Protein AF-0000000069452202 (afdb_homodimer)

Nearest PDB structures (foldseek):
  8pw5-assembly1_c  TM=2.760E-01  e=4.745E+00  Mus musculus
  7yu4-assembly1_A  TM=3.200E-01  e=8.473E+00  Homo sapiens
  8pw5-assembly1_c  TM=2.807E-01  e=4.171E+00  Mus musculus
  7yu4-assembly1_A  TM=2.647E-01  e=4.761E+00  Homo sapiens
  7td1-assembly1_R  TM=2.639E-01  e=5.935E+00  Homo sapiens

Sequence (1154 aa):
MDVYGTAVTAVQQVIQVTIFIKGVISDVRAYDDDRAAIQLRLDLQLTSLEFFQRRFLDKERGLLLPGQLPGWVAETICNLLLKMGRVLVEYRALVKEYEILDASTAAFDHGDDALPKGEKWKQSFLDRTKAKAKAIKLKGYDWALFDKKKLLGVLAEYKEWTDSLRDLMQHFSQEALYTLTDGSAAKSPPTATDVQGTGLEEVVKRQQLAFLHAPADFQELEGEIAESDNASDGFHLGSWTHQGRSTPVVLEFRPYDRRLRYDDLDEEEIAELKAPLRDLAWLLQNSTFSAGKKDAEVSQPTIYSLQCLGYKDETEKERTVFAYRLPIHDTDDKSTEVQTGLTTLHSLINQVDPQTKRPAKPSLEDRFAIAHCLALTTLNVHGSLWLHKNIWSRGILLFEQSQDNVVEPLSRLSLTTPATFNKGGQRQPRLLAFLGDWGYARPVEGATDMRSDFEIEPNLYRHPDRQGVPTRQFSRLHDMYALGVVLLEVGLWKTVSRLFETRIKEGQRTRKLPKARDVRAALISLAQRDLPKEMGSAYASAVVACLSGDFRKGSDLELSLDFREKVVDCVAEGLRLMDVYGTAVTAVQQVIQVTIFIKGVISDVRAYDDDRAAIQLRLDLQLTSLEFFQRRFLDKERGLLLPGQLPGWVAETICNLLLKMGRVLVEYRALVKEYEILDASTAAFDHGDDALPKGEKWKQSFLDRTKAKAKAIKLKGYDWALFDKKKLLGVLAEYKEWTDSLRDLMQHFSQEALYTLTDGSAAKSPPTATDVQGTGLEEVVKRQQLAFLHAPADFQELEGEIAESDNASDGFHLGSWTHQGRSTPVVLEFRPYDRRLRYDDLDEEEIAELKAPLRDLAWLLQNSTFSAGKKDAEVSQPTIYSLQCLGYKDETEKERTVFAYRLPIHDTDDKSTEVQTGLTTLHSLINQVDPQTKRPAKPSLEDRFAIAHCLALTTLNVHGSLWLHKNIWSRGILLFEQSQDNVVEPLSRLSLTTPATFNKGGQRQPRLLAFLGDWGYARPVEGATDMRSDFEIEPNLYRHPDRQGVPTRQFSRLHDMYALGVVLLEVGLWKTVSRLFETRIKEGQRTRKLPKARDVRAALISLAQRDLPKEMGSAYASAVVACLSGDFRKGSDLELSLDFREKVVDCVAEGLRL

InterPro domains:
  IPR011009 Protein kinase-like domain superfamily [SSF56112] (345-492)
  IPR038305 HeLo domain superfamily [G3DSA:1.20.120.1020] (2-213)

pLDDT: mean 81.46, std 15.33, range [31.67, 98.88]

Secondary structure (DSSP, 8-state):
--HHHHHHHHHHHHHHHHHHHHHHHTT-GGGTTTHHHHHHHHHHHHHHHHHHHHHHS-TTT-TTSTTTS-HHHHHHHHHHHHHHHHHTHHHHHHHHHTT-S-HHHHGGGGSSS----SHHHHHHHHHHHHHHHHHHHHSHHHHHTT-HHHHHHHHHHHHHHHHHHHHHHTTTHHHHHHHSS-SS-------GGGGTTTT-HHHHHHHHHTT-PPPTT--PPPSEEEEEEEEETTEEEEEEEETTEEEEEEEEEEEPPGGGG-TT--HHHHHHHHHHHHHHHHHHHT-----S-TT-SS-------PPEEEEEEEGGGTEEEEEEE-------S------S---BHHHHHH-B-TTT-SB----HHHHHHHHHHHHHHHHHHHHTTB------GGGEEEEEE-TT--EEEPPGGGGGSPPEE-TTS-EESEEEEEE-------BTTS------B--HHHHHHS-GGGSBS--S---HHHHHHHHHHHHHHHHHT--HHHHTHHHHHHHHHHT-PPPHHHHHHHHHHHHHHHHHHHH-HHHHHHHHHHHHT-S--SSHHHHHHHHIIIIIIHHHGGGG-/--HHHHHHHHHHHHHHHHHHHHHHHTT-GGGTTTHHHHHHHHHHHHHHHHHHHHHHS-TTT-TTSTTTS-HHHHHHHHHHHHHHHHHTHHHHHHHHHTT-S-HHHHGGGGSSS----SHHHHHHHHHHHHHHHHHHHHSHHHHHTT-HHHHHHHHHHHHHHHHHHHHHHTTTIIIIIHHTS-SS-------GGGGTTTT-HHHHHHHHHTT-PPPTT--PPPSEEEEEEEEETTEEEEEEEETTEEEEEEEEEEEPPGGGG-TT--HHHHHHHHHHHHHHHHHHHT-----S-TT-SS-------PPEEEEEEEGGGTEEEEEEE-------S------S---BHHHHHH-B-TTT-SB----HHHHHHHHHHHHHHHHHHHHTTB------GGGEEEEEE-TT--EEEPPGGGGGSPPEE-TTS-EESEEEEEE-------BTTS------B--HHHHHTS-GGGSBS--S---HHHHHHHHHHHHHHHHHT--HHHHTHHHHHHHHHHT-PPPHHHHHHHHHHHHHHHHHHHH-HHHHHHHHHHHHT-S--SSHHHHHHHHIIIIIHHHHGGGG-

Organism: Aspergillus niger (strain ATCC MYA-4892 / CBS 513.88 / FGSC A1513) (NCBI:txid425011)

Foldseek 3Di:
DLLLLLLQLLLVLLLLLLLLLLLLCVPPPVCVPPNVVSNLLSQLLNLQSVLQCVAANDPPHHCLPPPNDDPVLSVVLSVLSVVLCVLSVLSSVVCVVLVLDPPVRVVVSNRDDHRPDDPVVSVSSSVSSNVCSVVQCVDPVSCVCVDPVNVVVSVVVSSVSSLVSLLLCLLCLVVSQPPPPPVDPPDDRDALVSCPSNLCSLLSVLLVLLADFDDPPDDFDDFDWAWDPFDFQQKTWTWGDDPHDIATWIKGKAAADPVLPDPPDDPVRNCVRCRLVSSVQVSQQRHDADCPQPPPSRSHQHAQAFRWNGWDDDVVVRIIMIITGFQAPPPPPDPPPLPAGWDFQQRQLPDADPVVRHRLAADLLQLLQALLNLLSNLLSCVSSQKDQLQDDRSQKIKWWQFPVRRIGGDHSPCSPDDWDQDPVLFTPTHMHIHGGDGDSIHGQPDDAPQDADLQAQSQLLFQLCNHGGHPDHDHSLRSLQSSLQRSLCSQVSHHPCRVCVVQNVVCVVVVHYPRNVVSLVVSLVSLCPPSCVRNRDLSSQLSNCSSVVVFDVPDPSRRSVRSCVSRNVSSVVSRND/DLLLLLQQLLLVLLLLLLLLLLLLCVPPPVCVPPNVVSNLLSQLLNLQSVLQCLQARDPPHHCLPPPNDDPVLSVVLSVLSVVLCVLSVLSSVVCVVLVLDPPVRVVVSNRDDDRPPDPVVSVSSSVSSNVCSVVQVVDPVSCVCVDPVNVVVSVVVSSVSSLVSLLLVLQCQPPRVQPPDDVPDSDDRDALVSCPSNLCSLLSVLLVLLADFDDPPDDFDDFDWAWDPFDFQQKTWIWGDDPHDIATWIKGKAAADPVLPDPPDDPVRNCVRCRLVSSVQVSQQRHDAACPQPPPSRSHQHAQAFRWNGWDDDVVVRIIMIITGFQAPPPPPPPPPLPAGWDFQQRQLPDADPVVRHRLAADLLQLLQALLNLLSNLLSCVSSQKDQLQQFRSQKIKWWQFPVRRIGGDHSPCSPDDWDQDPVLFTPTHMHIHGGDGDSIHGQPDDAPQDADLQAQSQLLFQLCNHGGHPDHDHSLRSLQSSLQRSLCSQVSHHPCVVCVVQNVVCVVVVHYPRNVVSLVVSLVSLCPPSCVRNRDLSSQLSNCSSVVVFDVPDSSRRSVRSCVSRNVSSVVSRND

Structure (mmCIF, N/CA/C/O backbone):
data_AF-0000000069452202-model_v1
#
loop_
_entity.id
_entity.type
_entity.pdbx_description
1 polymer 'Contig An09c0030, genomic contig'
#
loop_
_atom_site.group_PDB
_atom_site.id
_atom_site.type_symbol
_atom_site.label_atom_id
_atom_site.label_alt_id
_atom_site.label_comp_id
_atom_site.label_asym_id
_atom_site.label_entity_id
_atom_site.label_seq_id
_atom_site.pdbx_PDB_ins_code
_atom_site.Cartn_x
_atom_site.Cartn_y
_atom_site.Cartn_z
_atom_site.occupancy
_atom_site.B_iso_or_equiv
_atom_site.auth_seq_id
_atom_site.auth_comp_id
_atom_site.auth_asym_id
_atom_site.auth_atom_id
_atom_site.pdbx_PDB_model_num
ATOM 1 N N . MET A 1 1 ? 9.266 19.766 -21.594 1 58.78 1 MET A N 1
ATOM 2 C CA . MET A 1 1 ? 7.805 19.781 -21.516 1 58.78 1 MET A CA 1
ATOM 3 C C . MET A 1 1 ? 7.277 21.188 -21.266 1 58.78 1 MET A C 1
ATOM 5 O O . MET A 1 1 ? 7.875 21.953 -20.5 1 58.78 1 MET A O 1
ATOM 9 N N . ASP A 1 2 ? 6.469 21.703 -22.141 1 78.69 2 ASP A N 1
ATOM 10 C CA . ASP A 1 2 ? 5.793 22.984 -21.906 1 78.69 2 ASP A CA 1
ATOM 11 C C . ASP A 1 2 ? 4.832 22.891 -20.719 1 78.69 2 ASP A C 1
ATOM 13 O O . ASP A 1 2 ? 3.645 22.594 -20.906 1 78.69 2 ASP A O 1
ATOM 17 N N . VAL A 1 3 ? 5.402 23.141 -19.516 1 79.31 3 VAL A N 1
ATOM 18 C CA . VAL A 1 3 ? 4.676 22.953 -18.266 1 79.31 3 VAL A CA 1
ATOM 19 C C . VAL A 1 3 ? 3.51 23.938 -18.188 1 79.31 3 VAL A C 1
ATOM 21 O O . VAL A 1 3 ? 2.391 23.547 -17.828 1 79.31 3 VAL A O 1
ATOM 24 N N . TYR A 1 4 ? 3.771 25.156 -18.547 1 83.5 4 TYR A N 1
ATOM 25 C CA . TYR A 1 4 ? 2.75 26.188 -18.453 1 83.5 4 TYR A CA 1
ATOM 26 C C . TYR A 1 4 ? 1.574 25.891 -19.375 1 83.5 4 TYR A C 1
ATOM 28 O O . TYR A 1 4 ? 0.422 25.875 -18.938 1 83.5 4 TYR A O 1
ATOM 36 N N . GLY A 1 5 ? 1.832 25.625 -20.594 1 81.62 5 GLY A N 1
ATOM 37 C CA . GLY A 1 5 ? 0.774 25.328 -21.547 1 81.62 5 GLY A CA 1
ATOM 38 C C . GLY A 1 5 ? -0.035 24.109 -21.172 1 81.62 5 GLY A C 1
ATOM 39 O O . GLY A 1 5 ? -1.262 24.094 -21.297 1 81.62 5 GLY A O 1
ATOM 40 N N . THR A 1 6 ? 0.622 23.156 -20.672 1 80.31 6 THR A N 1
ATOM 41 C CA . THR A 1 6 ? -0.038 21.922 -20.25 1 80.31 6 THR A CA 1
ATOM 42 C C . THR A 1 6 ? -0.958 22.188 -19.062 1 80.31 6 THR A C 1
ATOM 44 O O . THR A 1 6 ? -2.074 21.656 -19.016 1 80.31 6 THR A O 1
ATOM 47 N N . ALA A 1 7 ? -0.419 22.906 -18.141 1 84.06 7 ALA A N 1
ATOM 48 C CA . ALA A 1 7 ? -1.2 23.203 -16.938 1 84.06 7 ALA A CA 1
ATOM 49 C C . ALA A 1 7 ? -2.451 24 -17.281 1 84.06 7 ALA A C 1
ATOM 51 O O . ALA A 1 7 ? -3.533 23.734 -16.75 1 84.06 7 ALA A O 1
ATOM 52 N N . VAL A 1 8 ? -2.307 24.953 -18.172 1 83.94 8 VAL A N 1
ATOM 53 C CA . VAL A 1 8 ? -3.428 25.797 -18.594 1 83.94 8 VAL A CA 1
ATOM 54 C C . VAL A 1 8 ? -4.516 24.922 -19.219 1 83.94 8 VAL A C 1
ATOM 56 O O . VAL A 1 8 ? -5.691 25.047 -18.875 1 83.94 8 VAL A O 1
ATOM 59 N N . THR A 1 9 ? -4.105 24.094 -20.047 1 81.69 9 THR A N 1
ATOM 60 C CA . THR A 1 9 ? -5.047 23.219 -20.734 1 81.69 9 THR A CA 1
ATOM 61 C C . THR A 1 9 ? -5.719 22.266 -19.75 1 81.69 9 THR A C 1
ATOM 63 O O . THR A 1 9 ? -6.934 22.062 -19.812 1 81.69 9 THR A O 1
ATOM 66 N N . ALA A 1 10 ? -4.902 21.688 -18.938 1 83.19 10 ALA A N 1
ATOM 67 C CA . ALA A 1 10 ? -5.418 20.719 -17.984 1 83.19 10 ALA A CA 1
ATOM 68 C C . ALA A 1 10 ? -6.473 21.328 -17.078 1 83.19 10 ALA A C 1
ATOM 70 O O . ALA A 1 10 ? -7.539 20.75 -16.859 1 83.19 10 ALA A O 1
ATOM 71 N N . VAL A 1 11 ? -6.211 22.5 -16.547 1 86.75 11 VAL A N 1
ATOM 72 C CA . VAL A 1 11 ? -7.117 23.156 -15.602 1 86.75 11 VAL A CA 1
ATOM 73 C C . VAL A 1 11 ? -8.414 23.547 -16.328 1 86.75 11 VAL A C 1
ATOM 75 O O . VAL A 1 11 ? -9.5 23.375 -15.773 1 86.75 11 VAL A O 1
ATOM 78 N N . GLN A 1 12 ? -8.281 23.984 -17.469 1 83.81 12 GLN A N 1
ATOM 79 C CA . GLN A 1 12 ? -9.461 24.359 -18.234 1 83.81 12 GLN A CA 1
ATOM 80 C C . GLN A 1 12 ? -10.367 23.156 -18.484 1 83.81 12 GLN A C 1
ATOM 82 O O . GLN A 1 12 ? -11.586 23.266 -18.375 1 83.81 12 GLN A O 1
ATOM 87 N N . GLN A 1 13 ? -9.734 22.141 -18.812 1 85 13 GLN A N 1
ATOM 88 C CA . GLN A 1 13 ? -10.492 20.906 -19.062 1 85 13 GLN A CA 1
ATOM 89 C C . GLN A 1 13 ? -11.203 20.438 -17.797 1 85 13 GLN A C 1
ATOM 91 O O . GLN A 1 13 ? -12.367 20.031 -17.844 1 85 13 GLN A O 1
ATOM 96 N N . VAL A 1 14 ? -10.492 20.484 -16.719 1 88.12 14 VAL A N 1
ATOM 97 C CA . VAL A 1 14 ? -11.07 20.031 -15.461 1 88.12 14 VAL A CA 1
ATOM 98 C C . VAL A 1 14 ? -12.234 20.922 -15.062 1 88.12 14 VAL A C 1
ATOM 100 O O . VAL A 1 14 ? -13.273 20.438 -14.602 1 88.12 14 VAL A O 1
ATOM 103 N N . ILE A 1 15 ? -12.102 22.203 -15.273 1 87.12 15 ILE A N 1
ATOM 104 C CA . ILE A 1 15 ? -13.164 23.156 -14.953 1 87.12 15 ILE A CA 1
ATOM 105 C C . ILE A 1 15 ? -14.383 22.875 -15.82 1 87.12 15 ILE A C 1
ATOM 107 O O . ILE A 1 15 ? -15.508 22.797 -15.32 1 87.12 15 ILE A O 1
ATOM 111 N N . GLN A 1 16 ? -14.164 22.656 -17.031 1 87.38 16 GLN A N 1
ATOM 112 C CA . GLN A 1 16 ? -15.25 22.375 -17.969 1 87.38 16 GLN A CA 1
ATOM 113 C C . GLN A 1 16 ? -16.016 21.109 -17.578 1 87.38 16 GLN A C 1
ATOM 115 O O . GLN A 1 16 ? -17.234 21.109 -17.578 1 87.38 16 GLN A O 1
ATOM 120 N N . VAL A 1 17 ? -15.25 20.141 -17.297 1 90.38 17 VAL A N 1
ATOM 121 C CA . VAL A 1 17 ? -15.875 18.859 -16.953 1 90.38 17 VAL A CA 1
ATOM 122 C C . VAL A 1 17 ? -16.641 18.984 -15.641 1 90.38 17 VAL A C 1
ATOM 124 O O . VAL A 1 17 ? -17.703 18.391 -15.477 1 90.38 17 VAL A O 1
ATOM 127 N N . THR A 1 18 ? -16.078 19.719 -14.727 1 89.25 18 THR A N 1
ATOM 128 C CA . THR A 1 18 ? -16.75 19.922 -13.445 1 89.25 18 THR A CA 1
ATOM 129 C C . THR A 1 18 ? -18.094 20.609 -13.648 1 89.25 18 THR A C 1
ATOM 131 O O . THR A 1 18 ? -19.094 20.219 -13.07 1 89.25 18 THR A O 1
ATOM 134 N N . ILE A 1 19 ? -18.141 21.594 -14.5 1 87.62 19 ILE A N 1
ATOM 135 C CA . ILE A 1 19 ? -19.359 22.312 -14.797 1 87.62 19 ILE A CA 1
ATOM 136 C C . ILE A 1 19 ? -20.328 21.406 -15.539 1 87.62 19 ILE A C 1
ATOM 138 O O . ILE A 1 19 ? -21.547 21.438 -15.297 1 87.62 19 ILE A O 1
ATOM 142 N N . PHE A 1 20 ? -19.734 20.594 -16.375 1 91.06 20 PHE A N 1
ATOM 143 C CA . PHE A 1 20 ? -20.531 19.641 -17.141 1 91.06 20 PHE A CA 1
ATOM 144 C C . PHE A 1 20 ? -21.25 18.672 -16.203 1 91.06 20 PHE A C 1
ATOM 146 O O . PHE A 1 20 ? -22.469 18.469 -16.328 1 91.06 20 PHE A O 1
ATOM 153 N N . ILE A 1 21 ? -20.516 18.094 -15.297 1 90.31 21 ILE A N 1
ATOM 154 C CA . ILE A 1 21 ? -21.109 17.141 -14.359 1 90.31 21 ILE A CA 1
ATOM 155 C C . ILE A 1 21 ? -22.188 17.844 -13.531 1 90.31 21 ILE A C 1
ATOM 157 O O . ILE A 1 21 ? -23.266 17.281 -13.32 1 90.31 21 ILE A O 1
ATOM 161 N N . LYS A 1 22 ? -21.891 19.016 -13.086 1 87.25 22 LYS A N 1
ATOM 162 C CA . LYS A 1 22 ? -22.844 19.812 -12.312 1 87.25 22 LYS A CA 1
ATOM 163 C C . LYS A 1 22 ? -24.125 20.031 -13.102 1 87.25 22 LYS A C 1
ATOM 165 O O . LYS A 1 22 ? -25.219 19.922 -12.547 1 87.25 22 LYS A O 1
ATOM 170 N N . GLY A 1 23 ? -24.031 20.281 -14.328 1 88.25 23 GLY A N 1
ATOM 171 C CA . GLY A 1 23 ? -25.172 20.531 -15.18 1 88.25 23 GLY A CA 1
ATOM 172 C C . GLY A 1 23 ? -26.016 19.297 -15.445 1 88.25 23 GLY A C 1
ATOM 173 O O . GLY A 1 23 ? -27.25 19.344 -15.422 1 88.25 23 GLY A O 1
ATOM 174 N N . VAL A 1 24 ? -25.328 18.203 -15.641 1 89.12 24 VAL A N 1
ATOM 175 C CA . VAL A 1 24 ? -26.047 16.969 -15.984 1 89.12 24 VAL A CA 1
ATOM 176 C C . VAL A 1 24 ? -26.828 16.469 -14.781 1 89.12 24 VAL A C 1
ATOM 178 O O . VAL A 1 24 ? -27.969 16.016 -14.914 1 89.12 24 VAL A O 1
ATOM 181 N N . ILE A 1 25 ? -26.25 16.562 -13.641 1 86.75 25 ILE A N 1
ATOM 182 C CA . ILE A 1 25 ? -26.875 15.969 -12.461 1 86.75 25 ILE A CA 1
ATOM 183 C C . ILE A 1 25 ? -27.938 16.922 -11.914 1 86.75 25 ILE A C 1
ATOM 185 O O . ILE A 1 25 ? -28.719 16.547 -11.023 1 86.75 25 ILE A O 1
ATOM 189 N N . SER A 1 26 ? -28.062 18.109 -12.43 1 84.56 26 SER A N 1
ATOM 190 C CA . SER A 1 26 ? -28.969 19.141 -11.914 1 84.56 26 SER A CA 1
ATOM 191 C C . SER A 1 26 ? -30.422 18.688 -12.023 1 84.56 26 SER A C 1
ATOM 193 O O . SER A 1 26 ? -31.266 19.109 -11.234 1 84.56 26 SER A O 1
ATOM 195 N N . ASP A 1 27 ? -30.688 17.781 -12.938 1 77.56 27 ASP A N 1
ATOM 196 C CA . ASP A 1 27 ? -32.094 17.422 -13.125 1 77.56 27 ASP A CA 1
ATOM 197 C C . ASP A 1 27 ? -32.281 15.914 -13.086 1 77.56 27 ASP A C 1
ATOM 199 O O . ASP A 1 27 ? -33.219 15.391 -13.672 1 77.56 27 ASP A O 1
ATOM 203 N N . VAL A 1 28 ? -31.375 15.234 -12.453 1 80.62 28 VAL A N 1
ATOM 204 C CA . VAL A 1 28 ? -31.484 13.781 -12.391 1 80.62 28 VAL A CA 1
ATOM 205 C C . VAL A 1 28 ? -32.094 13.359 -11.047 1 80.62 28 VAL A C 1
ATOM 207 O O . VAL A 1 28 ? -31.531 13.664 -9.992 1 80.62 28 VAL A O 1
ATOM 210 N N . ARG A 1 29 ? -33.156 12.641 -11.047 1 76.25 29 ARG A N 1
ATOM 211 C CA . ARG A 1 29 ? -33.938 12.258 -9.867 1 76.25 29 ARG A CA 1
ATOM 212 C C . ARG A 1 29 ? -33.094 11.398 -8.922 1 76.25 29 ARG A C 1
ATOM 214 O O . ARG A 1 29 ? -33.281 11.469 -7.703 1 76.25 29 ARG A O 1
ATOM 221 N N . ALA A 1 30 ? -32.219 10.641 -9.453 1 75.25 30 ALA A N 1
ATOM 222 C CA . ALA A 1 30 ? -31.422 9.711 -8.656 1 75.25 30 ALA A CA 1
ATOM 223 C C . ALA A 1 30 ? -30.562 10.453 -7.637 1 75.25 30 ALA A C 1
ATOM 225 O O . ALA A 1 30 ? -30.141 9.875 -6.633 1 75.25 30 ALA A O 1
ATOM 226 N N . TYR A 1 31 ? -30.375 11.734 -7.832 1 78.75 31 TYR A N 1
ATOM 227 C CA . TYR A 1 31 ? -29.469 12.492 -6.973 1 78.75 31 TYR A CA 1
ATOM 228 C C . TYR A 1 31 ? -30.234 13.461 -6.09 1 78.75 31 TYR A C 1
ATOM 230 O O . TYR A 1 31 ? -29.641 14.328 -5.438 1 78.75 31 TYR A O 1
ATOM 238 N N . ASP A 1 32 ? -31.531 13.328 -6.027 1 77.75 32 ASP A N 1
ATOM 239 C CA . ASP A 1 32 ? -32.344 14.297 -5.309 1 77.75 32 ASP A CA 1
ATOM 240 C C . ASP A 1 32 ? -31.906 14.414 -3.852 1 77.75 32 ASP A C 1
ATOM 242 O O . ASP A 1 32 ? -31.781 15.523 -3.326 1 77.75 32 ASP A O 1
ATOM 246 N N . ASP A 1 33 ? -31.578 13.328 -3.24 1 75.88 33 ASP A N 1
ATOM 247 C CA . ASP A 1 33 ? -31.219 13.336 -1.823 1 75.88 33 ASP A CA 1
ATOM 248 C C . ASP A 1 33 ? -29.812 13.883 -1.608 1 75.88 33 ASP A C 1
ATOM 250 O O . ASP A 1 33 ? -29.531 14.5 -0.579 1 75.88 33 ASP A O 1
ATOM 254 N N . ASP A 1 34 ? -28.969 13.719 -2.559 1 80.5 34 ASP A N 1
ATOM 255 C CA . ASP A 1 34 ? -27.547 14.055 -2.395 1 80.5 34 ASP A CA 1
ATOM 256 C C . ASP A 1 34 ? -27.156 15.219 -3.295 1 80.5 34 ASP A C 1
ATOM 258 O O . ASP A 1 34 ? -26 15.648 -3.295 1 80.5 34 ASP A O 1
ATOM 262 N N . ARG A 1 35 ? -28.109 15.797 -3.979 1 80.88 35 ARG A N 1
ATOM 263 C CA . ARG A 1 35 ? -27.781 16.766 -5.023 1 80.88 35 ARG A CA 1
ATOM 264 C C . ARG A 1 35 ? -27.141 18.016 -4.438 1 80.88 35 ARG A C 1
ATOM 266 O O . ARG A 1 35 ? -26.125 18.484 -4.941 1 80.88 35 ARG A O 1
ATOM 273 N N . ALA A 1 36 ? -27.812 18.531 -3.387 1 76.56 36 ALA A N 1
ATOM 274 C CA . ALA A 1 36 ? -27.297 19.75 -2.779 1 76.56 36 ALA A CA 1
ATOM 275 C C . ALA A 1 36 ? -25.859 19.562 -2.295 1 76.56 36 ALA A C 1
ATOM 277 O O . ALA A 1 36 ? -25.016 20.422 -2.508 1 76.56 36 ALA A O 1
ATOM 278 N N . ALA A 1 37 ? -25.672 18.469 -1.739 1 79.25 37 ALA A N 1
ATOM 279 C CA . ALA A 1 37 ? -24.328 18.172 -1.219 1 79.25 37 ALA A CA 1
ATOM 280 C C . ALA A 1 37 ? -23.328 18.031 -2.354 1 79.25 37 ALA A C 1
ATOM 282 O O . ALA A 1 37 ? -22.188 18.516 -2.254 1 79.25 37 ALA A O 1
ATOM 283 N N . ILE A 1 38 ? -23.719 17.391 -3.387 1 84.31 38 ILE A N 1
ATOM 284 C CA . ILE A 1 38 ? -22.844 17.172 -4.527 1 84.31 38 ILE A CA 1
ATOM 285 C C . ILE A 1 38 ? -22.547 18.516 -5.211 1 84.31 38 ILE A C 1
ATOM 287 O O . ILE A 1 38 ? -21.406 18.797 -5.559 1 84.31 38 ILE A O 1
ATOM 291 N N . GLN A 1 39 ? -23.547 19.312 -5.328 1 81.19 39 GLN A N 1
ATOM 292 C CA . GLN A 1 39 ? -23.391 20.609 -5.977 1 81.19 39 GLN A CA 1
ATOM 293 C C . GLN A 1 39 ? -22.453 21.516 -5.168 1 81.19 39 GLN A C 1
ATOM 295 O O . GLN A 1 39 ? -21.625 22.234 -5.734 1 81.19 39 GLN A O 1
ATOM 300 N N . LEU A 1 40 ? -22.641 21.469 -3.92 1 76.5 40 LEU A N 1
ATOM 301 C CA . LEU A 1 40 ? -21.781 22.266 -3.061 1 76.5 40 LEU A CA 1
ATOM 302 C C . LEU A 1 40 ? -20.312 21.828 -3.203 1 76.5 40 LEU A C 1
ATOM 304 O O . LEU A 1 40 ? -19.422 22.672 -3.289 1 76.5 40 LEU A O 1
ATOM 308 N N . ARG A 1 41 ? -20.109 20.578 -3.178 1 79.69 41 ARG A N 1
ATOM 309 C CA . ARG A 1 41 ? -18.766 20.047 -3.322 1 79.69 41 ARG A CA 1
ATOM 310 C C . ARG A 1 41 ? -18.141 20.469 -4.652 1 79.69 41 ARG A C 1
ATOM 312 O O . ARG A 1 41 ? -16.969 20.859 -4.707 1 79.69 41 ARG A O 1
ATOM 319 N N . LEU A 1 42 ? -18.953 20.391 -5.664 1 85.44 42 LEU A N 1
ATOM 320 C CA . LEU A 1 42 ? -18.469 20.766 -6.988 1 85.44 42 LEU A CA 1
ATOM 321 C C . LEU A 1 42 ? -18.188 22.266 -7.062 1 85.44 42 LEU A C 1
ATOM 323 O O . LEU A 1 42 ? -17.219 22.688 -7.711 1 85.44 42 LEU A O 1
ATOM 327 N N . ASP A 1 43 ? -18.969 23.016 -6.371 1 79.88 43 ASP A N 1
ATOM 328 C CA . ASP A 1 43 ? -18.75 24.469 -6.344 1 79.88 43 ASP A CA 1
ATOM 329 C C . ASP A 1 43 ? -17.438 24.797 -5.617 1 79.88 43 ASP A C 1
ATOM 331 O O . ASP A 1 43 ? -16.719 25.703 -6.035 1 79.88 43 ASP A O 1
ATOM 335 N N . LEU A 1 44 ? -17.25 24.125 -4.594 1 76.75 44 LEU A N 1
ATOM 336 C CA . LEU A 1 44 ? -16.016 24.328 -3.85 1 76.75 44 LEU A CA 1
ATOM 337 C C . LEU A 1 44 ? -14.797 23.984 -4.707 1 76.75 44 LEU A C 1
ATOM 339 O O . LEU A 1 44 ? -13.789 24.688 -4.672 1 76.75 44 LEU A O 1
ATOM 343 N N . GLN A 1 45 ? -14.93 22.906 -5.434 1 84.31 45 GLN A N 1
ATOM 344 C CA . GLN A 1 45 ? -13.844 22.5 -6.312 1 84.31 45 GLN A CA 1
ATOM 345 C C . GLN A 1 45 ? -13.602 23.547 -7.406 1 84.31 45 GLN A C 1
ATOM 347 O O . GLN A 1 45 ? -12.453 23.875 -7.707 1 84.31 45 GLN A O 1
ATOM 352 N N . LEU A 1 46 ? -14.656 24.094 -7.902 1 83.62 46 LEU A N 1
ATOM 353 C CA . LEU A 1 46 ? -14.547 25.094 -8.953 1 83.62 46 LEU A CA 1
ATOM 354 C C . LEU A 1 46 ? -13.891 26.359 -8.43 1 83.62 46 LEU A C 1
ATOM 356 O O . LEU A 1 46 ? -13.047 26.953 -9.109 1 83.62 46 LEU A O 1
ATOM 360 N N . THR A 1 47 ? -14.242 26.703 -7.277 1 79.62 47 THR A N 1
ATOM 361 C CA . THR A 1 47 ? -13.672 27.906 -6.684 1 79.62 47 THR A CA 1
ATOM 362 C C . THR A 1 47 ? -12.172 27.719 -6.457 1 79.62 47 THR A C 1
ATOM 364 O O . THR A 1 47 ? -11.383 28.641 -6.699 1 79.62 47 THR A O 1
ATOM 367 N N . SER A 1 48 ? -11.828 26.547 -5.996 1 81.38 48 SER A N 1
ATOM 368 C CA . SER A 1 48 ? -10.414 26.266 -5.773 1 81.38 48 SER A CA 1
ATOM 369 C C . SER A 1 48 ? -9.633 26.297 -7.082 1 81.38 48 SER A C 1
ATOM 371 O O . SER A 1 48 ? -8.516 26.812 -7.129 1 81.38 48 SER A O 1
ATOM 373 N N . LEU A 1 49 ? -10.195 25.75 -8.109 1 85.62 49 LEU A N 1
ATOM 374 C CA . LEU A 1 49 ? -9.531 25.703 -9.406 1 85.62 49 LEU A CA 1
ATOM 375 C C . LEU A 1 49 ? -9.414 27.109 -10 1 85.62 49 LEU A C 1
ATOM 377 O O . LEU A 1 49 ? -8.398 27.438 -10.617 1 85.62 49 LEU A O 1
ATOM 381 N N . GLU A 1 50 ? -10.383 27.859 -9.789 1 79.06 50 GLU A N 1
ATOM 382 C CA . GLU A 1 50 ? -10.344 29.234 -10.281 1 79.06 50 GLU A CA 1
ATOM 383 C C . GLU A 1 50 ? -9.289 30.062 -9.547 1 79.06 50 GLU A C 1
ATOM 385 O O . GLU A 1 50 ? -8.594 30.875 -10.164 1 79.06 50 GLU A O 1
ATOM 390 N N . PHE A 1 51 ? -9.273 29.859 -8.32 1 78.19 51 PHE A N 1
ATOM 391 C CA . PHE A 1 51 ? -8.227 30.516 -7.547 1 78.19 51 PHE A CA 1
ATOM 392 C C . PHE A 1 51 ? -6.844 30.109 -8.047 1 78.19 51 PHE A C 1
ATOM 394 O O . PHE A 1 51 ? -5.957 30.953 -8.203 1 78.19 51 PHE A O 1
ATOM 401 N N . PHE A 1 52 ? -6.688 28.859 -8.281 1 84.38 52 PHE A N 1
ATOM 402 C CA . PHE A 1 52 ? -5.43 28.344 -8.812 1 84.38 52 PHE A CA 1
ATOM 403 C C . PHE A 1 52 ? -5.102 29.016 -10.148 1 84.38 52 PHE A C 1
ATOM 405 O O . PHE A 1 52 ? -3.967 29.438 -10.367 1 84.38 52 PHE A O 1
ATOM 412 N N . GLN A 1 53 ? -6.102 29.078 -10.977 1 81.81 53 GLN A N 1
ATOM 413 C CA . GLN A 1 53 ? -5.906 29.672 -12.297 1 81.81 53 GLN A CA 1
ATOM 414 C C . GLN A 1 53 ? -5.426 31.109 -12.18 1 81.81 53 GLN A C 1
ATOM 416 O O . GLN A 1 53 ? -4.508 31.531 -12.891 1 81.81 53 GLN A O 1
ATOM 421 N N . ARG A 1 54 ? -5.953 31.828 -11.289 1 75.44 54 ARG A N 1
ATOM 422 C CA . ARG A 1 54 ? -5.633 33.25 -11.117 1 75.44 54 ARG A CA 1
ATOM 423 C C . ARG A 1 54 ? -4.219 33.438 -10.586 1 75.44 54 ARG A C 1
ATOM 425 O O . ARG A 1 54 ? -3.506 34.344 -11 1 75.44 54 ARG A O 1
ATOM 432 N N . ARG A 1 55 ? -3.84 32.469 -9.836 1 76.44 55 ARG A N 1
ATOM 433 C CA . ARG A 1 55 ? -2.574 32.656 -9.133 1 76.44 55 ARG A CA 1
ATOM 434 C C . ARG A 1 55 ? -1.43 31.953 -9.867 1 76.44 55 ARG A C 1
ATOM 436 O O . ARG A 1 55 ? -0.301 32.469 -9.875 1 76.44 55 ARG A O 1
ATOM 443 N N . PHE A 1 56 ? -1.729 30.922 -10.461 1 81.56 56 PHE A N 1
ATOM 444 C CA . PHE A 1 56 ? -0.646 30.094 -10.992 1 81.56 56 PHE A CA 1
ATOM 445 C C . PHE A 1 56 ? -0.572 30.219 -12.508 1 81.56 56 PHE A C 1
ATOM 447 O O . PHE A 1 56 ? 0.491 30.016 -13.102 1 81.56 56 PHE A O 1
ATOM 454 N N . LEU A 1 57 ? -1.684 30.609 -13.156 1 82.69 57 LEU A N 1
ATOM 455 C CA . LEU A 1 57 ? -1.712 30.484 -14.617 1 82.69 57 LEU A CA 1
ATOM 456 C C . LEU A 1 57 ? -1.975 31.844 -15.258 1 82.69 57 LEU A C 1
ATOM 458 O O . LEU A 1 57 ? -2.307 31.922 -16.438 1 82.69 57 LEU A O 1
ATOM 462 N N . ASP A 1 58 ? -1.831 32.844 -14.438 1 79 58 ASP A N 1
ATOM 463 C CA . ASP A 1 58 ? -1.938 34.188 -15.023 1 79 58 ASP A CA 1
ATOM 464 C C . ASP A 1 58 ? -0.877 34.406 -16.094 1 79 58 ASP A C 1
ATOM 466 O O . ASP A 1 58 ? 0.275 34 -15.93 1 79 58 ASP A O 1
ATOM 470 N N . LYS A 1 59 ? -1.211 35 -17.172 1 79.5 59 LYS A N 1
ATOM 471 C CA . LYS A 1 59 ? -0.339 35.125 -18.328 1 79.5 59 LYS A CA 1
ATOM 472 C C . LYS A 1 59 ? 0.866 36.031 -18.016 1 79.5 59 LYS A C 1
ATOM 474 O O . LYS A 1 59 ? 1.935 35.844 -18.609 1 79.5 59 LYS A O 1
ATOM 479 N N . GLU A 1 60 ? 0.734 36.875 -17.203 1 77.38 60 GLU A N 1
ATOM 480 C CA . GLU A 1 60 ? 1.802 37.844 -16.938 1 77.38 60 GLU A CA 1
ATOM 481 C C . GLU A 1 60 ? 2.527 37.5 -15.633 1 77.38 60 GLU A C 1
ATOM 483 O O . GLU A 1 60 ? 3.746 37.656 -15.531 1 77.38 60 GLU A O 1
ATOM 488 N N . ARG A 1 61 ? 1.735 37.031 -14.703 1 73.38 61 ARG A N 1
ATOM 489 C CA . ARG A 1 61 ? 2.322 36.906 -13.367 1 73.38 61 ARG A CA 1
ATOM 490 C C . ARG A 1 61 ? 2.119 35.5 -12.805 1 73.38 61 ARG A C 1
ATOM 492 O O . ARG A 1 61 ? 2.367 35.281 -11.625 1 73.38 61 ARG A O 1
ATOM 499 N N . GLY A 1 62 ? 1.749 34.594 -13.57 1 78.88 62 GLY A N 1
ATOM 500 C CA . GLY A 1 62 ? 1.467 33.281 -13.078 1 78.88 62 GLY A CA 1
ATOM 501 C C . GLY A 1 62 ? 2.693 32.562 -12.531 1 78.88 62 GLY A C 1
ATOM 502 O O . GLY A 1 62 ? 3.793 32.719 -13.062 1 78.88 62 GLY A O 1
ATOM 503 N N . LEU A 1 63 ? 2.539 31.859 -11.469 1 78.06 63 LEU A N 1
ATOM 504 C CA . LEU A 1 63 ? 3.637 31.188 -10.781 1 78.06 63 LEU A CA 1
ATOM 505 C C . LEU A 1 63 ? 4.223 30.078 -11.648 1 78.06 63 LEU A C 1
ATOM 507 O O . LEU A 1 63 ? 5.371 29.672 -11.453 1 78.06 63 LEU A O 1
ATOM 511 N N . LEU A 1 64 ? 3.439 29.609 -12.625 1 82 64 LEU A N 1
ATOM 512 C CA . LEU A 1 64 ? 3.91 28.5 -13.438 1 82 64 LEU A CA 1
ATOM 513 C C . LEU A 1 64 ? 4.586 29 -14.711 1 82 64 LEU A C 1
ATOM 515 O O . LEU A 1 64 ? 5.012 28.203 -15.547 1 82 64 LEU A O 1
ATOM 519 N N . LEU A 1 65 ? 4.629 30.312 -14.805 1 79.38 65 LEU A N 1
ATOM 520 C CA . LEU A 1 65 ? 5.426 30.859 -15.906 1 79.38 65 LEU A CA 1
ATOM 521 C C . LEU A 1 65 ? 6.887 30.438 -15.773 1 79.38 65 LEU A C 1
ATOM 523 O O . LEU A 1 65 ? 7.379 30.25 -14.656 1 79.38 65 LEU A O 1
ATOM 527 N N . PRO A 1 66 ? 7.449 30.266 -16.922 1 79.31 66 PRO A N 1
ATOM 528 C CA . PRO A 1 66 ? 8.836 29.812 -16.875 1 79.31 66 PRO A CA 1
ATOM 529 C C . PRO A 1 66 ? 9.719 30.703 -15.992 1 79.31 66 PRO A C 1
ATOM 531 O O . PRO A 1 66 ? 9.648 31.938 -16.094 1 79.31 66 PRO A O 1
ATOM 534 N N . GLY A 1 67 ? 10.555 30.078 -15.078 1 77.12 67 GLY A N 1
ATOM 535 C CA . GLY A 1 67 ? 11.539 30.781 -14.281 1 77.12 67 GLY A CA 1
ATOM 536 C C . GLY A 1 67 ? 11.023 31.188 -12.914 1 77.12 67 GLY A C 1
ATOM 537 O O . GLY A 1 67 ? 11.789 31.641 -12.062 1 77.12 67 GLY A O 1
ATOM 538 N N . GLN A 1 68 ? 9.742 31.078 -12.641 1 77.88 68 GLN A N 1
ATOM 539 C CA . GLN A 1 68 ? 9.164 31.531 -11.375 1 77.88 68 GLN A CA 1
ATOM 540 C C . GLN A 1 68 ? 9.289 30.469 -10.289 1 77.88 68 GLN A C 1
ATOM 542 O O . GLN A 1 68 ? 9.391 30.797 -9.109 1 77.88 68 GLN A O 1
ATOM 547 N N . LEU A 1 69 ? 9.164 29.219 -10.656 1 79.25 69 LEU A N 1
ATOM 548 C CA . LEU A 1 69 ? 9.273 28.094 -9.734 1 79.25 69 LEU A CA 1
ATOM 549 C C . LEU A 1 69 ? 10.367 27.125 -10.18 1 79.25 69 LEU A C 1
ATOM 551 O O . LEU A 1 69 ? 10.711 27.062 -11.367 1 79.25 69 LEU A O 1
ATOM 555 N N . PRO A 1 70 ? 10.969 26.484 -9.164 1 77.19 70 PRO A N 1
ATOM 556 C CA . PRO A 1 70 ? 11.875 25.406 -9.562 1 77.19 70 PRO A CA 1
ATOM 557 C C . PRO A 1 70 ? 11.219 24.391 -10.484 1 77.19 70 PRO A C 1
ATOM 559 O O . PRO A 1 70 ? 10.031 24.094 -10.328 1 77.19 70 PRO A O 1
ATOM 562 N N . GLY A 1 71 ? 11.922 23.875 -11.375 1 76.31 71 GLY A N 1
ATOM 563 C CA . GLY A 1 71 ? 11.414 22.969 -12.398 1 76.31 71 GLY A CA 1
ATOM 564 C C . GLY A 1 71 ? 10.664 21.781 -11.844 1 76.31 71 GLY A C 1
ATOM 565 O O . GLY A 1 71 ? 9.57 21.453 -12.312 1 76.31 71 GLY A O 1
ATOM 566 N N . TRP A 1 72 ? 11.211 21.219 -10.797 1 76.56 72 TRP A N 1
ATOM 567 C CA . TRP A 1 72 ? 10.586 20 -10.266 1 76.56 72 TRP A CA 1
ATOM 568 C C . TRP A 1 72 ? 9.25 20.328 -9.609 1 76.56 72 TRP A C 1
ATOM 570 O O . TRP A 1 72 ? 8.328 19.5 -9.617 1 76.56 72 TRP A O 1
ATOM 580 N N . VAL A 1 73 ? 9.117 21.516 -9.031 1 80.69 73 VAL A N 1
ATOM 581 C CA . VAL A 1 73 ? 7.863 21.938 -8.414 1 80.69 73 VAL A CA 1
ATOM 582 C C . VAL A 1 73 ? 6.797 22.125 -9.484 1 80.69 73 VAL A C 1
ATOM 584 O O . VAL A 1 73 ? 5.664 21.656 -9.336 1 80.69 73 VAL A O 1
ATOM 587 N N . ALA A 1 74 ? 7.23 22.812 -10.492 1 80.5 74 ALA A N 1
ATOM 588 C CA . ALA A 1 74 ? 6.309 23.047 -11.609 1 80.5 74 ALA A CA 1
ATOM 589 C C . ALA A 1 74 ? 5.828 21.719 -12.203 1 80.5 74 ALA A C 1
ATOM 591 O O . ALA A 1 74 ? 4.641 21.562 -12.516 1 80.5 74 ALA A O 1
ATOM 592 N N . GLU A 1 75 ? 6.688 20.844 -12.266 1 78.88 75 GLU A N 1
ATOM 593 C CA . GLU A 1 75 ? 6.344 19.531 -12.797 1 78.88 75 GLU A CA 1
ATOM 594 C C . GLU A 1 75 ? 5.387 18.797 -11.867 1 78.88 75 GLU A C 1
ATOM 596 O O . GLU A 1 75 ? 4.469 18.109 -12.328 1 78.88 75 GLU A O 1
ATOM 601 N N . THR A 1 76 ? 5.629 18.875 -10.594 1 78.38 76 THR A N 1
ATOM 602 C CA . THR A 1 76 ? 4.762 18.234 -9.609 1 78.38 76 THR A CA 1
ATOM 603 C C . THR A 1 76 ? 3.338 18.766 -9.711 1 78.38 76 THR A C 1
ATOM 605 O O . THR A 1 76 ? 2.375 18 -9.672 1 78.38 76 THR A O 1
ATOM 608 N N . ILE A 1 77 ? 3.256 20.062 -9.883 1 82.81 77 ILE A N 1
ATOM 609 C CA . ILE A 1 77 ? 1.949 20.703 -10 1 82.81 77 ILE A CA 1
ATOM 610 C C . ILE A 1 77 ? 1.259 20.234 -11.273 1 82.81 77 ILE A C 1
ATOM 612 O O . ILE A 1 77 ? 0.084 19.859 -11.25 1 82.81 77 ILE A O 1
ATOM 616 N N . CYS A 1 78 ? 1.984 20.219 -12.312 1 81.19 78 CYS A N 1
ATOM 617 C CA . CYS A 1 78 ? 1.44 19.781 -13.594 1 81.19 78 CYS A CA 1
ATOM 618 C C . CYS A 1 78 ? 0.965 18.344 -13.531 1 81.19 78 CYS A C 1
ATOM 620 O O . CYS A 1 78 ? -0.112 18.016 -14.031 1 81.19 78 CYS A O 1
ATOM 622 N N . ASN A 1 79 ? 1.768 17.578 -12.875 1 78.44 79 ASN A N 1
ATOM 623 C CA . ASN A 1 79 ? 1.4 16.172 -12.734 1 78.44 79 ASN A CA 1
ATOM 624 C C . ASN A 1 79 ? 0.121 16 -11.922 1 78.44 79 ASN A C 1
ATOM 626 O O . ASN A 1 79 ? -0.697 15.125 -12.211 1 78.44 79 ASN A O 1
ATOM 630 N N . LEU A 1 80 ? 0.009 16.734 -10.906 1 81.31 80 LEU A N 1
ATOM 631 C CA . LEU A 1 80 ? -1.196 16.688 -10.086 1 81.31 80 LEU A CA 1
ATOM 632 C C . LEU A 1 80 ? -2.428 17.047 -10.906 1 81.31 80 LEU A C 1
ATOM 634 O O . LEU A 1 80 ? -3.461 16.375 -10.805 1 81.31 80 LEU A O 1
ATOM 638 N N . LEU A 1 81 ? -2.303 18.031 -11.766 1 84.44 81 LEU A N 1
ATOM 639 C CA . LEU A 1 81 ? -3.406 18.484 -12.609 1 84.44 81 LEU A CA 1
ATOM 640 C C . LEU A 1 81 ? -3.762 17.406 -13.641 1 84.44 81 LEU A C 1
ATOM 642 O O . LEU A 1 81 ? -4.941 17.172 -13.922 1 84.44 81 LEU A O 1
ATOM 646 N N . LEU A 1 82 ? -2.771 16.781 -14.125 1 79.94 82 LEU A N 1
ATOM 647 C CA . LEU A 1 82 ? -2.992 15.711 -15.102 1 79.94 82 LEU A CA 1
ATOM 648 C C . LEU A 1 82 ? -3.707 14.531 -14.461 1 79.94 82 LEU A C 1
ATOM 650 O O . LEU A 1 82 ? -4.582 13.922 -15.078 1 79.94 82 LEU A O 1
ATOM 654 N N . LYS A 1 83 ? -3.314 14.266 -13.25 1 77.81 83 LYS A N 1
ATOM 655 C CA . LYS A 1 83 ? -3.992 13.18 -12.539 1 77.81 83 LYS A CA 1
ATOM 656 C C . LYS A 1 83 ? -5.461 13.523 -12.297 1 77.81 83 LYS A C 1
ATOM 658 O O . LYS A 1 83 ? -6.328 12.656 -12.398 1 77.81 83 LYS A O 1
ATOM 663 N N . MET A 1 84 ? -5.703 14.75 -11.961 1 84.69 84 MET A N 1
ATOM 664 C CA . MET A 1 84 ? -7.078 15.219 -11.797 1 84.69 84 MET A CA 1
ATOM 665 C C . MET A 1 84 ? -7.863 15.055 -13.094 1 84.69 84 MET A C 1
ATOM 667 O O . MET A 1 84 ? -9.008 14.586 -13.078 1 84.69 84 MET A O 1
ATOM 671 N N . GLY A 1 85 ? -7.25 15.414 -14.172 1 81.75 85 GLY A N 1
ATOM 672 C CA . GLY A 1 85 ? -7.879 15.281 -15.477 1 81.75 85 GLY A CA 1
ATOM 673 C C . GLY A 1 85 ? -8.164 13.836 -15.852 1 81.75 85 GLY A C 1
ATOM 674 O O . GLY A 1 85 ? -9.203 13.539 -16.438 1 81.75 85 GLY A O 1
ATOM 675 N N . ARG A 1 86 ? -7.281 13.016 -15.422 1 77.75 86 ARG A N 1
ATOM 676 C CA . ARG A 1 86 ? -7.41 11.602 -15.758 1 77.75 86 ARG A CA 1
ATOM 677 C C . ARG A 1 86 ? -8.625 10.984 -15.078 1 77.75 86 ARG A C 1
ATOM 679 O O . ARG A 1 86 ? -9.297 10.125 -15.648 1 77.75 86 ARG A O 1
ATOM 686 N N . VAL A 1 87 ? -8.859 11.359 -13.914 1 82.5 87 VAL A N 1
ATOM 687 C CA . VAL A 1 87 ? -10 10.844 -13.164 1 82.5 87 VAL A CA 1
ATOM 688 C C . VAL A 1 87 ? -11.297 11.188 -13.891 1 82.5 87 VAL A C 1
ATOM 690 O O . VAL A 1 87 ? -12.258 10.422 -13.852 1 82.5 87 VAL A O 1
ATOM 693 N N . LEU A 1 88 ? -11.266 12.32 -14.602 1 86.81 88 LEU A N 1
ATOM 694 C CA . LEU A 1 88 ? -12.484 12.844 -15.211 1 86.81 88 LEU A CA 1
ATOM 695 C C . LEU A 1 88 ? -12.477 12.625 -16.719 1 86.81 88 LEU A C 1
ATOM 697 O O . LEU A 1 88 ? -13.297 13.195 -17.438 1 86.81 88 LEU A O 1
ATOM 701 N N . VAL A 1 89 ? -11.594 11.828 -17.172 1 79.44 89 VAL A N 1
ATOM 702 C CA . VAL A 1 89 ? -11.297 11.75 -18.609 1 79.44 89 VAL A CA 1
ATOM 703 C C . VAL A 1 89 ? -12.523 11.234 -19.359 1 79.44 89 VAL A C 1
ATOM 705 O O . VAL A 1 89 ? -12.805 11.672 -20.469 1 79.44 89 VAL A O 1
ATOM 708 N N . GLU A 1 90 ? -13.242 10.336 -18.797 1 79.38 90 GLU A N 1
ATOM 709 C CA . GLU A 1 90 ? -14.43 9.805 -19.469 1 79.38 90 GLU A CA 1
ATOM 710 C C . GLU A 1 90 ? -15.492 10.883 -19.641 1 79.38 90 GLU A C 1
ATOM 712 O O . GLU A 1 90 ? -16.188 10.914 -20.656 1 79.38 90 GLU A O 1
ATOM 717 N N . TYR A 1 91 ? -15.656 11.703 -18.672 1 87.06 91 TYR A N 1
ATOM 718 C CA . TYR A 1 91 ? -16.625 12.789 -18.75 1 87.06 91 TYR A CA 1
ATOM 719 C C . TYR A 1 91 ? -16.172 13.852 -19.75 1 87.06 91 TYR A C 1
ATOM 721 O O . TYR A 1 91 ? -17.016 14.477 -20.406 1 87.06 91 TYR A O 1
ATOM 729 N N . ARG A 1 92 ? -14.93 14.023 -19.828 1 84.5 92 ARG A N 1
ATOM 730 C CA . ARG A 1 92 ? -14.391 14.953 -20.812 1 84.5 92 ARG A CA 1
ATOM 731 C C . ARG A 1 92 ? -14.727 14.508 -22.234 1 84.5 92 ARG A C 1
ATOM 733 O O . ARG A 1 92 ? -15.039 15.336 -23.094 1 84.5 92 ARG A O 1
ATOM 740 N N . ALA A 1 93 ? -14.602 13.289 -22.422 1 78.25 93 ALA A N 1
ATOM 741 C CA . ALA A 1 93 ? -14.953 12.734 -23.719 1 78.25 93 ALA A CA 1
ATOM 742 C C . ALA A 1 93 ? -16.406 13.031 -24.062 1 78.25 93 ALA A C 1
ATOM 744 O O . ALA A 1 93 ? -16.734 13.289 -25.234 1 78.25 93 ALA A O 1
ATOM 745 N N . LEU A 1 94 ? -17.266 13.016 -23.078 1 83.38 94 LEU A N 1
ATOM 746 C CA . LEU A 1 94 ? -18.672 13.305 -23.297 1 83.38 94 LEU A CA 1
ATOM 747 C C . LEU A 1 94 ? -18.875 14.773 -23.672 1 83.38 94 LEU A C 1
ATOM 749 O O . LEU A 1 94 ? -19.719 15.102 -24.5 1 83.38 94 LEU A O 1
ATOM 753 N N . VAL A 1 95 ? -18.125 15.625 -22.984 1 84.44 95 VAL A N 1
ATOM 754 C CA . VAL A 1 95 ? -18.219 17.062 -23.281 1 84.44 95 VAL A CA 1
ATOM 755 C C . VAL A 1 95 ? -17.906 17.312 -24.75 1 84.44 95 VAL A C 1
ATOM 757 O O . VAL A 1 95 ? -18.562 18.141 -25.391 1 84.44 95 VAL A O 1
ATOM 760 N N . LYS A 1 96 ? -17.016 16.609 -25.203 1 76.81 96 LYS A N 1
ATOM 761 C CA . LYS A 1 96 ? -16.641 16.766 -26.609 1 76.81 96 LYS A CA 1
ATOM 762 C C . LYS A 1 96 ? -17.656 16.109 -27.531 1 76.81 96 LYS A C 1
ATOM 764 O O . LYS A 1 96 ? -18.031 16.688 -28.562 1 76.81 96 LYS A O 1
ATOM 769 N N . GLU A 1 97 ? -18.109 14.953 -27.156 1 76.75 97 GLU A N 1
ATOM 770 C CA . GLU A 1 97 ? -19.031 14.18 -27.984 1 76.75 97 GLU A CA 1
ATOM 771 C C . GLU A 1 97 ? -20.344 14.914 -28.172 1 76.75 97 GLU A C 1
ATOM 773 O O . GLU A 1 97 ? -20.938 14.875 -29.25 1 76.75 97 GLU A O 1
ATOM 778 N N . TYR A 1 98 ? -20.766 15.531 -27.188 1 79.38 98 TYR A N 1
ATOM 779 C CA . TYR A 1 98 ? -22.078 16.172 -27.25 1 79.38 98 TYR A CA 1
ATOM 780 C C . TYR A 1 98 ? -21.938 17.656 -27.547 1 79.38 98 TYR A C 1
ATOM 782 O O . TYR A 1 98 ? -22.891 18.422 -27.391 1 79.38 98 TYR A O 1
ATOM 790 N N . GLU A 1 99 ? -20.75 18.078 -27.953 1 76.94 99 GLU A N 1
ATOM 791 C CA . GLU A 1 99 ? -20.453 19.422 -28.422 1 76.94 99 GLU A CA 1
ATOM 792 C C . GLU A 1 99 ? -21 20.484 -27.469 1 76.94 99 GLU A C 1
ATOM 794 O O . GLU A 1 99 ? -21.719 21.391 -27.891 1 76.94 99 GLU A O 1
ATOM 799 N N . ILE A 1 100 ? -20.75 20.188 -26.266 1 76.31 100 ILE A N 1
ATOM 800 C CA . ILE A 1 100 ? -21.203 21.141 -25.25 1 76.31 100 ILE A CA 1
ATOM 801 C C . ILE A 1 100 ? -20.422 22.438 -25.375 1 76.31 100 ILE A C 1
ATOM 803 O O . ILE A 1 100 ? -20.953 23.516 -25.062 1 76.31 100 ILE A O 1
ATOM 807 N N . LEU A 1 101 ? -19.234 22.297 -25.875 1 72 101 LEU A N 1
ATOM 808 C CA . LEU A 1 101 ? -18.391 23.484 -25.984 1 72 101 LEU A CA 1
ATOM 809 C C . LEU A 1 101 ? -18.719 24.266 -27.25 1 72 101 LEU A C 1
ATOM 811 O O . LEU A 1 101 ? -18.953 23.688 -28.312 1 72 101 LEU A O 1
ATOM 815 N N . ASP A 1 102 ? -19.25 25.562 -27.094 1 61.09 102 ASP A N 1
ATOM 816 C CA . ASP A 1 102 ? -19.516 26.422 -28.25 1 61.09 102 ASP A CA 1
ATOM 817 C C . ASP A 1 102 ? -18.25 26.672 -29.047 1 61.09 102 ASP A C 1
ATOM 819 O O . ASP A 1 102 ? -17.141 26.422 -28.562 1 61.09 102 ASP A O 1
ATOM 823 N N . ALA A 1 103 ? -18.375 26.906 -30.406 1 52.25 103 ALA A N 1
ATOM 824 C CA . ALA A 1 103 ? -17.297 27.25 -31.344 1 52.25 103 ALA A CA 1
ATOM 825 C C . ALA A 1 103 ? -16.312 28.219 -30.703 1 52.25 103 ALA A C 1
ATOM 827 O O . ALA A 1 103 ? -15.102 28.141 -30.953 1 52.25 103 ALA A O 1
ATOM 828 N N . SER A 1 104 ? -16.766 29.062 -29.922 1 47.41 104 SER A N 1
ATOM 829 C CA . SER A 1 104 ? -15.906 30.078 -29.312 1 47.41 104 SER A CA 1
ATOM 830 C C . SER A 1 104 ? -15.031 29.484 -28.219 1 47.41 104 SER A C 1
ATOM 832 O O . SER A 1 104 ? -13.875 29.875 -28.062 1 47.41 104 SER A O 1
ATOM 834 N N . THR A 1 105 ? -15.586 28.594 -27.484 1 52 105 THR A N 1
ATOM 835 C CA . THR A 1 105 ? -14.859 28.031 -26.359 1 52 105 THR A CA 1
ATOM 836 C C . THR A 1 105 ? -13.93 26.906 -26.812 1 52 105 THR A C 1
ATOM 838 O O . THR A 1 105 ? -12.938 26.609 -26.141 1 52 105 THR A O 1
ATOM 841 N N . ALA A 1 106 ? -14.352 26.141 -27.797 1 51.22 106 ALA A N 1
ATOM 842 C CA . ALA A 1 106 ? -13.5 25.109 -28.391 1 51.22 106 ALA A CA 1
ATOM 843 C C . ALA A 1 106 ? -12.148 25.688 -28.812 1 51.22 106 ALA A C 1
ATOM 845 O O . ALA A 1 106 ? -11.141 24.984 -28.812 1 51.22 106 ALA A O 1
ATOM 846 N N . ALA A 1 107 ? -12.109 26.859 -29.219 1 44.91 107 ALA A N 1
ATOM 847 C CA . ALA A 1 107 ? -10.883 27.578 -29.594 1 44.91 107 ALA A CA 1
ATOM 848 C C . ALA A 1 107 ? -9.93 27.672 -28.406 1 44.91 107 ALA A C 1
ATOM 850 O O . ALA A 1 107 ? -8.719 27.859 -28.594 1 44.91 107 ALA A O 1
ATOM 851 N N . PHE A 1 108 ? -10.461 27.609 -27.266 1 46.12 108 PHE A N 1
ATOM 852 C CA . PHE A 1 108 ? -9.656 27.812 -26.078 1 46.12 108 PHE A CA 1
ATOM 853 C C . PHE A 1 108 ? -8.922 26.531 -25.703 1 46.12 108 PHE A C 1
ATOM 855 O O . PHE A 1 108 ? -8.016 26.562 -24.859 1 46.12 108 PHE A O 1
ATOM 862 N N . ASP A 1 109 ? -9.391 25.453 -26.094 1 47.59 109 ASP A N 1
ATOM 863 C CA . ASP A 1 109 ? -8.688 24.219 -25.797 1 47.59 109 ASP A CA 1
ATOM 864 C C . ASP A 1 109 ? -7.27 24.25 -26.375 1 47.59 109 ASP A C 1
ATOM 866 O O . ASP A 1 109 ? -6.441 23.406 -26.031 1 47.59 109 ASP A O 1
ATOM 870 N N . HIS A 1 110 ? -7.016 25.047 -27.469 1 42.41 110 HIS A N 1
ATOM 871 C CA . HIS A 1 110 ? -5.723 25 -28.156 1 42.41 110 HIS A CA 1
ATOM 872 C C . HIS A 1 110 ? -4.797 26.094 -27.656 1 42.41 110 HIS A C 1
ATOM 874 O O . HIS A 1 110 ? -3.904 26.547 -28.375 1 42.41 110 HIS A O 1
ATOM 880 N N . GLY A 1 111 ? -4.688 26.484 -26.438 1 42.56 111 GLY A N 1
ATOM 881 C CA . GLY A 1 111 ? -3.578 27.125 -25.75 1 42.56 111 GLY A CA 1
ATOM 882 C C . GLY A 1 111 ? -3.676 28.641 -25.766 1 42.56 111 GLY A C 1
ATOM 883 O O . GLY A 1 111 ? -2.859 29.328 -25.156 1 42.56 111 GLY A O 1
ATOM 884 N N . ASP A 1 112 ? -4.234 29.25 -26.906 1 41.41 112 ASP A N 1
ATOM 885 C CA . ASP A 1 112 ? -3.887 30.672 -27.016 1 41.41 112 ASP A CA 1
ATOM 886 C C . ASP A 1 112 ? -4.684 31.516 -26.031 1 41.41 112 ASP A C 1
ATOM 888 O O . ASP A 1 112 ? -4.211 32.562 -25.578 1 41.41 112 ASP A O 1
ATOM 892 N N . ASP A 1 113 ? -6.109 31.656 -26.141 1 44.19 113 ASP A N 1
ATOM 893 C CA . ASP A 1 113 ? -6.848 32.719 -25.453 1 44.19 113 ASP A CA 1
ATOM 894 C C . ASP A 1 113 ? -7.504 32.188 -24.188 1 44.19 113 ASP A C 1
ATOM 896 O O . ASP A 1 113 ? -7.844 30.984 -24.109 1 44.19 113 ASP A O 1
ATOM 900 N N . ALA A 1 114 ? -7.273 32.969 -22.984 1 44.91 114 ALA A N 1
ATOM 901 C CA . ALA A 1 114 ? -7.793 32.812 -21.625 1 44.91 114 ALA A CA 1
ATOM 902 C C . ALA A 1 114 ? -9.258 32.375 -21.656 1 44.91 114 ALA A C 1
ATOM 904 O O . ALA A 1 114 ? -10 32.719 -22.562 1 44.91 114 ALA A O 1
ATOM 905 N N . LEU A 1 115 ? -9.664 31.188 -21.078 1 51.09 115 LEU A N 1
ATOM 906 C CA . LEU A 1 115 ? -11.07 30.938 -20.781 1 51.09 115 LEU A CA 1
ATOM 907 C C . LEU A 1 115 ? -11.852 32.25 -20.688 1 51.09 115 LEU A C 1
ATOM 909 O O . LEU A 1 115 ? -11.344 33.25 -20.172 1 51.09 115 LEU A O 1
ATOM 913 N N . PRO A 1 116 ? -12.82 32.531 -21.609 1 48.78 116 PRO A N 1
ATOM 914 C CA . PRO A 1 116 ? -13.594 33.75 -21.297 1 48.78 116 PRO A CA 1
ATOM 915 C C . PRO A 1 116 ? -13.828 33.938 -19.797 1 48.78 116 PRO A C 1
ATOM 917 O O . PRO A 1 116 ? -14.109 32.938 -19.094 1 48.78 116 PRO A O 1
ATOM 920 N N . LYS A 1 117 ? -13.133 34.812 -19.281 1 54.34 117 LYS A N 1
ATOM 921 C CA . LYS A 1 117 ? -13.211 35.281 -17.906 1 54.34 117 LYS A CA 1
ATOM 922 C C . LYS A 1 117 ? -14.609 35.781 -17.578 1 54.34 117 LYS A C 1
ATOM 924 O O . LYS A 1 117 ? -15.25 36.438 -18.422 1 54.34 117 LYS A O 1
ATOM 929 N N . GLY A 1 118 ? -15.555 35.062 -16.844 1 58.16 118 GLY A N 1
ATOM 930 C CA . GLY A 1 118 ? -16.734 35.719 -16.297 1 58.16 118 GLY A CA 1
ATOM 931 C C . GLY A 1 118 ? -17.891 34.781 -16.031 1 58.16 118 GLY A C 1
ATOM 932 O O . GLY A 1 118 ? -17.906 33.656 -16.531 1 58.16 118 GLY A O 1
ATOM 933 N N . GLU A 1 119 ? -18.578 34.969 -15.109 1 64.56 119 GLU A N 1
ATOM 934 C CA . GLU A 1 119 ? -19.797 34.312 -14.648 1 64.56 119 GLU A CA 1
ATOM 935 C C . GLU A 1 119 ? -20.75 34.062 -15.805 1 64.56 119 GLU A C 1
ATOM 937 O O . GLU A 1 119 ? -21.484 33.062 -15.805 1 64.56 119 GLU A O 1
ATOM 942 N N . LYS A 1 120 ? -20.594 34.75 -16.875 1 71.94 120 LYS A N 1
ATOM 943 C CA . LYS A 1 120 ? -21.547 34.656 -17.984 1 71.94 120 LYS A CA 1
ATOM 944 C C . LYS A 1 120 ? -21.266 33.406 -18.812 1 71.94 120 LYS A C 1
ATOM 946 O O . LYS A 1 120 ? -22.203 32.719 -19.219 1 71.94 120 LYS A O 1
ATOM 951 N N . TRP A 1 121 ? -20.047 33.125 -18.969 1 76.31 121 TRP A N 1
ATOM 952 C CA . TRP A 1 121 ? -19.703 31.938 -19.75 1 76.31 121 TRP A CA 1
ATOM 953 C C . TRP A 1 121 ? -20.078 30.656 -19.016 1 76.31 121 TRP A C 1
ATOM 955 O O . TRP A 1 121 ? -20.547 29.703 -19.625 1 76.31 121 TRP A O 1
ATOM 965 N N . LYS A 1 122 ? -19.875 30.672 -17.781 1 78.12 122 LYS A N 1
ATOM 966 C CA . LYS A 1 122 ? -20.203 29.5 -16.984 1 78.12 122 LYS A CA 1
ATOM 967 C C . LYS A 1 122 ? -21.688 29.188 -17.047 1 78.12 122 LYS A C 1
ATOM 969 O O . LYS A 1 122 ? -22.078 28.031 -17.172 1 78.12 122 LYS A O 1
ATOM 974 N N . GLN A 1 123 ? -22.391 30.281 -17.016 1 79.38 123 GLN A N 1
ATOM 975 C CA . GLN A 1 123 ? -23.844 30.109 -17.062 1 79.38 123 GLN A CA 1
ATOM 976 C C . GLN A 1 123 ? -24.312 29.594 -18.422 1 79.38 123 GLN A C 1
ATOM 978 O O . GLN A 1 123 ? -25.188 28.734 -18.5 1 79.38 123 GLN A O 1
ATOM 983 N N . SER A 1 124 ? -23.672 30.109 -19.406 1 81.06 124 SER A N 1
ATOM 984 C CA . SER A 1 124 ? -24.016 29.641 -20.75 1 81.06 124 SER A CA 1
ATOM 985 C C . SER A 1 124 ? -23.641 28.172 -20.938 1 81.06 124 SER A C 1
ATOM 987 O O . SER A 1 124 ? -24.391 27.422 -21.547 1 81.06 124 SER A O 1
ATOM 989 N N . PHE A 1 125 ? -22.531 27.891 -20.422 1 83.5 125 PHE A N 1
ATOM 990 C CA . PHE A 1 125 ? -22.047 26.516 -20.484 1 83.5 125 PHE A CA 1
ATOM 991 C C . PHE A 1 125 ? -22.984 25.578 -19.719 1 83.5 125 PHE A C 1
ATOM 993 O O . PHE A 1 125 ? -23.328 24.5 -20.203 1 83.5 125 PHE A O 1
ATOM 1000 N N . LEU A 1 126 ? -23.391 25.969 -18.609 1 82.94 126 LEU A N 1
ATOM 1001 C CA . LEU A 1 126 ? -24.297 25.203 -17.766 1 82.94 126 LEU A CA 1
ATOM 1002 C C . LEU A 1 126 ? -25.641 24.984 -18.453 1 82.94 126 LEU A C 1
ATOM 1004 O O . LEU A 1 126 ? -26.203 23.891 -18.406 1 82.94 126 LEU A O 1
ATOM 1008 N N . ASP A 1 127 ? -26.109 26.016 -19.094 1 83.44 127 ASP A N 1
ATOM 1009 C CA . ASP A 1 127 ? -27.391 25.953 -19.766 1 83.44 127 ASP A CA 1
ATOM 1010 C C . ASP A 1 127 ? -27.344 25 -20.953 1 83.44 127 ASP A C 1
ATOM 1012 O O . ASP A 1 127 ? -28.281 24.234 -21.203 1 83.44 127 ASP A O 1
ATOM 1016 N N . ARG A 1 128 ? -26.234 25.016 -21.578 1 85.81 128 ARG A N 1
ATOM 1017 C CA . ARG A 1 128 ? -26.062 24.094 -22.703 1 85.81 128 ARG A CA 1
ATOM 1018 C C . ARG A 1 128 ? -26 22.656 -22.234 1 85.81 128 ARG A C 1
ATOM 1020 O O . ARG A 1 128 ? -26.516 21.75 -22.891 1 85.81 128 ARG A O 1
ATOM 1027 N N . THR A 1 129 ? -25.344 22.453 -21.188 1 87.44 129 THR A N 1
ATOM 1028 C CA . THR A 1 129 ? -25.219 21.109 -20.609 1 87.44 129 THR A CA 1
ATOM 1029 C C . THR A 1 129 ? -26.578 20.562 -20.219 1 87.44 129 THR A C 1
ATOM 1031 O O . THR A 1 129 ? -26.891 19.391 -20.5 1 87.44 129 THR A O 1
ATOM 1034 N N . LYS A 1 130 ? -27.328 21.406 -19.641 1 84.88 130 LYS A N 1
ATOM 1035 C CA . LYS A 1 130 ? -28.656 21 -19.219 1 84.88 130 LYS A CA 1
ATOM 1036 C C . LYS A 1 130 ? -29.516 20.609 -20.422 1 84.88 130 LYS A C 1
ATOM 1038 O O . LYS A 1 130 ? -30.281 19.656 -20.344 1 84.88 130 LYS A O 1
ATOM 1043 N N . ALA A 1 131 ? -29.25 21.312 -21.453 1 84.06 131 ALA A N 1
ATOM 1044 C CA . ALA A 1 131 ? -30.016 21.062 -22.672 1 84.06 131 ALA A CA 1
ATOM 1045 C C . ALA A 1 131 ? -29.641 19.734 -23.297 1 84.06 131 ALA A C 1
ATOM 1047 O O . ALA A 1 131 ? -30.484 19.031 -23.844 1 84.06 131 ALA A O 1
ATOM 1048 N N . LYS A 1 132 ? -28.391 19.359 -23.109 1 86.62 132 LYS A N 1
ATOM 1049 C CA . LYS A 1 132 ? -27.891 18.141 -23.75 1 86.62 132 LYS A CA 1
ATOM 1050 C C . LYS A 1 132 ? -28 16.938 -22.812 1 86.62 132 LYS A C 1
ATOM 1052 O O . LYS A 1 132 ? -27.797 15.805 -23.234 1 86.62 132 LYS A O 1
ATOM 1057 N N . ALA A 1 133 ? -28.359 17.188 -21.625 1 86.06 133 ALA A N 1
ATOM 1058 C CA . ALA A 1 133 ? -28.438 16.125 -20.625 1 86.06 133 ALA A CA 1
ATOM 1059 C C . ALA A 1 133 ? -29.453 15.062 -21.031 1 86.06 133 ALA A C 1
ATOM 1061 O O . ALA A 1 133 ? -29.234 13.867 -20.781 1 86.06 133 ALA A O 1
ATOM 1062 N N . LYS A 1 134 ? -30.453 15.492 -21.688 1 83.06 134 LYS A N 1
ATOM 1063 C CA . LYS A 1 134 ? -31.469 14.539 -22.156 1 83.06 134 LYS A CA 1
ATOM 1064 C C . LYS A 1 134 ? -30.906 13.602 -23.203 1 83.06 134 LYS A C 1
ATOM 1066 O O . LYS A 1 134 ? -31.219 12.406 -23.219 1 83.06 134 LYS A O 1
ATOM 1071 N N . ALA A 1 135 ? -30.062 14.148 -24.047 1 85.12 135 ALA A N 1
ATOM 1072 C CA . ALA A 1 135 ? -29.438 13.344 -25.094 1 85.12 135 ALA A CA 1
ATOM 1073 C C . ALA A 1 135 ? -28.484 12.312 -24.5 1 85.12 135 ALA A C 1
ATOM 1075 O O . ALA A 1 135 ? -28.391 11.188 -25 1 85.12 135 ALA A O 1
ATOM 1076 N N . ILE A 1 136 ? -27.891 12.68 -23.5 1 85.69 136 ILE A N 1
ATOM 1077 C CA . ILE A 1 136 ? -26.953 11.789 -22.844 1 85.69 136 ILE A CA 1
ATOM 1078 C C . ILE A 1 136 ? -27.703 10.656 -22.156 1 85.69 136 ILE A C 1
ATOM 1080 O O . ILE A 1 136 ? -27.266 9.5 -22.172 1 85.69 136 ILE A O 1
ATOM 1084 N N . LYS A 1 137 ? -28.828 10.945 -21.656 1 81.56 137 LYS A N 1
ATOM 1085 C CA . LYS A 1 137 ? -29.641 9.977 -20.922 1 81.56 137 LYS A CA 1
ATOM 1086 C C . LYS A 1 137 ? -30.172 8.898 -21.859 1 81.56 137 LYS A C 1
ATOM 1088 O O . LYS A 1 137 ? -30.406 7.762 -21.438 1 81.56 137 LYS A O 1
ATOM 1093 N N . LEU A 1 138 ? -30.234 9.289 -23.062 1 77.75 138 LEU A N 1
ATOM 1094 C CA . LEU A 1 138 ? -30.797 8.367 -24.047 1 77.75 138 LEU A CA 1
ATOM 1095 C C . LEU A 1 138 ? -29.766 7.324 -24.469 1 77.75 138 LEU A C 1
ATOM 1097 O O . LEU A 1 138 ? -30.125 6.258 -24.969 1 77.75 138 LEU A O 1
ATOM 1101 N N . LYS A 1 139 ? -28.562 7.719 -24.25 1 78.25 139 LYS A N 1
ATOM 1102 C CA . LYS A 1 139 ? -27.5 6.77 -24.578 1 78.25 139 LYS A CA 1
ATOM 1103 C C . LYS A 1 139 ? -27.062 5.988 -23.344 1 78.25 139 LYS A C 1
ATOM 1105 O O . LYS A 1 139 ? -26.391 6.527 -22.469 1 78.25 139 LYS A O 1
ATOM 1110 N N . GLY A 1 140 ? -27.391 4.785 -23.297 1 70.62 140 GLY A N 1
ATOM 1111 C CA . GLY A 1 140 ? -27.188 3.951 -22.125 1 70.62 140 GLY A CA 1
ATOM 1112 C C . GLY A 1 140 ? -25.75 3.936 -21.656 1 70.62 140 GLY A C 1
ATOM 1113 O O . GLY A 1 140 ? -25.469 4.082 -20.453 1 70.62 140 GLY A O 1
ATOM 1114 N N . TYR A 1 141 ? -24.875 3.84 -22.609 1 65.88 141 TYR A N 1
ATOM 1115 C CA . TYR A 1 141 ? -23.453 3.756 -22.266 1 65.88 141 TYR A CA 1
ATOM 1116 C C . TYR A 1 141 ? -22.984 5.043 -21.609 1 65.88 141 TYR A C 1
ATOM 1118 O O . TYR A 1 141 ? -22.281 5 -20.594 1 65.88 141 TYR A O 1
ATOM 1126 N N . ASP A 1 142 ? -23.406 6.078 -22.203 1 75.81 142 ASP A N 1
ATOM 1127 C CA . ASP A 1 142 ? -22.984 7.371 -21.672 1 75.81 142 ASP A CA 1
ATOM 1128 C C . ASP A 1 142 ? -23.641 7.652 -20.328 1 75.81 142 ASP A C 1
ATOM 1130 O O . ASP A 1 142 ? -23 8.188 -19.406 1 75.81 142 ASP A O 1
ATOM 1134 N N . TRP A 1 143 ? -24.797 7.16 -20.203 1 79.69 143 TRP A N 1
ATOM 1135 C CA . TRP A 1 143 ? -25.547 7.426 -18.969 1 79.69 143 TRP A CA 1
ATOM 1136 C C . TRP A 1 143 ? -25.016 6.578 -17.812 1 79.69 143 TRP A C 1
ATOM 1138 O O . TRP A 1 143 ? -25.141 6.965 -16.656 1 79.69 143 TRP A O 1
ATOM 1148 N N . ALA A 1 144 ? -24.375 5.5 -18.188 1 79.12 144 ALA A N 1
ATOM 1149 C CA . ALA A 1 144 ? -23.797 4.621 -17.156 1 79.12 144 ALA A CA 1
ATOM 1150 C C . ALA A 1 144 ? -22.734 5.344 -16.344 1 79.12 144 ALA A C 1
ATOM 1152 O O . ALA A 1 144 ? -22.516 5.008 -15.18 1 79.12 144 ALA A O 1
ATOM 1153 N N . LEU A 1 145 ? -22.188 6.34 -16.891 1 83.5 145 LEU A N 1
ATOM 1154 C CA . LEU A 1 145 ? -21.172 7.109 -16.203 1 83.5 145 LEU A CA 1
ATOM 1155 C C . LEU A 1 145 ? -21.797 7.926 -15.062 1 83.5 145 LEU A C 1
ATOM 1157 O O . LEU A 1 145 ? -21.094 8.367 -14.156 1 83.5 145 LEU A O 1
ATOM 1161 N N . PHE A 1 146 ? -23.094 8.039 -15.172 1 85 146 PHE A N 1
ATOM 1162 C CA . PHE A 1 146 ? -23.766 8.891 -14.195 1 85 146 PHE A CA 1
ATOM 1163 C C . PHE A 1 146 ? -24.594 8.055 -13.227 1 85 146 PHE A C 1
ATOM 1165 O O . PHE A 1 146 ? -25.453 8.578 -12.516 1 85 146 PHE A O 1
ATOM 1172 N N . ASP A 1 147 ? -24.266 6.781 -13.344 1 84.88 147 ASP A N 1
ATOM 1173 C CA . ASP A 1 147 ? -24.781 5.965 -12.25 1 84.88 147 ASP A CA 1
ATOM 1174 C C . ASP A 1 147 ? -24.312 6.5 -10.898 1 84.88 147 ASP A C 1
ATOM 1176 O O . ASP A 1 147 ? -23.156 6.898 -10.75 1 84.88 147 ASP A O 1
ATOM 1180 N N . LYS A 1 148 ? -25.188 6.484 -9.992 1 83.06 148 LYS A N 1
ATOM 1181 C CA . LYS A 1 148 ? -24.922 7.141 -8.711 1 83.06 148 LYS A CA 1
ATOM 1182 C C . LYS A 1 148 ? -23.672 6.578 -8.047 1 83.06 148 LYS A C 1
ATOM 1184 O O . LYS A 1 148 ? -22.781 7.332 -7.648 1 83.06 148 LYS A O 1
ATOM 1189 N N . LYS A 1 149 ? -23.609 5.277 -7.941 1 81.19 149 LYS A N 1
ATOM 1190 C CA . LYS A 1 149 ? -22.469 4.652 -7.281 1 81.19 149 LYS A CA 1
ATOM 1191 C C . LYS A 1 149 ? -21.172 4.965 -8.023 1 81.19 149 LYS A C 1
ATOM 1193 O O . LYS A 1 149 ? -20.156 5.289 -7.398 1 81.19 149 LYS A O 1
ATOM 1198 N N . LYS A 1 150 ? -21.188 4.957 -9.234 1 81.19 150 LYS A N 1
ATOM 1199 C CA . LYS A 1 150 ? -20.016 5.211 -10.055 1 81.19 150 LYS A CA 1
ATOM 1200 C C . LYS A 1 150 ? -19.594 6.672 -9.969 1 81.19 150 LYS A C 1
ATOM 1202 O O . LYS A 1 150 ? -18.406 6.973 -9.758 1 81.19 150 LYS A O 1
ATOM 1207 N N . LEU A 1 151 ? -20.531 7.527 -10.164 1 87.19 151 LEU A N 1
ATOM 1208 C CA . LEU A 1 151 ? -20.219 8.953 -10.141 1 87.19 151 LEU A CA 1
ATOM 1209 C C . LEU A 1 151 ? -19.688 9.367 -8.773 1 87.19 151 LEU A C 1
ATOM 1211 O O . LEU A 1 151 ? -18.734 10.141 -8.688 1 87.19 151 LEU A O 1
ATOM 1215 N N . LEU A 1 152 ? -20.312 8.812 -7.773 1 86 152 LEU A N 1
ATOM 1216 C CA . LEU A 1 152 ? -19.844 9.164 -6.438 1 86 152 LEU A CA 1
ATOM 1217 C C . LEU A 1 152 ? -18.422 8.68 -6.211 1 86 152 LEU A C 1
ATOM 1219 O O . LEU A 1 152 ? -17.625 9.359 -5.555 1 86 152 LEU A O 1
ATOM 1223 N N . GLY A 1 153 ? -18.156 7.574 -6.75 1 84.38 153 GLY A N 1
ATOM 1224 C CA . GLY A 1 153 ? -16.781 7.074 -6.676 1 84.38 153 GLY A CA 1
ATOM 1225 C C . GLY A 1 153 ? -15.789 7.965 -7.391 1 84.38 153 GLY A C 1
ATOM 1226 O O . GLY A 1 153 ? -14.719 8.266 -6.852 1 84.38 153 GLY A O 1
ATOM 1227 N N . VAL A 1 154 ? -16.141 8.414 -8.5 1 86.06 154 VAL A N 1
ATOM 1228 C CA . VAL A 1 154 ? -15.289 9.281 -9.297 1 86.06 154 VAL A CA 1
ATOM 1229 C C . VAL A 1 154 ? -15.117 10.625 -8.594 1 86.06 154 VAL A C 1
ATOM 1231 O O . VAL A 1 154 ? -14.008 11.172 -8.539 1 86.06 154 VAL A O 1
ATOM 1234 N N . LEU A 1 155 ? -16.219 11.117 -8.047 1 86.81 155 LEU A N 1
ATOM 1235 C CA . LEU A 1 155 ? -16.172 12.414 -7.371 1 86.81 155 LEU A CA 1
ATOM 1236 C C . LEU A 1 155 ? -15.344 12.336 -6.094 1 86.81 155 LEU A C 1
ATOM 1238 O O . LEU A 1 155 ? -14.672 13.297 -5.727 1 86.81 155 LEU A O 1
ATOM 1242 N N . ALA A 1 156 ? -15.438 11.203 -5.5 1 84.38 156 ALA A N 1
ATOM 1243 C CA . ALA A 1 156 ? -14.609 11.008 -4.309 1 84.38 156 ALA A CA 1
ATOM 1244 C C . ALA A 1 156 ? -13.125 11.039 -4.656 1 84.38 156 ALA A C 1
ATOM 1246 O O . ALA A 1 156 ? -12.336 11.672 -3.961 1 84.38 156 ALA A O 1
ATOM 1247 N N . GLU A 1 157 ? -12.789 10.344 -5.707 1 84.25 157 GLU A N 1
ATOM 1248 C CA . GLU A 1 157 ? -11.406 10.359 -6.16 1 84.25 157 GLU A CA 1
ATOM 1249 C C . GLU A 1 157 ? -10.992 11.758 -6.609 1 84.25 157 GLU A C 1
ATOM 1251 O O . GLU A 1 157 ? -9.875 12.203 -6.32 1 84.25 157 GLU A O 1
ATOM 1256 N N . TYR A 1 158 ? -11.891 12.375 -7.305 1 88.25 158 TYR A N 1
ATOM 1257 C CA . TYR A 1 158 ? -11.656 13.742 -7.754 1 88.25 158 TYR A CA 1
ATOM 1258 C C . TYR A 1 158 ? -11.391 14.664 -6.57 1 88.25 158 TYR A C 1
ATOM 1260 O O . TYR A 1 158 ? -10.492 15.508 -6.617 1 88.25 158 TYR A O 1
ATOM 1268 N N . LYS A 1 159 ? -12.133 14.508 -5.57 1 84.5 159 LYS A N 1
ATOM 1269 C CA . LYS A 1 159 ? -11.977 15.32 -4.371 1 84.5 159 LYS A CA 1
ATOM 1270 C C . LYS A 1 159 ? -10.602 15.117 -3.738 1 84.5 159 LYS A C 1
ATOM 1272 O O . LYS A 1 159 ? -9.992 16.062 -3.246 1 84.5 159 LYS A O 1
ATOM 1277 N N . GLU A 1 160 ? -10.164 13.93 -3.74 1 81.44 160 GLU A N 1
ATOM 1278 C CA . GLU A 1 160 ? -8.852 13.641 -3.18 1 81.44 160 GLU A CA 1
ATOM 1279 C C . GLU A 1 160 ? -7.758 14.438 -3.891 1 81.44 160 GLU A C 1
ATOM 1281 O O . GLU A 1 160 ? -6.844 14.961 -3.248 1 81.44 160 GLU A O 1
ATOM 1286 N N . TRP A 1 161 ? -7.91 14.516 -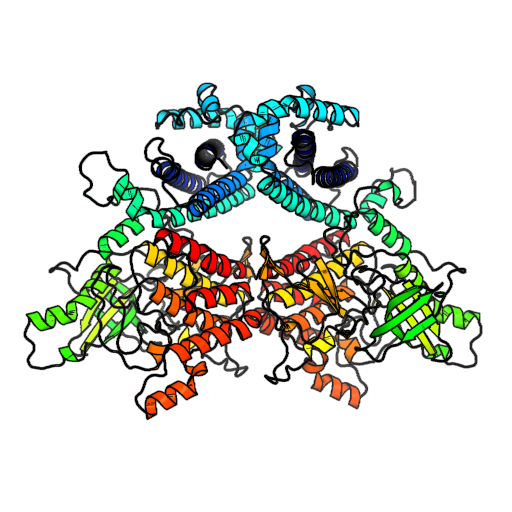5.109 1 81.88 161 TRP A N 1
ATOM 1287 C CA . TRP A 1 161 ? -6.902 15.234 -5.887 1 81.88 161 TRP A CA 1
ATOM 1288 C C . TRP A 1 161 ? -7.043 16.734 -5.699 1 81.88 161 TRP A C 1
ATOM 1290 O O . TRP A 1 161 ? -6.043 17.453 -5.641 1 81.88 161 TRP A O 1
ATOM 1300 N N . THR A 1 162 ? -8.234 17.203 -5.598 1 84.5 162 THR A N 1
ATOM 1301 C CA . THR A 1 162 ? -8.438 18.625 -5.355 1 84.5 162 THR A CA 1
ATOM 1302 C C . THR A 1 162 ? -7.934 19.016 -3.967 1 84.5 162 THR A C 1
ATOM 1304 O O . THR A 1 162 ? -7.418 20.125 -3.771 1 84.5 162 THR A O 1
ATOM 1307 N N . ASP A 1 163 ? -8.172 18.141 -3.076 1 82.38 163 ASP A N 1
ATOM 1308 C CA . ASP A 1 163 ? -7.625 18.375 -1.741 1 82.38 163 ASP A CA 1
ATOM 1309 C C . ASP A 1 163 ? -6.098 18.453 -1.777 1 82.38 163 ASP A C 1
ATOM 1311 O O . ASP A 1 163 ? -5.5 19.297 -1.104 1 82.38 163 ASP A O 1
ATOM 1315 N N . SER A 1 164 ? -5.547 17.594 -2.568 1 82.69 164 SER A N 1
ATOM 1316 C CA . SER A 1 164 ? -4.094 17.609 -2.717 1 82.69 164 SER A CA 1
ATOM 1317 C C . SER A 1 164 ? -3.617 18.938 -3.311 1 82.69 164 SER A C 1
ATOM 1319 O O . SER A 1 164 ? -2.584 19.469 -2.9 1 82.69 164 SER A O 1
ATOM 1321 N N . LEU A 1 165 ? -4.363 19.391 -4.285 1 82.25 165 LEU A N 1
ATOM 1322 C CA . LEU A 1 165 ? -4.027 20.688 -4.887 1 82.25 165 LEU A CA 1
ATOM 1323 C C . LEU A 1 165 ? -4.125 21.812 -3.859 1 82.25 165 LEU A C 1
ATOM 1325 O O . LEU A 1 165 ? -3.25 22.672 -3.791 1 82.25 165 LEU A O 1
ATOM 1329 N N . ARG A 1 166 ? -5.145 21.75 -3.1 1 80.56 166 ARG A N 1
ATOM 1330 C CA . ARG A 1 166 ? -5.328 22.75 -2.049 1 80.56 166 ARG A CA 1
ATOM 1331 C C . ARG A 1 166 ? -4.191 22.688 -1.034 1 80.56 166 ARG A C 1
ATOM 1333 O O . ARG A 1 166 ? -3.643 23.734 -0.648 1 80.56 166 ARG A O 1
ATOM 1340 N N . ASP A 1 167 ? -3.906 21.484 -0.649 1 82.12 167 ASP A N 1
ATOM 1341 C CA . ASP A 1 167 ? -2.826 21.281 0.311 1 82.12 167 ASP A CA 1
ATOM 1342 C C . ASP A 1 167 ? -1.505 21.828 -0.224 1 82.12 167 ASP A C 1
ATOM 1344 O O . ASP A 1 167 ? -0.687 22.344 0.54 1 82.12 167 ASP A O 1
ATOM 1348 N N . LEU A 1 168 ? -1.382 21.641 -1.504 1 79.31 168 LEU A N 1
ATOM 1349 C CA . LEU A 1 168 ? -0.175 22.156 -2.135 1 79.31 168 LEU A CA 1
ATOM 1350 C C . LEU A 1 168 ? -0.182 23.688 -2.143 1 79.31 168 LEU A C 1
ATOM 1352 O O . LEU A 1 168 ? 0.845 24.312 -1.882 1 79.31 168 LEU A O 1
ATOM 1356 N N . MET A 1 169 ? -1.262 24.297 -2.406 1 79.25 169 MET A N 1
ATOM 1357 C CA . MET A 1 169 ? -1.385 25.75 -2.561 1 79.25 169 MET A CA 1
ATOM 1358 C C . MET A 1 169 ? -1.125 26.453 -1.236 1 79.25 169 MET A C 1
ATOM 1360 O O . MET A 1 169 ? -0.676 27.609 -1.222 1 79.25 169 MET A O 1
ATOM 1364 N N . GLN A 1 170 ? -1.341 25.812 -0.16 1 80.5 170 GLN A N 1
ATOM 1365 C CA . GLN A 1 170 ? -1.146 26.453 1.134 1 80.5 170 GLN A CA 1
ATOM 1366 C C . GLN A 1 170 ? 0.312 26.859 1.33 1 80.5 170 GLN A C 1
ATOM 1368 O O . GLN A 1 170 ? 0.609 27.766 2.109 1 80.5 170 GLN A O 1
ATOM 1373 N N . HIS A 1 171 ? 1.156 26.234 0.613 1 79.56 171 HIS A N 1
ATOM 1374 C CA . HIS A 1 171 ? 2.582 26.484 0.79 1 79.56 171 HIS A CA 1
ATOM 1375 C C . HIS A 1 171 ? 3.045 27.656 -0.068 1 79.56 171 HIS A C 1
ATOM 1377 O O . HIS A 1 171 ? 4.172 28.125 0.079 1 79.56 171 HIS A O 1
ATOM 1383 N N . PHE A 1 172 ? 2.209 27.984 -1.081 1 70.56 172 PHE A N 1
ATOM 1384 C CA . PHE A 1 172 ? 2.523 29.125 -1.939 1 70.56 172 PHE A CA 1
ATOM 1385 C C . PHE A 1 172 ? 1.924 30.406 -1.381 1 70.56 172 PHE A C 1
ATOM 1387 O O . PHE A 1 172 ? 2.338 31.5 -1.756 1 70.56 172 PHE A O 1
ATOM 1394 N N . SER A 1 173 ? 0.852 30.203 -0.733 1 58.06 173 SER A N 1
ATOM 1395 C CA . SER A 1 173 ? 0.088 31.359 -0.3 1 58.06 173 SER A CA 1
ATOM 1396 C C . SER A 1 173 ? 1.007 32.469 0.208 1 58.06 173 SER A C 1
ATOM 1398 O O . SER A 1 173 ? 0.785 33.656 -0.077 1 58.06 173 SER A O 1
ATOM 1400 N N . GLN A 1 174 ? 2.131 32.094 0.777 1 54.62 174 GLN A N 1
ATOM 1401 C CA . GLN A 1 174 ? 3.01 33.188 1.239 1 54.62 174 GLN A CA 1
ATOM 1402 C C . GLN A 1 174 ? 3.729 33.844 0.069 1 54.62 174 GLN A C 1
ATOM 1404 O O . GLN A 1 174 ? 3.887 35.062 0.045 1 54.62 174 GLN A O 1
ATOM 1409 N N . GLU A 1 175 ? 4.188 33 -0.851 1 50.44 175 GLU A N 1
ATOM 1410 C CA . GLU A 1 175 ? 4.918 33.531 -2.006 1 50.44 175 GLU A CA 1
ATOM 1411 C C . GLU A 1 175 ? 3.992 34.281 -2.959 1 50.44 175 GLU A C 1
ATOM 1413 O O . GLU A 1 175 ? 4.363 35.312 -3.506 1 50.44 175 GLU A O 1
ATOM 1418 N N . ALA A 1 176 ? 3.004 33.594 -3.303 1 46.03 176 ALA A N 1
ATOM 1419 C CA . ALA A 1 176 ? 2.021 34.219 -4.172 1 46.03 176 ALA A CA 1
ATOM 1420 C C . ALA A 1 176 ? 1.458 35.5 -3.525 1 46.03 176 ALA A C 1
ATOM 1422 O O . ALA A 1 176 ? 1.196 36.469 -4.207 1 46.03 176 ALA A O 1
ATOM 1423 N N . LEU A 1 177 ? 1.055 35.312 -2.295 1 41.38 177 LEU A N 1
ATOM 1424 C CA . LEU A 1 177 ? 0.544 36.5 -1.598 1 41.38 177 LEU A CA 1
ATOM 1425 C C . LEU A 1 177 ? 1.541 37.625 -1.673 1 41.38 177 LEU A C 1
ATOM 1427 O O . LEU A 1 177 ? 1.148 38.781 -1.839 1 41.38 177 LEU A O 1
ATOM 1431 N N . TYR A 1 178 ? 2.852 37.188 -1.583 1 42.09 178 TYR A N 1
ATOM 1432 C CA . TYR A 1 178 ? 3.795 38.281 -1.514 1 42.09 178 TYR A CA 1
ATOM 1433 C C . TYR A 1 178 ? 4.246 38.719 -2.908 1 42.09 178 TYR A C 1
ATOM 1435 O O . TYR A 1 178 ? 4.555 39.875 -3.143 1 42.09 178 TYR A O 1
ATOM 1443 N N . THR A 1 179 ? 4.422 37.75 -3.83 1 42.75 179 THR A N 1
ATOM 1444 C CA . THR A 1 179 ? 4.965 38.219 -5.109 1 42.75 179 THR A CA 1
ATOM 1445 C C . THR A 1 179 ? 3.871 38.844 -5.969 1 42.75 179 THR A C 1
ATOM 1447 O O . THR A 1 179 ? 4.164 39.531 -6.941 1 42.75 179 THR A O 1
ATOM 1450 N N . LEU A 1 180 ? 2.703 38.188 -6.16 1 37.22 180 LEU A N 1
ATOM 1451 C CA . LEU A 1 180 ? 1.785 38.781 -7.125 1 37.22 180 LEU A CA 1
ATOM 1452 C C . LEU A 1 180 ? 1.602 40.281 -6.852 1 37.22 180 LEU A C 1
ATOM 1454 O O . LEU A 1 180 ? 0.832 40.938 -7.539 1 37.22 180 LEU A O 1
ATOM 1458 N N . THR A 1 181 ? 1.722 40.75 -5.652 1 31.91 181 THR A N 1
ATOM 1459 C CA . THR A 1 181 ? 1.532 42.188 -5.707 1 31.91 181 THR A CA 1
ATOM 1460 C C . THR A 1 181 ? 2.49 42.844 -6.715 1 31.91 181 THR A C 1
ATOM 1462 O O . THR A 1 181 ? 3.576 42.312 -6.961 1 31.91 181 THR A O 1
ATOM 1465 N N . ASP A 1 182 ? 2.006 43.875 -7.543 1 31.83 182 ASP A N 1
ATOM 1466 C CA . ASP A 1 182 ? 2.562 44.781 -8.539 1 31.83 182 ASP A CA 1
ATOM 1467 C C . ASP A 1 182 ? 4.055 45.031 -8.297 1 31.83 182 ASP A C 1
ATOM 1469 O O . ASP A 1 182 ? 4.539 44.875 -7.172 1 31.83 182 ASP A O 1
ATOM 1473 N N . GLY A 1 183 ? 5.082 45.125 -9.156 1 34.84 183 GLY A N 1
ATOM 1474 C CA . GLY A 1 183 ? 6.066 46.188 -9.094 1 34.84 183 GLY A CA 1
ATOM 1475 C C . GLY A 1 183 ? 5.754 47.25 -8.039 1 34.84 183 GLY A C 1
ATOM 1476 O O . GLY A 1 183 ? 6.566 48.125 -7.77 1 34.84 183 GLY A O 1
ATOM 1477 N N . SER A 1 184 ? 4.516 47.969 -8.227 1 31.77 184 SER A N 1
ATOM 1478 C CA . SER A 1 184 ? 4.234 48.906 -7.125 1 31.77 184 SER A CA 1
ATOM 1479 C C . SER A 1 184 ? 4.129 48.156 -5.797 1 31.77 184 SER A C 1
ATOM 1481 O O . SER A 1 184 ? 3.785 46.969 -5.77 1 31.77 184 SER A O 1
ATOM 1483 N N . ALA A 1 185 ? 4.555 48.719 -4.609 1 32.31 185 ALA A N 1
ATOM 1484 C CA . ALA A 1 185 ? 4.656 48.562 -3.16 1 32.31 185 ALA A CA 1
ATOM 1485 C C . ALA A 1 185 ? 3.436 47.844 -2.596 1 32.31 185 ALA A C 1
ATOM 1487 O O . ALA A 1 185 ? 3.23 47.812 -1.379 1 32.31 185 ALA A O 1
ATOM 1488 N N . ALA A 1 186 ? 2.311 47.656 -3.25 1 38.28 186 ALA A N 1
ATOM 1489 C CA . ALA A 1 186 ? 1.304 47.594 -2.195 1 38.28 186 ALA A CA 1
ATOM 1490 C C . ALA A 1 186 ? 1.466 46.344 -1.365 1 38.28 186 ALA A C 1
ATOM 1492 O O . ALA A 1 186 ? 1.536 45.219 -1.914 1 38.28 186 ALA A O 1
ATOM 1493 N N . LYS A 1 187 ? 1.776 46.188 -0.104 1 40.97 187 LYS A N 1
ATOM 1494 C CA . LYS A 1 187 ? 2.174 45.719 1.224 1 40.97 187 LYS A CA 1
ATOM 1495 C C . LYS A 1 187 ? 1.276 44.594 1.705 1 40.97 187 LYS A C 1
ATOM 1497 O O . LYS A 1 187 ? 1.598 43.906 2.682 1 40.97 187 LYS A O 1
ATOM 1502 N N . SER A 1 188 ? -0.213 44.469 1.629 1 44.69 188 SER A N 1
ATOM 1503 C CA . SER A 1 188 ? -0.894 43.844 2.748 1 44.69 188 SER A CA 1
ATOM 1504 C C . SER A 1 188 ? -1.11 42.344 2.486 1 44.69 188 SER A C 1
ATOM 1506 O O . SER A 1 188 ? -1.394 41.969 1.355 1 44.69 188 SER A O 1
ATOM 1508 N N . PRO A 1 189 ? -0.725 41.312 3.189 1 56.03 189 PRO A N 1
ATOM 1509 C CA . PRO A 1 189 ? -1.046 39.906 3.197 1 56.03 189 PRO A CA 1
ATOM 1510 C C . PRO A 1 189 ? -2.48 39.625 2.758 1 56.03 189 PRO A C 1
ATOM 1512 O O . PRO A 1 189 ? -3.371 40.438 2.973 1 56.03 189 PRO A O 1
ATOM 1515 N N . PRO A 1 190 ? -2.648 38.656 1.668 1 57.09 190 PRO A N 1
ATOM 1516 C CA . PRO A 1 190 ? -4.035 38.312 1.336 1 57.09 190 PRO A CA 1
ATOM 1517 C C . PRO A 1 190 ? -4.926 38.188 2.572 1 57.09 190 PRO A C 1
ATOM 1519 O O . PRO A 1 190 ? -4.469 37.719 3.621 1 57.09 190 PRO A O 1
ATOM 1522 N N . THR A 1 191 ? -5.996 38.844 2.459 1 62.5 191 THR A N 1
ATOM 1523 C CA . THR A 1 191 ? -6.98 38.719 3.525 1 62.5 191 THR A CA 1
ATOM 1524 C C . THR A 1 191 ? -7.816 37.438 3.34 1 62.5 191 THR A C 1
ATOM 1526 O O . THR A 1 191 ? -7.824 36.844 2.26 1 62.5 191 THR A O 1
ATOM 1529 N N . ALA A 1 192 ? -8.297 36.906 4.34 1 63.53 192 ALA A N 1
ATOM 1530 C CA . ALA A 1 192 ? -9.188 35.75 4.328 1 63.53 192 ALA A CA 1
ATOM 1531 C C . ALA A 1 192 ? -10.266 35.875 3.256 1 63.53 192 ALA A C 1
ATOM 1533 O O . ALA A 1 192 ? -10.719 34.875 2.686 1 63.53 192 ALA A O 1
ATOM 1534 N N . THR A 1 193 ? -10.484 37.031 2.809 1 65.38 193 THR A N 1
ATOM 1535 C CA . THR A 1 193 ? -11.523 37.281 1.817 1 65.38 193 THR A CA 1
ATOM 1536 C C . THR A 1 193 ? -11.039 36.938 0.417 1 65.38 193 THR A C 1
ATOM 1538 O O . THR A 1 193 ? -11.82 36.5 -0.429 1 65.38 193 THR A O 1
ATOM 1541 N N . ASP A 1 194 ? -9.719 37 0.33 1 65.62 194 ASP A N 1
ATOM 1542 C CA . ASP A 1 194 ? -9.148 36.75 -0.991 1 65.62 194 ASP A CA 1
ATOM 1543 C C . ASP A 1 194 ? -9.188 35.281 -1.334 1 65.62 194 ASP A C 1
ATOM 1545 O O . ASP A 1 194 ? -9.117 34.906 -2.506 1 65.62 194 ASP A O 1
ATOM 1549 N N . VAL A 1 195 ? -9.289 34.562 -0.217 1 73.75 195 VAL A N 1
ATOM 1550 C CA . VAL A 1 195 ? -9.242 33.125 -0.452 1 73.75 195 VAL A CA 1
ATOM 1551 C C . VAL A 1 195 ? -10.578 32.5 -0.071 1 73.75 195 VAL A C 1
ATOM 1553 O O . VAL A 1 195 ? -10.656 31.281 0.17 1 73.75 195 VAL A O 1
ATOM 1556 N N . GLN A 1 196 ? -11.539 33.281 -0.102 1 72.25 196 GLN A N 1
ATOM 1557 C CA . GLN A 1 196 ? -12.852 32.781 0.299 1 72.25 196 GLN A CA 1
ATOM 1558 C C . GLN A 1 196 ? -13.336 31.688 -0.628 1 72.25 196 GLN A C 1
ATOM 1560 O O . GLN A 1 196 ? -13.258 31.812 -1.852 1 72.25 196 GLN A O 1
ATOM 1565 N N . GLY A 1 197 ? -13.672 30.625 0.007 1 68.12 197 GLY A N 1
ATOM 1566 C CA . GLY A 1 197 ? -14.234 29.516 -0.751 1 68.12 197 GLY A CA 1
ATOM 1567 C C . GLY A 1 197 ? -13.195 28.5 -1.19 1 68.12 197 GLY A C 1
ATOM 1568 O O . GLY A 1 197 ? -13.531 27.422 -1.678 1 68.12 197 GLY A O 1
ATOM 1569 N N . THR A 1 198 ? -11.961 28.781 -1.03 1 71.5 198 THR A N 1
ATOM 1570 C CA . THR A 1 198 ? -10.906 27.906 -1.519 1 71.5 198 THR A CA 1
ATOM 1571 C C . THR A 1 198 ? -10.562 26.844 -0.482 1 71.5 198 THR A C 1
ATOM 1573 O O . THR A 1 198 ? -9.891 25.859 -0.793 1 71.5 198 THR A O 1
ATOM 1576 N N . GLY A 1 199 ? -11.031 27.094 0.728 1 75.75 199 GLY A N 1
ATOM 1577 C CA . GLY A 1 199 ? -10.641 26.203 1.805 1 75.75 199 GLY A CA 1
ATOM 1578 C C . GLY A 1 199 ? -9.344 26.609 2.48 1 75.75 199 GLY A C 1
ATOM 1579 O O . GLY A 1 199 ? -8.898 25.953 3.424 1 75.75 199 GLY A O 1
ATOM 1580 N N . LEU A 1 200 ? -8.719 27.703 2.053 1 80.69 200 LEU A N 1
ATOM 1581 C CA . LEU A 1 200 ? -7.457 28.156 2.617 1 80.69 200 LEU A CA 1
ATOM 1582 C C . LEU A 1 200 ? -7.68 29.297 3.604 1 80.69 200 LEU A C 1
ATOM 1584 O O . LEU A 1 200 ? -6.719 29.875 4.113 1 80.69 200 LEU A O 1
ATOM 1588 N N . GLU A 1 201 ? -8.969 29.578 3.828 1 81.38 201 GLU A N 1
ATOM 1589 C CA . GLU A 1 201 ? -9.297 30.703 4.707 1 81.38 201 GLU A CA 1
ATOM 1590 C C . GLU A 1 201 ? -8.664 30.516 6.086 1 81.38 201 GLU A C 1
ATOM 1592 O O . GLU A 1 201 ? -8.031 31.438 6.602 1 81.38 201 GLU A O 1
ATOM 1597 N N . GLU A 1 202 ? -8.805 29.281 6.531 1 85.25 202 GLU A N 1
ATOM 1598 C CA . GLU A 1 202 ? -8.289 29.016 7.875 1 85.25 202 GLU A CA 1
ATOM 1599 C C . GLU A 1 202 ? -6.766 28.984 7.887 1 85.25 202 GLU A C 1
ATOM 1601 O O . GLU A 1 202 ? -6.141 29.328 8.891 1 85.25 202 GLU A O 1
ATOM 1606 N N . VAL A 1 203 ? -6.16 28.641 6.809 1 85.38 203 VAL A N 1
ATOM 1607 C CA . VAL A 1 203 ? -4.707 28.625 6.703 1 85.38 203 VAL A CA 1
ATOM 1608 C C . VAL A 1 203 ? -4.172 30.062 6.75 1 85.38 203 VAL A C 1
ATOM 1610 O O . VAL A 1 203 ? -3.225 30.344 7.484 1 85.38 203 VAL A O 1
ATOM 1613 N N . VAL A 1 204 ? -4.789 30.891 6.035 1 81.88 204 VAL A N 1
ATOM 1614 C CA . VAL A 1 204 ? -4.367 32.281 5.973 1 81.88 204 VAL A CA 1
ATOM 1615 C C . VAL A 1 204 ? -4.547 32.938 7.344 1 81.88 204 VAL A C 1
ATOM 1617 O O . VAL A 1 204 ? -3.693 33.719 7.785 1 81.88 204 VAL A O 1
ATOM 1620 N N . LYS A 1 205 ? -5.629 32.625 7.91 1 84.62 205 LYS A N 1
ATOM 1621 C CA . LYS A 1 205 ? -5.871 33.125 9.25 1 84.62 205 LYS A CA 1
ATOM 1622 C C . LYS A 1 205 ? -4.77 32.688 10.219 1 84.62 205 LYS A C 1
ATOM 1624 O O . LYS A 1 205 ? -4.25 33.5 10.984 1 84.62 205 LYS A O 1
ATOM 1629 N N . ARG A 1 206 ? -4.395 31.484 10.211 1 87.44 206 ARG A N 1
ATOM 1630 C CA . ARG A 1 206 ? -3.326 30.984 11.07 1 87.44 206 ARG A CA 1
ATOM 1631 C C . ARG A 1 206 ? -1.992 31.641 10.727 1 87.44 206 ARG A C 1
ATOM 1633 O O . ARG A 1 206 ? -1.195 31.938 11.617 1 87.44 206 ARG A O 1
ATOM 1640 N N . GLN A 1 207 ? -1.759 31.844 9.523 1 82.88 207 GLN A N 1
ATOM 1641 C CA . GLN A 1 207 ? -0.526 32.5 9.102 1 82.88 207 GLN A CA 1
ATOM 1642 C C . GLN A 1 207 ? -0.442 33.938 9.648 1 82.88 207 GLN A C 1
ATOM 1644 O O . GLN A 1 207 ? 0.624 34.375 10.078 1 82.88 207 GLN A O 1
ATOM 1649 N N . GLN A 1 208 ? -1.575 34.562 9.633 1 82.12 208 GLN A N 1
ATOM 1650 C CA . GLN A 1 208 ? -1.617 35.906 10.156 1 82.12 208 GLN A CA 1
ATOM 1651 C C . GLN A 1 208 ? -1.421 35.938 11.672 1 82.12 208 GLN A C 1
ATOM 1653 O O . GLN A 1 208 ? -0.701 36.781 12.203 1 82.12 208 GLN A O 1
ATOM 1658 N N . LEU A 1 209 ? -2.039 34.969 12.281 1 84.12 209 LEU A N 1
ATOM 1659 C CA . LEU A 1 209 ? -1.967 34.906 13.734 1 84.12 209 LEU A CA 1
ATOM 1660 C C . LEU A 1 209 ? -0.544 34.594 14.188 1 84.12 209 LEU A C 1
ATOM 1662 O O . LEU A 1 209 ? -0.154 34.969 15.297 1 84.12 209 LEU A O 1
ATOM 1666 N N . ALA A 1 210 ? 0.158 34 13.383 1 79.81 210 ALA A N 1
ATOM 1667 C CA . ALA A 1 210 ? 1.517 33.594 13.734 1 79.81 210 ALA A CA 1
ATOM 1668 C C . ALA A 1 210 ? 2.391 34.812 14.031 1 79.81 210 ALA A C 1
ATOM 1670 O O . ALA A 1 210 ? 3.354 34.719 14.797 1 79.81 210 ALA A O 1
ATOM 1671 N N . PHE A 1 211 ? 1.996 35.938 13.492 1 78.31 211 PHE A N 1
ATOM 1672 C CA . PHE A 1 211 ? 2.828 37.125 13.625 1 78.31 211 PHE A CA 1
ATOM 1673 C C . PHE A 1 211 ? 2.219 38.094 14.625 1 78.31 211 PHE A C 1
ATOM 1675 O O . PHE A 1 211 ? 2.766 39.188 14.852 1 78.31 211 PHE A O 1
ATOM 1682 N N . LEU A 1 212 ? 1.186 37.656 15.227 1 79.69 212 LEU A N 1
ATOM 1683 C CA . LEU A 1 212 ? 0.503 38.562 16.141 1 79.69 212 LEU A CA 1
ATOM 1684 C C . LEU A 1 212 ? 0.722 38.156 17.594 1 79.69 212 LEU A C 1
ATOM 1686 O O . LEU A 1 212 ? 0.95 36.969 17.875 1 79.69 212 LEU A O 1
ATOM 1690 N N . HIS A 1 213 ? 0.815 39.094 18.406 1 84.31 213 HIS A N 1
ATOM 1691 C CA . HIS A 1 213 ? 0.806 38.875 19.844 1 84.31 213 HIS A CA 1
ATOM 1692 C C . HIS A 1 213 ? -0.607 38.969 20.406 1 84.31 213 HIS A C 1
ATOM 1694 O O . HIS A 1 213 ? -1.469 39.625 19.828 1 84.31 213 HIS A O 1
ATOM 1700 N N . ALA A 1 214 ? -0.754 38.312 21.531 1 89.25 214 ALA A N 1
ATOM 1701 C CA . ALA A 1 214 ? -2.055 38.406 22.188 1 89.25 214 ALA A CA 1
ATOM 1702 C C . ALA A 1 214 ? -2.363 39.875 22.562 1 89.25 214 ALA A C 1
ATOM 1704 O O . ALA A 1 214 ? -1.517 40.562 23.141 1 89.25 214 ALA A O 1
ATOM 1705 N N . PRO A 1 215 ? -3.525 40.281 22.266 1 91.25 215 PRO A N 1
ATOM 1706 C CA . PRO A 1 215 ? -3.904 41.625 22.656 1 91.25 215 PRO A CA 1
ATOM 1707 C C . PRO A 1 215 ? -3.914 41.812 24.172 1 91.25 215 PRO A C 1
ATOM 1709 O O . PRO A 1 215 ? -4.074 40.844 24.922 1 91.25 215 PRO A O 1
ATOM 1712 N N . ALA A 1 216 ? -3.727 42.969 24.578 1 88.12 216 ALA A N 1
ATOM 1713 C CA . ALA A 1 216 ? -3.662 43.281 26.016 1 88.12 216 ALA A CA 1
ATOM 1714 C C . ALA A 1 216 ? -4.957 42.906 26.719 1 88.12 216 ALA A C 1
ATOM 1716 O O . ALA A 1 216 ? -4.938 42.531 27.891 1 88.12 216 ALA A O 1
ATOM 1717 N N . ASP A 1 217 ? -6.023 42.906 25.984 1 90.62 217 ASP A N 1
ATOM 1718 C CA . ASP A 1 217 ? -7.32 42.656 26.594 1 90.62 217 ASP A CA 1
ATOM 1719 C C . ASP A 1 217 ? -7.676 41.188 26.516 1 90.62 217 ASP A C 1
ATOM 1721 O O . ASP A 1 217 ? -8.789 40.781 26.859 1 90.62 217 ASP A O 1
ATOM 1725 N N . PHE A 1 218 ? -6.715 40.438 25.953 1 93.12 218 PHE A N 1
ATOM 1726 C CA . PHE A 1 218 ? -6.949 39 25.938 1 93.12 218 PHE A CA 1
ATOM 1727 C C . PHE A 1 218 ? -7.023 38.438 27.344 1 93.12 218 PHE A C 1
ATOM 1729 O O . PHE A 1 218 ? -6.082 38.594 28.125 1 93.12 218 PHE A O 1
ATOM 1736 N N . GLN A 1 219 ? -8.227 37.812 27.656 1 90.5 219 GLN A N 1
ATOM 1737 C CA . GLN A 1 219 ? -8.477 37.375 29.031 1 90.5 219 GLN A CA 1
ATOM 1738 C C . GLN A 1 219 ? -8.5 35.844 29.125 1 90.5 219 GLN A C 1
ATOM 1740 O O . GLN A 1 219 ? -8.641 35.156 28.125 1 90.5 219 GLN A O 1
ATOM 1745 N N . GLU A 1 220 ? -8.359 35.406 30.359 1 93.25 220 GLU A N 1
ATOM 1746 C CA . GLU A 1 220 ? -8.438 34 30.672 1 93.25 220 GLU A CA 1
ATOM 1747 C C . GLU A 1 220 ? -9.844 33.438 30.422 1 93.25 220 GLU A C 1
ATOM 1749 O O . GLU A 1 220 ? -10.805 34.219 30.344 1 93.25 220 GLU A O 1
ATOM 1754 N N . LEU A 1 221 ? -9.844 32.188 30.281 1 94 221 LEU A N 1
ATOM 1755 C CA . LEU A 1 221 ? -11.109 31.484 30.062 1 94 221 LEU A CA 1
ATOM 1756 C C . LEU A 1 221 ? -12.062 31.703 31.234 1 94 221 LEU A C 1
ATOM 1758 O O . LEU A 1 221 ? -11.688 31.531 32.406 1 94 221 LEU A O 1
ATOM 1762 N N . GLU A 1 222 ? -13.289 32.156 30.922 1 93.5 222 GLU A N 1
ATOM 1763 C CA . GLU A 1 222 ? -14.312 32.312 31.938 1 93.5 222 GLU A CA 1
ATOM 1764 C C . GLU A 1 222 ? -14.93 30.984 32.344 1 93.5 222 GLU A C 1
ATOM 1766 O O . GLU A 1 222 ? -14.891 30.016 31.578 1 93.5 222 GLU A O 1
ATOM 1771 N N . GLY A 1 223 ? -15.391 30.953 33.562 1 92.81 223 GLY A N 1
ATOM 1772 C CA . GLY A 1 223 ? -16.016 29.719 34 1 92.81 223 GLY A CA 1
ATOM 1773 C C . GLY A 1 223 ? -15.133 28.922 34.938 1 92.81 223 GLY A C 1
ATOM 1774 O O . GLY A 1 223 ? -14.148 29.438 35.469 1 92.81 223 GLY A O 1
ATOM 1775 N N . GLU A 1 224 ? -15.648 27.656 35.188 1 93.25 224 GLU A N 1
ATOM 1776 C CA . GLU A 1 224 ? -14.945 26.797 36.156 1 93.25 224 GLU A CA 1
ATOM 1777 C C . GLU A 1 224 ? -14.43 25.531 35.469 1 93.25 224 GLU A C 1
ATOM 1779 O O . GLU A 1 224 ? -15.117 24.938 34.625 1 93.25 224 GLU A O 1
ATOM 1784 N N . ILE A 1 225 ? -13.188 25.219 35.781 1 93.94 225 ILE A N 1
ATOM 1785 C CA . ILE A 1 225 ? -12.57 23.984 35.312 1 93.94 225 ILE A CA 1
ATOM 1786 C C . ILE A 1 225 ? -12.5 22.953 36.438 1 93.94 225 ILE A C 1
ATOM 1788 O O . ILE A 1 225 ? -12.047 23.266 37.531 1 93.94 225 ILE A O 1
ATOM 1792 N N . ALA A 1 226 ? -13.07 21.781 36.188 1 92.62 226 ALA A N 1
ATOM 1793 C CA . ALA A 1 226 ? -12.969 20.656 37.125 1 92.62 226 ALA A CA 1
ATOM 1794 C C . ALA A 1 226 ? -12.094 19.547 36.562 1 92.62 226 ALA A C 1
ATOM 1796 O O . ALA A 1 226 ? -12.266 19.156 35.406 1 92.62 226 ALA A O 1
ATOM 1797 N N . GLU A 1 227 ? -11.156 19.141 37.312 1 90.38 227 GLU A N 1
ATOM 1798 C CA . GLU A 1 227 ? -10.234 18.078 36.906 1 90.38 227 GLU A CA 1
ATOM 1799 C C . GLU A 1 227 ? -10.734 16.703 37.344 1 90.38 227 GLU A C 1
ATOM 1801 O O . GLU A 1 227 ? -11.281 16.562 38.438 1 90.38 227 GLU A O 1
ATOM 1806 N N . SER A 1 228 ? -10.586 15.773 36.469 1 86.31 228 SER A N 1
ATOM 1807 C CA . SER A 1 228 ? -10.875 14.391 36.844 1 86.31 228 SER A CA 1
ATOM 1808 C C . SER A 1 228 ? -9.594 13.633 37.219 1 86.31 228 SER A C 1
ATOM 1810 O O . SER A 1 228 ? -8.492 14.164 37.062 1 86.31 228 SER A O 1
ATOM 1812 N N . ASP A 1 229 ? -9.727 12.406 37.688 1 79.81 229 ASP A N 1
ATOM 1813 C CA . ASP A 1 229 ? -8.586 11.594 38.094 1 79.81 229 ASP A CA 1
ATOM 1814 C C . ASP A 1 229 ? -7.965 10.883 36.906 1 79.81 229 ASP A C 1
ATOM 1816 O O . ASP A 1 229 ? -6.895 10.273 37.031 1 79.81 229 ASP A O 1
ATOM 1820 N N . ASN A 1 230 ? -8.523 11.055 35.812 1 82.38 230 ASN A N 1
ATOM 1821 C CA . ASN A 1 230 ? -8.008 10.414 34.625 1 82.38 230 ASN A CA 1
ATOM 1822 C C . ASN A 1 230 ? -6.934 11.258 33.938 1 82.38 230 ASN A C 1
ATOM 1824 O O . ASN A 1 230 ? -7.199 12.383 33.5 1 82.38 230 ASN A O 1
ATOM 1828 N N . ALA A 1 231 ? -5.711 10.703 34.031 1 84.12 231 ALA A N 1
ATOM 1829 C CA . ALA A 1 231 ? -4.594 11.469 33.469 1 84.12 231 ALA A CA 1
ATOM 1830 C C . ALA A 1 231 ? -3.633 10.562 32.719 1 84.12 231 ALA A C 1
ATOM 1832 O O . ALA A 1 231 ? -3.598 9.352 32.938 1 84.12 231 ALA A O 1
ATOM 1833 N N . SER A 1 232 ? -3.086 11.039 31.766 1 84.06 232 SER A N 1
ATOM 1834 C CA . SER A 1 232 ? -1.992 10.422 31.031 1 84.06 232 SER A CA 1
ATOM 1835 C C . SER A 1 232 ? -0.927 11.453 30.656 1 84.06 232 SER A C 1
ATOM 1837 O O . SER A 1 232 ? -1.186 12.375 29.891 1 84.06 232 SER A O 1
ATOM 1839 N N . ASP A 1 233 ? 0.264 11.297 31.25 1 85.5 233 ASP A N 1
ATOM 1840 C CA . ASP A 1 233 ? 1.351 12.258 31.094 1 85.5 233 ASP A CA 1
ATOM 1841 C C . ASP A 1 233 ? 0.896 13.672 31.469 1 85.5 233 ASP A C 1
ATOM 1843 O O . ASP A 1 233 ? 0.336 13.883 32.531 1 85.5 233 ASP A O 1
ATOM 1847 N N . GLY A 1 234 ? 1.071 14.625 30.672 1 83.38 234 GLY A N 1
ATOM 1848 C CA . GLY A 1 234 ? 0.743 16 31 1 83.38 234 GLY A CA 1
ATOM 1849 C C . GLY A 1 234 ? -0.703 16.359 30.719 1 83.38 234 GLY A C 1
ATOM 1850 O O . GLY A 1 234 ? -1.133 17.484 30.984 1 83.38 234 GLY A O 1
ATOM 1851 N N . PHE A 1 235 ? -1.516 15.305 30.344 1 91.25 235 PHE A N 1
ATOM 1852 C CA . PHE A 1 235 ? -2.898 15.57 29.953 1 91.25 235 PHE A CA 1
ATOM 1853 C C . PHE A 1 235 ? -3.863 15.008 30.984 1 91.25 235 PHE A C 1
ATOM 1855 O O . PHE A 1 235 ? -3.637 13.922 31.531 1 91.25 235 PHE A O 1
ATOM 1862 N N . HIS A 1 236 ? -4.918 15.781 31.234 1 92.19 236 HIS A N 1
ATOM 1863 C CA . HIS A 1 236 ? -5.957 15.383 32.188 1 92.19 236 HIS A CA 1
ATOM 1864 C C . HIS A 1 236 ? -7.348 15.57 31.578 1 92.19 236 HIS A C 1
ATOM 1866 O O . HIS A 1 236 ? -7.574 16.516 30.812 1 92.19 236 HIS A O 1
ATOM 1872 N N . LEU A 1 237 ? -8.18 14.602 31.969 1 91.56 237 LEU A N 1
ATOM 1873 C CA . LEU A 1 237 ? -9.578 14.797 31.609 1 91.56 237 LEU A CA 1
ATOM 1874 C C . LEU A 1 237 ? -10.273 15.711 32.625 1 91.56 237 LEU A C 1
ATOM 1876 O O . LEU A 1 237 ? -9.922 15.711 33.812 1 91.56 237 LEU A O 1
ATOM 1880 N N . GLY A 1 238 ? -11.164 16.531 32.094 1 92 238 GLY A N 1
ATOM 1881 C CA . GLY A 1 238 ? -11.914 17.422 32.969 1 92 238 GLY A CA 1
ATOM 1882 C C . GLY A 1 238 ? -13.18 17.953 32.312 1 92 238 GLY A C 1
ATOM 1883 O O . GLY A 1 238 ? -13.695 17.375 31.375 1 92 238 GLY A O 1
ATOM 1884 N N . SER A 1 239 ? -13.766 18.828 33.031 1 92.69 239 SER A N 1
ATOM 1885 C CA . SER A 1 239 ? -14.961 19.516 32.531 1 92.69 239 SER A CA 1
ATOM 1886 C C . SER A 1 239 ? -14.844 21.016 32.688 1 92.69 239 SER A C 1
ATOM 1888 O O . SER A 1 239 ? -14.242 21.5 33.656 1 92.69 239 SER A O 1
ATOM 1890 N N . TRP A 1 240 ? -15.25 21.734 31.719 1 94 240 TRP A N 1
ATOM 1891 C CA . TRP A 1 240 ? -15.352 23.203 31.75 1 94 240 TRP A CA 1
ATOM 1892 C C . TRP A 1 240 ? -16.812 23.641 31.797 1 94 240 TRP A C 1
ATOM 1894 O O . TRP A 1 240 ? -17.578 23.328 30.891 1 94 240 TRP A O 1
ATOM 1904 N N . THR A 1 241 ? -17.172 24.328 32.875 1 94.31 241 THR A N 1
ATOM 1905 C CA . THR A 1 241 ? -18.531 24.781 33.062 1 94.31 241 THR A CA 1
ATOM 1906 C C . THR A 1 241 ? -18.625 26.297 32.906 1 94.31 241 THR A C 1
ATOM 1908 O O . THR A 1 241 ? -17.938 27.047 33.594 1 94.31 241 THR A O 1
ATOM 1911 N N . HIS A 1 242 ? -19.344 26.734 31.922 1 93.06 242 HIS A N 1
ATOM 1912 C CA . HIS A 1 242 ? -19.562 28.156 31.656 1 93.06 242 HIS A CA 1
ATOM 1913 C C . HIS A 1 242 ? -21.016 28.438 31.312 1 93.06 242 HIS A C 1
ATOM 1915 O O . HIS A 1 242 ? -21.578 27.812 30.406 1 93.06 242 HIS A O 1
ATOM 1921 N N . GLN A 1 243 ? -21.641 29.422 32 1 91.81 243 GLN A N 1
ATOM 1922 C CA . GLN A 1 243 ? -23.016 29.844 31.781 1 91.81 243 GLN A CA 1
ATOM 1923 C C . GLN A 1 243 ? -23.969 28.656 31.828 1 91.81 243 GLN A C 1
ATOM 1925 O O . GLN A 1 243 ? -24.812 28.5 30.938 1 91.81 243 GLN A O 1
ATOM 1930 N N . GLY A 1 244 ? -23.75 27.719 32.688 1 86.88 244 GLY A N 1
ATOM 1931 C CA . GLY A 1 244 ? -24.656 26.609 32.938 1 86.88 244 GLY A CA 1
ATOM 1932 C C . GLY A 1 244 ? -24.406 25.406 32.031 1 86.88 244 GLY A C 1
ATOM 1933 O O . GLY A 1 244 ? -25.047 24.375 32.188 1 86.88 244 GLY A O 1
ATOM 1934 N N . ARG A 1 245 ? -23.562 25.516 31.172 1 90.75 245 ARG A N 1
ATOM 1935 C CA . ARG A 1 245 ? -23.266 24.391 30.281 1 90.75 245 ARG A CA 1
ATOM 1936 C C . ARG A 1 245 ? -21.922 23.781 30.625 1 90.75 245 ARG A C 1
ATOM 1938 O O . ARG A 1 245 ? -20.922 24.484 30.812 1 90.75 245 ARG A O 1
ATOM 1945 N N . SER A 1 246 ? -21.922 22.453 30.781 1 90.38 246 SER A N 1
ATOM 1946 C CA . SER A 1 246 ? -20.688 21.719 31.062 1 90.38 246 SER A CA 1
ATOM 1947 C C . SER A 1 246 ? -20.172 20.984 29.828 1 90.38 246 SER A C 1
ATOM 1949 O O . SER A 1 246 ? -20.922 20.219 29.203 1 90.38 246 SER A O 1
ATOM 1951 N N . THR A 1 247 ? -18.984 21.219 29.469 1 89.81 247 THR A N 1
ATOM 1952 C CA . THR A 1 247 ? -18.359 20.609 28.297 1 89.81 247 THR A CA 1
ATOM 1953 C C . THR A 1 247 ? -17.156 19.766 28.719 1 89.81 247 THR A C 1
ATOM 1955 O O . THR A 1 247 ? -16.281 20.25 29.453 1 89.81 247 THR A O 1
ATOM 1958 N N . PRO A 1 248 ? -17.141 18.516 28.297 1 90.56 248 PRO A N 1
ATOM 1959 C CA . PRO A 1 248 ? -15.938 17.734 28.562 1 90.56 248 PRO A CA 1
ATOM 1960 C C . PRO A 1 248 ? -14.703 18.297 27.844 1 90.56 248 PRO A C 1
ATOM 1962 O O . PRO A 1 248 ? -14.797 18.688 26.672 1 90.56 248 PRO A O 1
ATOM 1965 N N . VAL A 1 249 ? -13.57 18.359 28.609 1 93.31 249 VAL A N 1
ATOM 1966 C CA . VAL A 1 249 ? -12.375 18.969 28.031 1 93.31 249 VAL A CA 1
ATOM 1967 C C . VAL A 1 249 ? -11.141 18.141 28.406 1 93.31 249 VAL A C 1
ATOM 1969 O O . VAL A 1 249 ? -11.188 17.344 29.344 1 93.31 249 VAL A O 1
ATOM 1972 N N . VAL A 1 250 ? -10.141 18.234 27.641 1 93.81 250 VAL A N 1
ATOM 1973 C CA . VAL A 1 250 ? -8.797 17.797 27.984 1 93.81 250 VAL A CA 1
ATOM 1974 C C . VAL A 1 250 ? -7.988 18.969 28.547 1 93.81 250 VAL A C 1
ATOM 1976 O O . VAL A 1 250 ? -7.949 20.031 27.953 1 93.81 250 VAL A O 1
ATOM 1979 N N . LEU A 1 251 ? -7.43 18.766 29.688 1 95.06 251 LEU A N 1
ATOM 1980 C CA . LEU A 1 251 ? -6.645 19.812 30.344 1 95.06 251 LEU A CA 1
ATOM 1981 C C . LEU A 1 251 ? -5.152 19.516 30.234 1 95.06 251 LEU A C 1
ATOM 1983 O O . LEU A 1 251 ? -4.711 18.391 30.469 1 95.06 251 LEU A O 1
ATOM 1987 N N . GLU A 1 252 ? -4.441 20.453 29.781 1 93.56 252 GLU A N 1
ATOM 1988 C CA . GLU A 1 252 ? -2.982 20.391 29.75 1 93.56 252 GLU A CA 1
ATOM 1989 C C . GLU A 1 252 ? -2.363 21.375 30.734 1 93.56 252 GLU A C 1
ATOM 1991 O O . GLU A 1 252 ? -2.641 22.562 30.688 1 93.56 252 GLU A O 1
ATOM 1996 N N . PHE A 1 253 ? -1.523 20.891 31.609 1 90.75 253 PHE A N 1
ATOM 1997 C CA . PHE A 1 253 ? -0.914 21.703 32.656 1 90.75 253 PHE A CA 1
ATOM 1998 C C . PHE A 1 253 ? 0.51 22.094 32.281 1 90.75 253 PHE A C 1
ATOM 2000 O O . PHE A 1 253 ? 1.304 21.234 31.875 1 90.75 253 PHE A O 1
ATOM 2007 N N . ARG A 1 254 ? 0.731 23.359 32.406 1 87.38 254 ARG A N 1
ATOM 2008 C CA . ARG A 1 254 ? 2.072 23.906 32.188 1 87.38 254 ARG A CA 1
ATOM 2009 C C . ARG A 1 254 ? 2.584 24.578 33.469 1 87.38 254 ARG A C 1
ATOM 2011 O O . ARG A 1 254 ? 2.127 25.672 33.812 1 87.38 254 ARG A O 1
ATOM 2018 N N . PRO A 1 255 ? 3.561 24.016 34 1 84.88 255 PRO A N 1
ATOM 2019 C CA . PRO A 1 255 ? 4.098 24.656 35.219 1 84.88 255 PRO A CA 1
ATOM 2020 C C . PRO A 1 255 ? 4.762 26 34.906 1 84.88 255 PRO A C 1
ATOM 2022 O O . PRO A 1 255 ? 5.273 26.203 33.812 1 84.88 255 PRO A O 1
ATOM 2025 N N . TYR A 1 256 ? 4.762 26.859 35.969 1 83.19 256 TYR A N 1
ATOM 2026 C CA . TYR A 1 256 ? 5.398 28.156 35.812 1 83.19 256 TYR A CA 1
ATOM 2027 C C . TYR A 1 256 ? 6.902 28.016 35.625 1 83.19 256 TYR A C 1
ATOM 2029 O O . TYR A 1 256 ? 7.508 27.062 36.094 1 83.19 256 TYR A O 1
ATOM 2037 N N . ASP A 1 257 ? 7.352 28.953 34.844 1 77.12 257 ASP A N 1
ATOM 2038 C CA . ASP A 1 257 ? 8.805 29.094 34.781 1 77.12 257 ASP A CA 1
ATOM 2039 C C . ASP A 1 257 ? 9.383 29.297 36.188 1 77.12 257 ASP A C 1
ATOM 2041 O O . ASP A 1 257 ? 8.781 29.984 37.031 1 77.12 257 ASP A O 1
ATOM 2045 N N . ARG A 1 258 ? 10.539 28.797 36.469 1 76.69 258 ARG A N 1
ATOM 2046 C CA . ARG A 1 258 ? 11.172 28.922 37.75 1 76.69 258 ARG A CA 1
ATOM 2047 C C . ARG A 1 258 ? 11.367 30.375 38.156 1 76.69 258 ARG A C 1
ATOM 2049 O O . ARG A 1 258 ? 11.273 30.734 39.312 1 76.69 258 ARG A O 1
ATOM 2056 N N . ARG A 1 259 ? 11.578 31.297 37.25 1 79.31 259 ARG A N 1
ATOM 2057 C CA . ARG A 1 259 ? 11.836 32.719 37.5 1 79.31 259 ARG A CA 1
ATOM 2058 C C . ARG A 1 259 ? 10.609 33.406 38.094 1 79.31 259 ARG A C 1
ATOM 2060 O O . ARG A 1 259 ? 10.727 34.438 38.75 1 79.31 259 ARG A O 1
ATOM 2067 N N . LEU A 1 260 ? 9.508 32.812 37.812 1 82.06 260 LEU A N 1
ATOM 2068 C CA . LEU A 1 260 ? 8.266 33.375 38.281 1 82.06 260 LEU A CA 1
ATOM 2069 C C . LEU A 1 260 ? 8.07 33.094 39.781 1 82.06 260 LEU A C 1
ATOM 2071 O O . LEU A 1 260 ? 7.219 33.719 40.438 1 82.06 260 LEU A O 1
ATOM 2075 N N . ARG A 1 261 ? 8.852 32.25 40.281 1 76.69 261 ARG A N 1
ATOM 2076 C CA . ARG A 1 261 ? 8.734 31.906 41.688 1 76.69 261 ARG A CA 1
ATOM 2077 C C . ARG A 1 261 ? 9.531 32.875 42.562 1 76.69 261 ARG A C 1
ATOM 2079 O O . ARG A 1 261 ? 9.398 32.844 43.812 1 76.69 261 ARG A O 1
ATOM 2086 N N . TYR A 1 262 ? 10.281 33.688 41.906 1 74.38 262 TYR A N 1
ATOM 2087 C CA . TYR A 1 262 ? 11.094 34.625 42.656 1 74.38 262 TYR A CA 1
ATOM 2088 C C . TYR A 1 262 ? 10.227 35.719 43.281 1 74.38 262 TYR A C 1
ATOM 2090 O O . TYR A 1 262 ? 9.258 36.188 42.656 1 74.38 262 TYR A O 1
ATOM 2098 N N . ASP A 1 263 ? 10.484 36.125 44.406 1 71.5 263 ASP A N 1
ATOM 2099 C CA . ASP A 1 263 ? 9.672 37.062 45.219 1 71.5 263 ASP A CA 1
ATOM 2100 C C . ASP A 1 263 ? 9.867 38.5 44.75 1 71.5 263 ASP A C 1
ATOM 2102 O O . ASP A 1 263 ? 9.023 39.344 45.031 1 71.5 263 ASP A O 1
ATOM 2106 N N . ASP A 1 264 ? 10.844 38.812 44.031 1 82.44 264 ASP A N 1
ATOM 2107 C CA . ASP A 1 264 ? 11.164 40.188 43.781 1 82.44 264 ASP A CA 1
ATOM 2108 C C . ASP A 1 264 ? 10.805 40.594 42.344 1 82.44 264 ASP A C 1
ATOM 2110 O O . ASP A 1 264 ? 11.367 41.562 41.812 1 82.44 264 ASP A O 1
ATOM 2114 N N . LEU A 1 265 ? 9.844 39.906 41.781 1 84 265 LEU A N 1
ATOM 2115 C CA . LEU A 1 265 ? 9.508 40.281 40.406 1 84 265 LEU A CA 1
ATOM 2116 C C . LEU A 1 265 ? 8.43 41.375 40.406 1 84 265 LEU A C 1
ATOM 2118 O O . LEU A 1 265 ? 7.5 41.344 41.188 1 84 265 LEU A O 1
ATOM 2122 N N . ASP A 1 266 ? 8.672 42.406 39.562 1 87.31 266 ASP A N 1
ATOM 2123 C CA . ASP A 1 266 ? 7.625 43.406 39.438 1 87.31 266 ASP A CA 1
ATOM 2124 C C . ASP A 1 266 ? 6.559 42.969 38.438 1 87.31 266 ASP A C 1
ATOM 2126 O O . ASP A 1 266 ? 6.668 41.875 37.844 1 87.31 266 ASP A O 1
ATOM 2130 N N . GLU A 1 267 ? 5.535 43.719 38.344 1 86.81 267 GLU A N 1
ATOM 2131 C CA . GLU A 1 267 ? 4.375 43.312 37.562 1 86.81 267 GLU A CA 1
ATOM 2132 C C . GLU A 1 267 ? 4.734 43.219 36.062 1 86.81 267 GLU A C 1
ATOM 2134 O O . GLU A 1 267 ? 4.207 42.375 35.344 1 86.81 267 GLU A O 1
ATOM 2139 N N . GLU A 1 268 ? 5.57 44.031 35.594 1 89.19 268 GLU A N 1
ATOM 2140 C CA . GLU A 1 268 ? 5.977 44.031 34.219 1 89.19 268 GLU A CA 1
ATOM 2141 C C . GLU A 1 268 ? 6.824 42.812 33.875 1 89.19 268 GLU A C 1
ATOM 2143 O O . GLU A 1 268 ? 6.68 42.219 32.812 1 89.19 268 GLU A O 1
ATOM 2148 N N . GLU A 1 269 ? 7.66 42.5 34.844 1 87.88 269 GLU A N 1
ATOM 2149 C CA . GLU A 1 269 ? 8.508 41.312 34.688 1 87.88 269 GLU A CA 1
ATOM 2150 C C . GLU A 1 269 ? 7.672 40.031 34.656 1 87.88 269 GLU A C 1
ATOM 2152 O O . GLU A 1 269 ? 7.945 39.125 33.875 1 87.88 269 GLU A O 1
ATOM 2157 N N . ILE A 1 270 ? 6.715 40 35.562 1 87.44 270 ILE A N 1
ATOM 2158 C CA . ILE A 1 270 ? 5.824 38.844 35.594 1 87.44 270 ILE A CA 1
ATOM 2159 C C . ILE A 1 270 ? 5.066 38.719 34.281 1 87.44 270 ILE A C 1
ATOM 2161 O O . ILE A 1 270 ? 4.945 37.625 33.75 1 87.44 270 ILE A O 1
ATOM 2165 N N . ALA A 1 271 ? 4.605 39.781 33.75 1 86.69 271 ALA A N 1
ATOM 2166 C CA . ALA A 1 271 ? 3.865 39.781 32.5 1 86.69 271 ALA A CA 1
ATOM 2167 C C . ALA A 1 271 ? 4.746 39.312 31.344 1 86.69 271 ALA A C 1
ATOM 2169 O O . ALA A 1 271 ? 4.281 38.625 30.438 1 86.69 271 ALA A O 1
ATOM 2170 N N . GLU A 1 272 ? 5.922 39.719 31.375 1 85.06 272 GLU A N 1
ATOM 2171 C CA . GLU A 1 272 ? 6.863 39.312 30.328 1 85.06 272 GLU A CA 1
ATOM 2172 C C . GLU A 1 272 ? 7.121 37.812 30.344 1 85.06 272 GLU A C 1
ATOM 2174 O O . GLU A 1 272 ? 7.254 37.188 29.297 1 85.06 272 GLU A O 1
ATOM 2179 N N . LEU A 1 273 ? 7.172 37.312 31.562 1 83.44 273 LEU A N 1
ATOM 2180 C CA . LEU A 1 273 ? 7.461 35.906 31.703 1 83.44 273 LEU A CA 1
ATOM 2181 C C . LEU A 1 273 ? 6.242 35.062 31.344 1 83.44 273 LEU A C 1
ATOM 2183 O O . LEU A 1 273 ? 6.383 33.906 30.891 1 83.44 273 LEU A O 1
ATOM 2187 N N . LYS A 1 274 ? 5.094 35.594 31.422 1 86.75 274 LYS A N 1
ATOM 2188 C CA . LYS A 1 274 ? 3.861 34.844 31.141 1 86.75 274 LYS A CA 1
ATOM 2189 C C . LYS A 1 274 ? 3.412 35.062 29.703 1 86.75 274 LYS A C 1
ATOM 2191 O O . LYS A 1 274 ? 2.553 34.344 29.203 1 86.75 274 LYS A O 1
ATOM 2196 N N . ALA A 1 275 ? 3.986 35.969 29 1 86.31 275 ALA A N 1
ATOM 2197 C CA . ALA A 1 275 ? 3.555 36.438 27.672 1 86.31 275 ALA A CA 1
ATOM 2198 C C . ALA A 1 275 ? 3.625 35.281 26.672 1 86.31 275 ALA A C 1
ATOM 2200 O O . ALA A 1 275 ? 2.727 35.125 25.844 1 86.31 275 ALA A O 1
ATOM 2201 N N . PRO A 1 276 ? 4.688 34.5 26.734 1 83.31 276 PRO A N 1
ATOM 2202 C CA . PRO A 1 276 ? 4.77 33.438 25.734 1 83.31 276 PRO A CA 1
ATOM 2203 C C . PRO A 1 276 ? 3.594 32.469 25.797 1 83.31 276 PRO A C 1
ATOM 2205 O O . PRO A 1 276 ? 3.049 32.062 24.75 1 83.31 276 PRO A O 1
ATOM 2208 N N . LEU A 1 277 ? 3.199 32.094 26.953 1 86.69 277 LEU A N 1
ATOM 2209 C CA . LEU A 1 277 ? 2.076 31.172 27.109 1 86.69 277 LEU A CA 1
ATOM 2210 C C . LEU A 1 277 ? 0.762 31.859 26.75 1 86.69 277 LEU A C 1
ATOM 2212 O O . LEU A 1 277 ? -0.142 31.219 26.203 1 86.69 277 LEU A O 1
ATOM 2216 N N . ARG A 1 278 ? 0.649 33.094 27.125 1 88.69 278 ARG A N 1
ATOM 2217 C CA . ARG A 1 278 ? -0.528 33.875 26.766 1 88.69 278 ARG A CA 1
ATOM 2218 C C . ARG A 1 278 ? -0.662 34 25.25 1 88.69 278 ARG A C 1
ATOM 2220 O O . ARG A 1 278 ? -1.759 33.844 24.703 1 88.69 278 ARG A O 1
ATOM 2227 N N . ASP A 1 279 ? 0.422 34.281 24.609 1 88.06 279 ASP A N 1
ATOM 2228 C CA . ASP A 1 279 ? 0.441 34.344 23.156 1 88.06 279 ASP A CA 1
ATOM 2229 C C . ASP A 1 279 ? 0.064 33.031 22.516 1 88.06 279 ASP A C 1
ATOM 2231 O O . ASP A 1 279 ? -0.663 32.969 21.531 1 88.06 279 ASP A O 1
ATOM 2235 N N . LEU A 1 280 ? 0.619 31.984 23.078 1 88.31 280 LEU A N 1
ATOM 2236 C CA . LEU A 1 280 ? 0.281 30.656 22.594 1 88.31 280 LEU A CA 1
ATOM 2237 C C . LEU A 1 280 ? -1.211 30.391 22.75 1 88.31 280 LEU A C 1
ATOM 2239 O O . LEU A 1 280 ? -1.848 29.859 21.828 1 88.31 280 LEU A O 1
ATOM 2243 N N . ALA A 1 281 ? -1.719 30.688 23.844 1 90.06 281 ALA A N 1
ATOM 2244 C CA . ALA A 1 281 ? -3.143 30.484 24.109 1 90.06 281 ALA A CA 1
ATOM 2245 C C . ALA A 1 281 ? -3.99 31.25 23.094 1 90.06 281 ALA A C 1
ATOM 2247 O O . ALA A 1 281 ? -4.992 30.734 22.594 1 90.06 281 ALA A O 1
ATOM 2248 N N . TRP A 1 282 ? -3.619 32.5 22.875 1 90.38 282 TRP A N 1
ATOM 2249 C CA . TRP A 1 282 ? -4.332 33.344 21.906 1 90.38 282 TRP A CA 1
ATOM 2250 C C . TRP A 1 282 ? -4.293 32.719 20.516 1 90.38 282 TRP A C 1
ATOM 2252 O O . TRP A 1 282 ? -5.312 32.656 19.828 1 90.38 282 TRP A O 1
ATOM 2262 N N . LEU A 1 283 ? -3.148 32.281 20.141 1 88.56 283 LEU A N 1
ATOM 2263 C CA . LEU A 1 283 ? -2.949 31.656 18.844 1 88.56 283 LEU A CA 1
ATOM 2264 C C . LEU A 1 283 ? -3.832 30.406 18.703 1 88.56 283 LEU A C 1
ATOM 2266 O O . LEU A 1 283 ? -4.562 30.281 17.719 1 88.56 283 LEU A O 1
ATOM 2270 N N . LEU A 1 284 ? -3.779 29.547 19.641 1 90.25 284 LEU A N 1
ATOM 2271 C CA . LEU A 1 284 ? -4.492 28.281 19.594 1 90.25 284 LEU A CA 1
ATOM 2272 C C . LEU A 1 284 ? -6 28.5 19.656 1 90.25 284 LEU A C 1
ATOM 2274 O O . LEU A 1 284 ? -6.758 27.828 18.953 1 90.25 284 LEU A O 1
ATOM 2278 N N . GLN A 1 285 ? -6.375 29.375 20.469 1 90.38 285 GLN A N 1
ATOM 2279 C CA . GLN A 1 285 ? -7.797 29.656 20.656 1 90.38 285 GLN A CA 1
ATOM 2280 C C . GLN A 1 285 ? -8.414 30.188 19.359 1 90.38 285 GLN A C 1
ATOM 2282 O O . GLN A 1 285 ? -9.586 29.922 19.078 1 90.38 285 GLN A O 1
ATOM 2287 N N . ASN A 1 286 ? -7.656 30.906 18.656 1 88.12 286 ASN A N 1
ATOM 2288 C CA . ASN A 1 286 ? -8.188 31.562 17.469 1 88.12 286 ASN A CA 1
ATOM 2289 C C . ASN A 1 286 ? -7.887 30.75 16.203 1 88.12 286 ASN A C 1
ATOM 2291 O O . ASN A 1 286 ? -8.055 31.25 15.086 1 88.12 286 ASN A O 1
ATOM 2295 N N . SER A 1 287 ? -7.422 29.609 16.375 1 87.56 287 SER A N 1
ATOM 2296 C CA . SER A 1 287 ? -7.133 28.734 15.242 1 87.56 287 SER A CA 1
ATOM 2297 C C . SER A 1 287 ? -8.086 27.547 15.195 1 87.56 287 SER A C 1
ATOM 2299 O O . SER A 1 287 ? -8.484 27.031 16.25 1 87.56 287 SER A O 1
ATOM 2301 N N . THR A 1 288 ? -8.484 27.219 13.969 1 82.31 288 THR A N 1
ATOM 2302 C CA . THR A 1 288 ? -9.344 26.062 13.773 1 82.31 288 THR A CA 1
ATOM 2303 C C . THR A 1 288 ? -8.562 24.906 13.172 1 82.31 288 THR A C 1
ATOM 2305 O O . THR A 1 288 ? -7.707 25.109 12.305 1 82.31 288 THR A O 1
ATOM 2308 N N . PHE A 1 289 ? -8.812 23.781 13.789 1 82.5 289 PHE A N 1
ATOM 2309 C CA . PHE A 1 289 ? -8.188 22.562 13.281 1 82.5 289 PHE A CA 1
ATOM 2310 C C . PHE A 1 289 ? -9.234 21.562 12.82 1 82.5 289 PHE A C 1
ATOM 2312 O O . PHE A 1 289 ? -10.375 21.594 13.281 1 82.5 289 PHE A O 1
ATOM 2319 N N . SER A 1 290 ? -8.984 20.75 11.641 1 72.81 290 SER A N 1
ATOM 2320 C CA . SER A 1 290 ? -9.922 19.766 11.125 1 72.81 290 SER A CA 1
ATOM 2321 C C . SER A 1 290 ? -9.656 18.391 11.727 1 72.81 290 SER A C 1
ATOM 2323 O O . SER A 1 290 ? -8.508 17.938 11.789 1 72.81 290 SER A O 1
ATOM 2325 N N . ALA A 1 291 ? -10.25 18.062 13.016 1 61.16 291 ALA A N 1
ATOM 2326 C CA . ALA A 1 291 ? -10.055 16.797 13.703 1 61.16 291 ALA A CA 1
ATOM 2327 C C . ALA A 1 291 ? -10.398 15.617 12.797 1 61.16 291 ALA A C 1
ATOM 2329 O O . ALA A 1 291 ? -11 14.641 13.242 1 61.16 291 ALA A O 1
ATOM 2330 N N . GLY A 1 292 ? -9.977 15.633 11.359 1 56.97 292 GLY A N 1
ATOM 2331 C CA . GLY A 1 292 ? -10.211 14.5 10.484 1 56.97 292 GLY A CA 1
ATOM 2332 C C . GLY A 1 292 ? -11.664 14.344 10.078 1 56.97 292 GLY A C 1
ATOM 2333 O O . GLY A 1 292 ? -12.055 13.305 9.539 1 56.97 292 GLY A O 1
ATOM 2334 N N . LYS A 1 293 ? -12.594 15.211 10.43 1 56.19 293 LYS A N 1
ATOM 2335 C CA . LYS A 1 293 ? -14 15.039 10.086 1 56.19 293 LYS A CA 1
ATOM 2336 C C . LYS A 1 293 ? -14.211 15.141 8.578 1 56.19 293 LYS A C 1
ATOM 2338 O O . LYS A 1 293 ? -13.805 16.109 7.949 1 56.19 293 LYS A O 1
ATOM 2343 N N . LYS A 1 294 ? -14.43 14.008 7.883 1 52.28 294 LYS A N 1
ATOM 2344 C CA . LYS A 1 294 ? -14.695 13.875 6.453 1 52.28 294 LYS A CA 1
ATOM 2345 C C . LYS A 1 294 ? -15.82 14.812 6.02 1 52.28 294 LYS A C 1
ATOM 2347 O O . LYS A 1 294 ? -15.828 15.297 4.887 1 52.28 294 LYS A O 1
ATOM 2352 N N . ASP A 1 295 ? -16.891 14.914 6.805 1 47.69 295 ASP A N 1
ATOM 2353 C CA . ASP A 1 295 ? -18.109 15.625 6.383 1 47.69 295 ASP A CA 1
ATOM 2354 C C . ASP A 1 295 ? -17.969 17.125 6.633 1 47.69 295 ASP A C 1
ATOM 2356 O O . ASP A 1 295 ? -18.969 17.844 6.602 1 47.69 295 ASP A O 1
ATOM 2360 N N . ALA A 1 296 ? -16.797 17.594 7.012 1 49.03 296 ALA A N 1
ATOM 2361 C CA . ALA A 1 296 ? -16.828 19 7.379 1 49.03 296 ALA A CA 1
ATOM 2362 C C . ALA A 1 296 ? -17.109 19.891 6.164 1 49.03 296 ALA A C 1
ATOM 2364 O O . ALA A 1 296 ? -16.625 19.609 5.066 1 49.03 296 ALA A O 1
ATOM 2365 N N . GLU A 1 297 ? -18.156 20.609 6.191 1 49.31 297 GLU A N 1
ATOM 2366 C CA . GLU A 1 297 ? -18.578 21.672 5.285 1 49.31 297 GLU A CA 1
ATOM 2367 C C . GLU A 1 297 ? -17.375 22.484 4.805 1 49.31 297 GLU A C 1
ATOM 2369 O O . GLU A 1 297 ? -17.391 23.031 3.697 1 49.31 297 GLU A O 1
ATOM 2374 N N . VAL A 1 298 ? -16.359 22.531 5.766 1 55.41 298 VAL A N 1
ATOM 2375 C CA . VAL A 1 298 ? -15.273 23.406 5.355 1 55.41 298 VAL A CA 1
ATOM 2376 C C . VAL A 1 298 ? -14.039 22.578 5.023 1 55.41 298 VAL A C 1
ATOM 2378 O O . VAL A 1 298 ? -13.531 21.844 5.871 1 55.41 298 VAL A O 1
ATOM 2381 N N . SER A 1 299 ? -13.719 22.406 3.773 1 68.19 299 SER A N 1
ATOM 2382 C CA . SER A 1 299 ? -12.578 21.641 3.289 1 68.19 299 SER A CA 1
ATOM 2383 C C . SER A 1 299 ? -11.266 22.375 3.547 1 68.19 299 SER A C 1
ATOM 2385 O O . SER A 1 299 ? -11.086 23.5 3.084 1 68.19 299 SER A O 1
ATOM 2387 N N . GLN A 1 300 ? -10.547 22.219 4.781 1 78.38 300 GLN A N 1
ATOM 2388 C CA . GLN A 1 300 ? -9.211 22.75 5.008 1 78.38 300 GLN A CA 1
ATOM 2389 C C . GLN A 1 300 ? -8.188 21.625 5.16 1 78.38 300 GLN A C 1
ATOM 2391 O O . GLN A 1 300 ? -8.555 20.484 5.438 1 78.38 300 GLN A O 1
ATOM 2396 N N . PRO A 1 301 ? -6.953 22.047 4.883 1 83.88 301 PRO A N 1
ATOM 2397 C CA . PRO A 1 301 ? -5.934 21.031 5.156 1 83.88 301 PRO A CA 1
ATOM 2398 C C . PRO A 1 301 ? -6.012 20.484 6.578 1 83.88 301 PRO A C 1
ATOM 2400 O O . PRO A 1 301 ? -6.219 21.25 7.527 1 83.88 301 PRO A O 1
ATOM 2403 N N . THR A 1 302 ? -5.852 19.266 6.754 1 87.94 302 THR A N 1
ATOM 2404 C CA . THR A 1 302 ? -6.141 18.578 8 1 87.94 302 THR A CA 1
ATOM 2405 C C . THR A 1 302 ? -5 18.75 9 1 87.94 302 THR A C 1
ATOM 2407 O O . THR A 1 302 ? -3.832 18.578 8.648 1 87.94 302 THR A O 1
ATOM 2410 N N . ILE A 1 303 ? -5.297 19.172 10.156 1 91.81 303 ILE A N 1
ATOM 2411 C CA . ILE A 1 303 ? -4.414 19.188 11.32 1 91.81 303 ILE A CA 1
ATOM 2412 C C . ILE A 1 303 ? -5.059 18.438 12.477 1 91.81 303 ILE A C 1
ATOM 2414 O O . ILE A 1 303 ? -6.141 18.797 12.945 1 91.81 303 ILE A O 1
ATOM 2418 N N . TYR A 1 304 ? -4.418 17.375 12.867 1 93.69 304 TYR A N 1
ATOM 2419 C CA . TYR A 1 304 ? -4.914 16.578 13.984 1 93.69 304 TYR A CA 1
ATOM 2420 C C . TYR A 1 304 ? -4.457 17.172 15.312 1 93.69 304 TYR A C 1
ATOM 2422 O O . TYR A 1 304 ? -3.455 16.734 15.883 1 93.69 304 TYR A O 1
ATOM 2430 N N . SER A 1 305 ? -5.18 18.109 15.797 1 93.69 305 SER A N 1
ATOM 2431 C CA . SER A 1 305 ? -5.008 18.75 17.094 1 93.69 305 SER A CA 1
ATOM 2432 C C . SER A 1 305 ? -6.348 19.172 17.688 1 93.69 305 SER A C 1
ATOM 2434 O O . SER A 1 305 ? -7.316 19.375 16.953 1 93.69 305 SER A O 1
ATOM 2436 N N . LEU A 1 306 ? -6.383 19.203 18.969 1 92.69 306 LEU A N 1
ATOM 2437 C CA . LEU A 1 306 ? -7.629 19.562 19.641 1 92.69 306 LEU A CA 1
ATOM 2438 C C . LEU A 1 306 ? -7.863 21.062 19.578 1 92.69 306 LEU A C 1
ATOM 2440 O O . LEU A 1 306 ? -6.914 21.844 19.547 1 92.69 306 LEU A O 1
ATOM 2444 N N . GLN A 1 307 ? -9.086 21.406 19.578 1 91.06 307 GLN A N 1
ATOM 2445 C CA . GLN A 1 307 ? -9.453 22.812 19.609 1 91.06 307 GLN A CA 1
ATOM 2446 C C . GLN A 1 307 ? -9.25 23.406 21 1 91.06 307 GLN A C 1
ATOM 2448 O O . GLN A 1 307 ? -9.766 22.875 21.984 1 91.06 307 GLN A O 1
ATOM 2453 N N . CYS A 1 308 ? -8.508 24.438 21.047 1 93 308 CYS A N 1
ATOM 2454 C CA . CYS A 1 308 ? -8.25 25.125 22.312 1 93 308 CYS A CA 1
ATOM 2455 C C . CYS A 1 308 ? -9.391 26.078 22.656 1 93 308 CYS A C 1
ATOM 2457 O O . CYS A 1 308 ? -9.734 26.953 21.859 1 93 308 CYS A O 1
ATOM 2459 N N . LEU A 1 309 ? -9.938 25.953 23.797 1 93.25 309 LEU A N 1
ATOM 2460 C CA . LEU A 1 309 ? -11.023 26.812 24.266 1 93.25 309 LEU A CA 1
ATOM 2461 C C . LEU A 1 309 ? -10.469 28.047 24.969 1 93.25 309 LEU A C 1
ATOM 2463 O O . LEU A 1 309 ? -11.117 29.094 25 1 93.25 309 LEU A O 1
ATOM 2467 N N . GLY A 1 310 ? -9.352 27.859 25.562 1 94 310 GLY A N 1
ATOM 2468 C CA . GLY A 1 310 ? -8.727 28.938 26.297 1 94 310 GLY A CA 1
ATOM 2469 C C . GLY A 1 310 ? -7.738 28.453 27.344 1 94 310 GLY A C 1
ATOM 2470 O O . GLY A 1 310 ? -7.363 27.281 27.359 1 94 310 GLY A O 1
ATOM 2471 N N . TYR A 1 311 ? -7.238 29.422 28.125 1 94.75 311 TYR A N 1
ATOM 2472 C CA . TYR A 1 311 ? -6.289 29.078 29.188 1 94.75 311 TYR A CA 1
ATOM 2473 C C . TYR A 1 311 ? -6.703 29.703 30.516 1 94.75 311 TYR A C 1
ATOM 2475 O O . TYR A 1 311 ? -7.551 30.609 30.547 1 94.75 311 TYR A O 1
ATOM 2483 N N . LYS A 1 312 ? -6.258 29.172 31.547 1 95.12 312 LYS A N 1
ATOM 2484 C CA . LYS A 1 312 ? -6.438 29.719 32.906 1 95.12 312 LYS A CA 1
ATOM 2485 C C . LYS A 1 312 ? -5.113 29.766 33.656 1 95.12 312 LYS A C 1
ATOM 2487 O O . LYS A 1 312 ? -4.348 28.797 33.625 1 95.12 312 LYS A O 1
ATOM 2492 N N . ASP A 1 313 ? -4.867 30.922 34.188 1 92.69 313 ASP A N 1
ATOM 2493 C CA . ASP A 1 313 ? -3.68 31.078 35.031 1 92.69 313 ASP A CA 1
ATOM 2494 C C . ASP A 1 313 ? -3.982 30.719 36.469 1 92.69 313 ASP A C 1
ATOM 2496 O O . ASP A 1 313 ? -4.68 31.469 37.188 1 92.69 313 ASP A O 1
ATOM 2500 N N . GLU A 1 314 ? -3.451 29.609 36.969 1 91.44 314 GLU A N 1
ATOM 2501 C CA . GLU A 1 314 ? -3.678 29.172 38.344 1 91.44 314 GLU A CA 1
ATOM 2502 C C . GLU A 1 314 ? -2.473 29.484 39.219 1 91.44 314 GLU A C 1
ATOM 2504 O O . GLU A 1 314 ? -1.66 28.594 39.5 1 91.44 314 GLU A O 1
ATOM 2509 N N . THR A 1 315 ? -2.477 30.625 39.781 1 88.38 315 THR A N 1
ATOM 2510 C CA . THR A 1 315 ? -1.349 31.125 40.562 1 88.38 315 THR A CA 1
ATOM 2511 C C . THR A 1 315 ? -1.132 30.281 41.812 1 88.38 315 THR A C 1
ATOM 2513 O O . THR A 1 315 ? 0.008 30.062 42.219 1 88.38 315 THR A O 1
ATOM 2516 N N . GLU A 1 316 ? -2.254 29.828 42.406 1 88.62 316 GLU A N 1
ATOM 2517 C CA . GLU A 1 316 ? -2.156 29.031 43.625 1 88.62 316 GLU A CA 1
ATOM 2518 C C . GLU A 1 316 ? -1.394 27.734 43.406 1 88.62 316 GLU A C 1
ATOM 2520 O O . GLU A 1 316 ? -0.648 27.281 44.25 1 88.62 316 GLU A O 1
ATOM 2525 N N . LYS A 1 317 ? -1.567 27.172 42.25 1 89.69 317 LYS A N 1
ATOM 2526 C CA . LYS A 1 317 ? -0.914 25.906 41.906 1 89.69 317 LYS A CA 1
ATOM 2527 C C . LYS A 1 317 ? 0.335 26.141 41.062 1 89.69 317 LYS A C 1
ATOM 2529 O O . LYS A 1 317 ? 0.982 25.188 40.625 1 89.69 317 LYS A O 1
ATOM 2534 N N . GLU A 1 318 ? 0.681 27.406 40.719 1 89.19 318 GLU A N 1
ATOM 2535 C CA . GLU A 1 318 ? 1.853 27.828 39.969 1 89.19 318 GLU A CA 1
ATOM 2536 C C . GLU A 1 318 ? 1.894 27.141 38.594 1 89.19 318 GLU A C 1
ATOM 2538 O O . GLU A 1 318 ? 2.904 26.531 38.219 1 89.19 318 GLU A O 1
ATOM 2543 N N . ARG A 1 319 ? 0.736 27.219 38.031 1 90.19 319 ARG A N 1
ATOM 2544 C CA . ARG A 1 319 ? 0.662 26.578 36.719 1 90.19 319 ARG A CA 1
ATOM 2545 C C . ARG A 1 319 ? -0.342 27.281 35.812 1 90.19 319 ARG A C 1
ATOM 2547 O O . ARG A 1 319 ? -1.18 28.047 36.281 1 90.19 319 ARG A O 1
ATOM 2554 N N . THR A 1 320 ? -0.135 27.125 34.531 1 91 320 THR A N 1
ATOM 2555 C CA . THR A 1 320 ? -1.105 27.547 33.5 1 91 320 THR A CA 1
ATOM 2556 C C . THR A 1 320 ? -1.839 26.328 32.938 1 91 320 THR A C 1
ATOM 2558 O O . THR A 1 320 ? -1.224 25.297 32.688 1 91 320 THR A O 1
ATOM 2561 N N . VAL A 1 321 ? -3.158 26.453 32.844 1 94.25 321 VAL A N 1
ATOM 2562 C CA . VAL A 1 321 ? -3.979 25.344 32.375 1 94.25 321 VAL A CA 1
ATOM 2563 C C . VAL A 1 321 ? -4.562 25.688 31 1 94.25 321 VAL A C 1
ATOM 2565 O O . VAL A 1 321 ? -5.16 26.75 30.828 1 94.25 321 VAL A O 1
ATOM 2568 N N . PHE A 1 322 ? -4.281 24.875 30 1 94.44 322 PHE A N 1
ATOM 2569 C CA . PHE A 1 322 ? -4.953 24.953 28.703 1 94.44 322 PHE A CA 1
ATOM 2570 C C . PHE A 1 322 ? -6.133 23.984 28.641 1 94.44 322 PHE A C 1
ATOM 2572 O O . PHE A 1 322 ? -6.004 22.828 29.016 1 94.44 322 PHE A O 1
ATOM 2579 N N . ALA A 1 323 ? -7.281 24.453 28.203 1 95.38 323 ALA A N 1
ATOM 2580 C CA . ALA A 1 323 ? -8.469 23.609 28.062 1 95.38 323 ALA A CA 1
ATOM 2581 C C . ALA A 1 323 ? -8.773 23.359 26.578 1 95.38 323 ALA A C 1
ATOM 2583 O O . ALA A 1 323 ? -8.914 24.297 25.797 1 95.38 323 ALA A O 1
ATOM 2584 N N . TYR A 1 324 ? -8.805 22.094 26.219 1 94.31 324 TYR A N 1
ATOM 2585 C CA . TYR A 1 324 ? -9.109 21.688 24.859 1 94.31 324 TYR A CA 1
ATOM 2586 C C . TYR A 1 324 ? -10.445 20.953 24.797 1 94.31 324 TYR A C 1
ATOM 2588 O O . TYR A 1 324 ? -10.75 20.141 25.656 1 94.31 324 TYR A O 1
ATOM 2596 N N . ARG A 1 325 ? -11.203 21.203 23.75 1 91.69 325 ARG A N 1
ATOM 2597 C CA . ARG A 1 325 ? -12.484 20.531 23.578 1 91.69 325 ARG A CA 1
ATOM 2598 C C . ARG A 1 325 ? -12.281 19.078 23.172 1 91.69 325 ARG A C 1
ATOM 2600 O O . ARG A 1 325 ? -11.508 18.781 22.25 1 91.69 325 ARG A O 1
ATOM 2607 N N . LEU A 1 326 ? -12.898 18.203 23.859 1 88.56 326 LEU A N 1
ATOM 2608 C CA . LEU A 1 326 ? -12.891 16.797 23.469 1 88.56 326 LEU A CA 1
ATOM 2609 C C . LEU A 1 326 ? -13.797 16.547 22.281 1 88.56 326 LEU A C 1
ATOM 2611 O O . LEU A 1 326 ? -14.938 17.016 22.25 1 88.56 326 LEU A O 1
ATOM 2615 N N . PRO A 1 327 ? -13.25 15.875 21.156 1 79.31 327 PRO A N 1
ATOM 2616 C CA . PRO A 1 327 ? -14.078 15.633 19.984 1 79.31 327 PRO A CA 1
ATOM 2617 C C . PRO A 1 327 ? -15.203 14.633 20.25 1 79.31 327 PRO A C 1
ATOM 2619 O O . PRO A 1 327 ? -14.945 13.422 20.312 1 79.31 327 PRO A O 1
ATOM 2622 N N . ILE A 1 328 ? -16.188 14.883 21.016 1 65.5 328 ILE A N 1
ATOM 2623 C CA . ILE A 1 328 ? -17.266 13.938 21.297 1 65.5 328 ILE A CA 1
ATOM 2624 C C . ILE A 1 328 ? -18.5 14.305 20.469 1 65.5 328 ILE A C 1
ATOM 2626 O O . ILE A 1 328 ? -18.688 15.469 20.109 1 65.5 328 ILE A O 1
ATOM 2630 N N . HIS A 1 329 ? -19.125 13.305 19.781 1 56.41 329 HIS A N 1
ATOM 2631 C CA . HIS A 1 329 ? -20.406 13.539 19.125 1 56.41 329 HIS A CA 1
ATOM 2632 C C . HIS A 1 329 ? -21.359 14.312 20.031 1 56.41 329 HIS A C 1
ATOM 2634 O O . HIS A 1 329 ? -21.375 14.094 21.25 1 56.41 329 HIS A O 1
ATOM 2640 N N . ASP A 1 330 ? -21.672 15.523 19.484 1 48.03 330 ASP A N 1
ATOM 2641 C CA . ASP A 1 330 ? -22.781 16.234 20.109 1 48.03 330 ASP A CA 1
ATOM 2642 C C . ASP A 1 330 ? -23.906 15.281 20.516 1 48.03 330 ASP A C 1
ATOM 2644 O O . ASP A 1 330 ? -24.875 15.086 19.781 1 48.03 330 ASP A O 1
ATOM 2648 N N . THR A 1 331 ? -23.672 14.07 20.781 1 43.09 331 THR A N 1
ATOM 2649 C CA . THR A 1 331 ? -24.938 13.469 21.203 1 43.09 331 THR A CA 1
ATOM 2650 C C . THR A 1 331 ? -25.672 14.383 22.188 1 43.09 331 THR A C 1
ATOM 2652 O O . THR A 1 331 ? -25.047 15.188 22.875 1 43.09 331 THR A O 1
ATOM 2655 N N . ASP A 1 332 ? -27.094 14.469 22.078 1 39.47 332 ASP A N 1
ATOM 2656 C CA . ASP A 1 332 ? -28.016 15.125 23 1 39.47 332 ASP A CA 1
ATOM 2657 C C . ASP A 1 332 ? -27.438 15.195 24.406 1 39.47 332 ASP A C 1
ATOM 2659 O O . ASP A 1 332 ? -26.484 14.477 24.734 1 39.47 332 ASP A O 1
ATOM 2663 N N . ASP A 1 333 ? -28.375 15.852 25.484 1 38.22 333 ASP A N 1
ATOM 2664 C CA . ASP A 1 333 ? -28.359 16.188 26.906 1 38.22 333 ASP A CA 1
ATOM 2665 C C . ASP A 1 333 ? -27.688 15.07 27.719 1 38.22 333 ASP A C 1
ATOM 2667 O O . ASP A 1 333 ? -27.781 15.047 28.938 1 38.22 333 ASP A O 1
ATOM 2671 N N . LYS A 1 334 ? -27.734 13.773 27.281 1 39.03 334 LYS A N 1
ATOM 2672 C CA . LYS A 1 334 ? -27.375 12.82 28.328 1 39.03 334 LYS A CA 1
ATOM 2673 C C . LYS A 1 334 ? -25.875 12.828 28.594 1 39.03 334 LYS A C 1
ATOM 2675 O O . LYS A 1 334 ? -25.078 12.719 27.656 1 39.03 334 LYS A O 1
ATOM 2680 N N . SER A 1 335 ? -25.297 13.578 29.562 1 42.66 335 SER A N 1
ATOM 2681 C CA . SER A 1 335 ? -24.047 13.562 30.312 1 42.66 335 SER A CA 1
ATOM 2682 C C . SER A 1 335 ? -23.344 12.219 30.172 1 42.66 335 SER A C 1
ATOM 2684 O O . SER A 1 335 ? -23.5 11.336 31.016 1 42.66 335 SER A O 1
ATOM 2686 N N . THR A 1 336 ? -23.266 11.633 29.062 1 43.47 336 THR A N 1
ATOM 2687 C CA . THR A 1 336 ? -22.547 10.367 29.203 1 43.47 336 THR A CA 1
ATOM 2688 C C . THR A 1 336 ? -21.125 10.602 29.719 1 43.47 336 THR A C 1
ATOM 2690 O O . THR A 1 336 ? -20.359 11.328 29.094 1 43.47 336 THR A O 1
ATOM 2693 N N . GLU A 1 337 ? -20.922 10.492 30.938 1 48.72 337 GLU A N 1
ATOM 2694 C CA . GLU A 1 337 ? -19.625 10.352 31.609 1 48.72 337 GLU A CA 1
ATOM 2695 C C . GLU A 1 337 ? -18.594 9.695 30.688 1 48.72 337 GLU A C 1
ATOM 2697 O O . GLU A 1 337 ? -18.844 8.617 30.156 1 48.72 337 GLU A O 1
ATOM 2702 N N . VAL A 1 338 ? -17.891 10.539 29.969 1 54.5 338 VAL A N 1
ATOM 2703 C CA . VAL A 1 338 ? -16.766 10.008 29.234 1 54.5 338 VAL A CA 1
ATOM 2704 C C . VAL A 1 338 ? -16.078 8.914 30.047 1 54.5 338 VAL A C 1
ATOM 2706 O O . VAL A 1 338 ? -15.477 9.188 31.094 1 54.5 338 VAL A O 1
ATOM 2709 N N . GLN A 1 339 ? -16.594 7.742 30.109 1 54.59 339 GLN A N 1
ATOM 2710 C CA . GLN A 1 339 ? -16.047 6.617 30.844 1 54.59 339 GLN A CA 1
ATOM 2711 C C . GLN A 1 339 ? -14.68 6.211 30.281 1 54.59 339 GLN A C 1
ATOM 2713 O O . GLN A 1 339 ? -13.953 5.426 30.891 1 54.59 339 GLN A O 1
ATOM 2718 N N . THR A 1 340 ? -14.273 6.961 29.141 1 66.62 340 THR A N 1
ATOM 2719 C CA . THR A 1 340 ? -13.047 6.391 28.578 1 66.62 340 THR A CA 1
ATOM 2720 C C . THR A 1 340 ? -11.852 7.297 28.859 1 66.62 340 THR A C 1
ATOM 2722 O O . THR A 1 340 ? -12.008 8.516 28.984 1 66.62 340 THR A O 1
ATOM 2725 N N . GLY A 1 341 ? -10.719 6.723 29.422 1 80.5 341 GLY A N 1
ATOM 2726 C CA . GLY A 1 341 ? -9.508 7.426 29.812 1 80.5 341 GLY A CA 1
ATOM 2727 C C . GLY A 1 341 ? -8.711 7.949 28.641 1 80.5 341 GLY A C 1
ATOM 2728 O O . GLY A 1 341 ? -9.078 7.723 27.484 1 80.5 341 GLY A O 1
ATOM 2729 N N . LEU A 1 342 ? -7.875 8.945 28.922 1 89.69 342 LEU A N 1
ATOM 2730 C CA . LEU A 1 342 ? -6.941 9.492 27.938 1 89.69 342 LEU A CA 1
ATOM 2731 C C . LEU A 1 342 ? -5.73 8.578 27.781 1 89.69 342 LEU A C 1
ATOM 2733 O O . LEU A 1 342 ? -5.27 7.969 28.75 1 89.69 342 LEU A O 1
ATOM 2737 N N . THR A 1 343 ? -5.328 8.398 26.625 1 92.88 343 THR A N 1
ATOM 2738 C CA . THR A 1 343 ? -4.133 7.605 26.344 1 92.88 343 THR A CA 1
ATOM 2739 C C . THR A 1 343 ? -3.184 8.367 25.422 1 92.88 343 THR A C 1
ATOM 2741 O O . THR A 1 343 ? -3.576 8.805 24.344 1 92.88 343 THR A O 1
ATOM 2744 N N . THR A 1 344 ? -1.961 8.586 25.906 1 95.44 344 THR A N 1
ATOM 2745 C CA . THR A 1 344 ? -0.938 9.164 25.031 1 95.44 344 THR A CA 1
ATOM 2746 C C . THR A 1 344 ? -0.221 8.086 24.234 1 95.44 344 THR A C 1
ATOM 2748 O O . THR A 1 344 ? -0.303 6.898 24.578 1 95.44 344 THR A O 1
ATOM 2751 N N . LEU A 1 345 ? 0.376 8.484 23.188 1 97.12 345 LEU A N 1
ATOM 2752 C CA . LEU A 1 345 ? 1.163 7.547 22.391 1 97.12 345 LEU A CA 1
ATOM 2753 C C . LEU A 1 345 ? 2.232 6.875 23.25 1 97.12 345 LEU A C 1
ATOM 2755 O O . LEU A 1 345 ? 2.439 5.66 23.156 1 97.12 345 LEU A O 1
ATOM 2759 N N . HIS A 1 346 ? 2.908 7.652 24.094 1 96.75 346 HIS A N 1
ATOM 2760 C CA . HIS A 1 346 ? 3.939 7.125 24.984 1 96.75 346 HIS A CA 1
ATOM 2761 C C . HIS A 1 346 ? 3.387 6.02 25.875 1 96.75 346 HIS A C 1
ATOM 2763 O O . HIS A 1 346 ? 4.004 4.965 26.031 1 96.75 346 HIS A O 1
ATOM 2769 N N . SER A 1 347 ? 2.234 6.289 26.438 1 93.81 347 SER A N 1
ATOM 2770 C CA . SER A 1 347 ? 1.604 5.328 27.328 1 93.81 347 SER A CA 1
ATOM 2771 C C . SER A 1 347 ? 1.165 4.078 26.578 1 93.81 347 SER A C 1
ATOM 2773 O O . SER A 1 347 ? 1.302 2.961 27.078 1 93.81 347 SER A O 1
ATOM 2775 N N . LEU A 1 348 ? 0.627 4.242 25.453 1 93.81 348 LEU A N 1
ATOM 2776 C CA . LEU A 1 348 ? 0.155 3.096 24.688 1 93.81 348 LEU A CA 1
ATOM 2777 C C . LEU A 1 348 ? 1.315 2.186 24.297 1 93.81 348 LEU A C 1
ATOM 2779 O O . LEU A 1 348 ? 1.214 0.962 24.406 1 93.81 348 LEU A O 1
ATOM 2783 N N . ILE A 1 349 ? 2.4 2.746 23.797 1 95.81 349 ILE A N 1
ATOM 2784 C CA . ILE A 1 349 ? 3.561 1.965 23.391 1 95.81 349 ILE A CA 1
ATOM 2785 C C . ILE A 1 349 ? 4.078 1.141 24.562 1 95.81 349 ILE A C 1
ATOM 2787 O O . ILE A 1 349 ? 4.527 0.006 24.375 1 95.81 349 ILE A O 1
ATOM 2791 N N . ASN A 1 350 ? 4 1.662 25.719 1 94.06 350 ASN A N 1
ATOM 2792 C CA . ASN A 1 350 ? 4.547 0.989 26.891 1 94.06 350 ASN A CA 1
ATOM 2793 C C . ASN A 1 350 ? 3.504 0.1 27.562 1 94.06 350 ASN A C 1
ATOM 2795 O O . ASN A 1 350 ? 3.799 -0.567 28.547 1 94.06 350 ASN A O 1
ATOM 2799 N N . GLN A 1 351 ? 2.334 0.106 27.078 1 91.19 351 GLN A N 1
ATOM 2800 C CA . GLN A 1 351 ? 1.274 -0.708 27.656 1 91.19 351 GLN A CA 1
ATOM 2801 C C . GLN A 1 351 ? 1.525 -2.193 27.422 1 91.19 351 GLN A C 1
ATOM 2803 O O . GLN A 1 351 ? 1.946 -2.588 26.328 1 91.19 351 GLN A O 1
ATOM 2808 N N . VAL A 1 352 ? 1.322 -2.975 28.406 1 88.44 352 VAL A N 1
ATOM 2809 C CA . VAL A 1 352 ? 1.484 -4.422 28.328 1 88.44 352 VAL A CA 1
ATOM 2810 C C . VAL A 1 352 ? 0.118 -5.102 28.391 1 88.44 352 VAL A C 1
ATOM 2812 O O . VAL A 1 352 ? -0.714 -4.746 29.234 1 88.44 352 VAL A O 1
ATOM 2815 N N . ASP A 1 353 ? -0.124 -5.973 27.438 1 80.75 353 ASP A N 1
ATOM 2816 C CA . ASP A 1 353 ? -1.354 -6.758 27.484 1 80.75 353 ASP A CA 1
ATOM 2817 C C . ASP A 1 353 ? -1.392 -7.66 28.703 1 80.75 353 ASP A C 1
ATOM 2819 O O . ASP A 1 353 ? -0.479 -8.461 28.922 1 80.75 353 ASP A O 1
ATOM 2823 N N . PRO A 1 354 ? -2.414 -7.543 29.5 1 79.12 354 PRO A N 1
ATOM 2824 C CA . PRO A 1 354 ? -2.459 -8.312 30.75 1 79.12 354 PRO A CA 1
ATOM 2825 C C . PRO A 1 354 ? -2.543 -9.812 30.516 1 79.12 354 PRO A C 1
ATOM 2827 O O . PRO A 1 354 ? -2.08 -10.602 31.344 1 79.12 354 PRO A O 1
ATOM 2830 N N . GLN A 1 355 ? -3.088 -10.227 29.391 1 75.5 355 GLN A N 1
ATOM 2831 C CA . GLN A 1 355 ? -3.271 -11.641 29.109 1 75.5 355 GLN A CA 1
ATOM 2832 C C . GLN A 1 355 ? -1.992 -12.266 28.547 1 75.5 355 GLN A C 1
ATOM 2834 O O . GLN A 1 355 ? -1.564 -13.328 29.016 1 75.5 355 GLN A O 1
ATOM 2839 N N . THR A 1 356 ? -1.304 -11.586 27.656 1 77 356 THR A N 1
ATOM 2840 C CA . THR A 1 356 ? -0.162 -12.172 26.969 1 77 356 THR A CA 1
ATOM 2841 C C . THR A 1 356 ? 1.149 -11.695 27.578 1 77 356 THR A C 1
ATOM 2843 O O . THR A 1 356 ? 2.209 -12.273 27.312 1 77 356 THR A O 1
ATOM 2846 N N . LYS A 1 357 ? 1.092 -10.648 28.391 1 80.88 357 LYS A N 1
ATOM 2847 C CA . LYS A 1 357 ? 2.264 -10.023 29 1 80.88 357 LYS A CA 1
ATOM 2848 C C . LYS A 1 357 ? 3.211 -9.477 27.938 1 80.88 357 LYS A C 1
ATOM 2850 O O . LYS A 1 357 ? 4.422 -9.406 28.156 1 80.88 357 LYS A O 1
ATOM 2855 N N . ARG A 1 358 ? 2.695 -9.273 26.812 1 82.19 358 ARG A N 1
ATOM 2856 C CA . ARG A 1 358 ? 3.434 -8.672 25.703 1 82.19 358 ARG A CA 1
ATOM 2857 C C . ARG A 1 358 ? 2.924 -7.266 25.422 1 82.19 358 ARG A C 1
ATOM 2859 O O . ARG A 1 358 ? 1.833 -6.891 25.844 1 82.19 358 ARG A O 1
ATOM 2866 N N . PRO A 1 359 ? 3.797 -6.504 24.828 1 83.75 359 PRO A N 1
ATOM 2867 C CA . PRO A 1 359 ? 3.34 -5.156 24.469 1 83.75 359 PRO A CA 1
ATOM 2868 C C . PRO A 1 359 ? 2.064 -5.168 23.641 1 83.75 359 PRO A C 1
ATOM 2870 O O . PRO A 1 359 ? 1.901 -6.027 22.766 1 83.75 359 PRO A O 1
ATOM 2873 N N . ALA A 1 360 ? 1.164 -4.316 24.016 1 86.81 360 ALA A N 1
ATOM 2874 C CA . ALA A 1 360 ? -0.066 -4.148 23.25 1 86.81 360 ALA A CA 1
ATOM 2875 C C . ALA A 1 360 ? 0.205 -3.428 21.922 1 86.81 360 ALA A C 1
ATOM 2877 O O . ALA A 1 360 ? 0.077 -2.205 21.844 1 86.81 360 ALA A O 1
ATOM 2878 N N . LYS A 1 361 ? 0.58 -4.102 21 1 91.12 361 LYS A N 1
ATOM 2879 C CA . LYS A 1 361 ? 0.919 -3.527 19.688 1 91.12 361 LYS A CA 1
ATOM 2880 C C . LYS A 1 361 ? -0.297 -3.494 18.781 1 91.12 361 LYS A C 1
ATOM 2882 O O . LYS A 1 361 ? -0.927 -4.523 18.531 1 91.12 361 LYS A O 1
ATOM 2887 N N . PRO A 1 362 ? -0.727 -2.266 18.328 1 92.06 362 PRO A N 1
ATOM 2888 C CA . PRO A 1 362 ? -1.85 -2.205 17.391 1 92.06 362 PRO A CA 1
ATOM 2889 C C . PRO A 1 362 ? -1.513 -2.805 16.016 1 92.06 362 PRO A C 1
ATOM 2891 O O . PRO A 1 362 ? -0.37 -3.205 15.781 1 92.06 362 PRO A O 1
ATOM 2894 N N . SER A 1 363 ? -2.488 -2.877 15.164 1 93.06 363 SER A N 1
ATOM 2895 C CA . SER A 1 363 ? -2.291 -3.406 13.82 1 93.06 363 SER A CA 1
ATOM 2896 C C . SER A 1 363 ? -1.305 -2.551 13.031 1 93.06 363 SER A C 1
ATOM 2898 O O . SER A 1 363 ? -1.044 -1.401 13.391 1 93.06 363 SER A O 1
ATOM 2900 N N . LEU A 1 364 ? -0.741 -3.174 12.047 1 95.62 364 LEU A N 1
ATOM 2901 C CA . LEU A 1 364 ? 0.248 -2.484 11.227 1 95.62 364 LEU A CA 1
ATOM 2902 C C . LEU A 1 364 ? -0.353 -1.238 10.578 1 95.62 364 LEU A C 1
ATOM 2904 O O . LEU A 1 364 ? 0.272 -0.176 10.578 1 95.62 364 LEU A O 1
ATOM 2908 N N . GLU A 1 365 ? -1.569 -1.331 10 1 93.56 365 GLU A N 1
ATOM 2909 C CA . GLU A 1 365 ? -2.191 -0.176 9.359 1 93.56 365 GLU A CA 1
ATOM 2910 C C . GLU A 1 365 ? -2.494 0.922 10.375 1 93.56 365 GLU A C 1
ATOM 2912 O O . GLU A 1 365 ? -2.453 2.109 10.047 1 93.56 365 GLU A O 1
ATOM 2917 N N . ASP A 1 366 ? -2.756 0.544 11.609 1 93.94 366 ASP A N 1
ATOM 2918 C CA . ASP A 1 366 ? -2.982 1.541 12.656 1 93.94 366 ASP A CA 1
ATOM 2919 C C . ASP A 1 366 ? -1.691 2.279 12.992 1 93.94 366 ASP A C 1
ATOM 2921 O O . ASP A 1 366 ? -1.713 3.479 13.281 1 93.94 366 ASP A O 1
ATOM 2925 N N . ARG A 1 367 ? -0.625 1.576 13.055 1 96.75 367 ARG A N 1
ATOM 2926 C CA . ARG A 1 367 ? 0.65 2.248 13.281 1 96.75 367 ARG A CA 1
ATOM 2927 C C . ARG A 1 367 ? 0.972 3.213 12.148 1 96.75 367 ARG A C 1
ATOM 2929 O O . ARG A 1 367 ? 1.453 4.32 12.383 1 96.75 367 ARG A O 1
ATOM 2936 N N . PHE A 1 368 ? 0.663 2.76 10.914 1 97 368 PHE A N 1
ATOM 2937 C CA . PHE A 1 368 ? 0.807 3.666 9.781 1 97 368 PHE A CA 1
ATOM 2938 C C . PHE A 1 368 ? -0.142 4.852 9.914 1 97 368 PHE A C 1
ATOM 2940 O O . PHE A 1 368 ? 0.2 5.973 9.531 1 97 368 PHE A O 1
ATOM 2947 N N . ALA A 1 369 ? -1.331 4.633 10.438 1 95.62 369 ALA A N 1
ATOM 2948 C CA . ALA A 1 369 ? -2.303 5.707 10.617 1 95.62 369 ALA A CA 1
ATOM 2949 C C . ALA A 1 369 ? -1.788 6.754 11.602 1 95.62 369 ALA A C 1
ATOM 2951 O O . ALA A 1 369 ? -1.894 7.957 11.352 1 95.62 369 ALA A O 1
ATOM 2952 N N . ILE A 1 370 ? -1.229 6.285 12.672 1 97.31 370 ILE A N 1
ATOM 2953 C CA . ILE A 1 370 ? -0.638 7.18 13.664 1 97.31 370 ILE A CA 1
ATOM 2954 C C . ILE A 1 370 ? 0.458 8.023 13.008 1 97.31 370 ILE A C 1
ATOM 2956 O O . ILE A 1 370 ? 0.461 9.25 13.133 1 97.31 370 ILE A O 1
ATOM 2960 N N . ALA A 1 371 ? 1.326 7.336 12.32 1 98.56 371 ALA A N 1
ATOM 2961 C CA . ALA A 1 371 ? 2.443 8.008 11.656 1 98.56 371 ALA A CA 1
ATOM 2962 C C . ALA A 1 371 ? 1.944 9.039 10.648 1 98.56 371 ALA A C 1
ATOM 2964 O O . ALA A 1 371 ? 2.479 10.141 10.562 1 98.56 371 ALA A O 1
ATOM 2965 N N . HIS A 1 372 ? 0.939 8.633 9.93 1 97.25 372 HIS A N 1
ATOM 2966 C CA . HIS A 1 372 ? 0.4 9.508 8.891 1 97.25 372 HIS A CA 1
ATOM 2967 C C . HIS A 1 372 ? -0.225 10.758 9.5 1 97.25 372 HIS A C 1
ATOM 2969 O O . HIS A 1 372 ? -0.022 11.867 8.992 1 97.25 372 HIS A O 1
ATOM 2975 N N . CYS A 1 373 ? -0.991 10.641 10.57 1 96.56 373 CYS A N 1
ATOM 2976 C CA . CYS A 1 373 ? -1.574 11.781 11.266 1 96.56 373 CYS A CA 1
ATOM 2977 C C . CYS A 1 373 ? -0.499 12.781 11.672 1 96.56 373 CYS A C 1
ATOM 2979 O O . CYS A 1 373 ? -0.646 13.984 11.438 1 96.56 373 CYS A O 1
ATOM 2981 N N . LEU A 1 374 ? 0.524 12.266 12.195 1 98.31 374 LEU A N 1
ATOM 2982 C CA . LEU A 1 374 ? 1.568 13.133 12.742 1 98.31 374 LEU A CA 1
ATOM 2983 C C . LEU A 1 374 ? 2.338 13.82 11.617 1 98.31 374 LEU A C 1
ATOM 2985 O O . LEU A 1 374 ? 2.631 15.016 11.703 1 98.31 374 LEU A O 1
ATOM 2989 N N . ALA A 1 375 ? 2.68 13.07 10.609 1 98.31 375 ALA A N 1
ATOM 2990 C CA . ALA A 1 375 ? 3.396 13.648 9.477 1 98.31 375 ALA A CA 1
ATOM 2991 C C . ALA A 1 375 ? 2.562 14.727 8.789 1 98.31 375 ALA A C 1
ATOM 2993 O O . ALA A 1 375 ? 3.064 15.805 8.484 1 98.31 375 ALA A O 1
ATOM 2994 N N . LEU A 1 376 ? 1.288 14.398 8.586 1 95.25 376 LEU A N 1
ATOM 2995 C CA . LEU A 1 376 ? 0.386 15.336 7.93 1 95.25 376 LEU A CA 1
ATOM 2996 C C . LEU A 1 376 ? 0.195 16.594 8.773 1 95.25 376 LEU A C 1
ATOM 2998 O O . LEU A 1 376 ? 0.214 17.703 8.258 1 95.25 376 LEU A O 1
ATOM 3002 N N . THR A 1 377 ? 0.027 16.406 10.031 1 96.12 377 THR A N 1
ATOM 3003 C CA . THR A 1 377 ? -0.126 17.531 10.953 1 96.12 377 THR A CA 1
ATOM 3004 C C . THR A 1 377 ? 1.112 18.422 10.93 1 96.12 377 THR A C 1
ATOM 3006 O O . THR A 1 377 ? 1 19.641 10.828 1 96.12 377 THR A O 1
ATOM 3009 N N . THR A 1 378 ? 2.279 17.828 10.992 1 96.81 378 THR A N 1
ATOM 3010 C CA . THR A 1 378 ? 3.52 18.609 10.977 1 96.81 378 THR A CA 1
ATOM 3011 C C . THR A 1 378 ? 3.635 19.422 9.688 1 96.81 378 THR A C 1
ATOM 3013 O O . THR A 1 378 ? 3.979 20.609 9.727 1 96.81 378 THR A O 1
ATOM 3016 N N . LEU A 1 379 ? 3.287 18.781 8.594 1 95.06 379 LEU A N 1
ATOM 3017 C CA . LEU A 1 379 ? 3.33 19.453 7.297 1 95.06 379 LEU A CA 1
ATOM 3018 C C . LEU A 1 379 ? 2.404 20.672 7.281 1 95.06 379 LEU A C 1
ATOM 3020 O O . LEU A 1 379 ? 2.809 21.766 6.879 1 95.06 379 LEU A O 1
ATOM 3024 N N . ASN A 1 380 ? 1.199 20.5 7.742 1 91.25 380 ASN A N 1
ATOM 3025 C CA . ASN A 1 380 ? 0.185 21.547 7.629 1 91.25 380 ASN A CA 1
ATOM 3026 C C . ASN A 1 380 ? 0.385 22.641 8.672 1 91.25 380 ASN A C 1
ATOM 3028 O O . ASN A 1 380 ? 0.068 23.812 8.43 1 91.25 380 ASN A O 1
ATOM 3032 N N . VAL A 1 381 ? 0.942 22.266 9.828 1 92.5 381 VAL A N 1
ATOM 3033 C CA . VAL A 1 381 ? 1.345 23.266 10.812 1 92.5 381 VAL A CA 1
ATOM 3034 C C . VAL A 1 381 ? 2.42 24.172 10.219 1 92.5 381 VAL A C 1
ATOM 3036 O O . VAL A 1 381 ? 2.354 25.406 10.352 1 92.5 381 VAL A O 1
ATOM 3039 N N . HIS A 1 382 ? 3.379 23.578 9.602 1 90.75 382 HIS A N 1
ATOM 3040 C CA . HIS A 1 382 ? 4.426 24.359 8.938 1 90.75 382 HIS A CA 1
ATOM 3041 C C . HIS A 1 382 ? 3.852 25.219 7.824 1 90.75 382 HIS A C 1
ATOM 3043 O O . HIS A 1 382 ? 4.312 26.344 7.605 1 90.75 382 HIS A O 1
ATOM 3049 N N . GLY A 1 383 ? 2.842 24.625 7.125 1 87.5 383 GLY A N 1
ATOM 3050 C CA . GLY A 1 383 ? 2.154 25.391 6.102 1 87.5 383 GLY A CA 1
ATOM 3051 C C . GLY A 1 383 ? 1.453 26.625 6.648 1 87.5 383 GLY A C 1
ATOM 3052 O O . GLY A 1 383 ? 1.247 27.594 5.926 1 87.5 383 GLY A O 1
ATOM 3053 N N . SER A 1 384 ? 1.101 26.609 7.895 1 85.56 384 SER A N 1
ATOM 3054 C CA . SER A 1 384 ? 0.479 27.734 8.586 1 85.56 384 SER A CA 1
ATOM 3055 C C . SER A 1 384 ? 1.529 28.688 9.141 1 85.56 384 SER A C 1
ATOM 3057 O O . SER A 1 384 ? 1.201 29.609 9.891 1 85.56 384 SER A O 1
ATOM 3059 N N . LEU A 1 385 ? 2.756 28.359 8.898 1 84.38 385 LEU A N 1
ATOM 3060 C CA . LEU A 1 385 ? 3.914 29.141 9.32 1 84.38 385 LEU A CA 1
ATOM 3061 C C . LEU A 1 385 ? 4.125 29.047 10.82 1 84.38 385 LEU A C 1
ATOM 3063 O O . LEU A 1 385 ? 4.648 29.969 11.445 1 84.38 385 LEU A O 1
ATOM 3067 N N . TRP A 1 386 ? 3.65 27.938 11.375 1 87.88 386 TRP A N 1
ATOM 3068 C CA . TRP A 1 386 ? 3.865 27.641 12.789 1 87.88 386 TRP A CA 1
ATOM 3069 C C . TRP A 1 386 ? 4.961 26.594 12.961 1 87.88 386 TRP A C 1
ATOM 3071 O O . TRP A 1 386 ? 5.188 25.781 12.07 1 87.88 386 TRP A O 1
ATOM 3081 N N . LEU A 1 387 ? 5.676 26.688 14 1 90.69 387 LEU A N 1
ATOM 3082 C CA . LEU A 1 387 ? 6.527 25.609 14.5 1 90.69 387 LEU A CA 1
ATOM 3083 C C . LEU A 1 387 ? 5.965 25.016 15.789 1 90.69 387 LEU A C 1
ATOM 3085 O O . LEU A 1 387 ? 5.473 25.75 16.641 1 90.69 387 LEU A O 1
ATOM 3089 N N . HIS A 1 388 ? 5.945 23.703 15.945 1 92.56 388 HIS A N 1
ATOM 3090 C CA . HIS A 1 388 ? 5.422 23.062 17.141 1 92.56 388 HIS A CA 1
ATOM 3091 C C . HIS A 1 388 ? 6.402 23.188 18.312 1 92.56 388 HIS A C 1
ATOM 3093 O O . HIS A 1 388 ? 6.004 23.516 19.422 1 92.56 388 HIS A O 1
ATOM 3099 N N . LYS A 1 389 ? 7.68 22.797 18.078 1 92.12 389 LYS A N 1
ATOM 3100 C CA . LYS A 1 389 ? 8.836 23.031 18.938 1 92.12 389 LYS A CA 1
ATOM 3101 C C . LYS A 1 389 ? 8.891 22.016 20.078 1 92.12 389 LYS A C 1
ATOM 3103 O O . LYS A 1 389 ? 9.82 22.031 20.891 1 92.12 389 LYS A O 1
ATOM 3108 N N . ASN A 1 390 ? 7.914 21.109 20.156 1 91.81 390 ASN A N 1
ATOM 3109 C CA . ASN A 1 390 ? 7.945 20.141 21.266 1 91.81 390 ASN A CA 1
ATOM 3110 C C . ASN A 1 390 ? 7.266 18.844 20.875 1 91.81 390 ASN A C 1
ATOM 3112 O O . ASN A 1 390 ? 6.426 18.328 21.609 1 91.81 390 ASN A O 1
ATOM 3116 N N . ILE A 1 391 ? 7.586 18.312 19.797 1 96.19 391 ILE A N 1
ATOM 3117 C CA . ILE A 1 391 ? 7.027 17.031 19.344 1 96.19 391 ILE A CA 1
ATOM 3118 C C . ILE A 1 391 ? 7.695 15.883 20.078 1 96.19 391 ILE A C 1
ATOM 3120 O O . ILE A 1 391 ? 8.922 15.742 20.031 1 96.19 391 ILE A O 1
ATOM 3124 N N . TRP A 1 392 ? 7.004 15.133 20.797 1 96.69 392 TRP A N 1
ATOM 3125 C CA . TRP A 1 392 ? 7.434 13.906 21.453 1 96.69 392 TRP A CA 1
ATOM 3126 C C . TRP A 1 392 ? 6.238 13.023 21.812 1 96.69 392 TRP A C 1
ATOM 3128 O O . TRP A 1 392 ? 5.094 13.477 21.766 1 96.69 392 TRP A O 1
ATOM 3138 N N . SER A 1 393 ? 6.391 11.781 22.078 1 97.88 393 SER A N 1
ATOM 3139 C CA . SER A 1 393 ? 5.309 10.812 22.172 1 97.88 393 SER A CA 1
ATOM 3140 C C . SER A 1 393 ? 4.402 11.102 23.375 1 97.88 393 SER A C 1
ATOM 3142 O O . SER A 1 393 ? 3.221 10.758 23.359 1 97.88 393 SER A O 1
ATOM 3144 N N . ARG A 1 394 ? 4.934 11.805 24.469 1 95.62 394 ARG A N 1
ATOM 3145 C CA . ARG A 1 394 ? 4.137 12.133 25.641 1 95.62 394 ARG A CA 1
ATOM 3146 C C . ARG A 1 394 ? 3.154 13.258 25.344 1 95.62 394 ARG A C 1
ATOM 3148 O O . ARG A 1 394 ? 2.201 13.469 26.094 1 95.62 394 ARG A O 1
ATOM 3155 N N . GLY A 1 395 ? 3.377 13.961 24.281 1 95.81 395 GLY A N 1
ATOM 3156 C CA . GLY A 1 395 ? 2.529 15.078 23.906 1 95.81 395 GLY A CA 1
ATOM 3157 C C . GLY A 1 395 ? 1.513 14.719 22.828 1 95.81 395 GLY A C 1
ATOM 3158 O O . GLY A 1 395 ? 0.89 15.602 22.234 1 95.81 395 GLY A O 1
ATOM 3159 N N . ILE A 1 396 ? 1.329 13.43 22.547 1 97.12 396 ILE A N 1
ATOM 3160 C CA . ILE A 1 396 ? 0.443 12.961 21.484 1 97.12 396 ILE A CA 1
ATOM 3161 C C . ILE A 1 396 ? -0.709 12.164 22.078 1 97.12 396 ILE A C 1
ATOM 3163 O O . ILE A 1 396 ? -0.485 11.172 22.781 1 97.12 396 ILE A O 1
ATOM 3167 N N . LEU A 1 397 ? -1.942 12.609 21.828 1 94.94 397 LEU A N 1
ATOM 3168 C CA . LEU A 1 397 ? -3.133 11.922 22.312 1 94.94 397 LEU A CA 1
ATOM 3169 C C . LEU A 1 397 ? -3.713 11.008 21.25 1 94.94 397 LEU A C 1
ATOM 3171 O O . LEU A 1 397 ? -3.754 11.367 20.062 1 94.94 397 LEU A O 1
ATOM 3175 N N . LEU A 1 398 ? -4.199 9.883 21.672 1 94.75 398 LEU A N 1
ATOM 3176 C CA . LEU A 1 398 ? -4.73 8.906 20.719 1 94.75 398 LEU A CA 1
ATOM 3177 C C . LEU A 1 398 ? -6.25 8.844 20.797 1 94.75 398 LEU A C 1
ATOM 3179 O O . LEU A 1 398 ? -6.828 8.906 21.891 1 94.75 398 LEU A O 1
ATOM 3183 N N . PHE A 1 399 ? -6.816 8.812 19.625 1 92.12 399 PHE A N 1
ATOM 3184 C CA . PHE A 1 399 ? -8.258 8.688 19.453 1 92.12 399 PHE A CA 1
ATOM 3185 C C . PHE A 1 399 ? -8.594 7.57 18.469 1 92.12 399 PHE A C 1
ATOM 3187 O O . PHE A 1 399 ? -7.707 7.059 17.781 1 92.12 399 PHE A O 1
ATOM 3194 N N . GLU A 1 400 ? -9.789 7.16 18.484 1 88.5 400 GLU A N 1
ATOM 3195 C CA . GLU A 1 400 ? -10.289 6.168 17.547 1 88.5 400 GLU A CA 1
ATOM 3196 C C . GLU A 1 400 ? -11.469 6.719 16.734 1 88.5 400 GLU A C 1
ATOM 3198 O O . GLU A 1 400 ? -12.336 7.398 17.281 1 88.5 400 GLU A O 1
ATOM 3203 N N . GLN A 1 401 ? -11.398 6.512 15.477 1 85 401 GLN A N 1
ATOM 3204 C CA . GLN A 1 401 ? -12.5 6.879 14.602 1 85 401 GLN A CA 1
ATOM 3205 C C . GLN A 1 401 ? -13.32 5.656 14.203 1 85 401 GLN A C 1
ATOM 3207 O O . GLN A 1 401 ? -12.789 4.699 13.641 1 85 401 GLN A O 1
ATOM 3212 N N . SER A 1 402 ? -14.523 5.723 14.453 1 78.69 402 SER A N 1
ATOM 3213 C CA . SER A 1 402 ? -15.414 4.602 14.172 1 78.69 402 SER A CA 1
ATOM 3214 C C . SER A 1 402 ? -15.883 4.621 12.727 1 78.69 402 SER A C 1
ATOM 3216 O O . SER A 1 402 ? -15.555 5.535 11.969 1 78.69 402 SER A O 1
ATOM 3218 N N . GLN A 1 403 ? -16.656 3.633 12.352 1 71.31 403 GLN A N 1
ATOM 3219 C CA . GLN A 1 403 ? -17.203 3.51 11.008 1 71.31 403 GLN A CA 1
ATOM 3220 C C . GLN A 1 403 ? -18.156 4.652 10.695 1 71.31 403 GLN A C 1
ATOM 3222 O O . GLN A 1 403 ? -18.281 5.074 9.547 1 71.31 403 GLN A O 1
ATOM 3227 N N . ASP A 1 404 ? -18.781 5.16 11.711 1 69.81 404 ASP A N 1
ATOM 3228 C CA . ASP A 1 404 ? -19.719 6.262 11.539 1 69.81 404 ASP A CA 1
ATOM 3229 C C . ASP A 1 404 ? -19 7.609 11.586 1 69.81 404 ASP A C 1
ATOM 3231 O O . ASP A 1 404 ? -19.641 8.648 11.75 1 69.81 404 ASP A O 1
ATOM 3235 N N . ASN A 1 405 ? -17.688 7.566 11.609 1 75.12 405 ASN A N 1
ATOM 3236 C CA . ASN A 1 405 ? -16.844 8.758 11.555 1 75.12 405 ASN A CA 1
ATOM 3237 C C . ASN A 1 405 ? -16.891 9.523 12.875 1 75.12 405 ASN A C 1
ATOM 3239 O O . ASN A 1 405 ? -16.703 10.742 12.898 1 75.12 405 ASN A O 1
ATOM 3243 N N . VAL A 1 406 ? -17.219 8.836 13.93 1 78.62 406 VAL A N 1
ATOM 3244 C CA . VAL A 1 406 ? -17.172 9.422 15.266 1 78.62 406 VAL A CA 1
ATOM 3245 C C . VAL A 1 406 ? -15.773 9.25 15.859 1 78.62 406 VAL A C 1
ATOM 3247 O O . VAL A 1 406 ? -15.18 8.172 15.766 1 78.62 406 VAL A O 1
ATOM 3250 N N . VAL A 1 407 ? -15.289 10.344 16.375 1 85.69 407 VAL A N 1
ATOM 3251 C CA . VAL A 1 407 ? -13.961 10.328 16.984 1 85.69 407 VAL A CA 1
ATOM 3252 C C . VAL A 1 407 ? -14.086 10.312 18.5 1 85.69 407 VAL A C 1
ATOM 3254 O O . VAL A 1 407 ? -14.773 11.164 19.078 1 85.69 407 VAL A O 1
ATOM 3257 N N . GLU A 1 408 ? -13.492 9.32 19.141 1 84.44 408 GLU A N 1
ATOM 3258 C CA . GLU A 1 408 ? -13.523 9.172 20.594 1 84.44 408 GLU A CA 1
ATOM 3259 C C . GLU A 1 408 ? -12.133 8.844 21.141 1 84.44 408 GLU A C 1
ATOM 3261 O O . GLU A 1 408 ? -11.297 8.289 20.438 1 84.44 408 GLU A O 1
ATOM 3266 N N . PRO A 1 409 ? -11.969 9.266 22.375 1 87.94 409 PRO A N 1
ATOM 3267 C CA . PRO A 1 409 ? -10.688 8.875 22.984 1 87.94 409 PRO A CA 1
ATOM 3268 C C . PRO A 1 409 ? -10.469 7.367 22.969 1 87.94 409 PRO A C 1
ATOM 3270 O O . PRO A 1 409 ? -11.414 6.594 23.141 1 87.94 409 PRO A O 1
ATOM 3273 N N . LEU A 1 410 ? -9.219 6.98 22.719 1 86.56 410 LEU A N 1
ATOM 3274 C CA . LEU A 1 410 ? -8.883 5.562 22.688 1 86.56 410 LEU A CA 1
ATOM 3275 C C . LEU A 1 410 ? -9 4.945 24.078 1 86.56 410 LEU A C 1
ATOM 3277 O O . LEU A 1 410 ? -8.461 5.484 25.047 1 86.56 410 LEU A O 1
ATOM 3281 N N . SER A 1 411 ? -9.906 3.912 24.031 1 69.62 411 SER A N 1
ATOM 3282 C CA . SER A 1 411 ? -9.953 3.154 25.281 1 69.62 411 SER A CA 1
ATOM 3283 C C . SER A 1 411 ? -9.008 1.962 25.25 1 69.62 411 SER A C 1
ATOM 3285 O O . SER A 1 411 ? -8.805 1.355 24.188 1 69.62 411 SER A O 1
ATOM 3287 N N . ARG A 1 412 ? -8.094 1.776 26.141 1 59.78 412 ARG A N 1
ATOM 3288 C CA . ARG A 1 412 ? -7.098 0.718 26.25 1 59.78 412 ARG A CA 1
ATOM 3289 C C . ARG A 1 412 ? -7.664 -0.62 25.797 1 59.78 412 ARG A C 1
ATOM 3291 O O . ARG A 1 412 ? -6.945 -1.434 25.203 1 59.78 412 ARG A O 1
ATOM 3298 N N . LEU A 1 413 ? -9.008 -0.815 25.812 1 54.06 413 LEU A N 1
ATOM 3299 C CA . LEU A 1 413 ? -9.633 -2.111 25.578 1 54.06 413 LEU A CA 1
ATOM 3300 C C . LEU A 1 413 ? -9.945 -2.305 24.094 1 54.06 413 LEU A C 1
ATOM 3302 O O . LEU A 1 413 ? -10.234 -3.422 23.656 1 54.06 413 LEU A O 1
ATOM 3306 N N . SER A 1 414 ? -9.727 -1.313 23.234 1 55.59 414 SER A N 1
ATOM 3307 C CA . SER A 1 414 ? -10.289 -1.378 21.891 1 55.59 414 SER A CA 1
ATOM 3308 C C . SER A 1 414 ? -9.281 -1.96 20.906 1 55.59 414 SER A C 1
ATOM 3310 O O . SER A 1 414 ? -9.633 -2.275 19.766 1 55.59 414 SER A O 1
ATOM 3312 N N . LEU A 1 415 ? -8.047 -2.295 21.344 1 57.34 415 LEU A N 1
ATOM 3313 C CA . LEU A 1 415 ? -7.074 -2.725 20.344 1 57.34 415 LEU A CA 1
ATOM 3314 C C . LEU A 1 415 ? -7.406 -4.117 19.828 1 57.34 415 LEU A C 1
ATOM 3316 O O . LEU A 1 415 ? -6.805 -4.582 18.859 1 57.34 415 LEU A O 1
ATOM 3320 N N . THR A 1 416 ? -8.469 -4.758 20.391 1 54.84 416 THR A N 1
ATOM 3321 C CA . THR A 1 416 ? -8.719 -6.16 20.062 1 54.84 416 THR A CA 1
ATOM 3322 C C . THR A 1 416 ? -9.922 -6.293 19.141 1 54.84 416 THR A C 1
ATOM 3324 O O . THR A 1 416 ? -10.336 -7.402 18.812 1 54.84 416 THR A O 1
ATOM 3327 N N . THR A 1 417 ? -10.414 -5.113 18.734 1 52.88 417 THR A N 1
ATOM 3328 C CA . THR A 1 417 ? -11.625 -5.246 17.922 1 52.88 417 THR A CA 1
ATOM 3329 C C . THR A 1 417 ? -11.273 -5.578 16.469 1 52.88 417 THR A C 1
ATOM 3331 O O . THR A 1 417 ? -10.383 -4.957 15.891 1 52.88 417 THR A O 1
ATOM 3334 N N . PRO A 1 418 ? -11.875 -6.668 16.047 1 53.78 418 PRO A N 1
ATOM 3335 C CA . PRO A 1 418 ? -11.625 -7.012 14.648 1 53.78 418 PRO A CA 1
ATOM 3336 C C . PRO A 1 418 ? -12.016 -5.891 13.688 1 53.78 418 PRO A C 1
ATOM 3338 O O . PRO A 1 418 ? -13.031 -5.223 13.891 1 53.78 418 PRO A O 1
ATOM 3341 N N . ALA A 1 419 ? -11.078 -5.43 12.953 1 57.03 419 ALA A N 1
ATOM 3342 C CA . ALA A 1 419 ? -11.258 -4.367 11.961 1 57.03 419 ALA A CA 1
ATOM 3343 C C . ALA A 1 419 ? -12.102 -4.848 10.789 1 57.03 419 ALA A C 1
ATOM 3345 O O . ALA A 1 419 ? -12.078 -6.031 10.438 1 57.03 419 ALA A O 1
ATOM 3346 N N . THR A 1 420 ? -13.234 -4.172 10.508 1 54.03 420 THR A N 1
ATOM 3347 C CA . THR A 1 420 ? -13.984 -4.422 9.281 1 54.03 420 THR A CA 1
ATOM 3348 C C . THR A 1 420 ? -13.516 -3.494 8.164 1 54.03 420 THR A C 1
ATOM 3350 O O . THR A 1 420 ? -13.094 -2.363 8.422 1 54.03 420 THR A O 1
ATOM 3353 N N . PHE A 1 421 ? -13.125 -4.043 7.059 1 49.97 421 PHE A N 1
ATOM 3354 C CA . PHE A 1 421 ? -12.734 -3.234 5.91 1 49.97 421 PHE A CA 1
ATOM 3355 C C . PHE A 1 421 ? -13.961 -2.6 5.258 1 49.97 421 PHE A C 1
ATOM 3357 O O . PHE A 1 421 ? -14.992 -3.252 5.09 1 49.97 421 PHE A O 1
ATOM 3364 N N . ASN A 1 422 ? -13.984 -1.328 5.316 1 47.56 422 ASN A N 1
ATOM 3365 C CA . ASN A 1 422 ? -15.055 -0.671 4.57 1 47.56 422 ASN A CA 1
ATOM 3366 C C . ASN A 1 422 ? -14.82 -0.753 3.066 1 47.56 422 ASN A C 1
ATOM 3368 O O . ASN A 1 422 ? -13.734 -1.134 2.623 1 47.56 422 ASN A O 1
ATOM 3372 N N . LYS A 1 423 ? -15.898 -0.536 2.336 1 43.19 423 LYS A N 1
ATOM 3373 C CA . LYS A 1 423 ? -15.938 -0.603 0.877 1 43.19 423 LYS A CA 1
ATOM 3374 C C . LYS A 1 423 ? -14.805 0.207 0.259 1 43.19 423 LYS A C 1
ATOM 3376 O O . LYS A 1 423 ? -14.375 -0.075 -0.86 1 43.19 423 LYS A O 1
ATOM 3381 N N . GLY A 1 424 ? -14.359 1.349 0.876 1 45.97 424 GLY A N 1
ATOM 3382 C CA . GLY A 1 424 ? -13.328 2.188 0.285 1 45.97 424 GLY A CA 1
ATOM 3383 C C . GLY A 1 424 ? -11.922 1.753 0.655 1 45.97 424 GLY A C 1
ATOM 3384 O O . GLY A 1 424 ? -10.953 2.445 0.344 1 45.97 424 GLY A O 1
ATOM 3385 N N . GLY A 1 425 ? -11.836 0.583 1.267 1 52.91 425 GLY A N 1
ATOM 3386 C CA . GLY A 1 425 ? -10.57 -0.085 1.52 1 52.91 425 GLY A CA 1
ATOM 3387 C C . GLY A 1 425 ? -9.914 0.347 2.818 1 52.91 425 GLY A C 1
ATOM 3388 O O . GLY A 1 425 ? -8.781 -0.039 3.107 1 52.91 425 GLY A O 1
ATOM 3389 N N . GLN A 1 426 ? -10.492 1.37 3.479 1 55.31 426 GLN A N 1
ATOM 3390 C CA . GLN A 1 426 ? -9.852 1.735 4.738 1 55.31 426 GLN A CA 1
ATOM 3391 C C . GLN A 1 426 ? -10.477 0.982 5.91 1 55.31 426 GLN A C 1
ATOM 3393 O O . GLN A 1 426 ? -11.695 0.79 5.953 1 55.31 426 GLN A O 1
ATOM 3398 N N . ARG A 1 427 ? -9.672 0.445 6.672 1 62.47 427 ARG A N 1
ATOM 3399 C CA . ARG A 1 427 ? -10.109 -0.323 7.832 1 62.47 427 ARG A CA 1
ATOM 3400 C C . ARG A 1 427 ? -10.703 0.587 8.898 1 62.47 427 ARG A C 1
ATOM 3402 O O . ARG A 1 427 ? -10.18 1.67 9.164 1 62.47 427 ARG A O 1
ATOM 3409 N N . GLN A 1 428 ? -11.961 0.407 9.305 1 65.88 428 GLN A N 1
ATOM 3410 C CA . GLN A 1 428 ? -12.562 1.032 10.477 1 65.88 428 GLN A CA 1
ATOM 3411 C C . GLN A 1 428 ? -12.883 -0.005 11.547 1 65.88 428 GLN A C 1
ATOM 3413 O O . GLN A 1 428 ? -13.219 -1.146 11.234 1 65.88 428 GLN A O 1
ATOM 3418 N N . PRO A 1 429 ? -12.469 0.47 12.867 1 73.62 429 PRO A N 1
ATOM 3419 C CA . PRO A 1 429 ? -11.992 1.767 13.352 1 73.62 429 PRO A CA 1
ATOM 3420 C C . PRO A 1 429 ? -10.508 1.989 13.078 1 73.62 429 PRO A C 1
ATOM 3422 O O . PRO A 1 429 ? -9.75 1.024 12.922 1 73.62 429 PRO A O 1
ATOM 3425 N N . ARG A 1 430 ? -10.211 3.258 12.953 1 85.62 430 ARG A N 1
ATOM 3426 C CA . ARG A 1 430 ? -8.82 3.652 12.711 1 85.62 430 ARG A CA 1
ATOM 3427 C C . ARG A 1 430 ? -8.297 4.527 13.844 1 85.62 430 ARG A C 1
ATOM 3429 O O . ARG A 1 430 ? -9.055 5.289 14.453 1 85.62 430 ARG A O 1
ATOM 3436 N N . LEU A 1 431 ? -7.055 4.344 14.203 1 91.5 431 LEU A N 1
ATOM 3437 C CA . LEU A 1 431 ? -6.438 5.164 15.234 1 91.5 431 LEU A CA 1
ATOM 3438 C C . LEU A 1 431 ? -6.027 6.527 14.68 1 91.5 431 LEU A C 1
ATOM 3440 O O . LEU A 1 431 ? -5.543 6.621 13.547 1 91.5 431 LEU A O 1
ATOM 3444 N N . LEU A 1 432 ? -6.301 7.516 15.445 1 93.12 432 LEU A N 1
ATOM 3445 C CA . LEU A 1 432 ? -5.895 8.875 15.133 1 93.12 432 LEU A CA 1
ATOM 3446 C C . LEU A 1 432 ? -4.957 9.43 16.203 1 93.12 432 LEU A C 1
ATOM 3448 O O . LEU A 1 432 ? -5.156 9.18 17.391 1 93.12 432 LEU A O 1
ATOM 3452 N N . ALA A 1 433 ? -3.932 10.086 15.797 1 96.56 433 ALA A N 1
ATOM 3453 C CA . ALA A 1 433 ? -2.996 10.734 16.719 1 96.56 433 ALA A CA 1
ATOM 3454 C C . ALA A 1 433 ? -3.123 12.25 16.656 1 96.56 433 ALA A C 1
ATOM 3456 O O . ALA A 1 433 ? -2.969 12.852 15.586 1 96.56 433 ALA A O 1
ATOM 3457 N N . PHE A 1 434 ? -3.408 12.836 17.781 1 95.5 434 PHE A N 1
ATOM 3458 C CA . PHE A 1 434 ? -3.559 14.281 17.891 1 95.5 434 PHE A CA 1
ATOM 3459 C C . PHE A 1 434 ? -2.34 14.906 18.562 1 95.5 434 PHE A C 1
ATOM 3461 O O . PHE A 1 434 ? -1.96 14.5 19.672 1 95.5 434 PHE A O 1
ATOM 3468 N N . LEU A 1 435 ? -1.788 15.797 17.906 1 95.19 435 LEU A N 1
ATOM 3469 C CA . LEU A 1 435 ? -0.621 16.5 18.438 1 95.19 435 LEU A CA 1
ATOM 3470 C C . LEU A 1 435 ? -1.033 17.531 19.484 1 95.19 435 LEU A C 1
ATOM 3472 O O . LEU A 1 435 ? -1.904 18.359 19.219 1 95.19 435 LEU A O 1
ATOM 3476 N N . GLY A 1 436 ? -0.559 17.344 20.672 1 93.62 436 GLY A N 1
ATOM 3477 C CA . GLY A 1 436 ? -0.672 18.312 21.766 1 93.62 436 GLY A CA 1
ATOM 3478 C C . GLY A 1 436 ? 0.67 18.812 22.25 1 93.62 436 GLY A C 1
ATOM 3479 O O . GLY A 1 436 ? 1.643 18.859 21.5 1 93.62 436 GLY A O 1
ATOM 3480 N N . ASP A 1 437 ? 0.72 19.375 23.375 1 92.69 437 ASP A N 1
ATOM 3481 C CA . ASP A 1 437 ? 1.938 19.828 24.047 1 92.69 437 ASP A CA 1
ATOM 3482 C C . ASP A 1 437 ? 2.713 20.812 23.188 1 92.69 437 ASP A C 1
ATOM 3484 O O . ASP A 1 437 ? 3.91 20.641 22.953 1 92.69 437 ASP A O 1
ATOM 3488 N N . TRP A 1 438 ? 1.979 21.766 22.703 1 90.12 438 TRP A N 1
ATOM 3489 C CA . TRP A 1 438 ? 2.566 22.828 21.891 1 90.12 438 TRP A CA 1
ATOM 3490 C C . TRP A 1 438 ? 3.621 23.594 22.672 1 90.12 438 TRP A C 1
ATOM 3492 O O . TRP A 1 438 ? 3.4 23.969 23.828 1 90.12 438 TRP A O 1
ATOM 3502 N N . GLY A 1 439 ? 4.848 23.594 22.078 1 77.62 439 GLY A N 1
ATOM 3503 C CA . GLY A 1 439 ? 5.832 24.5 22.672 1 77.62 439 GLY A CA 1
ATOM 3504 C C . GLY A 1 439 ? 5.488 25.953 22.484 1 77.62 439 GLY A C 1
ATOM 3505 O O . GLY A 1 439 ? 4.492 26.297 21.844 1 77.62 439 GLY A O 1
ATOM 3506 N N . TYR A 1 440 ? 6.16 26.766 23.125 1 63.09 440 TYR A N 1
ATOM 3507 C CA . TYR A 1 440 ? 5.898 28.188 22.953 1 63.09 440 TYR A CA 1
ATOM 3508 C C . TYR A 1 440 ? 5.938 28.578 21.469 1 63.09 440 TYR A C 1
ATOM 3510 O O . TYR A 1 440 ? 7.008 28.609 20.859 1 63.09 440 TYR A O 1
ATOM 3518 N N . ALA A 1 441 ? 4.855 28.078 20.812 1 54.06 441 ALA A N 1
ATOM 3519 C CA . ALA A 1 441 ? 4.727 28.25 19.375 1 54.06 441 ALA A CA 1
ATOM 3520 C C . ALA A 1 441 ? 5.086 29.672 18.953 1 54.06 441 ALA A C 1
ATOM 3522 O O . ALA A 1 441 ? 4.605 30.641 19.547 1 54.06 441 ALA A O 1
ATOM 3523 N N . ARG A 1 442 ? 6.227 29.984 18.344 1 53.59 442 ARG A N 1
ATOM 3524 C CA . ARG A 1 442 ? 6.59 31.266 17.781 1 53.59 442 ARG A CA 1
ATOM 3525 C C . ARG A 1 442 ? 6.66 31.203 16.25 1 53.59 442 ARG A C 1
ATOM 3527 O O . ARG A 1 442 ? 6.793 30.109 15.688 1 53.59 442 ARG A O 1
ATOM 3534 N N . PRO A 1 443 ? 6.184 32.281 15.711 1 51.75 443 PRO A N 1
ATOM 3535 C CA . PRO A 1 443 ? 6.402 32.312 14.258 1 51.75 443 PRO A CA 1
ATOM 3536 C C . PRO A 1 443 ? 7.801 31.844 13.867 1 51.75 443 PRO A C 1
ATOM 3538 O O . PRO A 1 443 ? 8.742 31.953 14.656 1 51.75 443 PRO A O 1
ATOM 3541 N N . VAL A 1 444 ? 7.953 31.109 12.82 1 50.5 444 VAL A N 1
ATOM 3542 C CA . VAL A 1 444 ? 9.227 3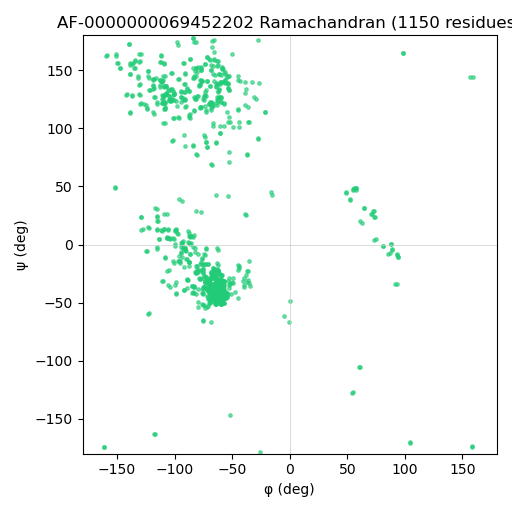0.672 12.266 1 50.5 444 VAL A CA 1
ATOM 3543 C C . VAL A 1 444 ? 10.273 31.766 12.445 1 50.5 444 VAL A C 1
ATOM 3545 O O . VAL A 1 444 ? 11.438 31.484 12.75 1 50.5 444 VAL A O 1
ATOM 3548 N N . GLU A 1 445 ? 9.82 33 12.375 1 45.47 445 GLU A N 1
ATOM 3549 C CA . GLU A 1 445 ? 10.719 34.125 12.445 1 45.47 445 GLU A CA 1
ATOM 3550 C C . GLU A 1 445 ? 10.867 34.625 13.883 1 45.47 445 GLU A C 1
ATOM 3552 O O . GLU A 1 445 ? 11.672 35.531 14.148 1 45.47 445 GLU A O 1
ATOM 3557 N N . GLY A 1 446 ? 10.172 34.062 14.773 1 49.38 446 GLY A N 1
ATOM 3558 C CA . GLY A 1 446 ? 10.156 34.594 16.109 1 49.38 446 GLY A CA 1
ATOM 3559 C C . GLY A 1 446 ? 11.352 34.188 16.953 1 49.38 446 GLY A C 1
ATOM 3560 O O . GLY A 1 446 ? 12.062 33.25 16.594 1 49.38 446 GLY A O 1
ATOM 3561 N N . ALA A 1 447 ? 11.727 35.094 17.859 1 49.59 447 ALA A N 1
ATOM 3562 C CA . ALA A 1 447 ? 12.859 34.906 18.75 1 49.59 447 ALA A CA 1
ATOM 3563 C C . ALA A 1 447 ? 12.734 33.594 19.531 1 49.59 447 ALA A C 1
ATOM 3565 O O . ALA A 1 447 ? 11.641 33.25 19.969 1 49.59 447 ALA A O 1
ATOM 3566 N N . THR A 1 448 ? 13.594 32.562 19.359 1 55.59 448 THR A N 1
ATOM 3567 C CA . THR A 1 448 ? 13.664 31.281 20.031 1 55.59 448 THR A CA 1
ATOM 3568 C C . THR A 1 448 ? 14.203 31.438 21.453 1 55.59 448 THR A C 1
ATOM 3570 O O . THR A 1 448 ? 15.117 32.219 21.688 1 55.59 448 THR A O 1
ATOM 3573 N N . ASP A 1 449 ? 13.359 31.047 22.453 1 55.81 449 ASP A N 1
ATOM 3574 C CA . ASP A 1 449 ? 13.914 30.922 23.797 1 55.81 449 ASP A CA 1
ATOM 3575 C C . ASP A 1 449 ? 15.172 30.047 23.781 1 55.81 449 ASP A C 1
ATOM 3577 O O . ASP A 1 449 ? 15.125 28.891 23.406 1 55.81 449 ASP A O 1
ATOM 3581 N N . MET A 1 450 ? 16.297 30.688 23.906 1 51.75 450 MET A N 1
ATOM 3582 C CA . MET A 1 450 ? 17.594 30.031 23.953 1 51.75 450 MET A CA 1
ATOM 3583 C C . MET A 1 450 ? 17.891 29.5 25.359 1 51.75 450 MET A C 1
ATOM 3585 O O . MET A 1 450 ? 19.047 29.266 25.703 1 51.75 450 MET A O 1
ATOM 3589 N N . ARG A 1 451 ? 16.75 29.172 26.078 1 63.72 451 ARG A N 1
ATOM 3590 C CA . ARG A 1 451 ? 16.953 28.688 27.438 1 63.72 451 ARG A CA 1
ATOM 3591 C C . ARG A 1 451 ? 17.438 27.234 27.438 1 63.72 451 ARG A C 1
ATOM 3593 O O . ARG A 1 451 ? 16.969 26.422 26.625 1 63.72 451 ARG A O 1
ATOM 3600 N N . SER A 1 452 ? 18.312 27.031 28.328 1 68.56 452 SER A N 1
ATOM 3601 C CA . SER A 1 452 ? 18.875 25.688 28.516 1 68.56 452 SER A CA 1
ATOM 3602 C C . SER A 1 452 ? 17.891 24.75 29.172 1 68.56 452 SER A C 1
ATOM 3604 O O . SER A 1 452 ? 17.078 25.172 30 1 68.56 452 SER A O 1
ATOM 3606 N N . ASP A 1 453 ? 17.703 23.578 28.688 1 74.19 453 ASP A N 1
ATOM 3607 C CA . ASP A 1 453 ? 16.953 22.469 29.266 1 74.19 453 ASP A CA 1
ATOM 3608 C C . ASP A 1 453 ? 17.797 21.203 29.344 1 74.19 453 ASP A C 1
ATOM 3610 O O . ASP A 1 453 ? 18.281 20.703 28.312 1 74.19 453 ASP A O 1
ATOM 3614 N N . PHE A 1 454 ? 17.922 20.75 30.547 1 72.5 454 PHE A N 1
ATOM 3615 C CA . PHE A 1 454 ? 18.844 19.625 30.703 1 72.5 454 PHE A CA 1
ATOM 3616 C C . PHE A 1 454 ? 18.094 18.375 31.141 1 72.5 454 PHE A C 1
ATOM 3618 O O . PHE A 1 454 ? 18.719 17.406 31.609 1 72.5 454 PHE A O 1
ATOM 3625 N N . GLU A 1 455 ? 16.734 18.453 31.047 1 83.94 455 GLU A N 1
ATOM 3626 C CA . GLU A 1 455 ? 16.031 17.188 31.25 1 83.94 455 GLU A CA 1
ATOM 3627 C C . GLU A 1 455 ? 16.406 16.156 30.188 1 83.94 455 GLU A C 1
ATOM 3629 O O . GLU A 1 455 ? 16.359 16.453 28.984 1 83.94 455 GLU A O 1
ATOM 3634 N N . ILE A 1 456 ? 16.719 15.039 30.516 1 89.62 456 ILE A N 1
ATOM 3635 C CA . ILE A 1 456 ? 17.406 14.086 29.656 1 89.62 456 ILE A CA 1
ATOM 3636 C C . ILE A 1 456 ? 16.438 13.578 28.578 1 89.62 456 ILE A C 1
ATOM 3638 O O . ILE A 1 456 ? 16.703 13.695 27.391 1 89.62 456 ILE A O 1
ATOM 3642 N N . GLU A 1 457 ? 15.242 13.047 28.953 1 91.5 457 GLU A N 1
ATOM 3643 C CA . GLU A 1 457 ? 14.367 12.367 28 1 91.5 457 GLU A CA 1
ATOM 3644 C C . GLU A 1 457 ? 13.875 13.328 26.922 1 91.5 457 GLU A C 1
ATOM 3646 O O . GLU A 1 457 ? 13.945 13.023 25.734 1 91.5 457 GLU A O 1
ATOM 3651 N N . PRO A 1 458 ? 13.398 14.539 27.312 1 91.38 458 PRO A N 1
ATOM 3652 C CA . PRO A 1 458 ? 12.953 15.461 26.266 1 91.38 458 PRO A CA 1
ATOM 3653 C C . PRO A 1 458 ? 14.055 15.789 25.266 1 91.38 458 PRO A C 1
ATOM 3655 O O . PRO A 1 458 ? 13.781 15.984 24.078 1 91.38 458 PRO A O 1
ATOM 3658 N N . ASN A 1 459 ? 15.273 15.852 25.719 1 93.12 459 ASN A N 1
ATOM 3659 C CA . ASN A 1 459 ? 16.375 16.203 24.844 1 93.12 459 ASN A CA 1
ATOM 3660 C C . ASN A 1 459 ? 16.656 15.117 23.812 1 93.12 459 ASN A C 1
ATOM 3662 O O . ASN A 1 459 ? 17.188 15.391 22.734 1 93.12 459 ASN A O 1
ATOM 3666 N N . LEU A 1 460 ? 16.297 13.906 24.125 1 95.81 460 LEU A N 1
ATOM 3667 C CA . LEU A 1 460 ? 16.484 12.82 23.188 1 95.81 460 LEU A CA 1
ATOM 3668 C C . LEU A 1 460 ? 15.609 13.008 21.953 1 95.81 460 LEU A C 1
ATOM 3670 O O . LEU A 1 460 ? 15.883 12.438 20.891 1 95.81 460 LEU A O 1
ATOM 3674 N N . TYR A 1 461 ? 14.523 13.797 22.062 1 96.56 461 TYR A N 1
ATOM 3675 C CA . TYR A 1 461 ? 13.633 14.062 20.953 1 96.56 461 TYR A CA 1
ATOM 3676 C C . TYR A 1 461 ? 14.078 15.289 20.172 1 96.56 461 TYR A C 1
ATOM 3678 O O . TYR A 1 461 ? 13.609 15.523 19.047 1 96.56 461 TYR A O 1
ATOM 3686 N N . ARG A 1 462 ? 15 16.062 20.734 1 95.38 462 ARG A N 1
ATOM 3687 C CA . ARG A 1 462 ? 15.391 17.328 20.125 1 95.38 462 ARG A CA 1
ATOM 3688 C C . ARG A 1 462 ? 16.562 17.141 19.172 1 95.38 462 ARG A C 1
ATOM 3690 O O . ARG A 1 462 ? 17.469 16.328 19.438 1 95.38 462 ARG A O 1
ATOM 3697 N N . HIS A 1 463 ? 16.531 17.969 18.125 1 96.19 463 HIS A N 1
ATOM 3698 C CA . HIS A 1 463 ? 17.672 18.031 17.219 1 96.19 463 HIS A CA 1
ATOM 3699 C C . HIS A 1 463 ? 18.953 18.359 17.953 1 96.19 463 HIS A C 1
ATOM 3701 O O . HIS A 1 463 ? 18.953 19.094 18.938 1 96.19 463 HIS A O 1
ATOM 3707 N N . PRO A 1 464 ? 20.078 17.844 17.469 1 96.06 464 PRO A N 1
ATOM 3708 C CA . PRO A 1 464 ? 21.359 18.062 18.141 1 96.06 464 PRO A CA 1
ATOM 3709 C C . PRO A 1 464 ? 21.625 19.547 18.391 1 96.06 464 PRO A C 1
ATOM 3711 O O . PRO A 1 464 ? 22.156 19.922 19.438 1 96.06 464 PRO A O 1
ATOM 3714 N N . ASP A 1 465 ? 21.203 20.375 17.5 1 94.12 465 ASP A N 1
ATOM 3715 C CA . ASP A 1 465 ? 21.453 21.797 17.609 1 94.12 465 ASP A CA 1
ATOM 3716 C C . ASP A 1 465 ? 20.578 22.422 18.688 1 94.12 465 ASP A C 1
ATOM 3718 O O . ASP A 1 465 ? 20.812 23.578 19.094 1 94.12 465 ASP A O 1
ATOM 3722 N N . ARG A 1 466 ? 19.656 21.672 19.203 1 92 466 ARG A N 1
ATOM 3723 C CA . ARG A 1 466 ? 18.672 22.234 20.125 1 92 466 ARG A CA 1
ATOM 3724 C C . ARG A 1 466 ? 18.828 21.625 21.516 1 92 466 ARG A C 1
ATOM 3726 O O . ARG A 1 466 ? 18.141 22.031 22.453 1 92 466 ARG A O 1
ATOM 3733 N N . GLN A 1 467 ? 19.703 20.688 21.703 1 91.69 467 GLN A N 1
ATOM 3734 C CA . GLN A 1 467 ? 19.859 20 22.969 1 91.69 467 GLN A CA 1
ATOM 3735 C C . GLN A 1 467 ? 20.703 20.812 23.938 1 91.69 467 GLN A C 1
ATOM 3737 O O . GLN A 1 467 ? 21.703 21.438 23.547 1 91.69 467 GLN A O 1
ATOM 3742 N N . GLY A 1 468 ? 20.344 20.703 25.172 1 88.88 468 GLY A N 1
ATOM 3743 C CA . GLY A 1 468 ? 21.078 21.469 26.172 1 88.88 468 GLY A CA 1
ATOM 3744 C C . GLY A 1 468 ? 21 22.969 25.953 1 88.88 468 GLY A C 1
ATOM 3745 O O . GLY A 1 468 ? 19.938 23.578 26.156 1 88.88 468 GLY A O 1
ATOM 3746 N N . VAL A 1 469 ? 22.047 23.516 25.484 1 86.88 469 VAL A N 1
ATOM 3747 C CA . VAL A 1 469 ? 22.078 24.922 25.109 1 86.88 469 VAL A CA 1
ATOM 3748 C C . VAL A 1 469 ? 21.938 25.062 23.594 1 86.88 469 VAL A C 1
ATOM 3750 O O . VAL A 1 469 ? 22.891 24.812 22.859 1 86.88 469 VAL A O 1
ATOM 3753 N N . PRO A 1 470 ? 20.781 25.547 23.25 1 88.25 470 PRO A N 1
ATOM 3754 C CA . PRO A 1 470 ? 20.562 25.609 21.797 1 88.25 470 PRO A CA 1
ATOM 3755 C C . PRO A 1 470 ? 21.594 26.484 21.094 1 88.25 470 PRO A C 1
ATOM 3757 O O . PRO A 1 470 ? 22 27.531 21.609 1 88.25 470 PRO A O 1
ATOM 3760 N N . THR A 1 471 ? 22.031 26.031 19.938 1 88.19 471 THR A N 1
ATOM 3761 C CA . THR A 1 471 ? 23.047 26.734 19.172 1 88.19 471 THR A CA 1
ATOM 3762 C C . THR A 1 471 ? 22.438 27.375 17.922 1 88.19 471 THR A C 1
ATOM 3764 O O . THR A 1 471 ? 23.078 28.188 17.266 1 88.19 471 THR A O 1
ATOM 3767 N N . ARG A 1 472 ? 21.25 27.031 17.609 1 88.31 472 ARG A N 1
ATOM 3768 C CA . ARG A 1 472 ? 20.547 27.578 16.453 1 88.31 472 ARG A CA 1
ATOM 3769 C C . ARG A 1 472 ? 19.109 27.938 16.812 1 88.31 472 ARG A C 1
ATOM 3771 O O . ARG A 1 472 ? 18.531 27.391 17.75 1 88.31 472 ARG A O 1
ATOM 3778 N N . GLN A 1 473 ? 18.562 28.875 16 1 86.94 473 GLN A N 1
ATOM 3779 C CA . GLN A 1 473 ? 17.141 29.188 16.141 1 86.94 473 GLN A CA 1
ATOM 3780 C C . GLN A 1 473 ? 16.281 28.016 15.688 1 86.94 473 GLN A C 1
ATOM 3782 O O . GLN A 1 473 ? 16.672 27.25 14.805 1 86.94 473 GLN A O 1
ATOM 3787 N N . PHE A 1 474 ? 15.156 27.906 16.266 1 89.5 474 PHE A N 1
ATOM 3788 C CA . PHE A 1 474 ? 14.25 26.812 15.938 1 89.5 474 PHE A CA 1
ATOM 3789 C C . PHE A 1 474 ? 13.805 26.891 14.484 1 89.5 474 PHE A C 1
ATOM 3791 O O . PHE A 1 474 ? 13.547 27.984 13.977 1 89.5 474 PHE A O 1
ATOM 3798 N N . SER A 1 475 ? 13.75 25.812 13.805 1 91.06 475 SER A N 1
ATOM 3799 C CA . SER A 1 475 ? 13.344 25.75 12.406 1 91.06 475 SER A CA 1
ATOM 3800 C C . SER A 1 475 ? 12.469 24.531 12.148 1 91.06 475 SER A C 1
ATOM 3802 O O . SER A 1 475 ? 12.289 23.688 13.039 1 91.06 475 SER A O 1
ATOM 3804 N N . ARG A 1 476 ? 11.945 24.484 10.953 1 93.62 476 ARG A N 1
ATOM 3805 C CA . ARG A 1 476 ? 11.117 23.359 10.547 1 93.62 476 ARG A CA 1
ATOM 3806 C C . ARG A 1 476 ? 11.883 22.047 10.672 1 93.62 476 ARG A C 1
ATOM 3808 O O . ARG A 1 476 ? 11.297 21.016 11.016 1 93.62 476 ARG A O 1
ATOM 3815 N N . LEU A 1 477 ? 13.18 22.125 10.422 1 96.06 477 LEU A N 1
ATOM 3816 C CA . LEU A 1 477 ? 14.008 20.922 10.445 1 96.06 477 LEU A CA 1
ATOM 3817 C C . LEU A 1 477 ? 14.062 20.328 11.852 1 96.06 477 LEU A C 1
ATOM 3819 O O . LEU A 1 477 ? 14.18 19.109 12.008 1 96.06 477 LEU A O 1
ATOM 3823 N N . HIS A 1 478 ? 14.016 21.172 12.82 1 95.62 478 HIS A N 1
ATOM 3824 C CA . HIS A 1 478 ? 14.047 20.703 14.203 1 95.62 478 HIS A CA 1
ATOM 3825 C C . HIS A 1 478 ? 12.773 19.938 14.555 1 95.62 478 HIS A C 1
ATOM 3827 O O . HIS A 1 478 ? 12.82 18.891 15.211 1 95.62 478 HIS A O 1
ATOM 3833 N N . ASP A 1 479 ? 11.578 20.453 14.078 1 96.56 479 ASP A N 1
ATOM 3834 C CA . ASP A 1 479 ? 10.32 19.734 14.227 1 96.56 479 ASP A CA 1
ATOM 3835 C C . ASP A 1 479 ? 10.375 18.391 13.492 1 96.56 479 ASP A C 1
ATOM 3837 O O . ASP A 1 479 ? 9.906 17.375 14.008 1 96.56 479 ASP A O 1
ATOM 3841 N N . MET A 1 480 ? 10.906 18.469 12.344 1 98.31 480 MET A N 1
ATOM 3842 C CA . MET A 1 480 ? 10.977 17.266 11.523 1 98.31 480 MET A CA 1
ATOM 3843 C C . MET A 1 480 ? 11.867 16.219 12.172 1 98.31 480 MET A C 1
ATOM 3845 O O . MET A 1 480 ? 11.578 15.016 12.102 1 98.31 480 MET A O 1
ATOM 3849 N N . TYR A 1 481 ? 12.969 16.672 12.797 1 98.44 481 TYR A N 1
ATOM 3850 C CA . TYR A 1 481 ? 13.82 15.75 13.547 1 98.44 481 TYR A CA 1
ATOM 3851 C C . TYR A 1 481 ? 13.031 15.078 14.664 1 98.44 481 TYR A C 1
ATOM 3853 O O . TYR A 1 481 ? 13.07 13.852 14.805 1 98.44 481 TYR A O 1
ATOM 3861 N N . ALA A 1 482 ? 12.359 15.844 15.461 1 98.12 482 ALA A N 1
ATOM 3862 C CA . ALA A 1 482 ? 11.57 15.312 16.562 1 98.12 482 ALA A CA 1
ATOM 3863 C C . ALA A 1 482 ? 10.516 14.328 16.062 1 98.12 482 ALA A C 1
ATOM 3865 O O . ALA A 1 482 ? 10.281 13.289 16.672 1 98.12 482 ALA A O 1
ATOM 3866 N N . LEU A 1 483 ? 9.867 14.695 14.938 1 98.75 483 LEU A N 1
ATOM 3867 C CA . LEU A 1 483 ? 8.914 13.781 14.32 1 98.75 483 LEU A CA 1
ATOM 3868 C C . LEU A 1 483 ? 9.586 12.453 13.969 1 98.75 483 LEU A C 1
ATOM 3870 O O . LEU A 1 483 ? 9 11.391 14.18 1 98.75 483 LEU A O 1
ATOM 3874 N N . GLY A 1 484 ? 10.781 12.523 13.383 1 98.88 484 GLY A N 1
ATOM 3875 C CA . GLY A 1 484 ? 11.523 11.312 13.062 1 98.88 484 GLY A CA 1
ATOM 3876 C C . GLY A 1 484 ? 11.719 10.398 14.25 1 98.88 484 GLY A C 1
ATOM 3877 O O . GLY A 1 484 ? 11.594 9.18 14.133 1 98.88 484 GLY A O 1
ATOM 3878 N N . VAL A 1 485 ? 12.016 10.969 15.375 1 98.88 485 VAL A N 1
ATOM 3879 C CA . VAL A 1 485 ? 12.195 10.188 16.594 1 98.88 485 VAL A CA 1
ATOM 3880 C C . VAL A 1 485 ? 10.891 9.492 16.969 1 98.88 485 VAL A C 1
ATOM 3882 O O . VAL A 1 485 ? 10.875 8.305 17.281 1 98.88 485 VAL A O 1
ATOM 3885 N N . VAL A 1 486 ? 9.789 10.211 16.891 1 98.88 486 VAL A N 1
ATOM 3886 C CA . VAL A 1 486 ? 8.492 9.648 17.25 1 98.88 486 VAL A CA 1
ATOM 3887 C C . VAL A 1 486 ? 8.109 8.555 16.25 1 98.88 486 VAL A C 1
ATOM 3889 O O . VAL A 1 486 ? 7.574 7.512 16.625 1 98.88 486 VAL A O 1
ATOM 3892 N N . LEU A 1 487 ? 8.344 8.852 14.961 1 98.88 487 LEU A N 1
ATOM 3893 C CA . LEU A 1 487 ? 8.047 7.844 13.945 1 98.88 487 LEU A CA 1
ATOM 3894 C C . LEU A 1 487 ? 8.852 6.57 14.188 1 98.88 487 LEU A C 1
ATOM 3896 O O . LEU A 1 487 ? 8.375 5.465 13.93 1 98.88 487 LEU A O 1
ATOM 3900 N N . LEU A 1 488 ? 10.086 6.73 14.617 1 98.81 488 LEU A N 1
ATOM 3901 C CA . LEU A 1 488 ? 10.898 5.578 14.977 1 98.81 488 LEU A CA 1
ATOM 3902 C C . LEU A 1 488 ? 10.25 4.785 16.109 1 98.81 488 LEU A C 1
ATOM 3904 O O . LEU A 1 488 ? 10.188 3.555 16.047 1 98.81 488 LEU A O 1
ATOM 3908 N N . GLU A 1 489 ? 9.734 5.484 17.125 1 98.75 489 GLU A N 1
ATOM 3909 C CA . GLU A 1 489 ? 9.039 4.832 18.234 1 98.75 489 GLU A CA 1
ATOM 3910 C C . GLU A 1 489 ? 7.82 4.059 17.734 1 98.75 489 GLU A C 1
ATOM 3912 O O . GLU A 1 489 ? 7.59 2.922 18.141 1 98.75 489 GLU A O 1
ATOM 3917 N N . VAL A 1 490 ? 7.098 4.672 16.844 1 98.62 490 VAL A N 1
ATOM 3918 C CA . VAL A 1 490 ? 5.875 4.074 16.312 1 98.62 490 VAL A CA 1
ATOM 3919 C C . VAL A 1 490 ? 6.215 2.805 15.531 1 98.62 490 VAL A C 1
ATOM 3921 O O . VAL A 1 490 ? 5.535 1.784 15.672 1 98.62 490 VAL A O 1
ATOM 3924 N N . GLY A 1 491 ? 7.25 2.869 14.742 1 98.25 491 GLY A N 1
ATOM 3925 C CA . GLY A 1 491 ? 7.621 1.731 13.914 1 98.25 491 GLY A CA 1
ATOM 3926 C C . GLY A 1 491 ? 8.156 0.56 14.719 1 98.25 491 GLY A C 1
ATOM 3927 O O . GLY A 1 491 ? 7.781 -0.589 14.477 1 98.25 491 GLY A O 1
ATOM 3928 N N . LEU A 1 492 ? 9.047 0.847 15.633 1 97.62 492 LEU A N 1
ATOM 3929 C CA . LEU A 1 492 ? 9.648 -0.2 16.453 1 97.62 492 LEU A CA 1
ATOM 3930 C C . LEU A 1 492 ? 8.727 -0.592 17.594 1 97.62 492 LEU A C 1
ATOM 3932 O O . LEU A 1 492 ? 8.906 -1.644 18.219 1 97.62 492 LEU A O 1
ATOM 3936 N N . TRP A 1 493 ? 7.766 0.286 17.891 1 97.19 493 TRP A N 1
ATOM 3937 C CA . TRP A 1 493 ? 6.836 0.182 19.016 1 97.19 493 TRP A CA 1
ATOM 3938 C C . TRP A 1 493 ? 7.586 0.035 20.328 1 97.19 493 TRP A C 1
ATOM 3940 O O . TRP A 1 493 ? 7.305 -0.877 21.109 1 97.19 493 TRP A O 1
ATOM 3950 N N . LYS A 1 494 ? 8.555 0.858 20.484 1 97.38 494 LYS A N 1
ATOM 3951 C CA . LYS A 1 494 ? 9.383 1.048 21.672 1 97.38 494 LYS A CA 1
ATOM 3952 C C . LYS A 1 494 ? 9.703 2.523 21.891 1 97.38 494 LYS A C 1
ATOM 3954 O O . LYS A 1 494 ? 10.094 3.221 20.953 1 97.38 494 LYS A O 1
ATOM 3959 N N . THR A 1 495 ? 9.484 3.006 23.047 1 97.56 495 THR A N 1
ATOM 3960 C CA . THR A 1 495 ? 9.766 4.41 23.328 1 97.56 495 THR A CA 1
ATOM 3961 C C . THR A 1 495 ? 11.266 4.648 23.438 1 97.56 495 THR A C 1
ATOM 3963 O O . THR A 1 495 ? 12.031 3.725 23.719 1 97.56 495 THR A O 1
ATOM 3966 N N . VAL A 1 496 ? 11.68 5.84 23.203 1 96.38 496 VAL A N 1
ATOM 3967 C CA . VAL A 1 496 ? 13.078 6.227 23.359 1 96.38 496 VAL A CA 1
ATOM 3968 C C . VAL A 1 496 ? 13.516 6.07 24.812 1 96.38 496 VAL A C 1
ATOM 3970 O O . VAL A 1 496 ? 14.664 5.734 25.094 1 96.38 496 VAL A O 1
ATOM 3973 N N . SER A 1 497 ? 12.578 6.238 25.766 1 94.75 497 SER A N 1
ATOM 3974 C CA . SER A 1 497 ? 12.875 6.027 27.172 1 94.75 497 SER A CA 1
ATOM 3975 C C . SER A 1 497 ? 13.367 4.609 27.438 1 94.75 497 SER A C 1
ATOM 3977 O O . SER A 1 497 ? 14.242 4.395 28.281 1 94.75 497 SER A O 1
ATOM 3979 N N . ARG A 1 498 ? 12.812 3.67 26.703 1 95.31 498 ARG A N 1
ATOM 3980 C CA . ARG A 1 498 ? 13.227 2.277 26.859 1 95.31 498 ARG A CA 1
ATOM 3981 C C . ARG A 1 498 ? 14.469 1.987 26.016 1 95.31 498 ARG A C 1
ATOM 3983 O O . ARG A 1 498 ? 15.383 1.294 26.469 1 95.31 498 ARG A O 1
ATOM 3990 N N . LEU A 1 499 ? 14.547 2.465 24.828 1 95.56 499 LEU A N 1
ATOM 3991 C CA . LEU A 1 499 ? 15.656 2.223 23.906 1 95.56 499 LEU A CA 1
ATOM 3992 C C . LEU A 1 499 ? 16.969 2.775 24.484 1 95.56 499 LEU A C 1
ATOM 3994 O O . LEU A 1 499 ? 18.031 2.199 24.266 1 95.56 499 LEU A O 1
ATOM 3998 N N . PHE A 1 500 ? 16.844 3.855 25.188 1 95.69 500 PHE A N 1
ATOM 3999 C CA . PHE A 1 500 ? 18.031 4.523 25.719 1 95.69 500 PHE A CA 1
ATOM 4000 C C . PHE A 1 500 ? 18.031 4.496 27.25 1 95.69 500 PHE A C 1
ATOM 4002 O O . PHE A 1 500 ? 18.5 5.434 27.891 1 95.69 500 PHE A O 1
ATOM 4009 N N . GLU A 1 501 ? 17.469 3.502 27.797 1 94.75 501 GLU A N 1
ATOM 4010 C CA . GLU A 1 501 ? 17.328 3.396 29.25 1 94.75 501 GLU A CA 1
ATOM 4011 C C . GLU A 1 501 ? 18.672 3.525 29.953 1 94.75 501 GLU A C 1
ATOM 4013 O O . GLU A 1 501 ? 18.797 4.277 30.922 1 94.75 501 GLU A O 1
ATOM 4018 N N . THR A 1 502 ? 19.688 2.828 29.453 1 93.5 502 THR A N 1
ATOM 4019 C CA . THR A 1 502 ? 21.016 2.85 30.047 1 93.5 502 THR A CA 1
ATOM 4020 C C . THR A 1 502 ? 21.625 4.246 29.969 1 93.5 502 THR A C 1
ATOM 4022 O O . THR A 1 502 ? 22.234 4.723 30.938 1 93.5 502 THR A O 1
ATOM 4025 N N . ARG A 1 503 ? 21.469 4.871 28.875 1 91.06 503 ARG A N 1
ATOM 4026 C CA . ARG A 1 503 ? 22.016 6.215 28.688 1 91.06 503 ARG A CA 1
ATOM 4027 C C . ARG A 1 503 ? 21.297 7.219 29.578 1 91.06 503 ARG A C 1
ATOM 4029 O O . ARG A 1 503 ? 21.906 8.156 30.094 1 91.06 503 ARG A O 1
ATOM 4036 N N . ILE A 1 504 ? 20.047 7.078 29.703 1 92.94 504 ILE A N 1
ATOM 4037 C CA . ILE A 1 504 ? 19.234 7.961 30.547 1 92.94 504 ILE A CA 1
ATOM 4038 C C . ILE A 1 504 ? 19.672 7.824 32 1 92.94 504 ILE A C 1
ATOM 4040 O O . ILE A 1 504 ? 19.906 8.82 32.688 1 92.94 504 ILE A O 1
ATOM 4044 N N . LYS A 1 505 ? 19.844 6.59 32.469 1 93.19 505 LYS A N 1
ATOM 4045 C CA . LYS A 1 505 ? 20.281 6.344 33.844 1 93.19 505 LYS A CA 1
ATOM 4046 C C . LYS A 1 505 ? 21.672 6.918 34.094 1 93.19 505 LYS A C 1
ATOM 4048 O O . LYS A 1 505 ? 21.922 7.516 35.125 1 93.19 505 LYS A O 1
ATOM 4053 N N . GLU A 1 506 ? 22.469 6.707 33.156 1 93.19 506 GLU A N 1
ATOM 4054 C CA . GLU A 1 506 ? 23.812 7.262 33.25 1 93.19 506 GLU A CA 1
ATOM 4055 C C . GLU A 1 506 ? 23.781 8.789 33.312 1 93.19 506 GLU A C 1
ATOM 4057 O O . GLU A 1 506 ? 24.5 9.398 34.094 1 93.19 506 GLU A O 1
ATOM 4062 N N . GLY A 1 507 ? 23.047 9.367 32.438 1 90.62 507 GLY A N 1
ATOM 4063 C CA . GLY A 1 507 ? 22.906 10.82 32.438 1 90.62 507 GLY A CA 1
ATOM 4064 C C . GLY A 1 507 ? 22.359 11.359 33.75 1 90.62 507 GLY A C 1
ATOM 4065 O O . GLY A 1 507 ? 22.797 12.406 34.219 1 90.62 507 GLY A O 1
ATOM 4066 N N . GLN A 1 508 ? 21.406 10.664 34.344 1 89.62 508 GLN A N 1
ATOM 4067 C CA . GLN A 1 508 ? 20.828 11.062 35.625 1 89.62 508 GLN A CA 1
ATOM 4068 C C . GLN A 1 508 ? 21.859 10.984 36.719 1 89.62 508 GLN A C 1
ATOM 4070 O O . GLN A 1 508 ? 21.906 11.844 37.594 1 89.62 508 GLN A O 1
ATOM 4075 N N . ARG A 1 509 ? 22.672 10 36.625 1 91.88 509 ARG A N 1
ATOM 4076 C CA . ARG A 1 509 ? 23.719 9.805 37.625 1 91.88 509 ARG A CA 1
ATOM 4077 C C . ARG A 1 509 ? 24.781 10.883 37.5 1 91.88 509 ARG A C 1
ATOM 4079 O O . ARG A 1 509 ? 25.219 11.445 38.5 1 91.88 509 ARG A O 1
ATOM 4086 N N . THR A 1 510 ? 25.156 11.25 36.375 1 92.31 510 THR A N 1
ATOM 4087 C CA . THR A 1 510 ? 26.266 12.18 36.125 1 92.31 510 THR A CA 1
ATOM 4088 C C . THR A 1 510 ? 25.75 13.602 35.969 1 92.31 510 THR A C 1
ATOM 4090 O O . THR A 1 510 ? 26.531 14.555 35.969 1 92.31 510 THR A O 1
ATOM 4093 N N . ARG A 1 511 ? 24.469 13.727 35.75 1 87.69 511 ARG A N 1
ATOM 4094 C CA . ARG A 1 511 ? 23.828 15.008 35.5 1 87.69 511 ARG A CA 1
ATOM 4095 C C . ARG A 1 511 ? 24.328 15.633 34.188 1 87.69 511 ARG A C 1
ATOM 4097 O O . ARG A 1 511 ? 24.562 16.844 34.125 1 87.69 511 ARG A O 1
ATOM 4104 N N . LYS A 1 512 ? 24.656 14.789 33.281 1 90.75 512 LYS A N 1
ATOM 4105 C CA . LYS A 1 512 ? 25.109 15.219 31.969 1 90.75 512 LYS A CA 1
ATOM 4106 C C . LYS A 1 512 ? 24.234 14.609 30.875 1 90.75 512 LYS A C 1
ATOM 4108 O O . LYS A 1 512 ? 23.797 13.461 30.984 1 90.75 512 LYS A O 1
ATOM 4113 N N . LEU A 1 513 ? 24.047 15.414 29.828 1 92.38 513 LEU A N 1
ATOM 4114 C CA . LEU A 1 513 ? 23.312 14.906 28.672 1 92.38 513 LEU A CA 1
ATOM 4115 C C . LEU A 1 513 ? 24.203 14 27.828 1 92.38 513 LEU A C 1
ATOM 4117 O O . LEU A 1 513 ? 25.406 14.258 27.688 1 92.38 513 LEU A O 1
ATOM 4121 N N . PRO A 1 514 ? 23.594 12.938 27.312 1 92.31 514 PRO A N 1
ATOM 4122 C CA . PRO A 1 514 ? 24.359 12.203 26.297 1 92.31 514 PRO A CA 1
ATOM 4123 C C . PRO A 1 514 ? 24.75 13.078 25.094 1 92.31 514 PRO A C 1
ATOM 4125 O O . PRO A 1 514 ? 24.062 14.055 24.797 1 92.31 514 PRO A O 1
ATOM 4128 N N . LYS A 1 515 ? 25.859 12.711 24.484 1 92.94 515 LYS A N 1
ATOM 4129 C CA . LYS A 1 515 ? 26.297 13.484 23.328 1 92.94 515 LYS A CA 1
ATOM 4130 C C . LYS A 1 515 ? 25.25 13.438 22.203 1 92.94 515 LYS A C 1
ATOM 4132 O O . LYS A 1 515 ? 24.875 12.359 21.75 1 92.94 515 LYS A O 1
ATOM 4137 N N . ALA A 1 516 ? 24.906 14.602 21.781 1 94.56 516 ALA A N 1
ATOM 4138 C CA . ALA A 1 516 ? 23.812 14.742 20.844 1 94.56 516 ALA A CA 1
ATOM 4139 C C . ALA A 1 516 ? 24.109 13.984 19.547 1 94.56 516 ALA A C 1
ATOM 4141 O O . ALA A 1 516 ? 23.219 13.328 18.984 1 94.56 516 ALA A O 1
ATOM 4142 N N . ARG A 1 517 ? 25.312 14.055 19.078 1 94.69 517 ARG A N 1
ATOM 4143 C CA . ARG A 1 517 ? 25.703 13.406 17.828 1 94.69 517 ARG A CA 1
ATOM 4144 C C . ARG A 1 517 ? 25.609 11.891 17.953 1 94.69 517 ARG A C 1
ATOM 4146 O O . ARG A 1 517 ? 25.234 11.203 17 1 94.69 517 ARG A O 1
ATOM 4153 N N . ASP A 1 518 ? 25.953 11.43 19.125 1 95.25 518 ASP A N 1
ATOM 4154 C CA . ASP A 1 518 ? 25.891 9.992 19.359 1 95.25 518 ASP A CA 1
ATOM 4155 C C . ASP A 1 518 ? 24.453 9.5 19.391 1 95.25 518 ASP A C 1
ATOM 4157 O O . ASP A 1 518 ? 24.141 8.414 18.891 1 95.25 518 ASP A O 1
ATOM 4161 N N . VAL A 1 519 ? 23.641 10.258 20 1 96.44 519 VAL A N 1
ATOM 4162 C CA . VAL A 1 519 ? 22.219 9.906 20.078 1 96.44 519 VAL A CA 1
ATOM 4163 C C . VAL A 1 519 ? 21.625 9.836 18.672 1 96.44 519 VAL A C 1
ATOM 4165 O O . VAL A 1 519 ? 20.953 8.859 18.328 1 96.44 519 VAL A O 1
ATOM 4168 N N . ARG A 1 520 ? 21.906 10.836 17.875 1 97.75 520 ARG A N 1
ATOM 4169 C CA . ARG A 1 520 ? 21.406 10.852 16.516 1 97.75 520 ARG A CA 1
ATOM 4170 C C . ARG A 1 520 ? 21.906 9.656 15.719 1 97.75 520 ARG A C 1
ATOM 4172 O O . ARG A 1 520 ? 21.156 9.016 14.992 1 97.75 520 ARG A O 1
ATOM 4179 N N . ALA A 1 521 ? 23.188 9.375 15.82 1 97.62 521 ALA A N 1
ATOM 4180 C CA . ALA A 1 521 ? 23.766 8.242 15.117 1 97.62 521 ALA A CA 1
ATOM 4181 C C . ALA A 1 521 ? 23.078 6.938 15.523 1 97.62 521 ALA A C 1
ATOM 4183 O O . ALA A 1 521 ? 22.844 6.07 14.68 1 97.62 521 ALA A O 1
ATOM 4184 N N . ALA A 1 522 ? 22.844 6.805 16.797 1 97.31 522 ALA A N 1
ATOM 4185 C CA . ALA A 1 522 ? 22.172 5.605 17.297 1 97.31 522 ALA A CA 1
ATOM 4186 C C . ALA A 1 522 ? 20.766 5.492 16.75 1 97.31 522 ALA A C 1
ATOM 4188 O O . ALA A 1 522 ? 20.328 4.406 16.359 1 97.31 522 ALA A O 1
ATOM 4189 N N . LEU A 1 523 ? 20.047 6.566 16.734 1 98.25 523 LEU A N 1
ATOM 4190 C CA . LEU A 1 523 ? 18.688 6.586 16.219 1 98.25 523 LEU A CA 1
ATOM 4191 C C . LEU A 1 523 ? 18.672 6.223 14.734 1 98.25 523 LEU A C 1
ATOM 4193 O O . LEU A 1 523 ? 17.828 5.434 14.297 1 98.25 523 LEU A O 1
ATOM 4197 N N . ILE A 1 524 ? 19.578 6.77 13.977 1 98.12 524 ILE A N 1
ATOM 4198 C CA . ILE A 1 524 ? 19.656 6.496 12.539 1 98.12 524 ILE A CA 1
ATOM 4199 C C . ILE A 1 524 ? 20 5.023 12.312 1 98.12 524 ILE A C 1
ATOM 4201 O O . ILE A 1 524 ? 19.422 4.375 11.445 1 98.12 524 ILE A O 1
ATOM 4205 N N . SER A 1 525 ? 20.859 4.496 13.117 1 96.12 525 SER A N 1
ATOM 4206 C CA . SER A 1 525 ? 21.234 3.09 13.008 1 96.12 525 SER A CA 1
ATOM 4207 C C . SER A 1 525 ? 20.031 2.18 13.273 1 96.12 525 SER A C 1
ATOM 4209 O O . SER A 1 525 ? 19.812 1.21 12.547 1 96.12 525 SER A O 1
ATOM 4211 N N . LEU A 1 526 ? 19.297 2.473 14.297 1 95.5 526 LEU A N 1
ATOM 4212 C CA . LEU A 1 526 ? 18.094 1.71 14.609 1 95.5 526 LEU A CA 1
ATOM 4213 C C . LEU A 1 526 ? 17.094 1.762 13.453 1 95.5 526 LEU A C 1
ATOM 4215 O O . LEU A 1 526 ? 16.484 0.745 13.102 1 95.5 526 LEU A O 1
ATOM 4219 N N . ALA A 1 527 ? 16.953 2.941 12.883 1 97.19 527 ALA A N 1
ATOM 4220 C CA . ALA A 1 527 ? 16.016 3.127 11.781 1 97.19 527 ALA A CA 1
ATOM 4221 C C . ALA A 1 527 ? 16.422 2.291 10.57 1 97.19 527 ALA A C 1
ATOM 4223 O O . ALA A 1 527 ? 15.586 1.627 9.953 1 97.19 527 ALA A O 1
ATOM 4224 N N . GLN A 1 528 ? 17.641 2.291 10.25 1 94.31 528 GLN A N 1
ATOM 4225 C CA . GLN A 1 528 ? 18.141 1.619 9.062 1 94.31 528 GLN A CA 1
ATOM 4226 C C . GLN A 1 528 ? 18.156 0.104 9.242 1 94.31 528 GLN A C 1
ATOM 4228 O O . GLN A 1 528 ? 17.859 -0.642 8.305 1 94.31 528 GLN A O 1
ATOM 4233 N N . ARG A 1 529 ? 18.375 -0.333 10.406 1 90.62 529 ARG A N 1
ATOM 4234 C CA . ARG A 1 529 ? 18.578 -1.759 10.641 1 90.62 529 ARG A CA 1
ATOM 4235 C C . ARG A 1 529 ? 17.266 -2.451 10.984 1 90.62 529 ARG A C 1
ATOM 4237 O O . ARG A 1 529 ? 17.016 -3.57 10.531 1 90.62 529 ARG A O 1
ATOM 4244 N N . ASP A 1 530 ? 16.422 -1.819 11.742 1 93.5 530 ASP A N 1
ATOM 4245 C CA . ASP A 1 530 ? 15.32 -2.543 12.359 1 93.5 530 ASP A CA 1
ATOM 4246 C C . ASP A 1 530 ? 13.984 -2.131 11.75 1 93.5 530 ASP A C 1
ATOM 4248 O O . ASP A 1 530 ? 13.062 -2.945 11.656 1 93.5 530 ASP A O 1
ATOM 4252 N N . LEU A 1 531 ? 13.82 -0.911 11.305 1 95.69 531 LEU A N 1
ATOM 4253 C CA . LEU A 1 531 ? 12.516 -0.413 10.867 1 95.69 531 LEU A CA 1
ATOM 4254 C C . LEU A 1 531 ? 12.07 -1.114 9.594 1 95.69 531 LEU A C 1
ATOM 4256 O O . LEU A 1 531 ? 10.875 -1.369 9.406 1 95.69 531 LEU A O 1
ATOM 4260 N N . PRO A 1 532 ? 13.016 -1.45 8.625 1 94.25 532 PRO A N 1
ATOM 4261 C CA . PRO A 1 532 ? 12.555 -2.129 7.41 1 94.25 532 PRO A CA 1
ATOM 4262 C C . PRO A 1 532 ? 11.82 -3.432 7.703 1 94.25 532 PRO A C 1
ATOM 4264 O O . PRO A 1 532 ? 10.859 -3.777 7.004 1 94.25 532 PRO A O 1
ATOM 4267 N N . LYS A 1 533 ? 12.188 -4.09 8.758 1 93.5 533 LYS A N 1
ATOM 4268 C CA . LYS A 1 533 ? 11.578 -5.363 9.125 1 93.5 533 LYS A CA 1
ATOM 4269 C C . LYS A 1 533 ? 10.172 -5.16 9.68 1 93.5 533 LYS A C 1
ATOM 4271 O O . LYS A 1 533 ? 9.312 -6.039 9.555 1 93.5 533 LYS A O 1
ATOM 4276 N N . GLU A 1 534 ? 9.977 -3.977 10.242 1 95.94 534 GLU A N 1
ATOM 4277 C CA . GLU A 1 534 ? 8.734 -3.74 10.961 1 95.94 534 GLU A CA 1
ATOM 4278 C C . GLU A 1 534 ? 7.73 -2.973 10.102 1 95.94 534 GLU A C 1
ATOM 4280 O O . GLU A 1 534 ? 6.535 -3.279 10.109 1 95.94 534 GLU A O 1
ATOM 4285 N N . MET A 1 535 ? 8.281 -1.927 9.367 1 97 535 MET A N 1
ATOM 4286 C CA . MET A 1 535 ? 7.379 -0.998 8.695 1 97 535 MET A CA 1
ATOM 4287 C C . MET A 1 535 ? 7.68 -0.926 7.203 1 97 535 MET A C 1
ATOM 4289 O O . MET A 1 535 ? 6.949 -0.286 6.449 1 97 535 MET A O 1
ATOM 4293 N N . GLY A 1 536 ? 8.742 -1.589 6.754 1 94.94 536 GLY A N 1
ATOM 4294 C CA . GLY A 1 536 ? 9.148 -1.513 5.363 1 94.94 536 GLY A CA 1
ATOM 4295 C C . GLY A 1 536 ? 10.273 -0.521 5.125 1 94.94 536 GLY A C 1
ATOM 4296 O O . GLY A 1 536 ? 10.523 0.352 5.957 1 94.94 536 GLY A O 1
ATOM 4297 N N . SER A 1 537 ? 10.914 -0.573 4.035 1 93.62 537 SER A N 1
ATOM 4298 C CA . SER A 1 537 ? 12.102 0.22 3.717 1 93.62 537 SER A CA 1
ATOM 4299 C C . SER A 1 537 ? 11.734 1.674 3.438 1 93.62 537 SER A C 1
ATOM 4301 O O . SER A 1 537 ? 12.492 2.586 3.758 1 93.62 537 SER A O 1
ATOM 4303 N N . ALA A 1 538 ? 10.602 1.865 2.807 1 93.12 538 ALA A N 1
ATOM 4304 C CA . ALA A 1 538 ? 10.188 3.234 2.512 1 93.12 538 ALA A CA 1
ATOM 4305 C C . ALA A 1 538 ? 9.938 4.02 3.795 1 93.12 538 ALA A C 1
ATOM 4307 O O . ALA A 1 538 ? 10.344 5.176 3.912 1 93.12 538 ALA A O 1
ATOM 4308 N N . TYR A 1 539 ? 9.258 3.375 4.75 1 97.12 539 TYR A N 1
ATOM 4309 C CA . TYR A 1 539 ? 9.039 3.994 6.055 1 97.12 539 TYR A CA 1
ATOM 4310 C C . TYR A 1 539 ? 10.367 4.297 6.738 1 97.12 539 TYR A C 1
ATOM 4312 O O . TYR A 1 539 ? 10.555 5.379 7.297 1 97.12 539 TYR A O 1
ATOM 4320 N N . ALA A 1 540 ? 11.266 3.389 6.668 1 97.12 540 ALA A N 1
ATOM 4321 C CA . ALA A 1 540 ? 12.586 3.566 7.266 1 97.12 540 ALA A CA 1
ATOM 4322 C C . ALA A 1 540 ? 13.32 4.75 6.633 1 97.12 540 ALA A C 1
ATOM 4324 O O . ALA A 1 540 ? 13.922 5.559 7.34 1 97.12 540 ALA A O 1
ATOM 4325 N N . SER A 1 541 ? 13.242 4.84 5.371 1 95.62 541 SER A N 1
ATOM 4326 C CA . SER A 1 541 ? 13.891 5.941 4.664 1 95.62 541 SER A CA 1
ATOM 4327 C C . SER A 1 541 ? 13.289 7.285 5.07 1 95.62 541 SER A C 1
ATOM 4329 O O . SER A 1 541 ? 14.008 8.281 5.168 1 95.62 541 SER A O 1
ATOM 4331 N N . ALA A 1 542 ? 11.992 7.301 5.223 1 97.69 542 ALA A N 1
ATOM 4332 C CA . ALA A 1 542 ? 11.328 8.523 5.68 1 97.69 542 ALA A CA 1
ATOM 4333 C C . ALA A 1 542 ? 11.852 8.961 7.043 1 97.69 542 ALA A C 1
ATOM 4335 O O . ALA A 1 542 ? 12.133 10.141 7.254 1 97.69 542 ALA A O 1
ATOM 4336 N N . VAL A 1 543 ? 12.008 8.023 7.949 1 98.62 543 VAL A N 1
ATOM 4337 C CA . VAL A 1 543 ? 12.508 8.312 9.289 1 98.62 543 VAL A CA 1
ATOM 4338 C C . VAL A 1 543 ? 13.938 8.82 9.211 1 98.62 543 VAL A C 1
ATOM 4340 O O . VAL A 1 543 ? 14.281 9.82 9.859 1 98.62 543 VAL A O 1
ATOM 4343 N N . VAL A 1 544 ? 14.711 8.211 8.406 1 98.25 544 VAL A N 1
ATOM 4344 C CA . VAL A 1 544 ? 16.109 8.609 8.266 1 98.25 544 VAL A CA 1
ATOM 4345 C C . VAL A 1 544 ? 16.188 10.016 7.676 1 98.25 544 VAL A C 1
ATOM 4347 O O . VAL A 1 544 ? 17.031 10.82 8.086 1 98.25 544 VAL A O 1
ATOM 4350 N N . ALA A 1 545 ? 15.32 10.281 6.723 1 98.06 545 ALA A N 1
ATOM 4351 C CA . ALA A 1 545 ? 15.281 11.625 6.148 1 98.06 545 ALA A CA 1
ATOM 4352 C C . ALA A 1 545 ? 14.992 12.664 7.223 1 98.06 545 ALA A C 1
ATOM 4354 O O . ALA A 1 545 ? 15.641 13.719 7.262 1 98.06 545 ALA A O 1
ATOM 4355 N N . CYS A 1 546 ? 14.109 12.391 8.125 1 98.62 546 CYS A N 1
ATOM 4356 C CA . CYS A 1 546 ? 13.773 13.305 9.211 1 98.62 546 CYS A CA 1
ATOM 4357 C C . CYS A 1 546 ? 14.945 13.477 10.164 1 98.62 546 CYS A C 1
ATOM 4359 O O . CYS A 1 546 ? 15.289 14.594 10.547 1 98.62 546 CYS A O 1
ATOM 4361 N N . LEU A 1 547 ? 15.586 12.391 10.508 1 98.62 547 LEU A N 1
ATOM 4362 C CA . LEU A 1 547 ? 16.641 12.398 11.508 1 98.62 547 LEU A CA 1
ATOM 4363 C C . LEU A 1 547 ? 17.906 13.039 10.953 1 98.62 547 LEU A C 1
ATOM 4365 O O . LEU A 1 547 ? 18.672 13.672 11.695 1 98.62 547 LEU A O 1
ATOM 4369 N N . SER A 1 548 ? 18.109 12.883 9.664 1 97.62 548 SER A N 1
ATOM 4370 C CA . SER A 1 548 ? 19.328 13.398 9.062 1 97.62 548 SER A CA 1
ATOM 4371 C C . SER A 1 548 ? 19.109 14.773 8.453 1 97.62 548 SER A C 1
ATOM 4373 O O . SER A 1 548 ? 20.062 15.469 8.109 1 97.62 548 SER A O 1
ATOM 4375 N N . GLY A 1 549 ? 17.859 15.133 8.305 1 96.81 549 GLY A N 1
ATOM 4376 C CA . GLY A 1 549 ? 17.562 16.391 7.625 1 96.81 549 GLY A CA 1
ATOM 4377 C C . GLY A 1 549 ? 17.797 16.328 6.129 1 96.81 549 GLY A C 1
ATOM 4378 O O . GLY A 1 549 ? 18.156 17.328 5.512 1 96.81 549 GLY A O 1
ATOM 4379 N N . ASP A 1 550 ? 17.641 15.141 5.555 1 95.19 550 ASP A N 1
ATOM 4380 C CA . ASP A 1 550 ? 17.875 14.945 4.125 1 95.19 550 ASP A CA 1
ATOM 4381 C C . ASP A 1 550 ? 16.672 15.391 3.307 1 95.19 550 ASP A C 1
ATOM 4383 O O . ASP A 1 550 ? 15.906 14.562 2.809 1 95.19 550 ASP A O 1
ATOM 4387 N N . PHE A 1 551 ? 16.5 16.719 3.125 1 95 551 PHE A N 1
ATOM 4388 C CA . PHE A 1 551 ? 15.43 17.344 2.355 1 95 551 PHE A CA 1
ATOM 4389 C C . PHE A 1 551 ? 15.984 18.438 1.46 1 95 551 PHE A C 1
ATOM 4391 O O . PHE A 1 551 ? 17.109 18.906 1.663 1 95 551 PHE A O 1
ATOM 4398 N N . ARG A 1 552 ? 15.227 18.781 0.393 1 88.31 552 ARG A N 1
ATOM 4399 C CA . ARG A 1 552 ? 15.562 19.953 -0.419 1 88.31 552 ARG A CA 1
ATOM 4400 C C . ARG A 1 552 ? 15.367 21.25 0.372 1 88.31 552 ARG A C 1
ATOM 4402 O O . ARG A 1 552 ? 14.273 21.516 0.87 1 88.31 552 ARG A O 1
ATOM 4409 N N . LYS A 1 553 ? 16.453 22.031 0.55 1 84.44 553 LYS A N 1
ATOM 4410 C CA . LYS A 1 553 ? 16.422 23.188 1.452 1 84.44 553 LYS A CA 1
ATOM 4411 C C . LYS A 1 553 ? 16.594 24.5 0.686 1 84.44 553 LYS A C 1
ATOM 4413 O O . LYS A 1 553 ? 16.984 25.5 1.262 1 84.44 553 LYS A O 1
ATOM 4418 N N . GLY A 1 554 ? 16.312 24.422 -0.614 1 77.88 554 GLY A N 1
ATOM 4419 C CA . GLY A 1 554 ? 16.438 25.656 -1.385 1 77.88 554 GLY A CA 1
ATOM 4420 C C . GLY A 1 554 ? 15.461 26.734 -0.958 1 77.88 554 GLY A C 1
ATOM 4421 O O . GLY A 1 554 ? 15.766 27.922 -1.031 1 77.88 554 GLY A O 1
ATOM 4422 N N . SER A 1 555 ? 14.266 26.422 -0.599 1 82.38 555 SER A N 1
ATOM 4423 C CA . SER A 1 555 ? 13.211 27.297 -0.079 1 82.38 555 SER A CA 1
ATOM 4424 C C . SER A 1 555 ? 12.281 26.531 0.858 1 82.38 555 SER A C 1
ATOM 4426 O O . SER A 1 555 ? 12.312 25.297 0.911 1 82.38 555 SER A O 1
ATOM 4428 N N . ASP A 1 556 ? 11.562 27.266 1.579 1 83.25 556 ASP A N 1
ATOM 4429 C CA . ASP A 1 556 ? 10.578 26.641 2.461 1 83.25 556 ASP A CA 1
ATOM 4430 C C . ASP A 1 556 ? 9.562 25.828 1.662 1 83.25 556 ASP A C 1
ATOM 4432 O O . ASP A 1 556 ? 9.07 24.797 2.135 1 83.25 556 ASP A O 1
ATOM 4436 N N . LEU A 1 557 ? 9.289 26.359 0.513 1 81.62 557 LEU A N 1
ATOM 4437 C CA . LEU A 1 557 ? 8.367 25.656 -0.368 1 81.62 557 LEU A CA 1
ATOM 4438 C C . LEU A 1 557 ? 8.945 24.312 -0.801 1 81.62 557 LEU A C 1
ATOM 4440 O O . LEU A 1 557 ? 8.258 23.297 -0.743 1 81.62 557 LEU A O 1
ATOM 4444 N N . GLU A 1 558 ? 10.164 24.328 -1.215 1 85.5 558 GLU A N 1
ATOM 4445 C CA . GLU A 1 558 ? 10.82 23.109 -1.643 1 85.5 558 GLU A CA 1
ATOM 4446 C C . GLU A 1 558 ? 10.922 22.109 -0.494 1 85.5 558 GLU A C 1
ATOM 4448 O O . GLU A 1 558 ? 10.719 20.906 -0.688 1 85.5 558 GLU A O 1
ATOM 4453 N N . LEU A 1 559 ? 11.227 22.656 0.646 1 90.88 559 LEU A N 1
ATOM 4454 C CA . LEU A 1 559 ? 11.32 21.812 1.831 1 90.88 559 LEU A CA 1
ATOM 4455 C C . LEU A 1 559 ? 9.984 21.125 2.121 1 90.88 559 LEU A C 1
ATOM 4457 O O . LEU A 1 559 ? 9.938 19.922 2.365 1 90.88 559 LEU A O 1
ATOM 4461 N N . SER A 1 560 ? 8.922 21.906 2.082 1 90.94 560 SER A N 1
ATOM 4462 C CA . SER A 1 560 ? 7.594 21.391 2.389 1 90.94 560 SER A CA 1
ATOM 4463 C C . SER A 1 560 ? 7.176 20.312 1.391 1 90.94 560 SER A C 1
ATOM 4465 O O . SER A 1 560 ? 6.633 19.281 1.776 1 90.94 560 SER A O 1
ATOM 4467 N N . LEU A 1 561 ? 7.438 20.547 0.133 1 86.56 561 LEU A N 1
ATOM 4468 C CA . LEU A 1 561 ? 7.023 19.594 -0.897 1 86.56 561 LEU A CA 1
ATOM 4469 C C . LEU A 1 561 ? 7.871 18.328 -0.842 1 86.56 561 LEU A C 1
ATOM 4471 O O . LEU A 1 561 ? 7.367 17.234 -1.088 1 86.56 561 LEU A O 1
ATOM 4475 N N . ASP A 1 562 ? 9.141 18.5 -0.585 1 90.94 562 ASP A N 1
ATOM 4476 C CA . ASP A 1 562 ? 10.008 17.344 -0.44 1 90.94 562 ASP A CA 1
ATOM 4477 C C . ASP A 1 562 ? 9.602 16.5 0.771 1 90.94 562 ASP A C 1
ATOM 4479 O O . ASP A 1 562 ? 9.609 15.266 0.71 1 90.94 562 ASP A O 1
ATOM 4483 N N . PHE A 1 563 ? 9.281 17.188 1.829 1 96.06 563 PHE A N 1
ATOM 4484 C CA . PHE A 1 563 ? 8.789 16.516 3.025 1 96.06 563 PHE A CA 1
ATOM 4485 C C . PHE A 1 563 ? 7.496 15.758 2.73 1 96.06 563 PHE A C 1
ATOM 4487 O O . PHE A 1 563 ? 7.305 14.633 3.199 1 96.06 563 PHE A O 1
ATOM 4494 N N . ARG A 1 564 ? 6.602 16.375 2.047 1 92.5 564 ARG A N 1
ATOM 4495 C CA . ARG A 1 564 ? 5.359 15.703 1.665 1 92.5 564 ARG A CA 1
ATOM 4496 C C . ARG A 1 564 ? 5.645 14.414 0.894 1 92.5 564 ARG A C 1
ATOM 4498 O O . ARG A 1 564 ? 5.094 13.359 1.212 1 92.5 564 ARG A O 1
ATOM 4505 N N . GLU A 1 565 ? 6.496 14.461 -0.02 1 88.19 565 GLU A N 1
ATOM 4506 C CA . GLU A 1 565 ? 6.797 13.328 -0.885 1 88.19 565 GLU A CA 1
ATOM 4507 C C . GLU A 1 565 ? 7.531 12.227 -0.12 1 88.19 565 GLU A C 1
ATOM 4509 O O . GLU A 1 565 ? 7.137 11.062 -0.165 1 88.19 565 GLU A O 1
ATOM 4514 N N . LYS A 1 566 ? 8.539 12.594 0.63 1 93.44 566 LYS A N 1
ATOM 4515 C CA . LYS A 1 566 ? 9.438 11.625 1.243 1 93.44 566 LYS A CA 1
ATOM 4516 C C . LYS A 1 566 ? 8.828 11.023 2.506 1 93.44 566 LYS A C 1
ATOM 4518 O O . LYS A 1 566 ? 9.188 9.914 2.912 1 93.44 566 LYS A O 1
ATOM 4523 N N . VAL A 1 567 ? 7.902 11.75 3.098 1 97.31 567 VAL A N 1
ATOM 4524 C CA . VAL A 1 567 ? 7.465 11.297 4.414 1 97.31 567 VAL A CA 1
ATOM 4525 C C . VAL A 1 567 ? 5.953 11.062 4.398 1 97.31 567 VAL A C 1
ATOM 4527 O O . VAL A 1 567 ? 5.496 9.93 4.52 1 97.31 567 VAL A O 1
ATOM 4530 N N . VAL A 1 568 ? 5.176 12.109 4.094 1 95.75 568 VAL A N 1
ATOM 4531 C CA . VAL A 1 568 ? 3.725 12.016 4.215 1 95.75 568 VAL A CA 1
ATOM 4532 C C . VAL A 1 568 ? 3.189 10.977 3.232 1 95.75 568 VAL A C 1
ATOM 4534 O O . VAL A 1 568 ? 2.48 10.047 3.627 1 95.75 568 VAL A O 1
ATOM 4537 N N . ASP A 1 569 ? 3.574 11.102 1.962 1 89.81 569 ASP A N 1
ATOM 4538 C CA . ASP A 1 569 ? 3.074 10.195 0.934 1 89.81 569 ASP A CA 1
ATOM 4539 C C . ASP A 1 569 ? 3.605 8.781 1.146 1 89.81 569 ASP A C 1
ATOM 4541 O O . ASP A 1 569 ? 2.898 7.805 0.896 1 89.81 569 ASP A O 1
ATOM 4545 N N . CYS A 1 570 ? 4.805 8.688 1.571 1 91.25 570 CYS A N 1
ATOM 4546 C CA . CYS A 1 570 ? 5.414 7.387 1.822 1 91.25 570 CYS A CA 1
ATOM 4547 C C . CYS A 1 570 ? 4.676 6.645 2.93 1 91.25 570 CYS A C 1
ATOM 4549 O O . CYS A 1 570 ? 4.344 5.465 2.779 1 91.25 570 CYS A O 1
ATOM 4551 N N . VAL A 1 571 ? 4.387 7.305 3.992 1 95.31 571 VAL A N 1
ATOM 4552 C CA . VAL A 1 571 ? 3.713 6.703 5.137 1 95.31 571 VAL A CA 1
ATOM 4553 C C . VAL A 1 571 ? 2.275 6.348 4.762 1 95.31 571 VAL A C 1
ATOM 4555 O O . VAL A 1 571 ? 1.728 5.355 5.246 1 95.31 571 VAL A O 1
ATOM 4558 N N . ALA A 1 572 ? 1.673 7.066 3.854 1 92.44 572 ALA A N 1
ATOM 4559 C CA . ALA A 1 572 ? 0.282 6.863 3.457 1 92.44 572 ALA A CA 1
ATOM 4560 C C . ALA A 1 572 ? 0.103 5.523 2.752 1 92.44 572 ALA A C 1
ATOM 4562 O O . ALA A 1 572 ? -1.003 4.977 2.713 1 92.44 572 ALA A O 1
ATOM 4563 N N . GLU A 1 573 ? 1.181 4.957 2.244 1 88.06 573 GLU A N 1
ATOM 4564 C CA . GLU A 1 573 ? 1.115 3.699 1.511 1 88.06 573 GLU A CA 1
ATOM 4565 C C . GLU A 1 573 ? 0.706 2.549 2.426 1 88.06 573 GLU A C 1
ATOM 4567 O O . GLU A 1 573 ? 0.154 1.547 1.965 1 88.06 573 GLU A O 1
ATOM 4572 N N . GLY A 1 574 ? 0.972 2.676 3.67 1 93 574 GLY A N 1
ATOM 4573 C CA . GLY A 1 574 ? 0.69 1.598 4.605 1 93 574 GLY A CA 1
ATOM 4574 C C . GLY A 1 574 ? -0.719 1.645 5.164 1 93 574 GLY A C 1
ATOM 4575 O O . GLY A 1 574 ? -1.131 0.746 5.898 1 93 574 GLY A O 1
ATOM 4576 N N . LEU A 1 575 ? -1.561 2.609 4.746 1 90.5 575 LEU A N 1
ATOM 4577 C CA . LEU A 1 575 ? -2.881 2.803 5.332 1 90.5 575 LEU A CA 1
ATOM 4578 C C . LEU A 1 575 ? -3.852 1.729 4.855 1 90.5 575 LEU A C 1
ATOM 4580 O O . LEU A 1 575 ? -4.859 1.457 5.516 1 90.5 575 LEU A O 1
ATOM 4584 N N . ARG A 1 576 ? -3.516 1.028 3.766 1 85.19 576 ARG A N 1
ATOM 4585 C CA . ARG A 1 576 ? -4.461 0.085 3.18 1 85.19 576 ARG A CA 1
ATOM 4586 C C . ARG A 1 576 ? -4.086 -1.353 3.521 1 85.19 576 ARG A C 1
ATOM 4588 O O . ARG A 1 576 ? -4.691 -2.297 3.01 1 85.19 576 ARG A O 1
ATOM 4595 N N . LEU A 1 577 ? -3.143 -1.546 4.301 1 90.69 577 LEU A N 1
ATOM 4596 C CA . LEU A 1 577 ? -2.686 -2.891 4.633 1 90.69 577 LEU A CA 1
ATOM 4597 C C . LEU A 1 577 ? -3.719 -3.619 5.488 1 90.69 577 LEU A C 1
ATOM 4599 O O . LEU A 1 577 ? -4.371 -3.006 6.336 1 90.69 577 LEU A O 1
ATOM 4603 N N . MET B 1 1 ? -26.734 -2.018 -14.492 1 58.94 1 MET B N 1
ATOM 4604 C CA . MET B 1 1 ? -25.703 -1.592 -15.445 1 58.94 1 MET B CA 1
ATOM 4605 C C . MET B 1 1 ? -25.656 -2.525 -16.656 1 58.94 1 MET B C 1
ATOM 4607 O O . MET B 1 1 ? -25.812 -3.74 -16.516 1 58.94 1 MET B O 1
ATOM 4611 N N . ASP B 1 2 ? -25.875 -2.023 -17.828 1 78.69 2 ASP B N 1
ATOM 4612 C CA . ASP B 1 2 ? -25.703 -2.803 -19.047 1 78.69 2 ASP B CA 1
ATOM 4613 C C . ASP B 1 2 ? -24.234 -3.207 -19.234 1 78.69 2 ASP B C 1
ATOM 4615 O O . ASP B 1 2 ? -23.469 -2.5 -19.891 1 78.69 2 ASP B O 1
ATOM 4619 N N . VAL B 1 3 ? -23.906 -4.387 -18.625 1 79.56 3 VAL B N 1
ATOM 4620 C CA . VAL B 1 3 ? -22.531 -4.852 -18.562 1 79.56 3 VAL B CA 1
ATOM 4621 C C . VAL B 1 3 ? -22.016 -5.16 -19.969 1 79.56 3 VAL B C 1
ATOM 4623 O O . VAL B 1 3 ? -20.906 -4.758 -20.344 1 79.56 3 VAL B O 1
ATOM 4626 N N . TYR B 1 4 ? -22.844 -5.801 -20.75 1 83.25 4 TYR B N 1
ATOM 4627 C CA . TYR B 1 4 ? -22.438 -6.207 -22.078 1 83.25 4 TYR B CA 1
ATOM 4628 C C . TYR B 1 4 ? -22.172 -4.992 -22.969 1 83.25 4 TYR B C 1
ATOM 4630 O O . TYR B 1 4 ? -21.094 -4.879 -23.562 1 83.25 4 TYR B O 1
ATOM 4638 N N . GLY B 1 5 ? -23.062 -4.098 -23.016 1 81.38 5 GLY B N 1
ATOM 4639 C CA . GLY B 1 5 ? -22.891 -2.906 -23.828 1 81.38 5 GLY B CA 1
ATOM 4640 C C . GLY B 1 5 ? -21.703 -2.064 -23.406 1 81.38 5 GLY B C 1
ATOM 4641 O O . GLY B 1 5 ? -20.969 -1.568 -24.266 1 81.38 5 GLY B O 1
ATOM 4642 N N . THR B 1 6 ? -21.5 -1.991 -22.172 1 80.19 6 THR B N 1
ATOM 4643 C CA . THR B 1 6 ? -20.375 -1.228 -21.656 1 80.19 6 THR B CA 1
ATOM 4644 C C . THR B 1 6 ? -19.047 -1.88 -22.031 1 80.19 6 THR B C 1
ATOM 4646 O O . THR B 1 6 ? -18.109 -1.191 -22.406 1 80.19 6 THR B O 1
ATOM 4649 N N . ALA B 1 7 ? -19.031 -3.168 -21.859 1 83.94 7 ALA B N 1
ATOM 4650 C CA . ALA B 1 7 ? -17.812 -3.902 -22.188 1 83.94 7 ALA B CA 1
ATOM 4651 C C . ALA B 1 7 ? -17.469 -3.777 -23.672 1 83.94 7 ALA B C 1
ATOM 4653 O O . ALA B 1 7 ? -16.312 -3.588 -24.031 1 83.94 7 ALA B O 1
ATOM 4654 N N . VAL B 1 8 ? -18.484 -3.863 -24.5 1 83.88 8 VAL B N 1
ATOM 4655 C CA . VAL B 1 8 ? -18.281 -3.764 -25.953 1 83.88 8 VAL B CA 1
ATOM 4656 C C . VAL B 1 8 ? -17.688 -2.398 -26.297 1 83.88 8 VAL B C 1
ATOM 4658 O O . VAL B 1 8 ? -16.703 -2.309 -27.031 1 83.88 8 VAL B O 1
ATOM 4661 N N . THR B 1 9 ? -18.234 -1.431 -25.734 1 81.56 9 THR B N 1
ATOM 4662 C CA . THR B 1 9 ? -17.781 -0.071 -26 1 81.56 9 THR B CA 1
ATOM 4663 C C . THR B 1 9 ? -16.359 0.136 -25.484 1 81.56 9 THR B C 1
ATOM 4665 O O . THR B 1 9 ? -15.508 0.71 -26.172 1 81.56 9 THR B O 1
ATOM 4668 N N . ALA B 1 10 ? -16.172 -0.308 -24.266 1 83 10 ALA B N 1
ATOM 4669 C CA . ALA B 1 10 ? -14.867 -0.121 -23.641 1 83 10 ALA B CA 1
ATOM 4670 C C . ALA B 1 10 ? -13.758 -0.786 -24.453 1 83 10 ALA B C 1
ATOM 4672 O O . ALA B 1 10 ? -12.711 -0.184 -24.703 1 83 10 ALA B O 1
ATOM 4673 N N . VAL B 1 11 ? -13.977 -2.002 -24.906 1 86.62 11 VAL B N 1
ATOM 4674 C CA . VAL B 1 11 ? -12.961 -2.758 -25.625 1 86.62 11 VAL B CA 1
ATOM 4675 C C . VAL B 1 11 ? -12.695 -2.094 -26.984 1 86.62 11 VAL B C 1
ATOM 4677 O O . VAL B 1 11 ? -11.547 -1.989 -27.422 1 86.62 11 VAL B O 1
ATOM 4680 N N . GLN B 1 12 ? -13.688 -1.666 -27.562 1 83.75 12 GLN B N 1
ATOM 4681 C CA . GLN B 1 12 ? -13.547 -1.001 -28.859 1 83.75 12 GLN B CA 1
ATOM 4682 C C . GLN B 1 12 ? -12.703 0.266 -28.734 1 83.75 12 GLN B C 1
ATOM 4684 O O . GLN B 1 12 ? -11.836 0.527 -29.562 1 83.75 12 GLN B O 1
ATOM 4689 N N . GLN B 1 13 ? -13 0.949 -27.734 1 84.88 13 GLN B N 1
ATOM 4690 C CA . GLN B 1 13 ? -12.25 2.178 -27.5 1 84.88 13 GLN B CA 1
ATOM 4691 C C . GLN B 1 13 ? -10.773 1.879 -27.234 1 84.88 13 GLN B C 1
ATOM 4693 O O . GLN B 1 13 ? -9.898 2.576 -27.734 1 84.88 13 GLN B O 1
ATOM 4698 N N . VAL B 1 14 ? -10.547 0.884 -26.438 1 88.12 14 VAL B N 1
ATOM 4699 C CA . VAL B 1 14 ? -9.172 0.532 -26.094 1 88.12 14 VAL B CA 1
ATOM 4700 C C . VAL B 1 14 ? -8.43 0.072 -27.328 1 88.12 14 VAL B C 1
ATOM 4702 O O . VAL B 1 14 ? -7.266 0.428 -27.531 1 88.12 14 VAL B O 1
ATOM 4705 N N . ILE B 1 15 ? -9.094 -0.666 -28.188 1 87 15 ILE B N 1
ATOM 4706 C CA . ILE B 1 15 ? -8.477 -1.148 -29.422 1 87 15 ILE B CA 1
ATOM 4707 C C . ILE B 1 15 ? -8.148 0.034 -30.328 1 87 15 ILE B C 1
ATOM 4709 O O . ILE B 1 15 ? -7.035 0.126 -30.859 1 87 15 ILE B O 1
ATOM 4713 N N . GLN B 1 16 ? -9.023 0.914 -30.422 1 87.19 16 GLN B N 1
ATOM 4714 C CA . GLN B 1 16 ? -8.836 2.088 -31.266 1 87.19 16 GLN B CA 1
ATOM 4715 C C . GLN B 1 16 ? -7.645 2.922 -30.797 1 87.19 16 GLN B C 1
ATOM 4717 O O . GLN B 1 16 ? -6.812 3.338 -31.594 1 87.19 16 GLN B O 1
ATOM 4722 N N . VAL B 1 17 ? -7.633 3.111 -29.531 1 90.31 17 VAL B N 1
ATOM 4723 C CA . VAL B 1 17 ? -6.566 3.941 -28.969 1 90.31 17 VAL B CA 1
ATOM 4724 C C . VAL B 1 17 ? -5.227 3.234 -29.141 1 90.31 17 VAL B C 1
ATOM 4726 O O . VAL B 1 17 ? -4.203 3.877 -29.391 1 90.31 17 VAL B O 1
ATOM 4729 N N . THR B 1 18 ? -5.234 1.938 -28.953 1 89.12 18 THR B N 1
ATOM 4730 C CA . THR B 1 18 ? -4.008 1.171 -29.125 1 89.12 18 THR B CA 1
ATOM 4731 C C . THR B 1 18 ? -3.473 1.308 -30.547 1 89.12 18 THR B C 1
ATOM 4733 O O . THR B 1 18 ? -2.277 1.523 -30.75 1 89.12 18 THR B O 1
ATOM 4736 N N . ILE B 1 19 ? -4.332 1.251 -31.5 1 87.31 19 ILE B N 1
ATOM 4737 C CA . ILE B 1 19 ? -3.947 1.396 -32.906 1 87.31 19 ILE B CA 1
ATOM 4738 C C . ILE B 1 19 ? -3.486 2.828 -33.156 1 87.31 19 ILE B C 1
ATOM 4740 O O . ILE B 1 19 ? -2.521 3.051 -33.906 1 87.31 19 ILE B O 1
ATOM 4744 N N . PHE B 1 20 ? -4.176 3.727 -32.5 1 90.81 20 PHE B N 1
ATOM 4745 C CA . PHE B 1 20 ? -3.834 5.137 -32.656 1 90.81 20 PHE B CA 1
ATOM 4746 C C . PHE B 1 20 ? -2.412 5.395 -32.156 1 90.81 20 PHE B C 1
ATOM 4748 O O . PHE B 1 20 ? -1.616 6.027 -32.844 1 90.81 20 PHE B O 1
ATOM 4755 N N . ILE B 1 21 ? -2.102 4.91 -30.984 1 90.38 21 ILE B N 1
ATOM 4756 C CA . ILE B 1 21 ? -0.768 5.105 -30.422 1 90.38 21 ILE B CA 1
ATOM 4757 C C . ILE B 1 21 ? 0.273 4.461 -31.344 1 90.38 21 ILE B C 1
ATOM 4759 O O . ILE B 1 21 ? 1.316 5.055 -31.625 1 90.38 21 ILE B O 1
ATOM 4763 N N . LYS B 1 22 ? -0.017 3.295 -31.781 1 87.06 22 LYS B N 1
ATOM 4764 C CA . LYS B 1 22 ? 0.869 2.58 -32.688 1 87.06 22 LYS B CA 1
ATOM 4765 C C . LYS B 1 22 ? 1.137 3.4 -33.969 1 87.06 22 LYS B C 1
ATOM 4767 O O . LYS B 1 22 ? 2.275 3.477 -34.438 1 87.06 22 LYS B O 1
ATOM 4772 N N . GLY B 1 23 ? 0.162 4.016 -34.469 1 87.94 23 GLY B N 1
ATOM 4773 C CA . GLY B 1 23 ? 0.278 4.809 -35.656 1 87.94 23 GLY B CA 1
ATOM 4774 C C . GLY B 1 23 ? 1.067 6.09 -35.469 1 87.94 23 GLY B C 1
ATOM 4775 O O . GLY B 1 23 ? 1.889 6.453 -36.312 1 87.94 23 GLY B O 1
ATOM 4776 N N . VAL B 1 24 ? 0.858 6.715 -34.344 1 88.94 24 VAL B N 1
ATOM 4777 C CA . VAL B 1 24 ? 1.509 7.996 -34.094 1 88.94 24 VAL B CA 1
ATOM 4778 C C . VAL B 1 24 ? 3.006 7.781 -33.906 1 88.94 24 VAL B C 1
ATOM 4780 O O . VAL B 1 24 ? 3.826 8.555 -34.375 1 88.94 24 VAL B O 1
ATOM 4783 N N . ILE B 1 25 ? 3.352 6.762 -33.188 1 86.44 25 ILE B N 1
ATOM 4784 C CA . ILE B 1 25 ? 4.75 6.574 -32.812 1 86.44 25 ILE B CA 1
ATOM 4785 C C . ILE B 1 25 ? 5.516 5.953 -34 1 86.44 25 ILE B C 1
ATOM 4787 O O . ILE B 1 25 ? 6.746 5.875 -33.969 1 86.44 25 ILE B O 1
ATOM 4791 N N . SER B 1 26 ? 4.84 5.543 -35.062 1 84.38 26 SER B N 1
ATOM 4792 C CA . SER B 1 26 ? 5.453 4.836 -36.156 1 84.38 26 SER B CA 1
ATOM 4793 C C . SER B 1 26 ? 6.484 5.707 -36.875 1 84.38 26 SER B C 1
ATOM 4795 O O . SER B 1 26 ? 7.441 5.195 -37.469 1 84.38 26 SER B O 1
ATOM 4797 N N . ASP B 1 27 ? 6.332 7.008 -36.719 1 77.12 27 ASP B N 1
ATOM 4798 C CA . ASP B 1 27 ? 7.254 7.855 -37.469 1 77.12 27 ASP B CA 1
ATOM 4799 C C . ASP B 1 27 ? 7.918 8.891 -36.562 1 77.12 27 ASP B C 1
ATOM 4801 O O . ASP B 1 27 ? 8.328 9.953 -37.031 1 77.12 27 ASP B O 1
ATOM 4805 N N . VAL B 1 28 ? 7.973 8.594 -35.281 1 80.19 28 VAL B N 1
ATOM 4806 C CA . VAL B 1 28 ? 8.57 9.547 -34.375 1 80.19 28 VAL B CA 1
ATOM 4807 C C . VAL B 1 28 ? 10 9.125 -34.031 1 80.19 28 VAL B C 1
ATOM 4809 O O . VAL B 1 28 ? 10.234 8.031 -33.531 1 80.19 28 VAL B O 1
ATOM 4812 N N . ARG B 1 29 ? 10.938 9.969 -34.25 1 75.75 29 ARG B N 1
ATOM 4813 C CA . ARG B 1 29 ? 12.367 9.695 -34.125 1 75.75 29 ARG B CA 1
ATOM 4814 C C . ARG B 1 29 ? 12.727 9.359 -32.688 1 75.75 29 ARG B C 1
ATOM 4816 O O . ARG B 1 29 ? 13.633 8.555 -32.438 1 75.75 29 ARG B O 1
ATOM 4823 N N . ALA B 1 30 ? 12.039 9.906 -31.781 1 74.62 30 ALA B N 1
ATOM 4824 C CA . ALA B 1 30 ? 12.359 9.719 -30.359 1 74.62 30 ALA B CA 1
ATOM 4825 C C . ALA B 1 30 ? 12.219 8.25 -29.953 1 74.62 30 ALA B C 1
ATOM 4827 O O . ALA B 1 30 ? 12.812 7.82 -28.969 1 74.62 30 ALA B O 1
ATOM 4828 N N . TYR B 1 31 ? 11.555 7.473 -30.766 1 77.88 31 TYR B N 1
ATOM 4829 C CA . TYR B 1 31 ? 11.273 6.09 -30.391 1 77.88 31 TYR B CA 1
ATOM 4830 C C . TYR B 1 31 ? 12.055 5.117 -31.266 1 77.88 31 TYR B C 1
ATOM 4832 O O . TYR B 1 31 ? 11.805 3.908 -31.234 1 77.88 31 TYR B O 1
ATOM 4840 N N . ASP B 1 32 ? 13 5.605 -32 1 76.62 32 ASP B N 1
ATOM 4841 C CA . ASP B 1 32 ? 13.703 4.766 -32.969 1 76.62 32 ASP B CA 1
ATOM 4842 C C . ASP B 1 32 ? 14.344 3.561 -32.281 1 76.62 32 ASP B C 1
ATOM 4844 O O . ASP B 1 32 ? 14.234 2.436 -32.75 1 76.62 32 ASP B O 1
ATOM 4848 N N . ASP B 1 33 ? 14.875 3.738 -31.109 1 75.38 33 ASP B N 1
ATOM 4849 C CA . ASP B 1 33 ? 15.586 2.66 -30.422 1 75.38 33 ASP B CA 1
ATOM 4850 C C . ASP B 1 33 ? 14.602 1.68 -29.781 1 75.38 33 ASP B C 1
ATOM 4852 O O . ASP B 1 33 ? 14.891 0.486 -29.688 1 75.38 33 ASP B O 1
ATOM 4856 N N . ASP B 1 34 ? 13.453 2.154 -29.422 1 80.31 34 ASP B N 1
ATOM 4857 C CA . ASP B 1 34 ? 12.5 1.347 -28.656 1 80.31 34 ASP B CA 1
ATOM 4858 C C . ASP B 1 34 ? 11.25 1.046 -29.484 1 80.31 34 ASP B C 1
ATOM 4860 O O . ASP B 1 34 ? 10.336 0.373 -29.016 1 80.31 34 ASP B O 1
ATOM 4864 N N . ARG B 1 35 ? 11.25 1.45 -30.734 1 80.75 35 ARG B N 1
ATOM 4865 C CA . ARG B 1 35 ? 10.016 1.408 -31.516 1 80.75 35 ARG B CA 1
ATOM 4866 C C . ARG B 1 35 ? 9.57 -0.029 -31.75 1 80.75 35 ARG B C 1
ATOM 4868 O O . ARG B 1 35 ? 8.391 -0.354 -31.562 1 80.75 35 ARG B O 1
ATOM 4875 N N . ALA B 1 36 ? 10.547 -0.853 -32.188 1 76.31 36 ALA B N 1
ATOM 4876 C CA . ALA B 1 36 ? 10.203 -2.242 -32.469 1 76.31 36 ALA B CA 1
ATOM 4877 C C . ALA B 1 36 ? 9.633 -2.932 -31.25 1 76.31 36 ALA B C 1
ATOM 4879 O O . ALA B 1 36 ? 8.633 -3.646 -31.328 1 76.31 36 ALA B O 1
ATOM 4880 N N . ALA B 1 37 ? 10.234 -2.654 -30.188 1 79.06 37 ALA B N 1
ATOM 4881 C CA . ALA B 1 37 ? 9.781 -3.266 -28.938 1 79.06 37 ALA B CA 1
ATOM 4882 C C . ALA B 1 37 ? 8.398 -2.756 -28.547 1 79.06 37 ALA B C 1
ATOM 4884 O O . ALA B 1 37 ? 7.547 -3.529 -28.109 1 79.06 37 ALA B O 1
ATOM 4885 N N . ILE B 1 38 ? 8.195 -1.489 -28.719 1 84.19 38 ILE B N 1
ATOM 4886 C CA . ILE B 1 38 ? 6.918 -0.884 -28.375 1 84.19 38 ILE B CA 1
ATOM 4887 C C . ILE B 1 38 ? 5.828 -1.409 -29.297 1 84.19 38 ILE B C 1
ATOM 4889 O O . ILE B 1 38 ? 4.734 -1.761 -28.859 1 84.19 38 ILE B O 1
ATOM 4893 N N . GLN B 1 39 ? 6.137 -1.534 -30.547 1 80.94 39 GLN B N 1
ATOM 4894 C CA . GLN B 1 39 ? 5.164 -2.014 -31.516 1 80.94 39 GLN B CA 1
ATOM 4895 C C . GLN B 1 39 ? 4.785 -3.467 -31.25 1 80.94 39 GLN B C 1
ATOM 4897 O O . GLN B 1 39 ? 3.617 -3.842 -31.375 1 80.94 39 GLN B O 1
ATOM 4902 N N . LEU B 1 40 ? 5.75 -4.215 -30.938 1 76.06 40 LEU B N 1
ATOM 4903 C CA . LEU B 1 40 ? 5.477 -5.613 -30.625 1 76.06 40 LEU B CA 1
ATOM 4904 C C . LEU B 1 40 ? 4.555 -5.73 -29.422 1 76.06 40 LEU B C 1
ATOM 4906 O O . LEU B 1 40 ? 3.617 -6.531 -29.422 1 76.06 40 LEU B O 1
ATOM 4910 N N . ARG B 1 41 ? 4.863 -4.98 -28.422 1 79.44 41 ARG B N 1
ATOM 4911 C CA . ARG B 1 41 ? 4.035 -4.996 -27.219 1 79.44 41 ARG B CA 1
ATOM 4912 C C . ARG B 1 41 ? 2.6 -4.598 -27.531 1 79.44 41 ARG B C 1
ATOM 4914 O O . ARG B 1 41 ? 1.654 -5.211 -27.031 1 79.44 41 ARG B O 1
ATOM 4921 N N . LEU B 1 42 ? 2.488 -3.592 -28.344 1 85.12 42 LEU B N 1
ATOM 4922 C CA . LEU B 1 42 ? 1.159 -3.115 -28.703 1 85.12 42 LEU B CA 1
ATOM 4923 C C . LEU B 1 42 ? 0.424 -4.152 -29.547 1 85.12 42 LEU B C 1
ATOM 4925 O O . LEU B 1 42 ? -0.789 -4.328 -29.406 1 85.12 42 LEU B O 1
ATOM 4929 N N . ASP B 1 43 ? 1.152 -4.852 -30.359 1 79.12 43 ASP B N 1
ATOM 4930 C CA . ASP B 1 43 ? 0.545 -5.898 -31.172 1 79.12 43 ASP B CA 1
ATOM 4931 C C . ASP B 1 43 ? 0.048 -7.051 -30.297 1 79.12 43 ASP B C 1
ATOM 4933 O O . ASP B 1 43 ? -1.021 -7.613 -30.547 1 79.12 43 ASP B O 1
ATOM 4937 N N . LEU B 1 44 ? 0.821 -7.344 -29.375 1 76.06 44 LEU B N 1
ATOM 4938 C CA . LEU B 1 44 ? 0.422 -8.406 -28.453 1 76.06 44 LEU B CA 1
ATOM 4939 C C . LEU B 1 44 ? -0.844 -8.016 -27.688 1 76.06 44 LEU B C 1
ATOM 4941 O O . LEU B 1 44 ? -1.73 -8.852 -27.484 1 76.06 44 LEU B O 1
ATOM 4945 N N . GLN B 1 45 ? -0.872 -6.777 -27.297 1 83.88 45 GLN B N 1
ATOM 4946 C CA . GLN B 1 45 ? -2.053 -6.293 -26.594 1 83.88 45 GLN B CA 1
ATOM 4947 C C . GLN B 1 45 ? -3.285 -6.328 -27.484 1 83.88 45 GLN B C 1
ATOM 4949 O O . GLN B 1 45 ? -4.363 -6.738 -27.062 1 83.88 45 GLN B O 1
ATOM 4954 N N . LEU B 1 46 ? -3.098 -5.984 -28.719 1 82.75 46 LEU B N 1
ATOM 4955 C CA . LEU B 1 46 ? -4.203 -5.977 -29.672 1 82.75 46 LEU B CA 1
ATOM 4956 C C . LEU B 1 46 ? -4.719 -7.391 -29.922 1 82.75 46 LEU B C 1
ATOM 4958 O O . LEU B 1 46 ? -5.93 -7.613 -29.969 1 82.75 46 LEU B O 1
ATOM 4962 N N . THR B 1 47 ? -3.826 -8.281 -30 1 78.25 47 THR B N 1
ATOM 4963 C CA . THR B 1 47 ? -4.219 -9.664 -30.234 1 78.25 47 THR B CA 1
ATOM 4964 C C . THR B 1 47 ? -5.008 -10.211 -29.047 1 78.25 47 THR B C 1
ATOM 4966 O O . THR B 1 47 ? -6 -10.922 -29.234 1 78.25 47 THR B O 1
ATOM 4969 N N . SER B 1 48 ? -4.531 -9.859 -27.891 1 80.75 48 SER B N 1
ATOM 4970 C CA . SER B 1 48 ? -5.234 -10.289 -26.672 1 80.75 48 SER B CA 1
ATOM 4971 C C . SER B 1 48 ? -6.641 -9.703 -26.609 1 80.75 48 SER B C 1
ATOM 4973 O O . SER B 1 48 ? -7.59 -10.398 -26.25 1 80.75 48 SER B O 1
ATOM 4975 N N . LEU B 1 49 ? -6.754 -8.461 -26.953 1 84.94 49 LEU B N 1
ATOM 4976 C CA . LEU B 1 49 ? -8.047 -7.789 -26.906 1 84.94 49 LEU B CA 1
ATOM 4977 C C . LEU B 1 49 ? -8.984 -8.359 -27.969 1 84.94 49 LEU B C 1
ATOM 4979 O O . LEU B 1 49 ? -10.188 -8.508 -27.719 1 84.94 49 LEU B O 1
ATOM 4983 N N . GLU B 1 50 ? -8.461 -8.664 -29.047 1 78.31 50 GLU B N 1
ATOM 4984 C CA . GLU B 1 50 ? -9.273 -9.25 -30.109 1 78.31 50 GLU B CA 1
ATOM 4985 C C . GLU B 1 50 ? -9.766 -10.641 -29.719 1 78.31 50 GLU B C 1
ATOM 4987 O O . GLU B 1 50 ? -10.914 -11 -30.016 1 78.31 50 GLU B O 1
ATOM 4992 N N . PHE B 1 51 ? -8.898 -11.336 -29.172 1 77.25 51 PHE B N 1
ATOM 4993 C CA . PHE B 1 51 ? -9.297 -12.641 -28.672 1 77.25 51 PHE B CA 1
ATOM 4994 C C . PHE B 1 51 ? -10.414 -12.5 -27.641 1 77.25 51 PHE B C 1
ATOM 4996 O O . PHE B 1 51 ? -11.391 -13.258 -27.656 1 77.25 51 PHE B O 1
ATOM 5003 N N . PHE B 1 52 ? -10.266 -11.586 -26.766 1 83.81 52 PHE B N 1
ATOM 5004 C CA . PHE B 1 52 ? -11.289 -11.312 -25.766 1 83.81 52 PHE B CA 1
ATOM 5005 C C . PHE B 1 52 ? -12.617 -10.969 -26.438 1 83.81 52 PHE B C 1
ATOM 5007 O O . PHE B 1 52 ? -13.664 -11.484 -26.031 1 83.81 52 PHE B O 1
ATOM 5014 N N . GLN B 1 53 ? -12.516 -10.102 -27.406 1 81.44 53 GLN B N 1
ATOM 5015 C CA . GLN B 1 53 ? -13.719 -9.688 -28.125 1 81.44 53 GLN B CA 1
ATOM 5016 C C . GLN B 1 53 ? -14.445 -10.883 -28.734 1 81.44 53 GLN B C 1
ATOM 5018 O O . GLN B 1 53 ? -15.664 -10.992 -28.625 1 81.44 53 GLN B O 1
ATOM 5023 N N . ARG B 1 54 ? -13.742 -11.758 -29.266 1 74.56 54 ARG B N 1
ATOM 5024 C CA . ARG B 1 54 ? -14.312 -12.914 -29.953 1 74.56 54 ARG B CA 1
ATOM 5025 C C . ARG B 1 54 ? -14.961 -13.875 -28.953 1 74.56 54 ARG B C 1
ATOM 5027 O O . ARG B 1 54 ? -16.016 -14.445 -29.234 1 74.56 54 ARG B O 1
ATOM 5034 N N . ARG B 1 55 ? -14.398 -13.82 -27.797 1 75.38 55 ARG B N 1
ATOM 5035 C CA . ARG B 1 55 ? -14.836 -14.844 -26.844 1 75.38 55 ARG B CA 1
ATOM 5036 C C . ARG B 1 55 ? -15.859 -14.281 -25.875 1 75.38 55 ARG B C 1
ATOM 5038 O O . ARG B 1 55 ? -16.797 -14.984 -25.469 1 75.38 55 ARG B O 1
ATOM 5045 N N . PHE B 1 56 ? -15.695 -13.141 -25.562 1 81.38 56 PHE B N 1
ATOM 5046 C CA . PHE B 1 56 ? -16.5 -12.609 -24.469 1 81.38 56 PHE B CA 1
ATOM 5047 C C . PHE B 1 56 ? -17.594 -11.695 -25 1 81.38 56 PHE B C 1
ATOM 5049 O O . PHE B 1 56 ? -18.625 -11.516 -24.359 1 81.38 56 PHE B O 1
ATOM 5056 N N . LEU B 1 57 ? -17.406 -11.156 -26.219 1 82.25 57 LEU B N 1
ATOM 5057 C CA . LEU B 1 57 ? -18.328 -10.102 -26.641 1 82.25 57 LEU B CA 1
ATOM 5058 C C . LEU B 1 57 ? -19.016 -10.477 -27.953 1 82.25 57 LEU B C 1
ATOM 5060 O O . LEU B 1 57 ? -19.609 -9.617 -28.609 1 82.25 57 LEU B O 1
ATOM 5064 N N . ASP B 1 58 ? -18.906 -11.742 -28.266 1 78.56 58 ASP B N 1
ATOM 5065 C CA . ASP B 1 58 ? -19.672 -12.188 -29.438 1 78.56 58 ASP B CA 1
ATOM 5066 C C . ASP B 1 58 ? -21.156 -11.969 -29.234 1 78.56 58 ASP B C 1
ATOM 5068 O O . ASP B 1 58 ? -21.688 -12.203 -28.141 1 78.56 58 ASP B O 1
ATOM 5072 N N . LYS B 1 59 ? -21.844 -11.547 -30.203 1 79 59 LYS B N 1
ATOM 5073 C CA . LYS B 1 59 ? -23.25 -11.148 -30.109 1 79 59 LYS B CA 1
ATOM 5074 C C . LYS B 1 59 ? -24.141 -12.344 -29.797 1 79 59 LYS B C 1
ATOM 5076 O O . LYS B 1 59 ? -25.188 -12.195 -29.172 1 79 59 LYS B O 1
ATOM 5081 N N . GLU B 1 60 ? -23.781 -13.422 -30.172 1 77.25 60 GLU B N 1
ATOM 5082 C CA . GLU B 1 60 ? -24.641 -14.594 -30.016 1 77.25 60 GLU B CA 1
ATOM 5083 C C . GLU B 1 60 ? -24.141 -15.484 -28.891 1 77.25 60 GLU B C 1
ATOM 5085 O O . GLU B 1 60 ? -24.953 -16.062 -28.141 1 77.25 60 GLU B O 1
ATOM 5090 N N . ARG B 1 61 ? -22.859 -15.508 -28.781 1 73 61 ARG B N 1
ATOM 5091 C CA . ARG B 1 61 ? -22.328 -16.531 -27.875 1 73 61 ARG B CA 1
ATOM 5092 C C . ARG B 1 61 ? -21.359 -15.914 -26.875 1 73 61 ARG B C 1
ATOM 5094 O O . ARG B 1 61 ? -20.656 -16.625 -26.156 1 73 61 ARG B O 1
ATOM 5101 N N . GLY B 1 62 ? -21.312 -14.68 -26.781 1 78.44 62 GLY B N 1
ATOM 5102 C CA . GLY B 1 62 ? -20.359 -14.023 -25.906 1 78.44 62 GLY B CA 1
ATOM 5103 C C . GLY B 1 62 ? -20.578 -14.344 -24.438 1 78.44 62 GLY B C 1
ATOM 5104 O O . GLY B 1 62 ? -21.719 -14.461 -23.984 1 78.44 62 GLY B O 1
ATOM 5105 N N . LEU B 1 63 ? -19.547 -14.562 -23.719 1 77.94 63 LEU B N 1
ATOM 5106 C CA . LEU B 1 63 ? -19.594 -14.945 -22.312 1 77.94 63 LEU B CA 1
ATOM 5107 C C . LEU B 1 63 ? -20.203 -13.828 -21.453 1 77.94 63 LEU B C 1
ATOM 5109 O O . LEU B 1 63 ? -20.688 -14.078 -20.359 1 77.94 63 LEU B O 1
ATOM 5113 N N . LEU B 1 64 ? -20.156 -12.609 -21.984 1 81.56 64 LEU B N 1
ATOM 5114 C CA . LEU B 1 64 ? -20.641 -11.484 -21.203 1 81.56 64 LEU B CA 1
ATOM 5115 C C . LEU B 1 64 ? -22.109 -11.195 -21.516 1 81.56 64 LEU B C 1
ATOM 5117 O O . LEU B 1 64 ? -22.688 -10.25 -20.969 1 81.56 64 LEU B O 1
ATOM 5121 N N . LEU B 1 65 ? -22.641 -12.016 -22.406 1 79.12 65 LEU B N 1
ATOM 5122 C CA . LEU B 1 65 ? -24.078 -11.906 -22.594 1 79.12 65 LEU B CA 1
ATOM 5123 C C . LEU B 1 65 ? -24.828 -12.219 -21.312 1 79.12 65 LEU B C 1
ATOM 5125 O O . LEU B 1 65 ? -24.344 -13 -20.484 1 79.12 65 LEU B O 1
ATOM 5129 N N . PRO B 1 66 ? -25.906 -11.523 -21.203 1 79.44 66 PRO B N 1
ATOM 5130 C CA . PRO B 1 66 ? -26.656 -11.734 -19.969 1 79.44 66 PRO B CA 1
ATOM 5131 C C . PRO B 1 66 ? -26.953 -13.211 -19.703 1 79.44 66 PRO B C 1
ATOM 5133 O O . PRO B 1 66 ? -27.375 -13.93 -20.609 1 79.44 66 PRO B O 1
ATOM 5136 N N . GLY B 1 67 ? -26.703 -13.703 -18.438 1 77.5 67 GLY B N 1
ATOM 5137 C CA . GLY B 1 67 ? -27.062 -15.047 -18 1 77.5 67 GLY B CA 1
ATOM 5138 C C . GLY B 1 67 ? -25.938 -16.047 -18.156 1 77.5 67 GLY B C 1
ATOM 5139 O O . GLY B 1 67 ? -26.031 -17.188 -17.688 1 77.5 67 GLY B O 1
ATOM 5140 N N . GLN B 1 68 ? -24.859 -15.711 -18.844 1 78.38 68 GLN B N 1
ATOM 5141 C CA . GLN B 1 68 ? -23.797 -16.656 -19.109 1 78.38 68 GLN B CA 1
ATOM 5142 C C . GLN B 1 68 ? -22.797 -16.734 -17.953 1 78.38 68 GLN B C 1
ATOM 5144 O O . GLN B 1 68 ? -22.188 -17.766 -17.719 1 78.38 68 GLN B O 1
ATOM 5149 N N . LEU B 1 69 ? -22.547 -15.617 -17.312 1 80.12 69 LEU B N 1
ATOM 5150 C CA . LEU B 1 69 ? -21.641 -15.531 -16.172 1 80.12 69 LEU B CA 1
ATOM 5151 C C . LEU B 1 69 ? -22.359 -14.953 -14.953 1 80.12 69 LEU B C 1
ATOM 5153 O O . LEU B 1 69 ? -23.344 -14.242 -15.086 1 80.12 69 LEU B O 1
ATOM 5157 N N . PRO B 1 70 ? -21.891 -15.406 -13.781 1 77.31 70 PRO B N 1
ATOM 5158 C CA . PRO B 1 70 ? -22.406 -14.727 -12.594 1 77.31 70 PRO B CA 1
ATOM 5159 C C . PRO B 1 70 ? -22.25 -13.211 -12.664 1 77.31 70 PRO B C 1
ATOM 5161 O O . PRO B 1 70 ? -21.25 -12.719 -13.188 1 77.31 70 PRO B O 1
ATOM 5164 N N . GLY B 1 71 ? -23.125 -12.508 -12.156 1 76.94 71 GLY B N 1
ATOM 5165 C CA . GLY B 1 71 ? -23.172 -11.055 -12.242 1 76.94 71 GLY B CA 1
ATOM 5166 C C . GLY B 1 71 ? -21.906 -10.383 -11.742 1 76.94 71 GLY B C 1
ATOM 5167 O O . GLY B 1 71 ? -21.375 -9.492 -12.398 1 76.94 71 GLY B O 1
ATOM 5168 N N . TRP B 1 72 ? -21.406 -10.891 -10.641 1 77.06 72 TRP B N 1
ATOM 5169 C CA . TRP B 1 72 ? -20.234 -10.234 -10.062 1 77.06 72 TRP B CA 1
ATOM 5170 C C . TRP B 1 72 ? -19 -10.445 -10.938 1 77.06 72 TRP B C 1
ATOM 5172 O O . TRP B 1 72 ? -18.109 -9.586 -10.992 1 77.06 72 TRP B O 1
ATOM 5182 N N . VAL B 1 73 ? -18.938 -11.562 -11.633 1 81 73 VAL B N 1
ATOM 5183 C CA . VAL B 1 73 ? -17.812 -11.836 -12.531 1 81 73 VAL B CA 1
ATOM 5184 C C . VAL B 1 73 ? -17.875 -10.891 -13.727 1 81 73 VAL B C 1
ATOM 5186 O O . VAL B 1 73 ? -16.859 -10.297 -14.109 1 81 73 VAL B O 1
ATOM 5189 N N . ALA B 1 74 ? -19.047 -10.812 -14.242 1 80.88 74 ALA B N 1
ATOM 5190 C CA . ALA B 1 74 ? -19.25 -9.914 -15.375 1 80.88 74 ALA B CA 1
ATOM 5191 C C . ALA B 1 74 ? -18.891 -8.477 -15.008 1 80.88 74 ALA B C 1
ATOM 5193 O O . ALA B 1 74 ? -18.234 -7.773 -15.797 1 80.88 74 ALA B O 1
ATOM 5194 N N . GLU B 1 75 ? -19.203 -8.148 -13.867 1 79.31 75 GLU B N 1
ATOM 5195 C CA . GLU B 1 75 ? -18.891 -6.805 -13.391 1 79.31 75 GLU B CA 1
ATOM 5196 C C . GLU B 1 75 ? -17.391 -6.613 -13.211 1 79.31 75 GLU B C 1
ATOM 5198 O O . GLU B 1 75 ? -16.844 -5.547 -13.516 1 79.31 75 GLU B O 1
ATOM 5203 N N . THR B 1 76 ? -16.734 -7.613 -12.688 1 78.81 76 THR B N 1
ATOM 5204 C CA . THR B 1 76 ? -15.289 -7.555 -12.5 1 78.81 76 THR B CA 1
ATOM 5205 C C . THR B 1 76 ? -14.57 -7.363 -13.828 1 78.81 76 THR B C 1
ATOM 5207 O O . THR B 1 76 ? -13.648 -6.559 -13.93 1 78.81 76 THR B O 1
ATOM 5210 N N . ILE B 1 77 ? -15.062 -8.078 -14.805 1 82.94 77 ILE B N 1
ATOM 5211 C CA . ILE B 1 77 ? -14.469 -7.98 -16.141 1 82.94 77 ILE B CA 1
ATOM 5212 C C . ILE B 1 77 ? -14.703 -6.586 -16.703 1 82.94 77 ILE B C 1
ATOM 5214 O O . ILE B 1 77 ? -13.773 -5.957 -17.219 1 82.94 77 ILE B O 1
ATOM 5218 N N . CYS B 1 78 ? -15.867 -6.125 -16.562 1 81.25 78 CYS B N 1
ATOM 5219 C CA . CYS B 1 78 ? -16.219 -4.801 -17.062 1 81.25 78 CYS B CA 1
ATOM 5220 C C . CYS B 1 78 ? -15.383 -3.721 -16.391 1 81.25 78 CYS B C 1
ATOM 5222 O O . CYS B 1 78 ? -14.883 -2.807 -17.047 1 81.25 78 CYS B O 1
ATOM 5224 N N . ASN B 1 79 ? -15.219 -3.924 -15.109 1 78.62 79 ASN B N 1
ATOM 5225 C CA . ASN B 1 79 ? -14.422 -2.961 -14.359 1 78.62 79 ASN B CA 1
ATOM 5226 C C . ASN B 1 79 ? -12.969 -2.961 -14.812 1 78.62 79 ASN B C 1
ATOM 5228 O O . ASN B 1 79 ? -12.32 -1.911 -14.859 1 78.62 79 ASN B O 1
ATOM 5232 N N . LEU B 1 80 ? -12.469 -4.082 -15.055 1 81.62 80 LEU B N 1
ATOM 5233 C CA . LEU B 1 80 ? -11.102 -4.199 -15.555 1 81.62 80 LEU B CA 1
ATOM 5234 C C . LEU B 1 80 ? -10.945 -3.463 -16.875 1 81.62 80 LEU B C 1
ATOM 5236 O O . LEU B 1 80 ? -9.961 -2.744 -17.078 1 81.62 80 LEU B O 1
ATOM 5240 N N . LEU B 1 81 ? -11.922 -3.572 -17.734 1 84.19 81 LEU B N 1
ATOM 5241 C CA . LEU B 1 81 ? -11.891 -2.92 -19.047 1 84.19 81 LEU B CA 1
ATOM 5242 C C . LEU B 1 81 ? -11.984 -1.404 -18.906 1 84.19 81 LEU B C 1
ATOM 5244 O O . LEU B 1 81 ? -11.297 -0.666 -19.609 1 84.19 81 LEU B O 1
ATOM 5248 N N . LEU B 1 82 ? -12.75 -1 -17.969 1 79.88 82 LEU B N 1
ATOM 5249 C CA . LEU B 1 82 ? -12.898 0.429 -17.719 1 79.88 82 LEU B CA 1
ATOM 5250 C C . LEU B 1 82 ? -11.602 1.023 -17.188 1 79.88 82 LEU B C 1
ATOM 5252 O O . LEU B 1 82 ? -11.219 2.137 -17.562 1 79.88 82 LEU B O 1
ATOM 5256 N N . LYS B 1 83 ? -10.969 0.252 -16.344 1 78.31 83 LYS B N 1
ATOM 5257 C CA . LYS B 1 83 ? -9.688 0.715 -15.836 1 78.31 83 LYS B CA 1
ATOM 5258 C C . LYS B 1 83 ? -8.648 0.824 -16.953 1 78.31 83 LYS B C 1
ATOM 5260 O O . LYS B 1 83 ? -7.852 1.764 -16.969 1 78.31 83 LYS B O 1
ATOM 5265 N N . MET B 1 84 ? -8.68 -0.124 -17.828 1 84.56 84 MET B N 1
ATOM 5266 C CA . MET B 1 84 ? -7.816 -0.079 -19 1 84.56 84 MET B CA 1
ATOM 5267 C C . MET B 1 84 ? -8.094 1.168 -19.844 1 84.56 84 MET B C 1
ATOM 5269 O O . MET B 1 84 ? -7.16 1.847 -20.281 1 84.56 84 MET B O 1
ATOM 5273 N N . GLY B 1 85 ? -9.328 1.441 -20.031 1 81.69 85 GLY B N 1
ATOM 5274 C CA . GLY B 1 85 ? -9.727 2.619 -20.781 1 81.69 85 GLY B CA 1
ATOM 5275 C C . GLY B 1 85 ? -9.312 3.92 -20.125 1 81.69 85 GLY B C 1
ATOM 5276 O O . GLY B 1 85 ? -8.914 4.867 -20.812 1 81.69 85 GLY B O 1
ATOM 5277 N N . ARG B 1 86 ? -9.352 3.875 -18.844 1 77.69 86 ARG B N 1
ATOM 5278 C CA . ARG B 1 86 ? -9.023 5.078 -18.094 1 77.69 86 ARG B CA 1
ATOM 5279 C C . ARG B 1 86 ? -7.551 5.441 -18.266 1 77.69 86 ARG B C 1
ATOM 5281 O O . ARG B 1 86 ? -7.199 6.625 -18.312 1 77.69 86 ARG B O 1
ATOM 5288 N N . VAL B 1 87 ? -6.75 4.492 -18.297 1 82.56 87 VAL B N 1
ATOM 5289 C CA . VAL B 1 87 ? -5.316 4.723 -18.453 1 82.56 87 VAL B CA 1
ATOM 5290 C C . VAL B 1 87 ? -5.051 5.414 -19.797 1 82.56 87 VAL B C 1
ATOM 5292 O O . VAL B 1 87 ? -4.125 6.219 -19.906 1 82.56 87 VAL B O 1
ATOM 5295 N N . LEU B 1 88 ? -5.918 5.133 -20.766 1 86.69 88 LEU B N 1
ATOM 5296 C CA . LEU B 1 88 ? -5.684 5.605 -22.125 1 86.69 88 LEU B CA 1
ATOM 5297 C C . LEU B 1 88 ? -6.621 6.758 -22.469 1 86.69 88 LEU B C 1
ATOM 5299 O O . LEU B 1 88 ? -6.742 7.137 -23.641 1 86.69 88 LEU B O 1
ATOM 5303 N N . VAL B 1 89 ? -7.25 7.289 -21.5 1 79.19 89 VAL B N 1
ATOM 5304 C CA . VAL B 1 89 ? -8.367 8.203 -21.734 1 79.19 89 VAL B CA 1
ATOM 5305 C C . VAL B 1 89 ? -7.871 9.461 -22.453 1 79.19 89 VAL B C 1
ATOM 5307 O O . VAL B 1 89 ? -8.562 10.008 -23.297 1 79.19 89 VAL B O 1
ATOM 5310 N N . GLU B 1 90 ? -6.723 9.922 -22.125 1 79 90 GLU B N 1
ATOM 5311 C CA . GLU B 1 90 ? -6.188 11.117 -22.781 1 79 90 GLU B CA 1
ATOM 5312 C C . GLU B 1 90 ? -5.957 10.883 -24.266 1 79 90 GLU B C 1
ATOM 5314 O O . GLU B 1 90 ? -6.184 11.781 -25.078 1 79 90 GLU B O 1
ATOM 5319 N N . TYR B 1 91 ? -5.477 9.742 -24.594 1 87.06 91 TYR B N 1
ATOM 5320 C CA . TYR B 1 91 ? -5.238 9.406 -26 1 87.06 91 TYR B CA 1
ATOM 5321 C C . TYR B 1 91 ? -6.555 9.219 -26.75 1 87.06 91 TYR B C 1
ATOM 5323 O O . TYR B 1 91 ? -6.648 9.531 -27.938 1 87.06 91 TYR B O 1
ATOM 5331 N N . ARG B 1 92 ? -7.5 8.734 -26.062 1 84.62 92 ARG B N 1
ATOM 5332 C CA . ARG B 1 92 ? -8.828 8.602 -26.656 1 84.62 92 ARG B CA 1
ATOM 5333 C C . ARG B 1 92 ? -9.391 9.961 -27.047 1 84.62 92 ARG B C 1
ATOM 5335 O O . ARG B 1 92 ? -10.031 10.094 -28.094 1 84.62 92 ARG B O 1
ATOM 5342 N N . ALA B 1 93 ? -9.195 10.844 -26.188 1 78 93 ALA B N 1
ATOM 5343 C CA . ALA B 1 93 ? -9.648 12.203 -26.469 1 78 93 ALA B CA 1
ATOM 5344 C C . ALA B 1 93 ? -9 12.734 -27.75 1 78 93 ALA B C 1
ATOM 5346 O O . ALA B 1 93 ? -9.641 13.453 -28.531 1 78 93 ALA B O 1
ATOM 5347 N N . LEU B 1 94 ? -7.766 12.367 -27.984 1 83.19 94 LEU B N 1
ATOM 5348 C CA . LEU B 1 94 ? -7.074 12.805 -29.188 1 83.19 94 LEU B CA 1
ATOM 5349 C C . LEU B 1 94 ? -7.672 12.148 -30.438 1 83.19 94 LEU B C 1
ATOM 5351 O O . LEU B 1 94 ? -7.762 12.773 -31.484 1 83.19 94 LEU B O 1
ATOM 5355 N N . VAL B 1 95 ? -8.016 10.883 -30.281 1 84.5 95 VAL B N 1
ATOM 5356 C CA . VAL B 1 95 ? -8.617 10.164 -31.391 1 84.5 95 VAL B CA 1
ATOM 5357 C C . VAL B 1 95 ? -9.883 10.883 -31.844 1 84.5 95 VAL B C 1
ATOM 5359 O O . VAL B 1 95 ? -10.148 10.984 -33.062 1 84.5 95 VAL B O 1
ATOM 5362 N N . LYS B 1 96 ? -10.547 11.328 -30.938 1 76.56 96 LYS B N 1
ATOM 5363 C CA . LYS B 1 96 ? -11.789 12.039 -31.25 1 76.56 96 LYS B CA 1
ATOM 5364 C C . LYS B 1 96 ? -11.508 13.438 -31.781 1 76.56 96 LYS B C 1
ATOM 5366 O O . LYS B 1 96 ? -12.125 13.867 -32.75 1 76.56 96 LYS B O 1
ATOM 5371 N N . GLU B 1 97 ? -10.578 14.102 -31.172 1 76.38 97 GLU B N 1
ATOM 5372 C CA . GLU B 1 97 ? -10.25 15.484 -31.531 1 76.38 97 GLU B CA 1
ATOM 5373 C C . GLU B 1 97 ? -9.734 15.57 -32.969 1 76.38 97 GLU B C 1
ATOM 5375 O O . GLU B 1 97 ? -10.047 16.516 -33.688 1 76.38 97 GLU B O 1
ATOM 5380 N N . TYR B 1 98 ? -9 14.648 -33.344 1 79.25 98 TYR B N 1
ATOM 5381 C CA . TYR B 1 98 ? -8.375 14.719 -34.656 1 79.25 98 TYR B CA 1
ATOM 5382 C C . TYR B 1 98 ? -9.164 13.891 -35.656 1 79.25 98 TYR B C 1
ATOM 5384 O O . TYR B 1 98 ? -8.672 13.609 -36.75 1 79.25 98 TYR B O 1
ATOM 5392 N N . GLU B 1 99 ? -10.375 13.484 -35.281 1 76.69 99 GLU B N 1
ATOM 5393 C CA . GLU B 1 99 ? -11.344 12.805 -36.156 1 76.69 99 GLU B CA 1
ATOM 5394 C C . GLU B 1 99 ? -10.688 11.656 -36.906 1 76.69 99 GLU B C 1
ATOM 5396 O O . GLU B 1 99 ? -10.789 11.578 -38.125 1 76.69 99 GLU B O 1
ATOM 5401 N N . ILE B 1 100 ? -9.945 10.969 -36.156 1 76.25 100 ILE B N 1
ATOM 5402 C CA . ILE B 1 100 ? -9.273 9.82 -36.75 1 76.25 100 ILE B CA 1
ATOM 5403 C C . ILE B 1 100 ? -10.297 8.773 -37.188 1 76.25 100 ILE B C 1
ATOM 5405 O O . ILE B 1 100 ? -10.094 8.047 -38.156 1 76.25 100 ILE B O 1
ATOM 5409 N N . LEU B 1 101 ? -11.375 8.789 -36.469 1 71.38 101 LEU B N 1
ATOM 5410 C CA . LEU B 1 101 ? -12.406 7.789 -36.75 1 71.38 101 LEU B CA 1
ATOM 5411 C C . LEU B 1 101 ? -13.297 8.227 -37.906 1 71.38 101 LEU B C 1
ATOM 5413 O O . LEU B 1 101 ? -13.641 9.406 -38 1 71.38 101 LEU B O 1
ATOM 5417 N N . ASP B 1 102 ? -13.258 7.465 -39.094 1 61.06 102 ASP B N 1
ATOM 5418 C CA . ASP B 1 102 ? -14.133 7.777 -40.219 1 61.06 102 ASP B CA 1
ATOM 5419 C C . ASP B 1 102 ? -15.602 7.715 -39.812 1 61.06 102 ASP B C 1
ATOM 5421 O O . ASP B 1 102 ? -15.938 7.172 -38.75 1 61.06 102 ASP B O 1
ATOM 5425 N N . ALA B 1 103 ? -16.516 8.484 -40.5 1 52.25 103 ALA B N 1
ATOM 5426 C CA . ALA B 1 103 ? -17.969 8.516 -40.344 1 52.25 103 ALA B CA 1
ATOM 5427 C C . ALA B 1 103 ? -18.531 7.113 -40.125 1 52.25 103 ALA B C 1
ATOM 5429 O O . ALA B 1 103 ? -19.484 6.93 -39.375 1 52.25 103 ALA B O 1
ATOM 5430 N N . SER B 1 104 ? -17.984 6.203 -40.75 1 46.78 104 SER B N 1
ATOM 5431 C CA . SER B 1 104 ? -18.516 4.848 -40.656 1 46.78 104 SER B CA 1
ATOM 5432 C C . SER B 1 104 ? -18.172 4.211 -39.312 1 46.78 104 SER B C 1
ATOM 5434 O O . SER B 1 104 ? -18.969 3.451 -38.75 1 46.78 104 SER B O 1
ATOM 5436 N N . THR B 1 105 ? -17.031 4.488 -38.812 1 52.03 105 THR B N 1
ATOM 5437 C CA . THR B 1 105 ? -16.578 3.855 -37.562 1 52.03 105 THR B CA 1
ATOM 5438 C C . THR B 1 105 ? -17.141 4.586 -36.344 1 52.03 105 THR B C 1
ATOM 5440 O O . THR B 1 105 ? -17.266 4.004 -35.281 1 52.03 105 THR B O 1
ATOM 5443 N N . ALA B 1 106 ? -17.25 5.898 -36.438 1 51 106 ALA B N 1
ATOM 5444 C CA . ALA B 1 106 ? -17.859 6.68 -35.344 1 51 106 ALA B CA 1
ATOM 5445 C C . ALA B 1 106 ? -19.234 6.137 -35 1 51 106 ALA B C 1
ATOM 5447 O O . ALA B 1 106 ? -19.688 6.258 -33.844 1 51 106 ALA B O 1
ATOM 5448 N N . ALA B 1 107 ? -19.922 5.613 -35.938 1 44.69 107 ALA B N 1
ATOM 5449 C CA . ALA B 1 107 ? -21.234 5 -35.719 1 44.69 107 ALA B CA 1
ATOM 5450 C C . ALA B 1 107 ? -21.141 3.803 -34.781 1 44.69 107 ALA B C 1
ATOM 5452 O O . ALA B 1 107 ? -22.125 3.398 -34.188 1 44.69 107 ALA B O 1
ATOM 5453 N N . PHE B 1 108 ? -19.984 3.26 -34.719 1 46.22 108 PHE B N 1
ATOM 5454 C CA . PHE B 1 108 ? -19.797 2.045 -33.938 1 46.22 108 PHE B CA 1
ATOM 5455 C C . PHE B 1 108 ? -19.641 2.377 -32.469 1 46.22 108 PHE B C 1
ATOM 5457 O O . PHE B 1 108 ? -19.734 1.493 -31.609 1 46.22 108 PHE B O 1
ATOM 5464 N N . ASP B 1 109 ? -19.234 3.523 -32.156 1 47.5 109 ASP B N 1
ATOM 5465 C CA . ASP B 1 109 ? -19.094 3.891 -30.75 1 47.5 109 ASP B CA 1
ATOM 5466 C C . ASP B 1 109 ? -20.438 3.779 -30.031 1 47.5 109 ASP B C 1
ATOM 5468 O O . ASP B 1 109 ? -20.484 3.816 -28.797 1 47.5 109 ASP B O 1
ATOM 5472 N N . HIS B 1 110 ? -21.594 3.912 -30.766 1 42.41 110 HIS B N 1
ATOM 5473 C CA . HIS B 1 110 ? -22.891 3.955 -30.109 1 42.41 110 HIS B CA 1
ATOM 5474 C C . HIS B 1 110 ? -23.531 2.57 -30.047 1 42.41 110 HIS B C 1
ATOM 5476 O O . HIS B 1 110 ? -24.75 2.451 -29.984 1 42.41 110 HIS B O 1
ATOM 5482 N N . GLY B 1 111 ? -22.875 1.479 -29.844 1 42.56 111 GLY B N 1
ATOM 5483 C CA . GLY B 1 111 ? -23.375 0.211 -29.344 1 42.56 111 GLY B CA 1
ATOM 5484 C C . GLY B 1 111 ? -23.828 -0.733 -30.438 1 42.56 111 GLY B C 1
ATOM 5485 O O . GLY B 1 111 ? -24.188 -1.879 -30.156 1 42.56 111 GLY B O 1
ATOM 5486 N N . ASP B 1 112 ? -24.406 -0.178 -31.594 1 41.66 112 ASP B N 1
ATOM 5487 C CA . ASP B 1 112 ? -25.203 -1.127 -32.375 1 41.66 112 ASP B CA 1
ATOM 5488 C C . ASP B 1 112 ? -24.297 -2.078 -33.156 1 41.66 112 ASP B C 1
ATOM 5490 O O . ASP B 1 112 ? -24.672 -3.227 -33.406 1 41.66 112 ASP B O 1
ATOM 5494 N N . ASP B 1 113 ? -23.438 -1.607 -34.188 1 44.03 113 ASP B N 1
ATOM 5495 C CA . ASP B 1 113 ? -22.844 -2.506 -35.188 1 44.03 113 ASP B CA 1
ATOM 5496 C C . ASP B 1 113 ? -21.391 -2.811 -34.844 1 44.03 113 ASP B C 1
ATOM 5498 O O . ASP B 1 113 ? -20.703 -1.994 -34.188 1 44.03 113 ASP B O 1
ATOM 5502 N N . ALA B 1 114 ? -21 -4.227 -34.812 1 44.88 114 ALA B N 1
ATOM 5503 C CA . ALA B 1 114 ? -19.719 -4.879 -34.625 1 44.88 114 ALA B CA 1
ATOM 5504 C C . ALA B 1 114 ? -18.594 -4.09 -35.281 1 44.88 114 ALA B C 1
ATOM 5506 O O . ALA B 1 114 ? -18.812 -3.438 -36.312 1 44.88 114 ALA B O 1
ATOM 5507 N N . LEU B 1 115 ? -17.578 -3.582 -34.562 1 51.31 115 LEU B N 1
ATOM 5508 C CA . LEU B 1 115 ? -16.344 -3.127 -35.219 1 51.31 115 LEU B CA 1
ATOM 5509 C C . LEU B 1 115 ? -16.188 -3.781 -36.594 1 51.31 115 LEU B C 1
ATOM 5511 O O . LEU B 1 115 ? -16.5 -4.961 -36.75 1 51.31 115 LEU B O 1
ATOM 5515 N N . PRO B 1 116 ? -16.25 -3.045 -37.719 1 48.88 116 PRO B N 1
ATOM 5516 C CA . PRO B 1 116 ? -15.914 -3.777 -38.938 1 48.88 116 PRO B CA 1
ATOM 5517 C C . PRO B 1 116 ? -14.812 -4.809 -38.719 1 48.88 116 PRO B C 1
ATOM 5519 O O . PRO B 1 116 ? -13.836 -4.535 -38 1 48.88 116 PRO B O 1
ATOM 5522 N N . LYS B 1 117 ? -15.227 -5.98 -38.688 1 54.31 117 LYS B N 1
ATOM 5523 C CA . LYS B 1 117 ? -14.398 -7.184 -38.562 1 54.31 117 LYS B CA 1
ATOM 5524 C C . LYS B 1 117 ? -13.422 -7.273 -39.75 1 54.31 117 LYS B C 1
ATOM 5526 O O . LYS B 1 117 ? -13.781 -6.957 -40.875 1 54.31 117 LYS B O 1
ATOM 5531 N N . GLY B 1 118 ? -12.055 -6.914 -39.625 1 58.25 118 GLY B N 1
ATOM 5532 C CA . GLY B 1 118 ? -11.133 -7.316 -40.688 1 58.25 118 GLY B CA 1
ATOM 5533 C C . GLY B 1 118 ? -9.867 -6.48 -40.719 1 58.25 118 GLY B C 1
ATOM 5534 O O . GLY B 1 118 ? -9.812 -5.395 -40.125 1 58.25 118 GLY B O 1
ATOM 5535 N N . GLU B 1 119 ? -8.859 -7.008 -41 1 64.75 119 GLU B N 1
ATOM 5536 C CA . GLU B 1 119 ? -7.516 -6.465 -41.188 1 64.75 119 GLU B CA 1
ATOM 5537 C C . GLU B 1 119 ? -7.555 -5.195 -42.031 1 64.75 119 GLU B C 1
ATOM 5539 O O . GLU B 1 119 ? -6.738 -4.293 -41.844 1 64.75 119 GLU B O 1
ATOM 5544 N N . LYS B 1 120 ? -8.586 -4.996 -42.812 1 72.94 120 LYS B N 1
ATOM 5545 C CA . LYS B 1 120 ? -8.656 -3.855 -43.719 1 72.94 120 LYS B CA 1
ATOM 5546 C C . LYS B 1 120 ? -8.977 -2.57 -42.969 1 72.94 120 LYS B C 1
ATOM 5548 O O . LYS B 1 120 ? -8.398 -1.518 -43.219 1 72.94 120 LYS B O 1
ATOM 5553 N N . TRP B 1 121 ? -9.828 -2.709 -42 1 76.38 121 TRP B N 1
ATOM 5554 C CA . TRP B 1 121 ? -10.195 -1.523 -41.25 1 76.38 121 TRP B CA 1
ATOM 5555 C C . TRP B 1 121 ? -9.023 -1.04 -40.375 1 76.38 121 TRP B C 1
ATOM 5557 O O . TRP B 1 121 ? -8.805 0.165 -40.25 1 76.38 121 TRP B O 1
ATOM 5567 N N . LYS B 1 122 ? -8.336 -1.937 -39.844 1 78.38 122 LYS B N 1
ATOM 5568 C CA . LYS B 1 122 ? -7.199 -1.585 -39 1 78.38 122 LYS B CA 1
ATOM 5569 C C . LYS B 1 122 ? -6.141 -0.83 -39.812 1 78.38 122 LYS B C 1
ATOM 5571 O O . LYS B 1 122 ? -5.578 0.157 -39.344 1 78.38 122 LYS B O 1
ATOM 5576 N N . GLN B 1 123 ? -6.008 -1.327 -41 1 79.44 123 GLN B N 1
ATOM 5577 C CA . GLN B 1 123 ? -5.004 -0.702 -41.844 1 79.44 123 GLN B CA 1
ATOM 5578 C C . GLN B 1 123 ? -5.426 0.706 -42.25 1 79.44 123 GLN B C 1
ATOM 5580 O O . GLN B 1 123 ? -4.605 1.623 -42.281 1 79.44 123 GLN B O 1
ATOM 5585 N N . SER B 1 124 ? -6.688 0.812 -42.531 1 81.12 124 SER B N 1
ATOM 5586 C CA . SER B 1 124 ? -7.203 2.131 -42.875 1 81.12 124 SER B CA 1
ATOM 5587 C C . SER B 1 124 ? -7.086 3.102 -41.688 1 81.12 124 SER B C 1
ATOM 5589 O O . SER B 1 124 ? -6.738 4.27 -41.875 1 81.12 124 SER B O 1
ATOM 5591 N N . PHE B 1 125 ? -7.395 2.568 -40.594 1 83.44 125 PHE B N 1
ATOM 5592 C CA . PHE B 1 125 ? -7.305 3.365 -39.375 1 83.44 125 PHE B CA 1
ATOM 5593 C C . PHE B 1 125 ? -5.863 3.781 -39.094 1 83.44 125 PHE B C 1
ATOM 5595 O O . PHE B 1 125 ? -5.598 4.934 -38.75 1 83.44 125 PHE B O 1
ATOM 5602 N N . LEU B 1 126 ? -4.969 2.926 -39.281 1 82.69 126 LEU B N 1
ATOM 5603 C CA . LEU B 1 126 ? -3.545 3.176 -39.062 1 82.69 126 LEU B CA 1
ATOM 5604 C C . LEU B 1 126 ? -3.031 4.23 -40.031 1 82.69 126 LEU B C 1
ATOM 5606 O O . LEU B 1 126 ? -2.266 5.117 -39.656 1 82.69 126 LEU B O 1
ATOM 5610 N N . ASP B 1 127 ? -3.492 4.129 -41.25 1 83.31 127 ASP B N 1
ATOM 5611 C CA . ASP B 1 127 ? -3.055 5.07 -42.281 1 83.31 127 ASP B CA 1
ATOM 5612 C C . ASP B 1 127 ? -3.57 6.477 -42 1 83.31 127 ASP B C 1
ATOM 5614 O O . ASP B 1 127 ? -2.848 7.457 -42.188 1 83.31 127 ASP B O 1
ATOM 5618 N N . ARG B 1 128 ? -4.734 6.508 -41.5 1 85.62 128 ARG B N 1
ATOM 5619 C CA . ARG B 1 128 ? -5.301 7.805 -41.125 1 85.62 128 ARG B CA 1
ATOM 5620 C C . ARG B 1 128 ? -4.555 8.422 -39.969 1 85.62 128 ARG B C 1
ATOM 5622 O O . ARG B 1 128 ? -4.344 9.633 -39.906 1 85.62 128 ARG B O 1
ATOM 5629 N N . THR B 1 129 ? -4.219 7.625 -39.031 1 87.38 129 THR B N 1
ATOM 5630 C CA . THR B 1 129 ? -3.49 8.078 -37.875 1 87.38 129 THR B CA 1
ATOM 5631 C C . THR B 1 129 ? -2.127 8.648 -38.25 1 87.38 129 THR B C 1
ATOM 5633 O O . THR B 1 129 ? -1.725 9.703 -37.781 1 87.38 129 THR B O 1
ATOM 5636 N N . LYS B 1 130 ? -1.525 7.969 -39.125 1 84.69 130 LYS B N 1
ATOM 5637 C CA . LYS B 1 130 ? -0.213 8.414 -39.594 1 84.69 130 LYS B CA 1
ATOM 5638 C C . LYS B 1 130 ? -0.307 9.766 -40.281 1 84.69 130 LYS B C 1
ATOM 5640 O O . LYS B 1 130 ? 0.566 10.625 -40.125 1 84.69 130 LYS B O 1
ATOM 5645 N N . ALA B 1 131 ? -1.412 9.891 -40.938 1 83.94 131 ALA B N 1
ATOM 5646 C CA . ALA B 1 131 ? -1.626 11.133 -41.656 1 83.94 131 ALA B CA 1
ATOM 5647 C C . ALA B 1 131 ? -1.858 12.305 -40.719 1 83.94 131 ALA B C 1
ATOM 5649 O O . ALA B 1 131 ? -1.431 13.43 -41 1 83.94 131 ALA B O 1
ATOM 5650 N N . LYS B 1 132 ? -2.451 11.984 -39.594 1 86.5 132 LYS B N 1
ATOM 5651 C CA . LYS B 1 132 ? -2.814 13.047 -38.656 1 86.5 132 LYS B CA 1
ATOM 5652 C C . LYS B 1 132 ? -1.717 13.258 -37.594 1 86.5 132 LYS B C 1
ATOM 5654 O O . LYS B 1 132 ? -1.769 14.211 -36.844 1 86.5 132 LYS B O 1
ATOM 5659 N N . ALA B 1 133 ? -0.758 12.406 -37.625 1 86 133 ALA B N 1
ATOM 5660 C CA . ALA B 1 133 ? 0.312 12.469 -36.625 1 86 133 ALA B CA 1
ATOM 5661 C C . ALA B 1 133 ? 1.06 13.797 -36.719 1 86 133 ALA B C 1
ATOM 5663 O O . ALA B 1 133 ? 1.488 14.344 -35.688 1 86 133 ALA B O 1
ATOM 5664 N N . LYS B 1 134 ? 1.132 14.305 -37.906 1 82.81 134 LYS B N 1
ATOM 5665 C CA . LYS B 1 134 ? 1.816 15.578 -38.062 1 82.81 134 LYS B CA 1
ATOM 5666 C C . LYS B 1 134 ? 1.044 16.719 -37.406 1 82.81 134 LYS B C 1
ATOM 5668 O O . LYS B 1 134 ? 1.642 17.625 -36.812 1 82.81 134 LYS B O 1
ATOM 5673 N N . ALA B 1 135 ? -0.257 16.625 -37.5 1 84.75 135 ALA B N 1
ATOM 5674 C CA . ALA B 1 135 ? -1.108 17.641 -36.906 1 84.75 135 ALA B CA 1
ATOM 5675 C C . ALA B 1 135 ? -1.004 17.594 -35.375 1 84.75 135 ALA B C 1
ATOM 5677 O O . ALA B 1 135 ? -1.029 18.641 -34.719 1 84.75 135 ALA B O 1
ATOM 5678 N N . ILE B 1 136 ? -0.846 16.484 -34.906 1 85.56 136 ILE B N 1
ATOM 5679 C CA . ILE B 1 136 ? -0.732 16.297 -33.469 1 85.56 136 ILE B CA 1
ATOM 5680 C C . ILE B 1 136 ? 0.606 16.859 -32.969 1 85.56 136 ILE B C 1
ATOM 5682 O O . ILE B 1 136 ? 0.679 17.484 -31.906 1 85.56 136 ILE B O 1
ATOM 5686 N N . LYS B 1 137 ? 1.586 16.719 -33.75 1 81.44 137 LYS B N 1
ATOM 5687 C CA . LYS B 1 137 ? 2.934 17.156 -33.406 1 81.44 137 LYS B CA 1
ATOM 5688 C C . LYS B 1 137 ? 3.018 18.672 -33.344 1 81.44 137 LYS B C 1
ATOM 5690 O O . LYS B 1 137 ? 3.836 19.219 -32.594 1 81.44 137 LYS B O 1
ATOM 5695 N N . LEU B 1 138 ? 2.117 19.234 -34.031 1 77.5 138 LEU B N 1
ATOM 5696 C CA . LEU B 1 138 ? 2.145 20.688 -34.094 1 77.5 138 LEU B CA 1
ATOM 5697 C C . LEU B 1 138 ? 1.517 21.312 -32.844 1 77.5 138 LEU B C 1
ATOM 5699 O O . LEU B 1 138 ? 1.771 22.469 -32.531 1 77.5 138 LEU B O 1
ATOM 5703 N N . LYS B 1 139 ? 0.737 20.469 -32.25 1 78.31 139 LYS B N 1
ATOM 5704 C CA . LYS B 1 139 ? 0.123 20.953 -31 1 78.31 139 LYS B CA 1
ATOM 5705 C C . LYS B 1 139 ? 0.909 20.484 -29.781 1 78.31 139 LYS B C 1
ATOM 5707 O O . LYS B 1 139 ? 0.858 19.312 -29.406 1 78.31 139 LYS B O 1
ATOM 5712 N N . GLY B 1 140 ? 1.535 21.359 -29.156 1 71.06 140 GLY B N 1
ATOM 5713 C CA . GLY B 1 140 ? 2.453 21.062 -28.078 1 71.06 140 GLY B CA 1
ATOM 5714 C C . GLY B 1 140 ? 1.812 20.25 -26.969 1 71.06 140 GLY B C 1
ATOM 5715 O O . GLY B 1 140 ? 2.389 19.25 -26.5 1 71.06 140 GLY B O 1
ATOM 5716 N N . TYR B 1 141 ? 0.615 20.641 -26.641 1 66.38 141 TYR B N 1
ATOM 5717 C CA . TYR B 1 141 ? -0.072 19.969 -25.531 1 66.38 141 TYR B CA 1
ATOM 5718 C C . TYR B 1 141 ? -0.365 18.516 -25.891 1 66.38 141 TYR B C 1
ATOM 5720 O O . TYR B 1 141 ? -0.142 17.609 -25.062 1 66.38 141 TYR B O 1
ATOM 5728 N N . ASP B 1 142 ? -0.807 18.406 -27.062 1 75.94 142 ASP B N 1
ATOM 5729 C CA . ASP B 1 142 ? -1.159 17.062 -27.5 1 75.94 142 ASP B CA 1
ATOM 5730 C C . ASP B 1 142 ? 0.089 16.188 -27.688 1 75.94 142 ASP B C 1
ATOM 5732 O O . ASP B 1 142 ? 0.096 15.016 -27.328 1 75.94 142 ASP B O 1
ATOM 5736 N N . TRP B 1 143 ? 1.111 16.844 -28.062 1 79.5 143 TRP B N 1
ATOM 5737 C CA . TRP B 1 143 ? 2.34 16.109 -28.344 1 79.5 143 TRP B CA 1
ATOM 5738 C C . TRP B 1 143 ? 3.041 15.719 -27.047 1 79.5 143 TRP B C 1
ATOM 5740 O O . TRP B 1 143 ? 3.773 14.727 -27 1 79.5 143 TRP B O 1
ATOM 5750 N N . ALA B 1 144 ? 2.725 16.453 -26 1 79.5 144 ALA B N 1
ATOM 5751 C CA . ALA B 1 144 ? 3.322 16.156 -24.703 1 79.5 144 ALA B CA 1
ATOM 5752 C C . ALA B 1 144 ? 2.916 14.766 -24.219 1 79.5 144 ALA B C 1
ATOM 5754 O O . ALA B 1 144 ? 3.648 14.133 -23.453 1 79.5 144 ALA B O 1
ATOM 5755 N N . LEU B 1 145 ? 1.85 14.312 -24.719 1 83.12 145 LEU B N 1
ATOM 5756 C CA . LEU B 1 145 ? 1.379 12.984 -24.328 1 83.12 145 LEU B CA 1
ATOM 5757 C C . LEU B 1 145 ? 2.275 11.898 -24.906 1 83.12 145 LEU B C 1
ATOM 5759 O O . LEU B 1 145 ? 2.268 10.758 -24.438 1 83.12 145 LEU B O 1
ATOM 5763 N N . PHE B 1 146 ? 3.031 12.336 -25.891 1 84.75 146 PHE B N 1
ATOM 5764 C CA . PHE B 1 146 ? 3.846 11.352 -26.578 1 84.75 146 PHE B CA 1
ATOM 5765 C C . PHE B 1 146 ? 5.324 11.531 -26.25 1 84.75 146 PHE B C 1
ATOM 5767 O O . PHE B 1 146 ? 6.191 11 -26.953 1 84.75 146 PHE B O 1
ATOM 5774 N N . ASP B 1 147 ? 5.449 12.336 -25.219 1 84.69 147 ASP B N 1
ATOM 5775 C CA . ASP B 1 147 ? 6.793 12.32 -24.656 1 84.69 147 ASP B CA 1
ATOM 5776 C C . ASP B 1 147 ? 7.203 10.898 -24.25 1 84.69 147 ASP B C 1
ATOM 5778 O O . ASP B 1 147 ? 6.395 10.141 -23.703 1 84.69 147 ASP B O 1
ATOM 5782 N N . LYS B 1 148 ? 8.406 10.602 -24.516 1 82.69 148 LYS B N 1
ATOM 5783 C CA . LYS B 1 148 ? 8.867 9.219 -24.359 1 82.69 148 LYS B CA 1
ATOM 5784 C C . LYS B 1 148 ? 8.656 8.727 -22.938 1 82.69 148 LYS B C 1
ATOM 5786 O O . LYS B 1 148 ? 8.07 7.66 -22.719 1 82.69 148 LYS B O 1
ATOM 5791 N N . LYS B 1 149 ? 9.102 9.484 -21.984 1 80.75 149 LYS B N 1
ATOM 5792 C CA . LYS B 1 149 ? 8.977 9.07 -20.578 1 80.75 149 LYS B CA 1
ATOM 5793 C C . LYS B 1 149 ? 7.516 8.914 -20.188 1 80.75 149 LYS B C 1
ATOM 5795 O O . LYS B 1 149 ? 7.145 7.938 -19.531 1 80.75 149 LYS B O 1
ATOM 5800 N N . LYS B 1 150 ? 6.734 9.75 -20.594 1 80.88 150 LYS B N 1
ATOM 5801 C CA . LYS B 1 150 ? 5.316 9.734 -20.266 1 80.88 150 LYS B CA 1
ATOM 5802 C C . LYS B 1 150 ? 4.602 8.562 -20.938 1 80.88 150 LYS B C 1
ATOM 5804 O O . LYS B 1 150 ? 3.859 7.824 -20.281 1 80.88 150 LYS B O 1
ATOM 5809 N N . LEU B 1 151 ? 4.836 8.445 -22.188 1 87 151 LEU B N 1
ATOM 5810 C CA . LEU B 1 151 ? 4.164 7.387 -22.938 1 87 151 LEU B CA 1
ATOM 5811 C C . LEU B 1 151 ? 4.578 6.012 -22.422 1 87 151 LEU B C 1
ATOM 5813 O O . LEU B 1 151 ? 3.74 5.121 -22.281 1 87 151 LEU B O 1
ATOM 5817 N N . LEU B 1 152 ? 5.852 5.914 -22.141 1 85.81 152 LEU B N 1
ATOM 5818 C CA . LEU B 1 152 ? 6.316 4.629 -21.641 1 85.81 152 LEU B CA 1
ATOM 5819 C C . LEU B 1 152 ? 5.672 4.316 -20.281 1 85.81 152 LEU B C 1
ATOM 5821 O O . LEU B 1 152 ? 5.348 3.16 -20 1 85.81 152 LEU B O 1
ATOM 5825 N N . GLY B 1 153 ? 5.492 5.32 -19.531 1 84.25 153 GLY B N 1
ATOM 5826 C CA . GLY B 1 153 ? 4.793 5.137 -18.266 1 84.25 153 GLY B CA 1
ATOM 5827 C C . GLY B 1 153 ? 3.354 4.691 -18.438 1 84.25 153 GLY B C 1
ATOM 5828 O O . GLY B 1 153 ? 2.898 3.768 -17.766 1 84.25 153 GLY B O 1
ATOM 5829 N N . VAL B 1 154 ? 2.717 5.262 -19.344 1 85.81 154 VAL B N 1
ATOM 5830 C CA . VAL B 1 154 ? 1.322 4.934 -19.625 1 85.81 154 VAL B CA 1
ATOM 5831 C C . VAL B 1 154 ? 1.228 3.518 -20.188 1 85.81 154 VAL B C 1
ATOM 5833 O O . VAL B 1 154 ? 0.345 2.748 -19.797 1 85.81 154 VAL B O 1
ATOM 5836 N N . LEU B 1 155 ? 2.162 3.188 -21.062 1 86.56 155 LEU B N 1
ATOM 5837 C CA . LEU B 1 155 ? 2.148 1.866 -21.688 1 86.56 155 LEU B CA 1
ATOM 5838 C C . LEU B 1 155 ? 2.463 0.784 -20.656 1 86.56 155 LEU B C 1
ATOM 5840 O O . LEU B 1 155 ? 1.937 -0.328 -20.734 1 86.56 155 LEU B O 1
ATOM 5844 N N . ALA B 1 156 ? 3.297 1.153 -19.766 1 84.19 156 ALA B N 1
ATOM 5845 C CA . ALA B 1 156 ? 3.605 0.204 -18.688 1 84.19 156 ALA B CA 1
ATOM 5846 C C . ALA B 1 156 ? 2.371 -0.081 -17.844 1 84.19 156 ALA B C 1
ATOM 5848 O O . ALA B 1 156 ? 2.086 -1.237 -17.516 1 84.19 156 ALA B O 1
ATOM 5849 N N . GLU B 1 157 ? 1.687 0.97 -17.5 1 84.25 157 GLU B N 1
ATOM 5850 C CA . GLU B 1 157 ? 0.451 0.792 -16.734 1 84.25 157 GLU B CA 1
ATOM 5851 C C . GLU B 1 157 ? -0.591 0.03 -17.547 1 84.25 157 GLU B C 1
ATOM 5853 O O . GLU B 1 157 ? -1.289 -0.836 -17.016 1 84.25 157 GLU B O 1
ATOM 5858 N N . TYR B 1 158 ? -0.668 0.396 -18.781 1 88.06 158 TYR B N 1
ATOM 5859 C CA . TYR B 1 158 ? -1.578 -0.283 -19.703 1 88.06 158 TYR B CA 1
ATOM 5860 C C . TYR B 1 158 ? -1.275 -1.775 -19.766 1 88.06 158 TYR B C 1
ATOM 5862 O O . TYR B 1 158 ? -2.191 -2.602 -19.75 1 88.06 158 TYR B O 1
ATOM 5870 N N . LYS B 1 159 ? -0.064 -2.094 -19.828 1 84.31 159 LYS B N 1
ATOM 5871 C CA . LYS B 1 159 ? 0.354 -3.49 -19.875 1 84.31 159 LYS B CA 1
ATOM 5872 C C . LYS B 1 159 ? -0.073 -4.242 -18.625 1 84.31 159 LYS B C 1
ATOM 5874 O O . LYS B 1 159 ? -0.475 -5.406 -18.688 1 84.31 159 LYS B O 1
ATOM 5879 N N . GLU B 1 160 ? 0.035 -3.611 -17.531 1 81.31 160 GLU B N 1
ATOM 5880 C CA . GLU B 1 160 ? -0.378 -4.242 -16.281 1 81.31 160 GLU B CA 1
ATOM 5881 C C . GLU B 1 160 ? -1.846 -4.656 -16.328 1 81.31 160 GLU B C 1
ATOM 5883 O O . GLU B 1 160 ? -2.207 -5.742 -15.875 1 81.31 160 GLU B O 1
ATOM 5888 N N . TRP B 1 161 ? -2.57 -3.824 -16.891 1 81.69 161 TRP B N 1
ATOM 5889 C CA . TRP B 1 161 ? -3.998 -4.117 -16.953 1 81.69 161 TRP B CA 1
ATOM 5890 C C . TRP B 1 161 ? -4.281 -5.191 -18 1 81.69 161 TRP B C 1
ATOM 5892 O O . TRP B 1 161 ? -5.152 -6.043 -17.812 1 81.69 161 TRP B O 1
ATOM 5902 N N . THR B 1 162 ? -3.578 -5.168 -19.078 1 84.12 162 THR B N 1
ATOM 5903 C CA . THR B 1 162 ? -3.758 -6.207 -20.094 1 84.12 162 THR B CA 1
ATOM 5904 C C . THR B 1 162 ? -3.305 -7.562 -19.562 1 84.12 162 THR B C 1
ATOM 5906 O O . THR B 1 162 ? -3.889 -8.594 -19.891 1 84.12 162 THR B O 1
ATOM 5909 N N . ASP B 1 163 ? -2.264 -7.508 -18.828 1 82.12 163 ASP B N 1
ATOM 5910 C CA . ASP B 1 163 ? -1.821 -8.742 -18.188 1 82.12 163 ASP B CA 1
ATOM 5911 C C . ASP B 1 163 ? -2.891 -9.281 -17.234 1 82.12 163 ASP B C 1
ATOM 5913 O O . ASP B 1 163 ? -3.127 -10.484 -17.188 1 82.12 163 ASP B O 1
ATOM 5917 N N . SER B 1 164 ? -3.498 -8.359 -16.547 1 82.38 164 SER B N 1
ATOM 5918 C CA . SER B 1 164 ? -4.574 -8.766 -15.648 1 82.38 164 SER B CA 1
ATOM 5919 C C . SER B 1 164 ? -5.73 -9.398 -16.422 1 82.38 164 SER B C 1
ATOM 5921 O O . SER B 1 164 ? -6.328 -10.367 -15.953 1 82.38 164 SER B O 1
ATOM 5923 N N . LEU B 1 165 ? -6.027 -8.805 -17.547 1 82.12 165 LEU B N 1
ATOM 5924 C CA . LEU B 1 165 ? -7.086 -9.367 -18.375 1 82.12 165 LEU B CA 1
ATOM 5925 C C . LEU B 1 165 ? -6.715 -10.766 -18.859 1 82.12 165 LEU B C 1
ATOM 5927 O O . LEU B 1 165 ? -7.547 -11.672 -18.828 1 82.12 165 LEU B O 1
ATOM 5931 N N . ARG B 1 166 ? -5.516 -10.898 -19.25 1 80.06 166 ARG B N 1
ATOM 5932 C CA . ARG B 1 166 ? -5.031 -12.203 -19.703 1 80.06 166 ARG B CA 1
ATOM 5933 C C . ARG B 1 166 ? -5.105 -13.227 -18.562 1 80.06 166 ARG B C 1
ATOM 5935 O O . ARG B 1 166 ? -5.566 -14.352 -18.766 1 80.06 166 ARG B O 1
ATOM 5942 N N . ASP B 1 167 ? -4.641 -12.781 -17.453 1 81.94 167 ASP B N 1
ATOM 5943 C CA . ASP B 1 167 ? -4.66 -13.656 -16.281 1 81.94 167 ASP B CA 1
ATOM 5944 C C . ASP B 1 167 ? -6.082 -14.102 -15.945 1 81.94 167 ASP B C 1
ATOM 5946 O O . ASP B 1 167 ? -6.301 -15.227 -15.5 1 81.94 167 ASP B O 1
ATOM 5950 N N . LEU B 1 168 ? -6.941 -13.164 -16.141 1 79.06 168 LEU B N 1
ATOM 5951 C CA . LEU B 1 168 ? -8.344 -13.492 -15.906 1 79.06 168 LEU B CA 1
ATOM 5952 C C . LEU B 1 168 ? -8.859 -14.492 -16.938 1 79.06 168 LEU B C 1
ATOM 5954 O O . LEU B 1 168 ? -9.586 -15.43 -16.594 1 79.06 168 LEU B O 1
ATOM 5958 N N . MET B 1 169 ? -8.523 -14.352 -18.141 1 78.94 169 MET B N 1
ATOM 5959 C CA . MET B 1 169 ? -9.023 -15.164 -19.25 1 78.94 169 MET B CA 1
ATOM 5960 C C . MET B 1 169 ? -8.562 -16.609 -19.109 1 78.94 169 MET B C 1
ATOM 5962 O O . MET B 1 169 ? -9.234 -17.531 -19.578 1 78.94 169 MET B O 1
ATOM 5966 N N . GLN B 1 170 ? -7.488 -16.859 -18.453 1 79.81 170 GLN B N 1
ATOM 5967 C CA . GLN B 1 170 ? -6.984 -18.219 -18.328 1 79.81 170 GLN B CA 1
ATOM 5968 C C . GLN B 1 170 ? -7.969 -19.094 -17.562 1 79.81 170 GLN B C 1
ATOM 5970 O O . GLN B 1 170 ? -7.957 -20.328 -17.703 1 79.81 170 GLN B O 1
ATOM 5975 N N . HIS B 1 171 ? -8.805 -18.5 -16.812 1 79.56 171 HIS B N 1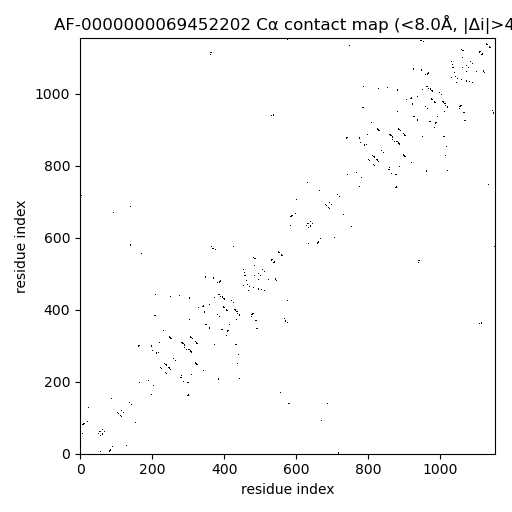
ATOM 5976 C CA . HIS B 1 171 ? -9.719 -19.25 -15.961 1 79.56 171 HIS B CA 1
ATOM 5977 C C . HIS B 1 171 ? -10.992 -19.609 -16.719 1 79.56 171 HIS B C 1
ATOM 5979 O O . HIS B 1 171 ? -11.828 -20.359 -16.203 1 79.56 171 HIS B O 1
ATOM 5985 N N . PHE B 1 172 ? -11.203 -18.953 -17.859 1 69.06 172 PHE B N 1
ATOM 5986 C CA . PHE B 1 172 ? -12.383 -19.219 -18.656 1 69.06 172 PHE B CA 1
ATOM 5987 C C . PHE B 1 172 ? -12.086 -20.297 -19.703 1 69.06 172 PHE B C 1
ATOM 5989 O O . PHE B 1 172 ? -12.984 -20.75 -20.422 1 69.06 172 PHE B O 1
ATOM 5996 N N . SER B 1 173 ? -10.859 -20.547 -20.016 1 56.91 173 SER B N 1
ATOM 5997 C CA . SER B 1 173 ? -10.453 -21.406 -21.125 1 56.91 173 SER B CA 1
ATOM 5998 C C . SER B 1 173 ? -11.266 -22.688 -21.156 1 56.91 173 SER B C 1
ATOM 6000 O O . SER B 1 173 ? -11.688 -23.141 -22.234 1 56.91 173 SER B O 1
ATOM 6002 N N . GLN B 1 174 ? -11.484 -23.391 -20.062 1 52.44 174 GLN B N 1
ATOM 6003 C CA . GLN B 1 174 ? -12.164 -24.672 -20.25 1 52.44 174 GLN B CA 1
ATOM 6004 C C . GLN B 1 174 ? -13.617 -24.469 -20.672 1 52.44 174 GLN B C 1
ATOM 6006 O O . GLN B 1 174 ? -14.125 -25.188 -21.531 1 52.44 174 GLN B O 1
ATOM 6011 N N . GLU B 1 175 ? -14.312 -23.672 -19.969 1 45.09 175 GLU B N 1
ATOM 6012 C CA . GLU B 1 175 ? -15.742 -23.547 -20.234 1 45.09 175 GLU B CA 1
ATOM 6013 C C . GLU B 1 175 ? -15.984 -22.875 -21.594 1 45.09 175 GLU B C 1
ATOM 6015 O O . GLU B 1 175 ? -16.797 -23.359 -22.391 1 45.09 175 GLU B O 1
ATOM 6020 N N . ALA B 1 176 ? -15.625 -21.688 -21.672 1 42.84 176 ALA B N 1
ATOM 6021 C CA . ALA B 1 176 ? -15.938 -20.828 -22.812 1 42.84 176 ALA B CA 1
ATOM 6022 C C . ALA B 1 176 ? -15.07 -21.188 -24.031 1 42.84 176 ALA B C 1
ATOM 6024 O O . ALA B 1 176 ? -15.539 -21.141 -25.172 1 42.84 176 ALA B O 1
ATOM 6025 N N . LEU B 1 177 ? -13.727 -21.234 -23.812 1 42 177 LEU B N 1
ATOM 6026 C CA . LEU B 1 177 ? -12.938 -21.453 -25.016 1 42 177 LEU B CA 1
ATOM 6027 C C . LEU B 1 177 ? -13.422 -22.688 -25.781 1 42 177 LEU B C 1
ATOM 6029 O O . LEU B 1 177 ? -13.328 -22.734 -27 1 42 177 LEU B O 1
ATOM 6033 N N . TYR B 1 178 ? -13.977 -23.625 -24.969 1 40.31 178 TYR B N 1
ATOM 6034 C CA . TYR B 1 178 ? -14.43 -24.859 -25.609 1 40.31 178 TYR B CA 1
ATOM 6035 C C . TYR B 1 178 ? -15.82 -24.688 -26.203 1 40.31 178 TYR B C 1
ATOM 6037 O O . TYR B 1 178 ? -16.172 -25.328 -27.188 1 40.31 178 TYR B O 1
ATOM 6045 N N . THR B 1 179 ? -16.625 -23.938 -25.516 1 40.84 179 THR B N 1
ATOM 6046 C CA . THR B 1 179 ? -17.984 -23.906 -26.062 1 40.84 179 THR B CA 1
ATOM 6047 C C . THR B 1 179 ? -18.031 -23.141 -27.375 1 40.84 179 THR B C 1
ATOM 6049 O O . THR B 1 179 ? -19.062 -23.094 -28.047 1 40.84 179 THR B O 1
ATOM 6052 N N . LEU B 1 180 ? -17.266 -22.078 -27.5 1 36.03 180 LEU B N 1
ATOM 6053 C CA . LEU B 1 180 ? -17.547 -21.25 -28.672 1 36.03 180 LEU B CA 1
ATOM 6054 C C . LEU B 1 180 ? -17.375 -22.062 -29.953 1 36.03 180 LEU B C 1
ATOM 6056 O O . LEU B 1 180 ? -17.469 -21.516 -31.047 1 36.03 180 LEU B O 1
ATOM 6060 N N . THR B 1 181 ? -16.547 -23.062 -30.125 1 31.67 181 THR B N 1
ATOM 6061 C CA . THR B 1 181 ? -16.609 -23.5 -31.516 1 31.67 181 THR B CA 1
ATOM 6062 C C . THR B 1 181 ? -18.047 -23.734 -31.953 1 31.67 181 THR B C 1
ATOM 6064 O O . THR B 1 181 ? -18.922 -23.953 -31.125 1 31.67 181 THR B O 1
ATOM 6067 N N . ASP B 1 182 ? -18.375 -23.828 -33.344 1 32.59 182 ASP B N 1
ATOM 6068 C CA . ASP B 1 182 ? -19.594 -23.953 -34.125 1 32.59 182 ASP B CA 1
ATOM 6069 C C . ASP B 1 182 ? -20.656 -24.766 -33.375 1 32.59 182 ASP B C 1
ATOM 6071 O O . ASP B 1 182 ? -20.312 -25.578 -32.5 1 32.59 182 ASP B O 1
ATOM 6075 N N . GLY B 1 183 ? -22.047 -24.562 -33.281 1 34.16 183 GLY B N 1
ATOM 6076 C CA . GLY B 1 183 ? -23.203 -25.469 -33.25 1 34.16 183 GLY B CA 1
ATOM 6077 C C . GLY B 1 183 ? -22.812 -26.922 -33.344 1 34.16 183 GLY B C 1
ATOM 6078 O O . GLY B 1 183 ? -23.672 -27.812 -33.25 1 34.16 183 GLY B O 1
ATOM 6079 N N . SER B 1 184 ? -22.234 -27.344 -34.562 1 32.59 184 SER B N 1
ATOM 6080 C CA . SER B 1 184 ? -22.031 -28.781 -34.656 1 32.59 184 SER B CA 1
ATOM 6081 C C . SER B 1 184 ? -21.281 -29.344 -33.469 1 32.59 184 SER B C 1
ATOM 6083 O O . SER B 1 184 ? -20.703 -28.578 -32.688 1 32.59 184 SER B O 1
ATOM 6085 N N . ALA B 1 185 ? -20.391 -30.484 -33.75 1 32.59 185 ALA B N 1
ATOM 6086 C CA . ALA B 1 185 ? -19.641 -31.406 -32.906 1 32.59 185 ALA B CA 1
ATOM 6087 C C . ALA B 1 185 ? -18.75 -30.656 -31.922 1 32.59 185 ALA B C 1
ATOM 6089 O O . ALA B 1 185 ? -18 -29.75 -32.312 1 32.59 185 ALA B O 1
ATOM 6090 N N . ALA B 1 186 ? -18.938 -30.484 -30.609 1 38.84 186 ALA B N 1
ATOM 6091 C CA . ALA B 1 186 ? -18.375 -30.359 -29.266 1 38.84 186 ALA B CA 1
ATOM 6092 C C . ALA B 1 186 ? -16.859 -30.469 -29.297 1 38.84 186 ALA B C 1
ATOM 6094 O O . ALA B 1 186 ? -16.188 -30.266 -28.281 1 38.84 186 ALA B O 1
ATOM 6095 N N . LYS B 1 187 ? -16.125 -31.391 -29.906 1 39.56 187 LYS B N 1
ATOM 6096 C CA . LYS B 1 187 ? -15.289 -32.344 -29.188 1 39.56 187 LYS B CA 1
ATOM 6097 C C . LYS B 1 187 ? -13.977 -31.703 -28.75 1 39.56 187 LYS B C 1
ATOM 6099 O O . LYS B 1 187 ? -13.32 -32.219 -27.828 1 39.56 187 LYS B O 1
ATOM 6104 N N . SER B 1 188 ? -13.023 -31 -29.656 1 44.5 188 SER B N 1
ATOM 6105 C CA . SER B 1 188 ? -11.609 -31.094 -29.312 1 44.5 188 SER B CA 1
ATOM 6106 C C . SER B 1 188 ? -11.141 -29.859 -28.547 1 44.5 188 SER B C 1
ATOM 6108 O O . SER B 1 188 ? -11.562 -28.734 -28.844 1 44.5 188 SER B O 1
ATOM 6110 N N . PRO B 1 189 ? -10.625 -29.797 -27.297 1 55.66 189 PRO B N 1
ATOM 6111 C CA . PRO B 1 189 ? -9.945 -28.734 -26.547 1 55.66 189 PRO B CA 1
ATOM 6112 C C . PRO B 1 189 ? -9.18 -27.781 -27.453 1 55.66 189 PRO B C 1
ATOM 6114 O O . PRO B 1 189 ? -8.672 -28.172 -28.5 1 55.66 189 PRO B O 1
ATOM 6117 N N . PRO B 1 190 ? -9.492 -26.344 -27.344 1 56 190 PRO B N 1
ATOM 6118 C CA . PRO B 1 190 ? -8.68 -25.438 -28.156 1 56 190 PRO B CA 1
ATOM 6119 C C . PRO B 1 190 ? -7.211 -25.859 -28.234 1 56 190 PRO B C 1
ATOM 6121 O O . PRO B 1 190 ? -6.672 -26.391 -27.266 1 56 190 PRO B O 1
ATOM 6124 N N . THR B 1 191 ? -6.777 -25.812 -29.422 1 62.12 191 THR B N 1
ATOM 6125 C CA . THR B 1 191 ? -5.355 -26.078 -29.609 1 62.12 191 THR B CA 1
ATOM 6126 C C . THR B 1 191 ? -4.535 -24.828 -29.375 1 62.12 191 THR B C 1
ATOM 6128 O O . THR B 1 191 ? -5.078 -23.719 -29.328 1 62.12 191 THR B O 1
ATOM 6131 N N . ALA B 1 192 ? -3.383 -24.922 -28.984 1 63.25 192 ALA B N 1
ATOM 6132 C CA . ALA B 1 192 ? -2.432 -23.828 -28.781 1 63.25 192 ALA B CA 1
ATOM 6133 C C . ALA B 1 192 ? -2.473 -22.859 -29.953 1 63.25 192 ALA B C 1
ATOM 6135 O O . ALA B 1 192 ? -2.234 -21.656 -29.781 1 63.25 192 ALA B O 1
ATOM 6136 N N . THR B 1 193 ? -2.996 -23.234 -31.031 1 65.06 193 THR B N 1
ATOM 6137 C CA . THR B 1 193 ? -3.041 -22.406 -32.219 1 65.06 193 THR B CA 1
ATOM 6138 C C . THR B 1 193 ? -4.191 -21.406 -32.156 1 65.06 193 THR B C 1
ATOM 6140 O O . THR B 1 193 ? -4.09 -20.281 -32.656 1 65.06 193 THR B O 1
ATOM 6143 N N . ASP B 1 194 ? -5.16 -21.828 -31.359 1 65.19 194 ASP B N 1
ATOM 6144 C CA . ASP B 1 194 ? -6.348 -20.984 -31.266 1 65.19 194 ASP B CA 1
ATOM 6145 C C . ASP B 1 194 ? -6.078 -19.734 -30.406 1 65.19 194 ASP B C 1
ATOM 6147 O O . ASP B 1 194 ? -6.777 -18.734 -30.531 1 65.19 194 ASP B O 1
ATOM 6151 N N . VAL B 1 195 ? -5.027 -19.969 -29.609 1 73.19 195 VAL B N 1
ATOM 6152 C CA . VAL B 1 195 ? -4.758 -18.859 -28.703 1 73.19 195 VAL B CA 1
ATOM 6153 C C . VAL B 1 195 ? -3.404 -18.234 -29.031 1 73.19 195 VAL B C 1
ATOM 6155 O O . VAL B 1 195 ? -2.803 -17.562 -28.188 1 73.19 195 VAL B O 1
ATOM 6158 N N . GLN B 1 196 ? -3.053 -18.422 -30.219 1 71.31 196 GLN B N 1
ATOM 6159 C CA . GLN B 1 196 ? -1.747 -17.906 -30.625 1 71.31 196 GLN B CA 1
ATOM 6160 C C . GLN B 1 196 ? -1.685 -16.391 -30.5 1 71.31 196 GLN B C 1
ATOM 6162 O O . GLN B 1 196 ? -2.596 -15.688 -30.953 1 71.31 196 GLN B O 1
ATOM 6167 N N . GLY B 1 197 ? -0.698 -15.977 -29.797 1 67.62 197 GLY B N 1
ATOM 6168 C CA . GLY B 1 197 ? -0.47 -14.547 -29.672 1 67.62 197 GLY B CA 1
ATOM 6169 C C . GLY B 1 197 ? -1.134 -13.938 -28.453 1 67.62 197 GLY B C 1
ATOM 6170 O O . GLY B 1 197 ? -0.891 -12.773 -28.125 1 67.62 197 GLY B O 1
ATOM 6171 N N . THR B 1 198 ? -1.934 -14.672 -27.781 1 71.12 198 THR B N 1
ATOM 6172 C CA . THR B 1 198 ? -2.682 -14.125 -26.656 1 71.12 198 THR B CA 1
ATOM 6173 C C . THR B 1 198 ? -1.868 -14.227 -25.359 1 71.12 198 THR B C 1
ATOM 6175 O O . THR B 1 198 ? -2.207 -13.594 -24.359 1 71.12 198 THR B O 1
ATOM 6178 N N . GLY B 1 199 ? -0.834 -15.047 -25.438 1 75.69 199 GLY B N 1
ATOM 6179 C CA . GLY B 1 199 ? -0.078 -15.297 -24.219 1 75.69 199 GLY B CA 1
ATOM 6180 C C . GLY B 1 199 ? -0.628 -16.453 -23.406 1 75.69 199 GLY B C 1
ATOM 6181 O O . GLY B 1 199 ? -0.079 -16.797 -22.359 1 75.69 199 GLY B O 1
ATOM 6182 N N . LEU B 1 200 ? -1.688 -17.094 -23.875 1 80.5 200 LEU B N 1
ATOM 6183 C CA . LEU B 1 200 ? -2.309 -18.203 -23.141 1 80.5 200 LEU B CA 1
ATOM 6184 C C . LEU B 1 200 ? -1.882 -19.547 -23.734 1 80.5 200 LEU B C 1
ATOM 6186 O O . LEU B 1 200 ? -2.375 -20.594 -23.312 1 80.5 200 LEU B O 1
ATOM 6190 N N . GLU B 1 201 ? -0.966 -19.453 -24.703 1 80.88 201 GLU B N 1
ATOM 6191 C CA . GLU B 1 201 ? -0.531 -20.672 -25.375 1 80.88 201 GLU B CA 1
ATOM 6192 C C . GLU B 1 201 ? 0.021 -21.688 -24.391 1 80.88 201 GLU B C 1
ATOM 6194 O O . GLU B 1 201 ? -0.37 -22.859 -24.406 1 80.88 201 GLU B O 1
ATOM 6199 N N . GLU B 1 202 ? 0.82 -21.125 -23.5 1 85.06 202 GLU B N 1
ATOM 6200 C CA . GLU B 1 202 ? 1.452 -22.016 -22.531 1 85.06 202 GLU B CA 1
ATOM 6201 C C . GLU B 1 202 ? 0.446 -22.516 -21.5 1 85.06 202 GLU B C 1
ATOM 6203 O O . GLU B 1 202 ? 0.577 -23.625 -20.984 1 85.06 202 GLU B O 1
ATOM 6208 N N . VAL B 1 203 ? -0.546 -21.766 -21.219 1 85.25 203 VAL B N 1
ATOM 6209 C CA . VAL B 1 203 ? -1.59 -22.172 -20.281 1 85.25 203 VAL B CA 1
ATOM 6210 C C . VAL B 1 203 ? -2.391 -23.328 -20.875 1 85.25 203 VAL B C 1
ATOM 6212 O O . VAL B 1 203 ? -2.631 -24.328 -20.188 1 85.25 203 VAL B O 1
ATOM 6215 N N . VAL B 1 204 ? -2.732 -23.203 -22.078 1 81.75 204 VAL B N 1
ATOM 6216 C CA . VAL B 1 204 ? -3.52 -24.219 -22.75 1 81.75 204 VAL B CA 1
ATOM 6217 C C . VAL B 1 204 ? -2.707 -25.516 -22.844 1 81.75 204 VAL B C 1
ATOM 6219 O O . VAL B 1 204 ? -3.24 -26.609 -22.656 1 81.75 204 VAL B O 1
ATOM 6222 N N . LYS B 1 205 ? -1.489 -25.328 -23.156 1 84.5 205 LYS B N 1
ATOM 6223 C CA . LYS B 1 205 ? -0.608 -26.484 -23.219 1 84.5 205 LYS B CA 1
ATOM 6224 C C . LYS B 1 205 ? -0.565 -27.219 -21.859 1 84.5 205 LYS B C 1
ATOM 6226 O O . LYS B 1 205 ? -0.686 -28.438 -21.812 1 84.5 205 LYS B O 1
ATOM 6231 N N . ARG B 1 206 ? -0.421 -26.531 -20.812 1 87.31 206 ARG B N 1
ATOM 6232 C CA . ARG B 1 206 ? -0.401 -27.125 -19.484 1 87.31 206 ARG B CA 1
ATOM 6233 C C . ARG B 1 206 ? -1.742 -27.766 -19.156 1 87.31 206 ARG B C 1
ATOM 6235 O O . ARG B 1 206 ? -1.787 -28.828 -18.531 1 87.31 206 ARG B O 1
ATOM 6242 N N . GLN B 1 207 ? -2.764 -27.172 -19.531 1 82.88 207 GLN B N 1
ATOM 6243 C CA . GLN B 1 207 ? -4.09 -27.734 -19.297 1 82.88 207 GLN B CA 1
ATOM 6244 C C . GLN B 1 207 ? -4.258 -29.078 -20.016 1 82.88 207 GLN B C 1
ATOM 6246 O O . GLN B 1 207 ? -4.824 -30.016 -19.453 1 82.88 207 GLN B O 1
ATOM 6251 N N . GLN B 1 208 ? -3.721 -29.109 -21.188 1 82 208 GLN B N 1
ATOM 6252 C CA . GLN B 1 208 ? -3.795 -30.359 -21.953 1 82 208 GLN B CA 1
ATOM 6253 C C . GLN B 1 208 ? -2.926 -31.438 -21.312 1 82 208 GLN B C 1
ATOM 6255 O O . GLN B 1 208 ? -3.338 -32.594 -21.219 1 82 208 GLN B O 1
ATOM 6260 N N . LEU B 1 209 ? -1.795 -31.016 -20.891 1 84.06 209 LEU B N 1
ATOM 6261 C CA . LEU B 1 209 ? -0.85 -31.953 -20.281 1 84.06 209 LEU B CA 1
ATOM 6262 C C . LEU B 1 209 ? -1.401 -32.531 -18.984 1 84.06 209 LEU B C 1
ATOM 6264 O O . LEU B 1 209 ? -1.045 -33.625 -18.594 1 84.06 209 LEU B O 1
ATOM 6268 N N . ALA B 1 210 ? -2.211 -31.812 -18.406 1 79.5 210 ALA B N 1
ATOM 6269 C CA . ALA B 1 210 ? -2.754 -32.219 -17.109 1 79.5 210 ALA B CA 1
ATOM 6270 C C . ALA B 1 210 ? -3.549 -33.531 -17.234 1 79.5 210 ALA B C 1
ATOM 6272 O O . ALA B 1 210 ? -3.668 -34.281 -16.281 1 79.5 210 ALA B O 1
ATOM 6273 N N . PHE B 1 211 ? -4 -33.781 -18.438 1 78 211 PHE B N 1
ATOM 6274 C CA . PHE B 1 211 ? -4.863 -34.938 -18.625 1 78 211 PHE B CA 1
ATOM 6275 C C . PHE B 1 211 ? -4.113 -36.062 -19.344 1 78 211 PHE B C 1
ATOM 6277 O O . PHE B 1 211 ? -4.688 -37.125 -19.625 1 78 211 PHE B O 1
ATOM 6284 N N . LEU B 1 212 ? -2.871 -35.844 -19.531 1 79.56 212 LEU B N 1
ATOM 6285 C CA . LEU B 1 212 ? -2.115 -36.844 -20.281 1 79.56 212 LEU B CA 1
ATOM 6286 C C . LEU B 1 212 ? -1.155 -37.594 -19.391 1 79.56 212 LEU B C 1
ATOM 6288 O O . LEU B 1 212 ? -0.725 -37.094 -18.344 1 79.56 212 LEU B O 1
ATOM 6292 N N . HIS B 1 213 ? -0.986 -38.812 -19.688 1 84.5 213 HIS B N 1
ATOM 6293 C CA . HIS B 1 213 ? 0.054 -39.625 -19.062 1 84.5 213 HIS B CA 1
ATOM 6294 C C . HIS B 1 213 ? 1.338 -39.594 -19.891 1 84.5 213 HIS B C 1
ATOM 6296 O O . HIS B 1 213 ? 1.303 -39.344 -21.094 1 84.5 213 HIS B O 1
ATOM 6302 N N . ALA B 1 214 ? 2.4 -39.875 -19.156 1 89.31 214 ALA B N 1
ATOM 6303 C CA . ALA B 1 214 ? 3.67 -39.938 -19.875 1 89.31 214 ALA B CA 1
ATOM 6304 C C . ALA B 1 214 ? 3.646 -41.031 -20.922 1 89.31 214 ALA B C 1
ATOM 6306 O O . ALA B 1 214 ? 3.227 -42.156 -20.641 1 89.31 214 ALA B O 1
ATOM 6307 N N . PRO B 1 215 ? 4.074 -40.719 -22.078 1 91.25 215 PRO B N 1
ATOM 6308 C CA . PRO B 1 215 ? 4.145 -41.781 -23.109 1 91.25 215 PRO B CA 1
ATOM 6309 C C . PRO B 1 215 ? 5.098 -42.906 -22.719 1 91.25 215 PRO B C 1
ATOM 6311 O O . PRO B 1 215 ? 6.027 -42.688 -21.938 1 91.25 215 PRO B O 1
ATOM 6314 N N . ALA B 1 216 ? 4.867 -44 -23.234 1 88.12 216 ALA B N 1
ATOM 6315 C CA . ALA B 1 216 ? 5.668 -45.188 -22.922 1 88.12 216 ALA B CA 1
ATOM 6316 C C . ALA B 1 216 ? 7.133 -44.969 -23.281 1 88.12 216 ALA B C 1
ATOM 6318 O O . ALA B 1 216 ? 8.031 -45.5 -22.625 1 88.12 216 ALA B O 1
ATOM 6319 N N . ASP B 1 217 ? 7.344 -44.125 -24.266 1 90.62 217 ASP B N 1
ATOM 6320 C CA . ASP B 1 217 ? 8.703 -43.938 -24.734 1 90.62 217 ASP B CA 1
ATOM 6321 C C . ASP B 1 217 ? 9.383 -42.781 -24.016 1 90.62 217 ASP B C 1
ATOM 6323 O O . ASP B 1 217 ? 10.492 -42.375 -24.375 1 90.62 217 ASP B O 1
ATOM 6327 N N . PHE B 1 218 ? 8.617 -42.25 -23.078 1 93.19 218 PHE B N 1
ATOM 6328 C CA . PHE B 1 218 ? 9.234 -41.188 -22.281 1 93.19 218 PHE B CA 1
ATOM 6329 C C . PHE B 1 218 ? 10.414 -41.75 -21.484 1 93.19 218 PHE B C 1
ATOM 6331 O O . PHE B 1 218 ? 10.258 -42.656 -20.688 1 93.19 218 PHE B O 1
ATOM 6338 N N . GLN B 1 219 ? 11.648 -41.125 -21.75 1 90.5 219 GLN B N 1
ATOM 6339 C CA . GLN B 1 219 ? 12.875 -41.656 -21.156 1 90.5 219 GLN B CA 1
ATOM 6340 C C . GLN B 1 219 ? 13.461 -40.719 -20.125 1 90.5 219 GLN B C 1
ATOM 6342 O O . GLN B 1 219 ? 13.109 -39.531 -20.094 1 90.5 219 GLN B O 1
ATOM 6347 N N . GLU B 1 220 ? 14.32 -41.281 -19.312 1 93.19 220 GLU B N 1
ATOM 6348 C CA . GLU B 1 220 ? 15.047 -40.531 -18.312 1 93.19 220 GLU B CA 1
ATOM 6349 C C . GLU B 1 220 ? 16.016 -39.531 -18.969 1 93.19 220 GLU B C 1
ATOM 6351 O O . GLU B 1 220 ? 16.359 -39.656 -20.141 1 93.19 220 GLU B O 1
ATOM 6356 N N . LEU B 1 221 ? 16.344 -38.594 -18.188 1 94 221 LEU B N 1
ATOM 6357 C CA . LEU B 1 221 ? 17.281 -37.562 -18.625 1 94 221 LEU B CA 1
ATOM 6358 C C . LEU B 1 221 ? 18.625 -38.156 -19.016 1 94 221 LEU B C 1
ATOM 6360 O O . LEU B 1 221 ? 19.203 -38.969 -18.266 1 94 221 LEU B O 1
ATOM 6364 N N . GLU B 1 222 ? 19.078 -37.844 -20.234 1 93.44 222 GLU B N 1
ATOM 6365 C CA . GLU B 1 222 ? 20.391 -38.312 -20.688 1 93.44 222 GLU B CA 1
ATOM 6366 C C . GLU B 1 222 ? 21.5 -37.469 -20.062 1 93.44 222 GLU B C 1
ATOM 6368 O O . GLU B 1 222 ? 21.281 -36.312 -19.656 1 93.44 222 GLU B O 1
ATOM 6373 N N . GLY B 1 223 ? 22.641 -38.094 -19.938 1 92.75 223 GLY B N 1
ATOM 6374 C CA . GLY B 1 223 ? 23.766 -37.375 -19.375 1 92.75 223 GLY B CA 1
ATOM 6375 C C . GLY B 1 223 ? 24.062 -37.781 -17.938 1 92.75 223 GLY B C 1
ATOM 6376 O O . GLY B 1 223 ? 23.578 -38.812 -17.453 1 92.75 223 GLY B O 1
ATOM 6377 N N . GLU B 1 224 ? 24.984 -36.938 -17.359 1 93.31 224 GLU B N 1
ATOM 6378 C CA . GLU B 1 224 ? 25.438 -37.25 -16 1 93.31 224 GLU B CA 1
ATOM 6379 C C . GLU B 1 224 ? 25.078 -36.125 -15.031 1 93.31 224 GLU B C 1
ATOM 6381 O O . GLU B 1 224 ? 25.156 -34.938 -15.375 1 93.31 224 GLU B O 1
ATOM 6386 N N . ILE B 1 225 ? 24.547 -36.531 -13.898 1 93.94 225 ILE B N 1
ATOM 6387 C CA . ILE B 1 225 ? 24.219 -35.594 -12.828 1 93.94 225 ILE B CA 1
ATOM 6388 C C . ILE B 1 225 ? 25.266 -35.688 -11.719 1 93.94 225 ILE B C 1
ATOM 6390 O O . ILE B 1 225 ? 25.594 -36.781 -11.258 1 93.94 225 ILE B O 1
ATOM 6394 N N . ALA B 1 226 ? 25.875 -34.562 -11.383 1 92.62 226 ALA B N 1
ATOM 6395 C CA . ALA B 1 226 ? 26.797 -34.469 -10.25 1 92.62 226 ALA B CA 1
ATOM 6396 C C . ALA B 1 226 ? 26.188 -33.625 -9.125 1 92.62 226 ALA B C 1
ATOM 6398 O O . ALA B 1 226 ? 25.672 -32.531 -9.359 1 92.62 226 ALA B O 1
ATOM 6399 N N . GLU B 1 227 ? 26.203 -34.188 -7.965 1 90.38 227 GLU B N 1
ATOM 6400 C CA . GLU B 1 227 ? 25.656 -33.531 -6.785 1 90.38 227 GLU B CA 1
ATOM 6401 C C . GLU B 1 227 ? 26.734 -32.75 -6.051 1 90.38 227 GLU B C 1
ATOM 6403 O O . GLU B 1 227 ? 27.891 -33.188 -5.953 1 90.38 227 GLU B O 1
ATOM 6408 N N . SER B 1 228 ? 26.375 -31.562 -5.609 1 86.19 228 SER B N 1
ATOM 6409 C CA . SER B 1 228 ? 27.266 -30.781 -4.75 1 86.19 228 SER B CA 1
ATOM 6410 C C . SER B 1 228 ? 26.906 -30.953 -3.277 1 86.19 228 SER B C 1
ATOM 6412 O O . SER B 1 228 ? 25.891 -31.578 -2.951 1 86.19 228 SER B O 1
ATOM 6414 N N . ASP B 1 229 ? 27.719 -30.438 -2.389 1 79.88 229 ASP B N 1
ATOM 6415 C CA . ASP B 1 229 ? 27.5 -30.547 -0.95 1 79.88 229 ASP B CA 1
ATOM 6416 C C . ASP B 1 229 ? 26.516 -29.484 -0.458 1 79.88 229 ASP B C 1
ATOM 6418 O O . ASP B 1 229 ? 26.078 -29.516 0.693 1 79.88 229 ASP B O 1
ATOM 6422 N N . ASN B 1 230 ? 26.125 -28.688 -1.3 1 82.38 230 ASN B N 1
ATOM 6423 C CA . ASN B 1 230 ? 25.188 -27.625 -0.929 1 82.38 230 ASN B CA 1
ATOM 6424 C C . ASN B 1 230 ? 23.75 -28.109 -1.007 1 82.38 230 ASN B C 1
ATOM 6426 O O . ASN B 1 230 ? 23.266 -28.469 -2.08 1 82.38 230 ASN B O 1
ATOM 6430 N N . ALA B 1 231 ? 23.156 -28.188 0.202 1 84.06 231 ALA B N 1
ATOM 6431 C CA . ALA B 1 231 ? 21.797 -28.703 0.25 1 84.06 231 ALA B CA 1
ATOM 6432 C C . ALA B 1 231 ? 20.938 -27.906 1.233 1 84.06 231 ALA B C 1
ATOM 6434 O O . ALA B 1 231 ? 21.469 -27.266 2.141 1 84.06 231 ALA B O 1
ATOM 6435 N N . SER B 1 232 ? 19.797 -27.781 0.96 1 84.12 232 SER B N 1
ATOM 6436 C CA . SER B 1 232 ? 18.766 -27.234 1.846 1 84.12 232 SER B CA 1
ATOM 6437 C C . SER B 1 232 ? 17.469 -28.031 1.746 1 84.12 232 SER B C 1
ATOM 6439 O O . SER B 1 232 ? 16.828 -28.031 0.697 1 84.12 232 SER B O 1
ATOM 6441 N N . ASP B 1 233 ? 17.125 -28.719 2.834 1 85.5 233 ASP B N 1
ATOM 6442 C CA . ASP B 1 233 ? 15.977 -29.609 2.863 1 85.5 233 ASP B CA 1
ATOM 6443 C C . ASP B 1 233 ? 16.062 -30.641 1.747 1 85.5 233 ASP B C 1
ATOM 6445 O O . ASP B 1 233 ? 17.078 -31.328 1.595 1 85.5 233 ASP B O 1
ATOM 6449 N N . GLY B 1 234 ? 15.094 -30.797 0.951 1 83.19 234 GLY B N 1
ATOM 6450 C CA . GLY B 1 234 ? 15.078 -31.828 -0.074 1 83.19 234 GLY B CA 1
ATOM 6451 C C . GLY B 1 234 ? 15.742 -31.391 -1.369 1 83.19 234 GLY B C 1
ATOM 6452 O O . GLY B 1 234 ? 15.82 -32.188 -2.324 1 83.19 234 GLY B O 1
ATOM 6453 N N . PHE B 1 235 ? 16.375 -30.172 -1.34 1 91 235 PHE B N 1
ATOM 6454 C CA . PHE B 1 235 ? 16.969 -29.641 -2.562 1 91 235 PHE B CA 1
ATOM 6455 C C . PHE B 1 235 ? 18.484 -29.641 -2.479 1 91 235 PHE B C 1
ATOM 6457 O O . PHE B 1 235 ? 19.062 -29.344 -1.423 1 91 235 PHE B O 1
ATOM 6464 N N . HIS B 1 236 ? 19.094 -29.969 -3.613 1 92.12 236 HIS B N 1
ATOM 6465 C CA . HIS B 1 236 ? 20.547 -29.984 -3.723 1 92.12 236 HIS B CA 1
ATOM 6466 C C . HIS B 1 236 ? 21.016 -29.234 -4.973 1 92.12 236 HIS B C 1
ATOM 6468 O O . HIS B 1 236 ? 20.344 -29.281 -6.012 1 92.12 236 HIS B O 1
ATOM 6474 N N . LEU B 1 237 ? 22.172 -28.594 -4.75 1 91.56 237 LEU B N 1
ATOM 6475 C CA . LEU B 1 237 ? 22.812 -28.016 -5.934 1 91.56 237 LEU B CA 1
ATOM 6476 C C . LEU B 1 237 ? 23.641 -29.078 -6.66 1 91.56 237 LEU B C 1
ATOM 6478 O O . LEU B 1 237 ? 24.188 -29.984 -6.035 1 91.56 237 LEU B O 1
ATOM 6482 N N . GLY B 1 238 ? 23.609 -28.953 -7.969 1 92 238 GLY B N 1
ATOM 6483 C CA . GLY B 1 238 ? 24.391 -29.891 -8.773 1 92 238 GLY B CA 1
ATOM 6484 C C . GLY B 1 238 ? 24.641 -29.391 -10.188 1 92 238 GLY B C 1
ATOM 6485 O O . GLY B 1 238 ? 24.531 -28.188 -10.453 1 92 238 GLY B O 1
ATOM 6486 N N . SER B 1 239 ? 25.219 -30.25 -10.938 1 92.75 239 SER B N 1
ATOM 6487 C CA . SER B 1 239 ? 25.469 -29.984 -12.352 1 92.75 239 SER B CA 1
ATOM 6488 C C . SER B 1 239 ? 25 -31.141 -13.227 1 92.75 239 SER B C 1
ATOM 6490 O O . SER B 1 239 ? 25.078 -32.312 -12.828 1 92.75 239 SER B O 1
ATOM 6492 N N . TRP B 1 240 ? 24.375 -30.812 -14.305 1 93.94 240 TRP B N 1
ATOM 6493 C CA . TRP B 1 240 ? 23.969 -31.766 -15.336 1 93.94 240 TRP B CA 1
ATOM 6494 C C . TRP B 1 240 ? 24.828 -31.609 -16.594 1 93.94 240 TRP B C 1
ATOM 6496 O O . TRP B 1 240 ? 24.859 -30.531 -17.203 1 93.94 240 TRP B O 1
ATOM 6506 N N . THR B 1 241 ? 25.578 -32.688 -16.906 1 94.25 241 THR B N 1
ATOM 6507 C CA . THR B 1 241 ? 26.453 -32.656 -18.078 1 94.25 241 THR B CA 1
ATOM 6508 C C . THR B 1 241 ? 25.906 -33.531 -19.188 1 94.25 241 THR B C 1
ATOM 6510 O O . THR B 1 241 ? 25.672 -34.719 -19 1 94.25 241 THR B O 1
ATOM 6513 N N . HIS B 1 242 ? 25.594 -32.906 -20.297 1 92.88 242 HIS B N 1
ATOM 6514 C CA . HIS B 1 242 ? 25.094 -33.594 -21.469 1 92.88 242 HIS B CA 1
ATOM 6515 C C . HIS B 1 242 ? 25.734 -33.062 -22.734 1 92.88 242 HIS B C 1
ATOM 6517 O O . HIS B 1 242 ? 25.734 -31.859 -22.984 1 92.88 242 HIS B O 1
ATOM 6523 N N . GLN B 1 243 ? 26.297 -33.969 -23.578 1 91.75 243 GLN B N 1
ATOM 6524 C CA . GLN B 1 243 ? 26.938 -33.656 -24.844 1 91.75 243 GLN B CA 1
ATOM 6525 C C . GLN B 1 243 ? 28 -32.562 -24.672 1 91.75 243 GLN B C 1
ATOM 6527 O O . GLN B 1 243 ? 28.031 -31.594 -25.422 1 91.75 243 GLN B O 1
ATOM 6532 N N . GLY B 1 244 ? 28.734 -32.594 -23.609 1 86.94 244 GLY B N 1
ATOM 6533 C CA . GLY B 1 244 ? 29.875 -31.734 -23.391 1 86.94 244 GLY B CA 1
ATOM 6534 C C . GLY B 1 244 ? 29.516 -30.422 -22.719 1 86.94 244 GLY B C 1
ATOM 6535 O O . GLY B 1 244 ? 30.391 -29.609 -22.406 1 86.94 244 GLY B O 1
ATOM 6536 N N . ARG B 1 245 ? 28.328 -30.188 -22.516 1 90.75 245 ARG B N 1
ATOM 6537 C CA . ARG B 1 245 ? 27.906 -28.953 -21.875 1 90.75 245 ARG B CA 1
ATOM 6538 C C . ARG B 1 245 ? 27.438 -29.219 -20.453 1 90.75 245 ARG B C 1
ATOM 6540 O O . ARG B 1 245 ? 26.656 -30.141 -20.203 1 90.75 245 ARG B O 1
ATOM 6547 N N . SER B 1 246 ? 27.969 -28.453 -19.516 1 90.44 246 SER B N 1
ATOM 6548 C CA . SER B 1 246 ? 27.594 -28.562 -18.109 1 90.44 246 SER B CA 1
ATOM 6549 C C . SER B 1 246 ? 26.672 -27.422 -17.688 1 90.44 246 SER B C 1
ATOM 6551 O O . SER B 1 246 ? 27.016 -26.25 -17.875 1 90.44 246 SER B O 1
ATOM 6553 N N . THR B 1 247 ? 25.547 -27.719 -17.188 1 89.69 247 THR B N 1
ATOM 6554 C CA . THR B 1 247 ? 24.562 -26.75 -16.734 1 89.69 247 THR B CA 1
ATOM 6555 C C . THR B 1 247 ? 24.312 -26.875 -15.242 1 89.69 247 THR B C 1
ATOM 6557 O O . THR B 1 247 ? 24.047 -27.969 -14.734 1 89.69 247 THR B O 1
ATOM 6560 N N . PRO B 1 248 ? 24.438 -25.75 -14.555 1 90.56 248 PRO B N 1
ATOM 6561 C CA . PRO B 1 248 ? 24.062 -25.812 -13.141 1 90.56 248 PRO B CA 1
ATOM 6562 C C . PRO B 1 248 ? 22.578 -26.109 -12.938 1 90.56 248 PRO B C 1
ATOM 6564 O O . PRO B 1 248 ? 21.734 -25.562 -13.648 1 90.56 248 PRO B O 1
ATOM 6567 N N . VAL B 1 249 ? 22.297 -27.031 -11.961 1 93.25 249 VAL B N 1
ATOM 6568 C CA . VAL B 1 249 ? 20.906 -27.469 -11.766 1 93.25 249 VAL B CA 1
ATOM 6569 C C . VAL B 1 249 ? 20.609 -27.578 -10.273 1 93.25 249 VAL B C 1
ATOM 6571 O O . VAL B 1 249 ? 21.531 -27.656 -9.453 1 93.25 249 VAL B O 1
ATOM 6574 N N . VAL B 1 250 ? 19.406 -27.453 -9.938 1 93.75 250 VAL B N 1
ATOM 6575 C CA . VAL B 1 250 ? 18.875 -27.844 -8.625 1 93.75 250 VAL B CA 1
ATOM 6576 C C . VAL B 1 250 ? 18.312 -29.266 -8.688 1 93.75 250 VAL B C 1
ATOM 6578 O O . VAL B 1 250 ? 17.531 -29.594 -9.578 1 93.75 250 VAL B O 1
ATOM 6581 N N . LEU B 1 251 ? 18.766 -30.078 -7.789 1 94.94 251 LEU B N 1
ATOM 6582 C CA . LEU B 1 251 ? 18.328 -31.469 -7.742 1 94.94 251 LEU B CA 1
ATOM 6583 C C . LEU B 1 251 ? 17.344 -31.703 -6.602 1 94.94 251 LEU B C 1
ATOM 6585 O O . LEU B 1 251 ? 17.594 -31.266 -5.473 1 94.94 251 LEU B O 1
ATOM 6589 N N . GLU B 1 252 ? 16.266 -32.25 -6.902 1 93.44 252 GLU B N 1
ATOM 6590 C CA . GLU B 1 252 ? 15.289 -32.688 -5.91 1 93.44 252 GLU B CA 1
ATOM 6591 C C . GLU B 1 252 ? 15.203 -34.188 -5.828 1 93.44 252 GLU B C 1
ATOM 6593 O O . GLU B 1 252 ? 14.953 -34.875 -6.832 1 93.44 252 GLU B O 1
ATOM 6598 N N . PHE B 1 253 ? 15.383 -34.75 -4.648 1 90.62 253 PHE B N 1
ATOM 6599 C CA . PHE B 1 253 ? 15.391 -36.188 -4.449 1 90.62 253 PHE B CA 1
ATOM 6600 C C . PHE B 1 253 ? 14.055 -36.656 -3.893 1 90.62 253 PHE B C 1
ATOM 6602 O O . PHE B 1 253 ? 13.531 -36.094 -2.932 1 90.62 253 PHE B O 1
ATOM 6609 N N . ARG B 1 254 ? 13.562 -37.656 -4.566 1 87.25 254 ARG B N 1
ATOM 6610 C CA . ARG B 1 254 ? 12.352 -38.344 -4.105 1 87.25 254 ARG B CA 1
ATOM 6611 C C . ARG B 1 254 ? 12.625 -39.812 -3.793 1 87.25 254 ARG B C 1
ATOM 6613 O O . ARG B 1 254 ? 12.812 -40.625 -4.703 1 87.25 254 ARG B O 1
ATOM 6620 N N . PRO B 1 255 ? 12.531 -40.125 -2.57 1 84.75 255 PRO B N 1
ATOM 6621 C CA . PRO B 1 255 ? 12.75 -41.531 -2.238 1 84.75 255 PRO B CA 1
ATOM 6622 C C . PRO B 1 255 ? 11.664 -42.438 -2.799 1 84.75 255 PRO B C 1
ATOM 6624 O O . PRO B 1 255 ? 10.516 -42 -2.967 1 84.75 255 PRO B O 1
ATOM 6627 N N . TYR B 1 256 ? 12.078 -43.719 -3.023 1 83 256 TYR B N 1
ATOM 6628 C CA . TYR B 1 256 ? 11.133 -44.719 -3.521 1 83 256 TYR B CA 1
ATOM 6629 C C . TYR B 1 256 ? 10.039 -44.969 -2.494 1 83 256 TYR B C 1
ATOM 6631 O O . TYR B 1 256 ? 10.273 -44.875 -1.287 1 83 256 TYR B O 1
ATOM 6639 N N . ASP B 1 257 ? 8.914 -45.219 -3.092 1 77.25 257 ASP B N 1
ATOM 6640 C CA . ASP B 1 257 ? 7.863 -45.781 -2.246 1 77.25 257 ASP B CA 1
ATOM 6641 C C . ASP B 1 257 ? 8.336 -47.031 -1.526 1 77.25 257 ASP B C 1
ATOM 6643 O O . ASP B 1 257 ? 9.07 -47.844 -2.1 1 77.25 257 ASP B O 1
ATOM 6647 N N . ARG B 1 258 ? 7.914 -47.25 -0.325 1 76.88 258 ARG B N 1
ATOM 6648 C CA . ARG B 1 258 ? 8.32 -48.406 0.458 1 76.88 258 ARG B CA 1
ATOM 6649 C C . ARG B 1 258 ? 7.965 -49.719 -0.262 1 76.88 258 ARG B C 1
ATOM 6651 O O . ARG B 1 258 ? 8.688 -50.719 -0.157 1 76.88 258 ARG B O 1
ATOM 6658 N N . ARG B 1 259 ? 6.922 -49.781 -1.03 1 79.94 259 ARG B N 1
ATOM 6659 C CA . ARG B 1 259 ? 6.445 -50.969 -1.72 1 79.94 259 ARG B CA 1
ATOM 6660 C C . ARG B 1 259 ? 7.43 -51.406 -2.801 1 79.94 259 ARG B C 1
ATOM 6662 O O . ARG B 1 259 ? 7.453 -52.594 -3.189 1 79.94 259 ARG B O 1
ATOM 6669 N N . LEU B 1 260 ? 8.172 -50.469 -3.229 1 82.06 260 LEU B N 1
ATOM 6670 C CA . LEU B 1 260 ? 9.133 -50.781 -4.289 1 82.06 260 LEU B CA 1
ATOM 6671 C C . LEU B 1 260 ? 10.344 -51.531 -3.736 1 82.06 260 LEU B C 1
ATOM 6673 O O . LEU B 1 260 ? 11.141 -52.062 -4.5 1 82.06 260 LEU B O 1
ATOM 6677 N N . ARG B 1 261 ? 10.438 -51.562 -2.473 1 77.25 261 ARG B N 1
ATOM 6678 C CA . ARG B 1 261 ? 11.578 -52.219 -1.845 1 77.25 261 ARG B CA 1
ATOM 6679 C C . ARG B 1 261 ? 11.305 -53.719 -1.67 1 77.25 261 ARG B C 1
ATOM 6681 O O . ARG B 1 261 ? 12.211 -54.5 -1.32 1 77.25 261 ARG B O 1
ATOM 6688 N N . TYR B 1 262 ? 10.07 -54.062 -1.954 1 74.31 262 TYR B N 1
ATOM 6689 C CA . TYR B 1 262 ? 9.719 -55.469 -1.793 1 74.31 262 TYR B CA 1
ATOM 6690 C C . TYR B 1 262 ? 10.359 -56.312 -2.887 1 74.31 262 TYR B C 1
ATOM 6692 O O . TYR B 1 262 ? 10.453 -55.875 -4.039 1 74.31 262 TYR B O 1
ATOM 6700 N N . ASP B 1 263 ? 10.828 -57.438 -2.592 1 71.88 263 ASP B N 1
ATOM 6701 C CA . ASP B 1 263 ? 11.594 -58.312 -3.475 1 71.88 263 ASP B CA 1
ATOM 6702 C C . ASP B 1 263 ? 10.68 -59.031 -4.465 1 71.88 263 ASP B C 1
ATOM 6704 O O . ASP B 1 263 ? 11.141 -59.531 -5.504 1 71.88 263 ASP B O 1
ATOM 6708 N N . ASP B 1 264 ? 9.43 -59.062 -4.281 1 82.62 264 ASP B N 1
ATOM 6709 C CA . ASP B 1 264 ? 8.586 -59.969 -5.086 1 82.62 264 ASP B CA 1
ATOM 6710 C C . ASP B 1 264 ? 7.742 -59.156 -6.074 1 82.62 264 ASP B C 1
ATOM 6712 O O . ASP B 1 264 ? 6.691 -59.625 -6.52 1 82.62 264 ASP B O 1
ATOM 6716 N N . LEU B 1 265 ? 8.242 -57.969 -6.438 1 84 265 LEU B N 1
ATOM 6717 C CA . LEU B 1 265 ? 7.434 -57.219 -7.375 1 84 265 LEU B CA 1
ATOM 6718 C C . LEU B 1 265 ? 7.785 -57.562 -8.82 1 84 265 LEU B C 1
ATOM 6720 O O . LEU B 1 265 ? 8.961 -57.75 -9.141 1 84 265 LEU B O 1
ATOM 6724 N N . ASP B 1 266 ? 6.734 -57.781 -9.633 1 87.44 266 ASP B N 1
ATOM 6725 C CA . ASP B 1 266 ? 7.004 -58 -11.055 1 87.44 266 ASP B CA 1
ATOM 6726 C C . ASP B 1 266 ? 7.211 -56.688 -11.781 1 87.44 266 ASP B C 1
ATOM 6728 O O . ASP B 1 266 ? 7.121 -55.594 -11.18 1 87.44 266 ASP B O 1
ATOM 6732 N N . GLU B 1 267 ? 7.57 -56.781 -13.008 1 87.12 267 GLU B N 1
ATOM 6733 C CA . GLU B 1 267 ? 7.941 -55.625 -13.789 1 87.12 267 GLU B CA 1
ATOM 6734 C C . GLU B 1 267 ? 6.754 -54.688 -13.969 1 87.12 267 GLU B C 1
ATOM 6736 O O . GLU B 1 267 ? 6.918 -53.469 -13.984 1 87.12 267 GLU B O 1
ATOM 6741 N N . GLU B 1 268 ? 5.613 -55.188 -14.102 1 89.25 268 GLU B N 1
ATOM 6742 C CA . GLU B 1 268 ? 4.41 -54.375 -14.289 1 89.25 268 GLU B CA 1
ATOM 6743 C C . GLU B 1 268 ? 4.039 -53.625 -13.016 1 89.25 268 GLU B C 1
ATOM 6745 O O . GLU B 1 268 ? 3.623 -52.469 -13.07 1 89.25 268 GLU B O 1
ATOM 6750 N N . GLU B 1 269 ? 4.23 -54.344 -11.938 1 87.94 269 GLU B N 1
ATOM 6751 C CA . GLU B 1 269 ? 3.943 -53.719 -10.648 1 87.94 269 GLU B CA 1
ATOM 6752 C C . GLU B 1 269 ? 4.918 -52.594 -10.352 1 87.94 269 GLU B C 1
ATOM 6754 O O . GLU B 1 269 ? 4.523 -51.531 -9.82 1 87.94 269 GLU B O 1
ATOM 6759 N N . ILE B 1 270 ? 6.168 -52.844 -10.664 1 87.5 270 ILE B N 1
ATOM 6760 C CA . ILE B 1 270 ? 7.184 -51.812 -10.469 1 87.5 270 ILE B CA 1
ATOM 6761 C C . ILE B 1 270 ? 6.855 -50.594 -11.328 1 87.5 270 ILE B C 1
ATOM 6763 O O . ILE B 1 270 ? 6.941 -49.469 -10.852 1 87.5 270 ILE B O 1
ATOM 6767 N N . ALA B 1 271 ? 6.449 -50.781 -12.516 1 86.75 271 ALA B N 1
ATOM 6768 C CA . ALA B 1 271 ? 6.105 -49.719 -13.438 1 86.75 271 ALA B CA 1
ATOM 6769 C C . ALA B 1 271 ? 4.906 -48.906 -12.922 1 86.75 271 ALA B C 1
ATOM 6771 O O . ALA B 1 271 ? 4.855 -47.688 -13.062 1 86.75 271 ALA B O 1
ATOM 6772 N N . GLU B 1 272 ? 4.012 -49.594 -12.398 1 85.12 272 GLU B N 1
ATOM 6773 C CA . GLU B 1 272 ? 2.818 -48.938 -11.859 1 85.12 272 GLU B CA 1
ATOM 6774 C C . GLU B 1 272 ? 3.162 -48.031 -10.68 1 85.12 272 GLU B C 1
ATOM 6776 O O . GLU B 1 272 ? 2.586 -46.969 -10.523 1 85.12 272 GLU B O 1
ATOM 6781 N N . LEU B 1 273 ? 4.098 -48.531 -9.906 1 83.5 273 LEU B N 1
ATOM 6782 C CA . LEU B 1 273 ? 4.473 -47.781 -8.719 1 83.5 273 LEU B CA 1
ATOM 6783 C C . LEU B 1 273 ? 5.328 -46.562 -9.086 1 83.5 273 LEU B C 1
ATOM 6785 O O . LEU B 1 273 ? 5.324 -45.562 -8.383 1 83.5 273 LEU B O 1
ATOM 6789 N N . LYS B 1 274 ? 5.973 -46.625 -10.172 1 86.81 274 LYS B N 1
ATOM 6790 C CA . LYS B 1 274 ? 6.855 -45.531 -10.602 1 86.81 274 LYS B CA 1
ATOM 6791 C C . LYS B 1 274 ? 6.125 -44.562 -11.523 1 86.81 274 LYS B C 1
ATOM 6793 O O . LYS B 1 274 ? 6.605 -43.438 -11.773 1 86.81 274 LYS B O 1
ATOM 6798 N N . ALA B 1 275 ? 4.969 -44.875 -11.984 1 86.44 275 ALA B N 1
ATOM 6799 C CA . ALA B 1 275 ? 4.23 -44.125 -13 1 86.44 275 ALA B CA 1
ATOM 6800 C C . ALA B 1 275 ? 3.896 -42.719 -12.523 1 86.44 275 ALA B C 1
ATOM 6802 O O . ALA B 1 275 ? 4.004 -41.75 -13.289 1 86.44 275 ALA B O 1
ATOM 6803 N N . PRO B 1 276 ? 3.498 -42.594 -11.266 1 83.44 276 PRO B N 1
ATOM 6804 C CA . PRO B 1 276 ? 3.129 -41.25 -10.836 1 83.44 276 PRO B CA 1
ATOM 6805 C C . PRO B 1 276 ? 4.285 -40.25 -10.953 1 83.44 276 PRO B C 1
ATOM 6807 O O . PRO B 1 276 ? 4.09 -39.125 -11.398 1 83.44 276 PRO B O 1
ATOM 6810 N N . LEU B 1 277 ? 5.441 -40.656 -10.586 1 86.81 277 LEU B N 1
ATOM 6811 C CA . LEU B 1 277 ? 6.598 -39.781 -10.664 1 86.81 277 LEU B CA 1
ATOM 6812 C C . LEU B 1 277 ? 7.012 -39.562 -12.117 1 86.81 277 LEU B C 1
ATOM 6814 O O . LEU B 1 277 ? 7.461 -38.469 -12.469 1 86.81 277 LEU B O 1
ATOM 6818 N N . ARG B 1 278 ? 6.918 -40.594 -12.891 1 88.81 278 ARG B N 1
ATOM 6819 C CA . ARG B 1 278 ? 7.199 -40.469 -14.32 1 88.81 278 ARG B CA 1
ATOM 6820 C C . ARG B 1 278 ? 6.242 -39.5 -14.984 1 88.81 278 ARG B C 1
ATOM 6822 O O . ARG B 1 278 ? 6.664 -38.688 -15.797 1 88.81 278 ARG B O 1
ATOM 6829 N N . ASP B 1 279 ? 5.004 -39.594 -14.664 1 88.19 279 ASP B N 1
ATOM 6830 C CA . ASP B 1 279 ? 3.994 -38.688 -15.195 1 88.19 279 ASP B CA 1
ATOM 6831 C C . ASP B 1 279 ? 4.27 -37.25 -14.758 1 88.19 279 ASP B C 1
ATOM 6833 O O . ASP B 1 279 ? 4.113 -36.312 -15.547 1 88.19 279 ASP B O 1
ATOM 6837 N N . LEU B 1 280 ? 4.613 -37.125 -13.516 1 88.31 280 LEU B N 1
ATOM 6838 C CA . LEU B 1 280 ? 4.953 -35.812 -13.016 1 88.31 280 LEU B CA 1
ATOM 6839 C C . LEU B 1 280 ? 6.145 -35.25 -13.766 1 88.31 280 LEU B C 1
ATOM 6841 O O . LEU B 1 280 ? 6.137 -34.062 -14.148 1 88.31 280 LEU B O 1
ATOM 6845 N N . ALA B 1 281 ? 7.125 -36 -13.938 1 90.06 281 ALA B N 1
ATOM 6846 C CA . ALA B 1 281 ? 8.312 -35.562 -14.664 1 90.06 281 ALA B CA 1
ATOM 6847 C C . ALA B 1 281 ? 7.949 -35.125 -16.078 1 90.06 281 ALA B C 1
ATOM 6849 O O . ALA B 1 281 ? 8.461 -34.094 -16.562 1 90.06 281 ALA B O 1
ATOM 6850 N N . TRP B 1 282 ? 7.141 -35.906 -16.75 1 90.44 282 TRP B N 1
ATOM 6851 C CA . TRP B 1 282 ? 6.699 -35.594 -18.094 1 90.44 282 TRP B CA 1
ATOM 6852 C C . TRP B 1 282 ? 5.949 -34.25 -18.125 1 90.44 282 TRP B C 1
ATOM 6854 O O . TRP B 1 282 ? 6.191 -33.438 -18.984 1 90.44 282 TRP B O 1
ATOM 6864 N N . LEU B 1 283 ? 5.074 -34.094 -17.203 1 88.5 283 LEU B N 1
ATOM 6865 C CA . LEU B 1 283 ? 4.289 -32.875 -17.078 1 88.5 283 LEU B CA 1
ATOM 6866 C C . LEU B 1 283 ? 5.203 -31.672 -16.875 1 88.5 283 LEU B C 1
ATOM 6868 O O . LEU B 1 283 ? 5.086 -30.688 -17.594 1 88.5 283 LEU B O 1
ATOM 6872 N N . LEU B 1 284 ? 6.07 -31.75 -15.953 1 90.19 284 LEU B N 1
ATOM 6873 C CA . LEU B 1 284 ? 6.934 -30.641 -15.594 1 90.19 284 LEU B CA 1
ATOM 6874 C C . LEU B 1 284 ? 7.914 -30.328 -16.719 1 90.19 284 LEU B C 1
ATOM 6876 O O . LEU B 1 284 ? 8.172 -29.156 -17.016 1 90.19 284 LEU B O 1
ATOM 6880 N N . GLN B 1 285 ? 8.414 -31.328 -17.281 1 90.31 285 GLN B N 1
ATOM 6881 C CA . GLN B 1 285 ? 9.391 -31.156 -18.359 1 90.31 285 GLN B CA 1
ATOM 6882 C C . GLN B 1 285 ? 8.773 -30.453 -19.562 1 90.31 285 GLN B C 1
ATOM 6884 O O . GLN B 1 285 ? 9.445 -29.688 -20.25 1 90.31 285 GLN B O 1
ATOM 6889 N N . ASN B 1 286 ? 7.559 -30.703 -19.766 1 87.94 286 ASN B N 1
ATOM 6890 C CA . ASN B 1 286 ? 6.906 -30.156 -20.953 1 87.94 286 ASN B CA 1
ATOM 6891 C C . ASN B 1 286 ? 6.133 -28.875 -20.641 1 87.94 286 ASN B C 1
ATOM 6893 O O . ASN B 1 286 ? 5.344 -28.406 -21.469 1 87.94 286 ASN B O 1
ATOM 6897 N N . SER B 1 287 ? 6.312 -28.391 -19.516 1 87.56 287 SER B N 1
ATOM 6898 C CA . SER B 1 287 ? 5.656 -27.156 -19.109 1 87.56 287 SER B CA 1
ATOM 6899 C C . SER B 1 287 ? 6.66 -26.016 -18.969 1 87.56 287 SER B C 1
ATOM 6901 O O . SER B 1 287 ? 7.797 -26.234 -18.531 1 87.56 287 SER B O 1
ATOM 6903 N N . THR B 1 288 ? 6.227 -24.844 -19.422 1 82.25 288 THR B N 1
ATOM 6904 C CA . THR B 1 288 ? 7.059 -23.656 -19.281 1 82.25 288 THR B CA 1
ATOM 6905 C C . THR B 1 288 ? 6.516 -22.734 -18.188 1 82.25 288 THR B C 1
ATOM 6907 O O . THR B 1 288 ? 5.301 -22.578 -18.047 1 82.25 288 THR B O 1
ATOM 6910 N N . PHE B 1 289 ? 7.473 -22.344 -17.375 1 82.69 289 PHE B N 1
ATOM 6911 C CA . PHE B 1 289 ? 7.113 -21.406 -16.312 1 82.69 289 PHE B CA 1
ATOM 6912 C C . PHE B 1 289 ? 7.84 -20.078 -16.5 1 82.69 289 PHE B C 1
ATOM 6914 O O . PHE B 1 289 ? 8.898 -20.016 -17.125 1 82.69 289 PHE B O 1
ATOM 6921 N N . SER B 1 290 ? 7.141 -18.875 -16.172 1 72.38 290 SER B N 1
ATOM 6922 C CA . SER B 1 290 ? 7.766 -17.547 -16.266 1 72.38 290 SER B CA 1
ATOM 6923 C C . SER B 1 290 ? 8.398 -17.141 -14.945 1 72.38 290 SER B C 1
ATOM 6925 O O . SER B 1 290 ? 7.781 -17.281 -13.883 1 72.38 290 SER B O 1
ATOM 6927 N N . ALA B 1 291 ? 9.805 -17.422 -14.766 1 61.31 291 ALA B N 1
ATOM 6928 C CA . ALA B 1 291 ? 10.508 -17.094 -13.523 1 61.31 291 ALA B CA 1
ATOM 6929 C C . ALA B 1 291 ? 10.539 -15.586 -13.289 1 61.31 291 ALA B C 1
ATOM 6931 O O . ALA B 1 291 ? 11.547 -15.039 -12.844 1 61.31 291 ALA B O 1
ATOM 6932 N N . GLY B 1 292 ? 9.297 -14.789 -13.547 1 56.81 292 GLY B N 1
ATOM 6933 C CA . GLY B 1 292 ? 9.234 -13.375 -13.242 1 56.81 292 GLY B CA 1
ATOM 6934 C C . GLY B 1 292 ? 10 -12.516 -14.234 1 56.81 292 GLY B C 1
ATOM 6935 O O . GLY B 1 292 ? 10.258 -11.336 -13.969 1 56.81 292 GLY B O 1
ATOM 6936 N N . LYS B 1 293 ? 10.57 -13.023 -15.312 1 55.69 293 LYS B N 1
ATOM 6937 C CA . LYS B 1 293 ? 11.352 -12.211 -16.25 1 55.69 293 LYS B CA 1
ATOM 6938 C C . LYS B 1 293 ? 10.461 -11.195 -16.969 1 55.69 293 LYS B C 1
ATOM 6940 O O . LYS B 1 293 ? 9.453 -11.57 -17.562 1 55.69 293 LYS B O 1
ATOM 6945 N N . LYS B 1 294 ? 10.484 -9.883 -16.547 1 52.34 294 LYS B N 1
ATOM 6946 C CA . LYS B 1 294 ? 9.75 -8.766 -17.141 1 52.34 294 LYS B CA 1
ATOM 6947 C C . LYS B 1 294 ? 9.914 -8.742 -18.656 1 52.34 294 LYS B C 1
ATOM 6949 O O . LYS B 1 294 ? 9.008 -8.32 -19.375 1 52.34 294 LYS B O 1
ATOM 6954 N N . ASP B 1 295 ? 11.148 -9.016 -19.172 1 47.25 295 ASP B N 1
ATOM 6955 C CA . ASP B 1 295 ? 11.445 -8.812 -20.594 1 47.25 295 ASP B CA 1
ATOM 6956 C C . ASP B 1 295 ? 11.016 -10.016 -21.422 1 47.25 295 ASP B C 1
ATOM 6958 O O . ASP B 1 295 ? 11.406 -10.148 -22.578 1 47.25 295 ASP B O 1
ATOM 6962 N N . ALA B 1 296 ? 10.344 -10.984 -20.828 1 49.22 296 ALA B N 1
ATOM 6963 C CA . ALA B 1 296 ? 10.133 -12.164 -21.672 1 49.22 296 ALA B CA 1
ATOM 6964 C C . ALA B 1 296 ? 9.211 -11.836 -22.844 1 49.22 296 ALA B C 1
ATOM 6966 O O . ALA B 1 296 ? 8.25 -11.086 -22.703 1 49.22 296 ALA B O 1
ATOM 6967 N N . GLU B 1 297 ? 9.703 -11.984 -24.031 1 49.41 297 GLU B N 1
ATOM 6968 C CA . GLU B 1 297 ? 9.016 -11.938 -25.312 1 49.41 297 GLU B CA 1
ATOM 6969 C C . GLU B 1 297 ? 7.625 -12.562 -25.219 1 49.41 297 GLU B C 1
ATOM 6971 O O . GLU B 1 297 ? 6.715 -12.172 -25.953 1 49.41 297 GLU B O 1
ATOM 6976 N N . VAL B 1 298 ? 7.57 -13.586 -24.297 1 55.34 298 VAL B N 1
ATOM 6977 C CA . VAL B 1 298 ? 6.277 -14.258 -24.281 1 55.34 298 VAL B CA 1
ATOM 6978 C C . VAL B 1 298 ? 5.516 -13.914 -23.016 1 55.34 298 VAL B C 1
ATOM 6980 O O . VAL B 1 298 ? 5.996 -14.172 -21.906 1 55.34 298 VAL B O 1
ATOM 6983 N N . SER B 1 299 ? 4.527 -13.07 -23.078 1 68.19 299 SER B N 1
ATOM 6984 C CA . SER B 1 299 ? 3.713 -12.625 -21.953 1 68.19 299 SER B CA 1
ATOM 6985 C C . SER B 1 299 ? 2.766 -13.727 -21.484 1 68.19 299 SER B C 1
ATOM 6987 O O . SER B 1 299 ? 1.963 -14.234 -22.281 1 68.19 299 SER B O 1
ATOM 6989 N N . GLN B 1 300 ? 3.16 -14.688 -20.5 1 78.44 300 GLN B N 1
ATOM 6990 C CA . GLN B 1 300 ? 2.24 -15.641 -19.891 1 78.44 300 GLN B CA 1
ATOM 6991 C C . GLN B 1 300 ? 2.029 -15.336 -18.422 1 78.44 300 GLN B C 1
ATOM 6993 O O . GLN B 1 300 ? 2.836 -14.633 -17.797 1 78.44 300 GLN B O 1
ATOM 6998 N N . PRO B 1 301 ? 0.885 -15.844 -17.969 1 84.06 301 PRO B N 1
ATOM 6999 C CA . PRO B 1 301 ? 0.72 -15.688 -16.516 1 84.06 301 PRO B CA 1
ATOM 7000 C C . PRO B 1 301 ? 1.899 -16.25 -15.727 1 84.06 301 PRO B C 1
ATOM 7002 O O . PRO B 1 301 ? 2.414 -17.312 -16.047 1 84.06 301 PRO B O 1
ATOM 7005 N N . THR B 1 302 ? 2.316 -15.602 -14.758 1 87.88 302 THR B N 1
ATOM 7006 C CA . THR B 1 302 ? 3.57 -15.875 -14.062 1 87.88 302 THR B CA 1
ATOM 7007 C C . THR B 1 302 ? 3.408 -17.047 -13.094 1 87.88 302 THR B C 1
ATOM 7009 O O . THR B 1 302 ? 2.445 -17.094 -12.32 1 87.88 302 THR B O 1
ATOM 7012 N N . ILE B 1 303 ? 4.23 -18 -13.172 1 91.88 303 ILE B N 1
ATOM 7013 C CA . ILE B 1 303 ? 4.402 -19.078 -12.219 1 91.88 303 ILE B CA 1
ATOM 7014 C C . ILE B 1 303 ? 5.855 -19.125 -11.75 1 91.88 303 ILE B C 1
ATOM 7016 O O . ILE B 1 303 ? 6.766 -19.328 -12.562 1 91.88 303 ILE B O 1
ATOM 7020 N N . TYR B 1 304 ? 6.039 -18.906 -10.492 1 93.56 304 TYR B N 1
ATOM 7021 C CA . TYR B 1 304 ? 7.379 -18.969 -9.922 1 93.56 304 TYR B CA 1
ATOM 7022 C C . TYR B 1 304 ? 7.762 -20.391 -9.57 1 93.56 304 TYR B C 1
ATOM 7024 O O . TYR B 1 304 ? 7.605 -20.828 -8.43 1 93.56 304 TYR B O 1
ATOM 7032 N N . SER B 1 305 ? 8.266 -21.094 -10.516 1 93.62 305 SER B N 1
ATOM 7033 C CA . SER B 1 305 ? 8.789 -22.453 -10.398 1 93.62 305 SER B CA 1
ATOM 7034 C C . SER B 1 305 ? 9.945 -22.672 -11.367 1 93.62 305 SER B C 1
ATOM 7036 O O . SER B 1 305 ? 10.047 -22 -12.391 1 93.62 305 SER B O 1
ATOM 7038 N N . LEU B 1 306 ? 10.812 -23.547 -10.984 1 92.5 306 LEU B N 1
ATOM 7039 C CA . LEU B 1 306 ? 11.969 -23.828 -11.828 1 92.5 306 LEU B CA 1
ATOM 7040 C C . LEU B 1 306 ? 11.586 -24.703 -13.008 1 92.5 306 LEU B C 1
ATOM 7042 O O . LEU B 1 306 ? 10.664 -25.516 -12.914 1 92.5 306 LEU B O 1
ATOM 7046 N N . GLN B 1 307 ? 12.281 -24.516 -14.047 1 90.94 307 GLN B N 1
ATOM 7047 C CA . GLN B 1 307 ? 12.086 -25.344 -15.227 1 90.94 307 GLN B CA 1
ATOM 7048 C C . GLN B 1 307 ? 12.664 -26.734 -15.023 1 90.94 307 GLN B C 1
ATOM 7050 O O . GLN B 1 307 ? 13.844 -26.875 -14.68 1 90.94 307 GLN B O 1
ATOM 7055 N N . CYS B 1 308 ? 11.852 -27.703 -15.203 1 93 308 CYS B N 1
ATOM 7056 C CA . CYS B 1 308 ? 12.297 -29.078 -15.062 1 93 308 CYS B CA 1
ATOM 7057 C C . CYS B 1 308 ? 12.969 -29.578 -16.344 1 93 308 CYS B C 1
ATOM 7059 O O . CYS B 1 308 ? 12.375 -29.5 -17.422 1 93 308 CYS B O 1
ATOM 7061 N N . LEU B 1 309 ? 14.141 -30.078 -16.234 1 93.19 309 LEU B N 1
ATOM 7062 C CA . LEU B 1 309 ? 14.883 -30.594 -17.375 1 93.19 309 LEU B CA 1
ATOM 7063 C C . LEU B 1 309 ? 14.586 -32.062 -17.594 1 93.19 309 LEU B C 1
ATOM 7065 O O . LEU B 1 309 ? 14.68 -32.562 -18.719 1 93.19 309 LEU B O 1
ATOM 7069 N N . GLY B 1 310 ? 14.297 -32.719 -16.547 1 93.88 310 GLY B N 1
ATOM 7070 C CA . GLY B 1 310 ? 14.008 -34.125 -16.609 1 93.88 310 GLY B CA 1
ATOM 7071 C C . GLY B 1 310 ? 14.211 -34.844 -15.273 1 93.88 310 GLY B C 1
ATOM 7072 O O . GLY B 1 310 ? 14.352 -34.188 -14.234 1 93.88 310 GLY B O 1
ATOM 7073 N N . TYR B 1 311 ? 14.078 -36.188 -15.32 1 94.81 311 TYR B N 1
ATOM 7074 C CA . TYR B 1 311 ? 14.258 -36.969 -14.117 1 94.81 311 TYR B CA 1
ATOM 7075 C C . TYR B 1 311 ? 15.211 -38.156 -14.367 1 94.81 311 TYR B C 1
ATOM 7077 O O . TYR B 1 311 ? 15.508 -38.469 -15.516 1 94.81 311 TYR B O 1
ATOM 7085 N N . LYS B 1 312 ? 15.781 -38.625 -13.367 1 95.06 312 LYS B N 1
ATOM 7086 C CA . LYS B 1 312 ? 16.609 -39.812 -13.398 1 95.06 312 LYS B CA 1
ATOM 7087 C C . LYS B 1 312 ? 16.219 -40.812 -12.297 1 95.06 312 LYS B C 1
ATOM 7089 O O . LYS B 1 312 ? 16 -40.406 -11.148 1 95.06 312 LYS B O 1
ATOM 7094 N N . ASP B 1 313 ? 16.016 -42.031 -12.727 1 92.69 313 ASP B N 1
ATOM 7095 C CA . ASP B 1 313 ? 15.727 -43.094 -11.773 1 92.69 313 ASP B CA 1
ATOM 7096 C C . ASP B 1 313 ? 17.016 -43.719 -11.242 1 92.69 313 ASP B C 1
ATOM 7098 O O . ASP B 1 313 ? 17.688 -44.438 -11.969 1 92.69 313 ASP B O 1
ATOM 7102 N N . GLU B 1 314 ? 17.344 -43.469 -9.992 1 91.44 314 GLU B N 1
ATOM 7103 C CA . GLU B 1 314 ? 18.547 -44.031 -9.383 1 91.44 314 GLU B CA 1
ATOM 7104 C C . GLU B 1 314 ? 18.219 -45.219 -8.492 1 91.44 314 GLU B C 1
ATOM 7106 O O . GLU B 1 314 ? 18.156 -45.094 -7.266 1 91.44 314 GLU B O 1
ATOM 7111 N N . THR B 1 315 ? 18.219 -46.375 -9.07 1 88.5 315 THR B N 1
ATOM 7112 C CA . THR B 1 315 ? 17.812 -47.594 -8.398 1 88.5 315 THR B CA 1
ATOM 7113 C C . THR B 1 315 ? 18.766 -47.938 -7.266 1 88.5 315 THR B C 1
ATOM 7115 O O . THR B 1 315 ? 18.359 -48.469 -6.223 1 88.5 315 THR B O 1
ATOM 7118 N N . GLU B 1 316 ? 20.094 -47.656 -7.508 1 88.69 316 GLU B N 1
ATOM 7119 C CA . GLU B 1 316 ? 21.094 -48 -6.5 1 88.69 316 GLU B CA 1
ATOM 7120 C C . GLU B 1 316 ? 20.859 -47.219 -5.207 1 88.69 316 GLU B C 1
ATOM 7122 O O . GLU B 1 316 ? 21.078 -47.75 -4.113 1 88.69 316 GLU B O 1
ATOM 7127 N N . LYS B 1 317 ? 20.391 -46 -5.328 1 89.62 317 LYS B N 1
ATOM 7128 C CA . LYS B 1 317 ? 20.141 -45.156 -4.164 1 89.62 317 LYS B CA 1
ATOM 7129 C C . LYS B 1 317 ? 18.672 -45.156 -3.777 1 89.62 317 LYS B C 1
ATOM 7131 O O . LYS B 1 317 ? 18.266 -44.438 -2.865 1 89.62 317 LYS B O 1
ATOM 7136 N N . GLU B 1 318 ? 17.797 -45.906 -4.508 1 89.19 318 GLU B N 1
ATOM 7137 C CA . GLU B 1 318 ? 16.359 -46.062 -4.266 1 89.19 318 GLU B CA 1
ATOM 7138 C C . GLU B 1 318 ? 15.664 -44.688 -4.23 1 89.19 318 GLU B C 1
ATOM 7140 O O . GLU B 1 318 ? 14.945 -44.375 -3.275 1 89.19 318 GLU B O 1
ATOM 7145 N N . ARG B 1 319 ? 16.031 -44 -5.25 1 90.19 319 ARG B N 1
ATOM 7146 C CA . ARG B 1 319 ? 15.422 -42.656 -5.309 1 90.19 319 ARG B CA 1
ATOM 7147 C C . ARG B 1 319 ? 15.266 -42.219 -6.754 1 90.19 319 ARG B C 1
ATOM 7149 O O . ARG B 1 319 ? 15.891 -42.75 -7.66 1 90.19 319 ARG B O 1
ATOM 7156 N N . THR B 1 320 ? 14.32 -41.312 -6.941 1 91.12 320 THR B N 1
ATOM 7157 C CA . THR B 1 320 ? 14.164 -40.562 -8.195 1 91.12 320 THR B CA 1
ATOM 7158 C C . THR B 1 320 ? 14.688 -39.156 -8.062 1 91.12 320 THR B C 1
ATOM 7160 O O . THR B 1 320 ? 14.438 -38.469 -7.051 1 91.12 320 THR B O 1
ATOM 7163 N N . VAL B 1 321 ? 15.469 -38.719 -9.047 1 94.25 321 VAL B N 1
ATOM 7164 C CA . VAL B 1 321 ? 16.062 -37.375 -9.016 1 94.25 321 VAL B CA 1
ATOM 7165 C C . VAL B 1 321 ? 15.43 -36.5 -10.094 1 94.25 321 VAL B C 1
ATOM 7167 O O . VAL B 1 321 ? 15.367 -36.906 -11.258 1 94.25 321 VAL B O 1
ATOM 7170 N N . PHE B 1 322 ? 14.836 -35.375 -9.68 1 94.5 322 PHE B N 1
ATOM 7171 C CA . PHE B 1 322 ? 14.398 -34.344 -10.617 1 94.5 322 PHE B CA 1
ATOM 7172 C C . PHE B 1 322 ? 15.469 -33.281 -10.773 1 94.5 322 PHE B C 1
ATOM 7174 O O . PHE B 1 322 ? 16.016 -32.781 -9.789 1 94.5 322 PHE B O 1
ATOM 7181 N N . ALA B 1 323 ? 15.797 -32.906 -12 1 95.31 323 ALA B N 1
ATOM 7182 C CA . ALA B 1 323 ? 16.766 -31.859 -12.281 1 95.31 323 ALA B CA 1
ATOM 7183 C C . ALA B 1 323 ? 16.078 -30.609 -12.805 1 95.31 323 ALA B C 1
ATOM 7185 O O . ALA B 1 323 ? 15.344 -30.672 -13.797 1 95.31 323 ALA B O 1
ATOM 7186 N N . TYR B 1 324 ? 16.281 -29.531 -12.094 1 94.25 324 TYR B N 1
ATOM 7187 C CA . TYR B 1 324 ? 15.711 -28.25 -12.484 1 94.25 324 TYR B CA 1
ATOM 7188 C C . TYR B 1 324 ? 16.812 -27.266 -12.898 1 94.25 324 TYR B C 1
ATOM 7190 O O . TYR B 1 324 ? 17.859 -27.203 -12.266 1 94.25 324 TYR B O 1
ATOM 7198 N N . ARG B 1 325 ? 16.547 -26.469 -13.914 1 91.56 325 ARG B N 1
ATOM 7199 C CA . ARG B 1 325 ? 17.5 -25.469 -14.367 1 91.56 325 ARG B CA 1
ATOM 7200 C C . ARG B 1 325 ? 17.594 -24.297 -13.391 1 91.56 325 ARG B C 1
ATOM 7202 O O . ARG B 1 325 ? 16.562 -23.75 -12.984 1 91.56 325 ARG B O 1
ATOM 7209 N N . LEU B 1 326 ? 18.75 -24 -13 1 88.5 326 LEU B N 1
ATOM 7210 C CA . LEU B 1 326 ? 18.953 -22.812 -12.172 1 88.5 326 LEU B CA 1
ATOM 7211 C C . LEU B 1 326 ? 18.844 -21.547 -13.008 1 88.5 326 LEU B C 1
ATOM 7213 O O . LEU B 1 326 ? 19.438 -21.453 -14.086 1 88.5 326 LEU B O 1
ATOM 7217 N N . PRO B 1 327 ? 17.953 -20.531 -12.555 1 79.25 327 PRO B N 1
ATOM 7218 C CA . PRO B 1 327 ? 17.812 -19.312 -13.344 1 79.25 327 PRO B CA 1
ATOM 7219 C C . PRO B 1 327 ? 19.078 -18.438 -13.328 1 79.25 327 PRO B C 1
ATOM 7221 O O . PRO B 1 327 ? 19.359 -17.766 -12.328 1 79.25 327 PRO B O 1
ATOM 7224 N N . ILE B 1 328 ? 20.172 -18.797 -13.922 1 65.44 328 ILE B N 1
ATOM 7225 C CA . ILE B 1 328 ? 21.391 -17.984 -13.914 1 65.44 328 ILE B CA 1
ATOM 7226 C C . ILE B 1 328 ? 21.547 -17.266 -15.25 1 65.44 328 ILE B C 1
ATOM 7228 O O . ILE B 1 328 ? 21.031 -17.734 -16.266 1 65.44 328 ILE B O 1
ATOM 7232 N N . HIS B 1 329 ? 21.875 -15.945 -15.227 1 56.16 329 HIS B N 1
ATOM 7233 C CA . HIS B 1 329 ? 22.219 -15.219 -16.438 1 56.16 329 HIS B CA 1
ATOM 7234 C C . HIS B 1 329 ? 23.172 -16.031 -17.312 1 56.16 329 HIS B C 1
ATOM 7236 O O . HIS B 1 329 ? 24.078 -16.703 -16.797 1 56.16 329 HIS B O 1
ATOM 7242 N N . ASP B 1 330 ? 22.609 -16.359 -18.5 1 47.91 330 ASP B N 1
ATOM 7243 C CA . ASP B 1 330 ? 23.531 -16.859 -19.516 1 47.91 330 ASP B CA 1
ATOM 7244 C C . ASP B 1 330 ? 24.859 -16.125 -19.469 1 47.91 330 ASP B C 1
ATOM 7246 O O . ASP B 1 330 ? 25.078 -15.188 -20.25 1 47.91 330 ASP B O 1
ATOM 7250 N N . THR B 1 331 ? 25.297 -15.57 -18.438 1 43.16 331 THR B N 1
ATOM 7251 C CA . THR B 1 331 ? 26.625 -15.023 -18.734 1 43.16 331 THR B CA 1
ATOM 7252 C C . THR B 1 331 ? 27.469 -16.031 -19.5 1 43.16 331 THR B C 1
ATOM 7254 O O . THR B 1 331 ? 27.234 -17.234 -19.406 1 43.16 331 THR B O 1
ATOM 7257 N N . ASP B 1 332 ? 28.359 -15.531 -20.484 1 39.66 332 ASP B N 1
ATOM 7258 C CA . ASP B 1 332 ? 29.391 -16.266 -21.219 1 39.66 332 ASP B CA 1
ATOM 7259 C C . ASP B 1 332 ? 29.891 -17.453 -20.406 1 39.66 332 ASP B C 1
ATOM 7261 O O . ASP B 1 332 ? 29.719 -17.516 -19.188 1 39.66 332 ASP B O 1
ATOM 7265 N N . ASP B 1 333 ? 30.938 -18.359 -21.156 1 38.34 333 ASP B N 1
ATOM 7266 C CA . ASP B 1 333 ? 31.719 -19.547 -20.859 1 38.34 333 ASP B CA 1
ATOM 7267 C C . ASP B 1 333 ? 32.219 -19.531 -19.406 1 38.34 333 ASP B C 1
ATOM 7269 O O . ASP B 1 333 ? 33.094 -20.312 -19.031 1 38.34 333 ASP B O 1
ATOM 7273 N N . LYS B 1 334 ? 32.406 -18.344 -18.75 1 39.62 334 LYS B N 1
ATOM 7274 C CA . LYS B 1 334 ? 33.188 -18.5 -17.531 1 39.62 334 LYS B CA 1
ATOM 7275 C C . LYS B 1 334 ? 32.344 -19.172 -16.438 1 39.62 334 LYS B C 1
ATOM 7277 O O . LYS B 1 334 ? 31.25 -18.719 -16.125 1 39.62 334 LYS B O 1
ATOM 7282 N N . SER B 1 335 ? 32.344 -20.547 -16.25 1 42.72 335 SER B N 1
ATOM 7283 C CA . SER B 1 335 ? 32 -21.453 -15.156 1 42.72 335 SER B CA 1
ATOM 7284 C C . SER B 1 335 ? 31.922 -20.703 -13.828 1 42.72 335 SER B C 1
ATOM 7286 O O . SER B 1 335 ? 32.875 -20.656 -13.07 1 42.72 335 SER B O 1
ATOM 7288 N N . THR B 1 336 ? 31.328 -19.609 -13.742 1 43.47 336 THR B N 1
ATOM 7289 C CA . THR B 1 336 ? 31.375 -19.094 -12.375 1 43.47 336 THR B CA 1
ATOM 7290 C C . THR B 1 336 ? 30.688 -20.062 -11.414 1 43.47 336 THR B C 1
ATOM 7292 O O . THR B 1 336 ? 29.516 -20.375 -11.578 1 43.47 336 THR B O 1
ATOM 7295 N N . GLU B 1 337 ? 31.391 -20.875 -10.789 1 48.66 337 GLU B N 1
ATOM 7296 C CA . GLU B 1 337 ? 31.016 -21.656 -9.609 1 48.66 337 GLU B CA 1
ATOM 7297 C C . GLU B 1 337 ? 29.938 -20.953 -8.797 1 48.66 337 GLU B C 1
ATOM 7299 O O . GLU B 1 337 ? 30.094 -19.797 -8.414 1 48.66 337 GLU B O 1
ATOM 7304 N N . VAL B 1 338 ? 28.719 -21.266 -9.109 1 54.28 338 VAL B N 1
ATOM 7305 C CA . VAL B 1 338 ? 27.641 -20.797 -8.25 1 54.28 338 VAL B CA 1
ATOM 7306 C C . VAL B 1 338 ? 28.078 -20.828 -6.793 1 54.28 338 VAL B C 1
ATOM 7308 O O . VAL B 1 338 ? 28.281 -21.906 -6.227 1 54.28 338 VAL B O 1
ATOM 7311 N N . GLN B 1 339 ? 28.844 -19.938 -6.344 1 54.69 339 GLN B N 1
ATOM 7312 C CA . GLN B 1 339 ? 29.344 -19.859 -4.969 1 54.69 339 GLN B CA 1
ATOM 7313 C C . GLN B 1 339 ?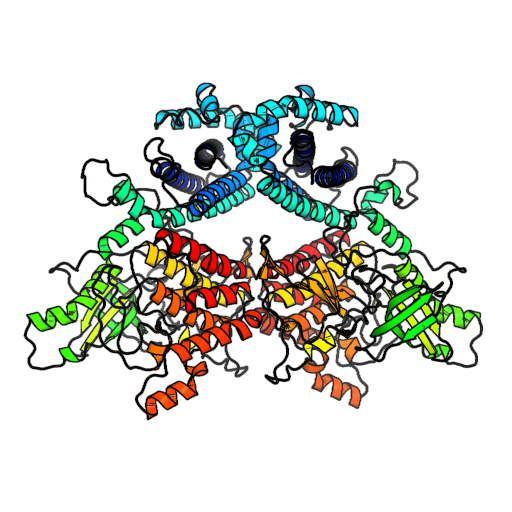 28.188 -19.688 -3.984 1 54.69 339 GLN B C 1
ATOM 7315 O O . GLN B 1 339 ? 28.375 -19.828 -2.775 1 54.69 339 GLN B O 1
ATOM 7320 N N . THR B 1 340 ? 26.922 -19.531 -4.594 1 66.31 340 THR B N 1
ATOM 7321 C CA . THR B 1 340 ? 25.922 -19.203 -3.586 1 66.31 340 THR B CA 1
ATOM 7322 C C . THR B 1 340 ? 25 -20.391 -3.324 1 66.31 340 THR B C 1
ATOM 7324 O O . THR B 1 340 ? 24.797 -21.219 -4.207 1 66.31 340 THR B O 1
ATOM 7327 N N . GLY B 1 341 ? 24.781 -20.781 -1.997 1 80.38 341 GLY B N 1
ATOM 7328 C CA . GLY B 1 341 ? 24 -21.922 -1.546 1 80.38 341 GLY B CA 1
ATOM 7329 C C . GLY B 1 341 ? 22.516 -21.75 -1.765 1 80.38 341 GLY B C 1
ATOM 7330 O O . GLY B 1 341 ? 22.062 -20.703 -2.246 1 80.38 341 GLY B O 1
ATOM 7331 N N . LEU B 1 342 ? 21.812 -22.875 -1.771 1 89.62 342 LEU B N 1
ATOM 7332 C CA . LEU B 1 342 ? 20.359 -22.906 -1.843 1 89.62 342 LEU B CA 1
ATOM 7333 C C . LEU B 1 342 ? 19.734 -22.594 -0.482 1 89.62 342 LEU B C 1
ATOM 7335 O O . LEU B 1 342 ? 20.281 -22.984 0.553 1 89.62 342 LEU B O 1
ATOM 7339 N N . THR B 1 343 ? 18.75 -21.828 -0.49 1 92.81 343 THR B N 1
ATOM 7340 C CA . THR B 1 343 ? 18.031 -21.516 0.737 1 92.81 343 THR B CA 1
ATOM 7341 C C . THR B 1 343 ? 16.531 -21.734 0.548 1 92.81 343 THR B C 1
ATOM 7343 O O . THR B 1 343 ? 15.93 -21.156 -0.365 1 92.81 343 THR B O 1
ATOM 7346 N N . THR B 1 344 ? 15.969 -22.594 1.375 1 95.38 344 THR B N 1
ATOM 7347 C CA . THR B 1 344 ? 14.516 -22.75 1.374 1 95.38 344 THR B CA 1
ATOM 7348 C C . THR B 1 344 ? 13.867 -21.734 2.307 1 95.38 344 THR B C 1
ATOM 7350 O O . THR B 1 344 ? 14.539 -21.141 3.154 1 95.38 344 THR B O 1
ATOM 7353 N N . LEU B 1 345 ? 12.633 -21.5 2.08 1 97.06 345 LEU B N 1
ATOM 7354 C CA . LEU B 1 345 ? 11.891 -20.609 2.959 1 97.06 345 LEU B CA 1
ATOM 7355 C C . LEU B 1 345 ? 11.961 -21.078 4.406 1 97.06 345 LEU B C 1
ATOM 7357 O O . LEU B 1 345 ? 12.164 -20.281 5.32 1 97.06 345 LEU B O 1
ATOM 7361 N N . HIS B 1 346 ? 11.828 -22.391 4.621 1 96.69 346 HIS B N 1
ATOM 7362 C CA . HIS B 1 346 ? 11.898 -22.969 5.957 1 96.69 346 HIS B CA 1
ATOM 7363 C C . HIS B 1 346 ? 13.234 -22.641 6.629 1 96.69 346 HIS B C 1
ATOM 7365 O O . HIS B 1 346 ? 13.258 -22.234 7.789 1 96.69 346 HIS B O 1
ATOM 7371 N N . SER B 1 347 ? 14.273 -22.812 5.871 1 93.81 347 SER B N 1
ATOM 7372 C CA . SER B 1 347 ? 15.609 -22.562 6.395 1 93.81 347 SER B CA 1
ATOM 7373 C C . SER B 1 347 ? 15.82 -21.078 6.688 1 93.81 347 SER B C 1
ATOM 7375 O O . SER B 1 347 ? 16.438 -20.719 7.695 1 93.81 347 SER B O 1
ATOM 7377 N N . LEU B 1 348 ? 15.367 -20.266 5.84 1 93.81 348 LEU B N 1
ATOM 7378 C CA . LEU B 1 348 ? 15.555 -18.828 6.035 1 93.81 348 LEU B CA 1
ATOM 7379 C C . LEU B 1 348 ? 14.82 -18.344 7.281 1 93.81 348 LEU B C 1
ATOM 7381 O O . LEU B 1 348 ? 15.367 -17.578 8.07 1 93.81 348 LEU B O 1
ATOM 7385 N N . ILE B 1 349 ? 13.586 -18.766 7.469 1 95.75 349 ILE B N 1
ATOM 7386 C CA . ILE B 1 349 ? 12.789 -18.344 8.617 1 95.75 349 ILE B CA 1
ATOM 7387 C C . ILE B 1 349 ? 13.5 -18.75 9.906 1 95.75 349 ILE B C 1
ATOM 7389 O O . ILE B 1 349 ? 13.453 -18.031 10.906 1 95.75 349 ILE B O 1
ATOM 7393 N N . ASN B 1 350 ? 14.141 -19.844 9.891 1 94.06 350 ASN B N 1
ATOM 7394 C CA . ASN B 1 350 ? 14.773 -20.359 11.102 1 94.06 350 ASN B CA 1
ATOM 7395 C C . ASN B 1 350 ? 16.219 -19.859 11.227 1 94.06 350 ASN B C 1
ATOM 7397 O O . ASN B 1 350 ? 16.891 -20.172 12.211 1 94.06 350 ASN B O 1
ATOM 7401 N N . GLN B 1 351 ? 16.688 -19.156 10.297 1 91.25 351 GLN B N 1
ATOM 7402 C CA . GLN B 1 351 ? 18.047 -18.656 10.328 1 91.25 351 GLN B CA 1
ATOM 7403 C C . GLN B 1 351 ? 18.219 -17.578 11.414 1 91.25 351 GLN B C 1
ATOM 7405 O O . GLN B 1 351 ? 17.344 -16.734 11.594 1 91.25 351 GLN B O 1
ATOM 7410 N N . VAL B 1 352 ? 19.266 -17.656 12.125 1 88.5 352 VAL B N 1
ATOM 7411 C CA . VAL B 1 352 ? 19.594 -16.703 13.18 1 88.5 352 VAL B CA 1
ATOM 7412 C C . VAL B 1 352 ? 20.781 -15.844 12.75 1 88.5 352 VAL B C 1
ATOM 7414 O O . VAL B 1 352 ? 21.781 -16.359 12.25 1 88.5 352 VAL B O 1
ATOM 7417 N N . ASP B 1 353 ? 20.594 -14.555 12.844 1 80.69 353 ASP B N 1
ATOM 7418 C CA . ASP B 1 353 ? 21.703 -13.648 12.57 1 80.69 353 ASP B CA 1
ATOM 7419 C C . ASP B 1 353 ? 22.844 -13.859 13.562 1 80.69 353 ASP B C 1
ATOM 7421 O O . ASP B 1 353 ? 22.641 -13.773 14.773 1 80.69 353 ASP B O 1
ATOM 7425 N N . PRO B 1 354 ? 24.016 -14.133 13.07 1 79.31 354 PRO B N 1
ATOM 7426 C CA . PRO B 1 354 ? 25.125 -14.445 13.977 1 79.31 354 PRO B CA 1
ATOM 7427 C C . PRO B 1 354 ? 25.516 -13.258 14.852 1 79.31 354 PRO B C 1
ATOM 7429 O O . PRO B 1 354 ? 26.016 -13.445 15.961 1 79.31 354 PRO B O 1
ATOM 7432 N N . GLN B 1 355 ? 25.297 -12.055 14.375 1 75.62 355 GLN B N 1
ATOM 7433 C CA . GLN B 1 355 ? 25.703 -10.859 15.109 1 75.62 355 GLN B CA 1
ATOM 7434 C C . GLN B 1 355 ? 24.688 -10.5 16.188 1 75.62 355 GLN B C 1
ATOM 7436 O O . GLN B 1 355 ? 25.062 -10.234 17.328 1 75.62 355 GLN B O 1
ATOM 7441 N N . THR B 1 356 ? 23.391 -10.578 15.891 1 77.12 356 THR B N 1
ATOM 7442 C CA . THR B 1 356 ? 22.359 -10.102 16.797 1 77.12 356 THR B CA 1
ATOM 7443 C C . THR B 1 356 ? 21.734 -11.258 17.562 1 77.12 356 THR B C 1
ATOM 7445 O O . THR B 1 356 ? 21.031 -11.055 18.562 1 77.12 356 THR B O 1
ATOM 7448 N N . LYS B 1 357 ? 21.953 -12.484 17.094 1 81.06 357 LYS B N 1
ATOM 7449 C CA . LYS B 1 357 ? 21.375 -13.688 17.672 1 81.06 357 LYS B CA 1
ATOM 7450 C C . LYS B 1 357 ? 19.844 -13.664 17.562 1 81.06 357 LYS B C 1
ATOM 7452 O O . LYS B 1 357 ? 19.156 -14.258 18.391 1 81.06 357 LYS B O 1
ATOM 7457 N N . ARG B 1 358 ? 19.375 -12.859 16.703 1 82.25 358 ARG B N 1
ATOM 7458 C CA . ARG B 1 358 ? 17.953 -12.766 16.422 1 82.25 358 ARG B CA 1
ATOM 7459 C C . ARG B 1 358 ? 17.625 -13.336 15.047 1 82.25 358 ARG B C 1
ATOM 7461 O O . ARG B 1 358 ? 18.516 -13.516 14.211 1 82.25 358 ARG B O 1
ATOM 7468 N N . PRO B 1 359 ? 16.406 -13.75 14.93 1 83.81 359 PRO B N 1
ATOM 7469 C CA . PRO B 1 359 ? 16.031 -14.258 13.609 1 83.81 359 PRO B CA 1
ATOM 7470 C C . PRO B 1 359 ? 16.328 -13.266 12.492 1 83.81 359 PRO B C 1
ATOM 7472 O O . PRO B 1 359 ? 16.156 -12.055 12.664 1 83.81 359 PRO B O 1
ATOM 7475 N N . ALA B 1 360 ? 16.906 -13.789 11.445 1 86.88 360 ALA B N 1
ATOM 7476 C CA . ALA B 1 360 ? 17.156 -12.977 10.258 1 86.88 360 ALA B CA 1
ATOM 7477 C C . ALA B 1 360 ? 15.867 -12.664 9.516 1 86.88 360 ALA B C 1
ATOM 7479 O O . ALA B 1 360 ? 15.5 -13.375 8.57 1 86.88 360 ALA B O 1
ATOM 7480 N N . LYS B 1 361 ? 15.211 -11.711 9.914 1 91.06 361 LYS B N 1
ATOM 7481 C CA . LYS B 1 361 ? 13.93 -11.336 9.32 1 91.06 361 LYS B CA 1
ATOM 7482 C C . LYS B 1 361 ? 14.117 -10.336 8.188 1 91.06 361 LYS B C 1
ATOM 7484 O O . LYS B 1 361 ? 14.727 -9.281 8.375 1 91.06 361 LYS B O 1
ATOM 7489 N N . PRO B 1 362 ? 13.711 -10.719 6.922 1 92.12 362 PRO B N 1
ATOM 7490 C CA . PRO B 1 362 ? 13.82 -9.75 5.824 1 92.12 362 PRO B CA 1
ATOM 7491 C C . PRO B 1 362 ? 12.891 -8.555 5.992 1 92.12 362 PRO B C 1
ATOM 7493 O O . PRO B 1 362 ? 12.102 -8.516 6.941 1 92.12 362 PRO B O 1
ATOM 7496 N N . SER B 1 363 ? 12.984 -7.617 5.109 1 93.06 363 SER B N 1
ATOM 7497 C CA . SER B 1 363 ? 12.133 -6.43 5.145 1 93.06 363 SER B CA 1
ATOM 7498 C C . SER B 1 363 ? 10.664 -6.797 4.961 1 93.06 363 SER B C 1
ATOM 7500 O O . SER B 1 363 ? 10.344 -7.891 4.484 1 93.06 363 SER B O 1
ATOM 7502 N N . LEU B 1 364 ? 9.844 -5.914 5.422 1 95.56 364 LEU B N 1
ATOM 7503 C CA . LEU B 1 364 ? 8.406 -6.148 5.34 1 95.56 364 LEU B CA 1
ATOM 7504 C C . LEU B 1 364 ? 7.973 -6.352 3.893 1 95.56 364 LEU B C 1
ATOM 7506 O O . LEU B 1 364 ? 7.199 -7.266 3.594 1 95.56 364 LEU B O 1
ATOM 7510 N N . GLU B 1 365 ? 8.43 -5.496 2.953 1 93.5 365 GLU B N 1
ATOM 7511 C CA . GLU B 1 365 ? 8.039 -5.633 1.555 1 93.5 365 GLU B CA 1
ATOM 7512 C C . GLU B 1 365 ? 8.555 -6.938 0.961 1 93.5 365 GLU B C 1
ATOM 7514 O O . GLU B 1 365 ? 7.914 -7.523 0.084 1 93.5 365 GLU B O 1
ATOM 7519 N N . ASP B 1 366 ? 9.68 -7.418 1.447 1 93.88 366 ASP B N 1
ATOM 7520 C CA . ASP B 1 366 ? 10.188 -8.703 0.979 1 93.88 366 ASP B CA 1
ATOM 7521 C C . ASP B 1 366 ? 9.305 -9.852 1.457 1 93.88 366 ASP B C 1
ATOM 7523 O O . ASP B 1 366 ? 9.109 -10.836 0.735 1 93.88 366 ASP B O 1
ATOM 7527 N N . ARG B 1 367 ? 8.859 -9.781 2.654 1 96.69 367 ARG B N 1
ATOM 7528 C CA . ARG B 1 367 ? 7.934 -10.805 3.125 1 96.69 367 ARG B CA 1
ATOM 7529 C C . ARG B 1 367 ? 6.645 -10.797 2.312 1 96.69 367 ARG B C 1
ATOM 7531 O O . ARG B 1 367 ? 6.113 -11.852 1.965 1 96.69 367 ARG B O 1
ATOM 7538 N N . PHE B 1 368 ? 6.184 -9.57 2.004 1 97 368 PHE B N 1
ATOM 7539 C CA . PHE B 1 368 ? 5.035 -9.469 1.113 1 97 368 PHE B CA 1
ATOM 7540 C C . PHE B 1 368 ? 5.363 -10.023 -0.266 1 97 368 PHE B C 1
ATOM 7542 O O . PHE B 1 368 ? 4.508 -10.625 -0.917 1 97 368 PHE B O 1
ATOM 7549 N N . ALA B 1 369 ? 6.582 -9.828 -0.739 1 95.56 369 ALA B N 1
ATOM 7550 C CA . ALA B 1 369 ? 6.988 -10.344 -2.043 1 95.56 369 ALA B CA 1
ATOM 7551 C C . ALA B 1 369 ? 6.953 -11.867 -2.07 1 95.56 369 ALA B C 1
ATOM 7553 O O . ALA B 1 369 ? 6.461 -12.469 -3.027 1 95.56 369 ALA B O 1
ATOM 7554 N N . ILE B 1 370 ? 7.449 -12.461 -1.027 1 97.31 370 ILE B N 1
ATOM 7555 C CA . ILE B 1 370 ? 7.418 -13.914 -0.904 1 97.31 370 ILE B CA 1
ATOM 7556 C C . ILE B 1 370 ? 5.973 -14.398 -0.957 1 97.31 370 ILE B C 1
ATOM 7558 O O . ILE B 1 370 ? 5.641 -15.297 -1.736 1 97.31 370 ILE B O 1
ATOM 7562 N N . ALA B 1 371 ? 5.16 -13.781 -0.151 1 98.56 371 ALA B N 1
ATOM 7563 C CA . ALA B 1 371 ? 3.75 -14.164 -0.08 1 98.56 371 ALA B CA 1
ATOM 7564 C C . ALA B 1 371 ? 3.07 -14 -1.438 1 98.56 371 ALA B C 1
ATOM 7566 O O . ALA B 1 371 ? 2.295 -14.867 -1.855 1 98.56 371 ALA B O 1
ATOM 7567 N N . HIS B 1 372 ? 3.396 -12.906 -2.072 1 97.19 372 HIS B N 1
ATOM 7568 C CA . HIS B 1 372 ? 2.779 -12.625 -3.363 1 97.19 372 HIS B CA 1
ATOM 7569 C C . HIS B 1 372 ? 3.186 -13.656 -4.41 1 97.19 372 HIS B C 1
ATOM 7571 O O . HIS B 1 372 ? 2.348 -14.125 -5.18 1 97.19 372 HIS B O 1
ATOM 7577 N N . CYS B 1 373 ? 4.453 -14.031 -4.477 1 96.5 373 CYS B N 1
ATOM 7578 C CA . CYS B 1 373 ? 4.926 -15.062 -5.395 1 96.5 373 CYS B CA 1
ATOM 7579 C C . CYS B 1 373 ? 4.141 -16.359 -5.215 1 96.5 373 CYS B C 1
ATOM 7581 O O . CYS B 1 373 ? 3.676 -16.938 -6.191 1 96.5 373 CYS B O 1
ATOM 7583 N N . LEU B 1 374 ? 3.979 -16.703 -4.02 1 98.25 374 LEU B N 1
ATOM 7584 C CA . LEU B 1 374 ? 3.354 -17.984 -3.723 1 98.25 374 LEU B CA 1
ATOM 7585 C C . LEU B 1 374 ? 1.864 -17.953 -4.051 1 98.25 374 LEU B C 1
ATOM 7587 O O . LEU B 1 374 ? 1.331 -18.906 -4.621 1 98.25 374 LEU B O 1
ATOM 7591 N N . ALA B 1 375 ? 1.21 -16.891 -3.656 1 98.31 375 ALA B N 1
ATOM 7592 C CA . ALA B 1 375 ? -0.215 -16.766 -3.947 1 98.31 375 ALA B CA 1
ATOM 7593 C C . ALA B 1 375 ? -0.468 -16.75 -5.453 1 98.31 375 ALA B C 1
ATOM 7595 O O . ALA B 1 375 ? -1.361 -17.438 -5.945 1 98.31 375 ALA B O 1
ATOM 7596 N N . LEU B 1 376 ? 0.356 -15.961 -6.145 1 95.25 376 LEU B N 1
ATOM 7597 C CA . LEU B 1 376 ? 0.211 -15.844 -7.594 1 95.25 376 LEU B CA 1
ATOM 7598 C C . LEU B 1 376 ? 0.485 -17.188 -8.273 1 95.25 376 LEU B C 1
ATOM 7600 O O . LEU B 1 376 ? -0.247 -17.578 -9.18 1 95.25 376 LEU B O 1
ATOM 7604 N N . THR B 1 377 ? 1.497 -17.844 -7.848 1 96.06 377 THR B N 1
ATOM 7605 C CA . THR B 1 377 ? 1.84 -19.156 -8.391 1 96.06 377 THR B CA 1
ATOM 7606 C C . THR B 1 377 ? 0.699 -20.141 -8.18 1 96.06 377 THR B C 1
ATOM 7608 O O . THR B 1 377 ? 0.302 -20.859 -9.102 1 96.06 377 THR B O 1
ATOM 7611 N N . THR B 1 378 ? 0.152 -20.188 -6.988 1 96.75 378 THR B N 1
ATOM 7612 C CA . THR B 1 378 ? -0.942 -21.109 -6.688 1 96.75 378 THR B CA 1
ATOM 7613 C C . THR B 1 378 ? -2.145 -20.828 -7.586 1 96.75 378 THR B C 1
ATOM 7615 O O . THR B 1 378 ? -2.74 -21.75 -8.141 1 96.75 378 THR B O 1
ATOM 7618 N N . LEU B 1 379 ? -2.438 -19.562 -7.758 1 95.06 379 LEU B N 1
ATOM 7619 C CA . LEU B 1 379 ? -3.549 -19.156 -8.617 1 95.06 379 LEU B CA 1
ATOM 7620 C C . LEU B 1 379 ? -3.34 -19.641 -10.047 1 95.06 379 LEU B C 1
ATOM 7622 O O . LEU B 1 379 ? -4.242 -20.234 -10.641 1 95.06 379 LEU B O 1
ATOM 7626 N N . ASN B 1 380 ? -2.174 -19.438 -10.578 1 91.25 380 ASN B N 1
ATOM 7627 C CA . ASN B 1 380 ? -1.918 -19.719 -11.992 1 91.25 380 ASN B CA 1
ATOM 7628 C C . ASN B 1 380 ? -1.72 -21.219 -12.234 1 91.25 380 ASN B C 1
ATOM 7630 O O . ASN B 1 380 ? -2.057 -21.719 -13.305 1 91.25 380 ASN B O 1
ATOM 7634 N N . VAL B 1 381 ? -1.197 -21.922 -11.227 1 92.44 381 VAL B N 1
ATOM 7635 C CA . VAL B 1 381 ? -1.146 -23.391 -11.305 1 92.44 381 VAL B CA 1
ATOM 7636 C C . VAL B 1 381 ? -2.564 -23.938 -11.398 1 92.44 381 VAL B C 1
ATOM 7638 O O . VAL B 1 381 ? -2.838 -24.828 -12.219 1 92.44 381 VAL B O 1
ATOM 7641 N N . HIS B 1 382 ? -3.418 -23.469 -10.57 1 90.88 382 HIS B N 1
ATOM 7642 C CA . HIS B 1 382 ? -4.812 -23.875 -10.609 1 90.88 382 HIS B CA 1
ATOM 7643 C C . HIS B 1 382 ? -5.457 -23.516 -11.945 1 90.88 382 HIS B C 1
ATOM 7645 O O . HIS B 1 382 ? -6.277 -24.266 -12.469 1 90.88 382 HIS B O 1
ATOM 7651 N N . GLY B 1 383 ? -5.043 -22.312 -12.453 1 87.38 383 GLY B N 1
ATOM 7652 C CA . GLY B 1 383 ? -5.52 -21.906 -13.766 1 87.38 383 GLY B CA 1
ATOM 7653 C C . GLY B 1 383 ? -5.094 -22.859 -14.867 1 87.38 383 GLY B C 1
ATOM 7654 O O . GLY B 1 383 ? -5.762 -22.953 -15.898 1 87.38 383 GLY B O 1
ATOM 7655 N N . SER B 1 384 ? -4.02 -23.562 -14.68 1 85.56 384 SER B N 1
ATOM 7656 C CA . SER B 1 384 ? -3.518 -24.562 -15.609 1 85.56 384 SER B CA 1
ATOM 7657 C C . SER B 1 384 ? -4.168 -25.922 -15.367 1 85.56 384 SER B C 1
ATOM 7659 O O . SER B 1 384 ? -3.758 -26.922 -15.953 1 85.56 384 SER B O 1
ATOM 7661 N N . LEU B 1 385 ? -5.051 -25.953 -14.43 1 84.31 385 LEU B N 1
ATOM 7662 C CA . LEU B 1 385 ? -5.805 -27.141 -14.039 1 84.31 385 LEU B CA 1
ATOM 7663 C C . LEU B 1 385 ? -4.91 -28.141 -13.328 1 84.31 385 LEU B C 1
ATOM 7665 O O . LEU B 1 385 ? -5.152 -29.359 -13.398 1 84.31 385 LEU B O 1
ATOM 7669 N N . TRP B 1 386 ? -3.865 -27.641 -12.719 1 87.75 386 TRP B N 1
ATOM 7670 C CA . TRP B 1 386 ? -2.973 -28.453 -11.898 1 87.75 386 TRP B CA 1
ATOM 7671 C C . TRP B 1 386 ? -3.244 -28.234 -10.414 1 87.75 386 TRP B C 1
ATOM 7673 O O . TRP B 1 386 ? -3.729 -27.172 -10.016 1 87.75 386 TRP B O 1
ATOM 7683 N N . LEU B 1 387 ? -3.059 -29.219 -9.648 1 90.69 387 LEU B N 1
ATOM 7684 C CA . LEU B 1 387 ? -2.941 -29.125 -8.195 1 90.69 387 LEU B CA 1
ATOM 7685 C C . LEU B 1 387 ? -1.516 -29.406 -7.742 1 90.69 387 LEU B C 1
ATOM 7687 O O . LEU B 1 387 ? -0.861 -30.312 -8.273 1 90.69 387 LEU B O 1
ATOM 7691 N N . HIS B 1 388 ? -0.965 -28.625 -6.824 1 92.5 388 HIS B N 1
ATOM 7692 C CA . HIS B 1 388 ? 0.396 -28.844 -6.344 1 92.5 388 HIS B CA 1
ATOM 7693 C C . HIS B 1 388 ? 0.467 -30.016 -5.383 1 92.5 388 HIS B C 1
ATOM 7695 O O . HIS B 1 388 ? 1.363 -30.859 -5.492 1 92.5 388 HIS B O 1
ATOM 7701 N N . LYS B 1 389 ? -0.403 -30.016 -4.348 1 92.12 389 LYS B N 1
ATOM 7702 C CA . LYS B 1 389 ? -0.687 -31.141 -3.445 1 92.12 389 LYS B CA 1
ATOM 7703 C C . LYS B 1 389 ? 0.375 -31.25 -2.355 1 92.12 389 LYS B C 1
ATOM 7705 O O . LYS B 1 389 ? 0.29 -32.125 -1.484 1 92.12 389 LYS B O 1
ATOM 7710 N N . ASN B 1 390 ? 1.388 -30.375 -2.371 1 91.81 390 ASN B N 1
ATOM 7711 C CA . ASN B 1 390 ? 2.414 -30.484 -1.341 1 91.81 390 ASN B CA 1
ATOM 7712 C C . ASN B 1 390 ? 3.051 -29.125 -1.043 1 91.81 390 ASN B C 1
ATOM 7714 O O . ASN B 1 390 ? 4.277 -29.016 -1.006 1 91.81 390 ASN B O 1
ATOM 7718 N N . ILE B 1 391 ? 2.291 -28.156 -0.841 1 96 391 ILE B N 1
ATOM 7719 C CA . ILE B 1 391 ? 2.779 -26.828 -0.518 1 96 391 ILE B CA 1
ATOM 7720 C C . ILE B 1 391 ? 3.199 -26.766 0.949 1 96 391 ILE B C 1
ATOM 7722 O O . ILE B 1 391 ? 2.398 -27.062 1.842 1 96 391 ILE B O 1
ATOM 7726 N N . TRP B 1 392 ? 4.41 -26.531 1.232 1 96.56 392 TRP B N 1
ATOM 7727 C CA . TRP B 1 392 ? 4.965 -26.297 2.561 1 96.56 392 TRP B CA 1
ATOM 7728 C C . TRP B 1 392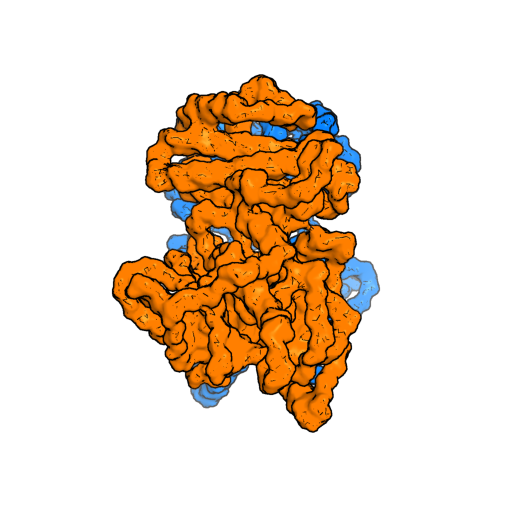 ? 6.289 -25.547 2.475 1 96.56 392 TRP B C 1
ATOM 7730 O O . TRP B 1 392 ? 6.871 -25.422 1.395 1 96.56 392 TRP B O 1
ATOM 7740 N N . SER B 1 393 ? 6.773 -24.969 3.5 1 97.81 393 SER B N 1
ATOM 7741 C CA . SER B 1 393 ? 7.887 -24.016 3.467 1 97.81 393 SER B CA 1
ATOM 7742 C C . SER B 1 393 ? 9.188 -24.703 3.066 1 97.81 393 SER B C 1
ATOM 7744 O O . SER B 1 393 ? 10.086 -24.078 2.512 1 97.81 393 SER B O 1
ATOM 7746 N N . ARG B 1 394 ? 9.336 -26.078 3.322 1 95.5 394 ARG B N 1
ATOM 7747 C CA . ARG B 1 394 ? 10.539 -26.812 2.967 1 95.5 394 ARG B CA 1
ATOM 7748 C C . ARG B 1 394 ? 10.625 -27.031 1.461 1 95.5 394 ARG B C 1
ATOM 7750 O O . ARG B 1 394 ? 11.688 -27.359 0.936 1 95.5 394 ARG B O 1
ATOM 7757 N N . GLY B 1 395 ? 9.531 -26.859 0.785 1 95.69 395 GLY B N 1
ATOM 7758 C CA . GLY B 1 395 ? 9.477 -27.078 -0.653 1 95.69 395 GLY B CA 1
ATOM 7759 C C . GLY B 1 395 ? 9.57 -25.781 -1.445 1 95.69 395 GLY B C 1
ATOM 7760 O O . GLY B 1 395 ? 9.289 -25.766 -2.646 1 95.69 395 GLY B O 1
ATOM 7761 N N . ILE B 1 396 ? 9.922 -24.672 -0.806 1 96.94 396 ILE B N 1
ATOM 7762 C CA . ILE B 1 396 ? 9.961 -23.359 -1.439 1 96.94 396 ILE B CA 1
ATOM 7763 C C . ILE B 1 396 ? 11.398 -22.844 -1.466 1 96.94 396 ILE B C 1
ATOM 7765 O O . ILE B 1 396 ? 12.047 -22.719 -0.42 1 96.94 396 ILE B O 1
ATOM 7769 N N . LEU B 1 397 ? 11.906 -22.547 -2.668 1 94.81 397 LEU B N 1
ATOM 7770 C CA . LEU B 1 397 ? 13.258 -22.016 -2.836 1 94.81 397 LEU B CA 1
ATOM 7771 C C . LEU B 1 397 ? 13.242 -20.5 -2.963 1 94.81 397 LEU B C 1
ATOM 7773 O O . LEU B 1 397 ? 12.367 -19.938 -3.623 1 94.81 397 LEU B O 1
ATOM 7777 N N . LEU B 1 398 ? 14.219 -19.891 -2.393 1 94.69 398 LEU B N 1
ATOM 7778 C CA . LEU B 1 398 ? 14.273 -18.438 -2.402 1 94.69 398 LEU B CA 1
ATOM 7779 C C . LEU B 1 398 ? 15.359 -17.938 -3.352 1 94.69 398 LEU B C 1
ATOM 7781 O O . LEU B 1 398 ? 16.453 -18.5 -3.408 1 94.69 398 LEU B O 1
ATOM 7785 N N . PHE B 1 399 ? 14.984 -16.922 -4.098 1 92.06 399 PHE B N 1
ATOM 7786 C CA . PHE B 1 399 ? 15.875 -16.25 -5.031 1 92.06 399 PHE B CA 1
ATOM 7787 C C . PHE B 1 399 ? 15.812 -14.734 -4.832 1 92.06 399 PHE B C 1
ATOM 7789 O O . PHE B 1 399 ? 14.938 -14.234 -4.129 1 92.06 399 PHE B O 1
ATOM 7796 N N . GLU B 1 400 ? 16.75 -14.078 -5.352 1 88.38 400 GLU B N 1
ATOM 7797 C CA . GLU B 1 400 ? 16.781 -12.625 -5.336 1 88.38 400 GLU B CA 1
ATOM 7798 C C . GLU B 1 400 ? 16.859 -12.055 -6.75 1 88.38 400 GLU B C 1
ATOM 7800 O O . GLU B 1 400 ? 17.578 -12.578 -7.598 1 88.38 400 GLU B O 1
ATOM 7805 N N . GLN B 1 401 ? 16.031 -11.102 -6.988 1 84.94 401 GLN B N 1
ATOM 7806 C CA . GLN B 1 401 ? 16.078 -10.391 -8.266 1 84.94 401 GLN B CA 1
ATOM 7807 C C . GLN B 1 401 ? 16.766 -9.039 -8.117 1 84.94 401 GLN B C 1
ATOM 7809 O O . GLN B 1 401 ? 16.359 -8.203 -7.309 1 84.94 401 GLN B O 1
ATOM 7814 N N . SER B 1 402 ? 17.719 -8.852 -8.875 1 78.62 402 SER B N 1
ATOM 7815 C CA . SER B 1 402 ? 18.5 -7.621 -8.805 1 78.62 402 SER B CA 1
ATOM 7816 C C . SER B 1 402 ? 17.844 -6.504 -9.617 1 78.62 402 SER B C 1
ATOM 7818 O O . SER B 1 402 ? 16.828 -6.715 -10.266 1 78.62 402 SER B O 1
ATOM 7820 N N . GLN B 1 403 ? 18.438 -5.344 -9.578 1 71.31 403 GLN B N 1
ATOM 7821 C CA . GLN B 1 403 ? 17.953 -4.176 -10.305 1 71.31 403 GLN B CA 1
ATOM 7822 C C . GLN B 1 403 ? 18.016 -4.402 -11.812 1 71.31 403 GLN B C 1
ATOM 7824 O O . GLN B 1 403 ? 17.188 -3.873 -12.555 1 71.31 403 GLN B O 1
ATOM 7829 N N . ASP B 1 404 ? 18.922 -5.219 -12.234 1 69.75 404 ASP B N 1
ATOM 7830 C CA . ASP B 1 404 ? 19.078 -5.512 -13.656 1 69.75 404 ASP B CA 1
ATOM 7831 C C . ASP B 1 404 ? 18.172 -6.676 -14.07 1 69.75 404 ASP B C 1
ATOM 7833 O O . ASP B 1 404 ? 18.359 -7.258 -15.141 1 69.75 404 ASP B O 1
ATOM 7837 N N . ASN B 1 405 ? 17.328 -7.102 -13.156 1 75.06 405 ASN B N 1
ATOM 7838 C CA . ASN B 1 405 ? 16.328 -8.141 -13.414 1 75.06 405 ASN B CA 1
ATOM 7839 C C . ASN B 1 405 ? 16.984 -9.523 -13.508 1 75.06 405 ASN B C 1
ATOM 7841 O O . ASN B 1 405 ? 16.469 -10.406 -14.195 1 75.06 405 ASN B O 1
ATOM 7845 N N . VAL B 1 406 ? 18.125 -9.648 -12.906 1 78.69 406 VAL B N 1
ATOM 7846 C CA . VAL B 1 406 ? 18.797 -10.945 -12.828 1 78.69 406 VAL B CA 1
ATOM 7847 C C . VAL B 1 406 ? 18.312 -11.703 -11.594 1 78.69 406 VAL B C 1
ATOM 7849 O O . VAL B 1 406 ? 18.219 -11.125 -10.508 1 78.69 406 VAL B O 1
ATOM 7852 N N . VAL B 1 407 ? 17.984 -12.938 -11.82 1 85.5 407 VAL B N 1
ATOM 7853 C CA . VAL B 1 407 ? 17.5 -13.781 -10.734 1 85.5 407 VAL B CA 1
ATOM 7854 C C . VAL B 1 407 ? 18.609 -14.742 -10.305 1 85.5 407 VAL B C 1
ATOM 7856 O O . VAL B 1 407 ? 19.172 -15.453 -11.133 1 85.5 407 VAL B O 1
ATOM 7859 N N . GLU B 1 408 ? 18.953 -14.711 -9.023 1 84.19 408 GLU B N 1
ATOM 7860 C CA . GLU B 1 408 ? 20 -15.57 -8.469 1 84.19 408 GLU B CA 1
ATOM 7861 C C . GLU B 1 408 ? 19.547 -16.188 -7.145 1 84.19 408 GLU B C 1
ATOM 7863 O O . GLU B 1 408 ? 18.688 -15.625 -6.453 1 84.19 408 GLU B O 1
ATOM 7868 N N . PRO B 1 409 ? 20.125 -17.344 -6.906 1 87.62 409 PRO B N 1
ATOM 7869 C CA . PRO B 1 409 ? 19.797 -17.922 -5.594 1 87.62 409 PRO B CA 1
ATOM 7870 C C . PRO B 1 409 ? 20.141 -16.969 -4.441 1 87.62 409 PRO B C 1
ATOM 7872 O O . PRO B 1 409 ? 21.125 -16.25 -4.508 1 87.62 409 PRO B O 1
ATOM 7875 N N . LEU B 1 410 ? 19.266 -16.969 -3.443 1 86.31 410 LEU B N 1
ATOM 7876 C CA . LEU B 1 410 ? 19.484 -16.125 -2.283 1 86.31 410 LEU B CA 1
ATOM 7877 C C . LEU B 1 410 ? 20.703 -16.594 -1.486 1 86.31 410 LEU B C 1
ATOM 7879 O O . LEU B 1 410 ? 20.828 -17.766 -1.17 1 86.31 410 LEU B O 1
ATOM 7883 N N . SER B 1 411 ? 21.609 -15.547 -1.421 1 69.31 411 SER B N 1
ATOM 7884 C CA . SER B 1 411 ? 22.734 -15.852 -0.526 1 69.31 411 SER B CA 1
ATOM 7885 C C . SER B 1 411 ? 22.453 -15.336 0.883 1 69.31 411 SER B C 1
ATOM 7887 O O . SER B 1 411 ? 21.828 -14.297 1.058 1 69.31 411 SER B O 1
ATOM 7889 N N . ARG B 1 412 ? 22.516 -16.094 1.934 1 59.72 412 ARG B N 1
ATOM 7890 C CA . ARG B 1 412 ? 22.281 -15.797 3.34 1 59.72 412 ARG B CA 1
ATOM 7891 C C . ARG B 1 412 ? 22.797 -14.398 3.691 1 59.72 412 ARG B C 1
ATOM 7893 O O . ARG B 1 412 ? 22.203 -13.703 4.52 1 59.72 412 ARG B O 1
ATOM 7900 N N . LEU B 1 413 ? 23.766 -13.828 2.914 1 54.09 413 LEU B N 1
ATOM 7901 C CA . LEU B 1 413 ? 24.453 -12.594 3.264 1 54.09 413 LEU B CA 1
ATOM 7902 C C . LEU B 1 413 ? 23.719 -11.383 2.693 1 54.09 413 LEU B C 1
ATOM 7904 O O . LEU B 1 413 ? 23.984 -10.25 3.096 1 54.09 413 LEU B O 1
ATOM 7908 N N . SER B 1 414 ? 22.672 -11.555 1.885 1 55.59 414 SER B N 1
ATOM 7909 C CA . SER B 1 414 ? 22.141 -10.438 1.104 1 55.59 414 SER B CA 1
ATOM 7910 C C . SER B 1 414 ? 21.016 -9.734 1.84 1 55.59 414 SER B C 1
ATOM 7912 O O . SER B 1 414 ? 20.594 -8.648 1.441 1 55.59 414 SER B O 1
ATOM 7914 N N . LEU B 1 415 ? 20.594 -10.227 3.047 1 57.75 415 LEU B N 1
ATOM 7915 C CA . LEU B 1 415 ? 19.422 -9.617 3.662 1 57.75 415 LEU B CA 1
ATOM 7916 C C . LEU B 1 415 ? 19.766 -8.227 4.207 1 57.75 415 LEU B C 1
ATOM 7918 O O . LEU B 1 415 ? 18.875 -7.484 4.609 1 57.75 415 LEU B O 1
ATOM 7922 N N . THR B 1 416 ? 21.062 -7.82 4.113 1 55.41 416 THR B N 1
ATOM 7923 C CA . THR B 1 416 ? 21.469 -6.594 4.785 1 55.41 416 THR B CA 1
ATOM 7924 C C . THR B 1 416 ? 21.703 -5.477 3.77 1 55.41 416 THR B C 1
ATOM 7926 O O . THR B 1 416 ? 22.141 -4.383 4.133 1 55.41 416 THR B O 1
ATOM 7929 N N . THR B 1 417 ? 21.375 -5.816 2.51 1 53.06 417 THR B N 1
ATOM 7930 C CA . THR B 1 417 ? 21.688 -4.777 1.533 1 53.06 417 THR B CA 1
ATOM 7931 C C . THR B 1 417 ? 20.578 -3.723 1.498 1 53.06 417 THR B C 1
ATOM 7933 O O . THR B 1 417 ? 19.391 -4.059 1.473 1 53.06 417 THR B O 1
ATOM 7936 N N . PRO B 1 418 ? 21.047 -2.508 1.689 1 53.94 418 PRO B N 1
ATOM 7937 C CA . PRO B 1 418 ? 20.047 -1.438 1.61 1 53.94 418 PRO B CA 1
ATOM 7938 C C . PRO B 1 418 ? 19.297 -1.427 0.279 1 53.94 418 PRO B C 1
ATOM 7940 O O . PRO B 1 418 ? 19.891 -1.669 -0.772 1 53.94 418 PRO B O 1
ATOM 7943 N N . ALA B 1 419 ? 18.016 -1.555 0.344 1 57.38 419 ALA B N 1
ATOM 7944 C CA . ALA B 1 419 ? 17.141 -1.544 -0.821 1 57.38 419 ALA B CA 1
ATOM 7945 C C . ALA B 1 419 ? 17.078 -0.156 -1.452 1 57.38 419 ALA B C 1
ATOM 7947 O O . ALA B 1 419 ? 17.219 0.855 -0.758 1 57.38 419 ALA B O 1
ATOM 7948 N N . THR B 1 420 ? 17.438 -0.05 -2.748 1 54.19 420 THR B N 1
ATOM 7949 C CA . THR B 1 420 ? 17.219 1.189 -3.484 1 54.19 420 THR B CA 1
ATOM 7950 C C . THR B 1 420 ? 15.852 1.172 -4.172 1 54.19 420 THR B C 1
ATOM 7952 O O . THR B 1 420 ? 15.375 0.113 -4.578 1 54.19 420 THR B O 1
ATOM 7955 N N . PHE B 1 421 ? 15.039 2.164 -3.92 1 50.31 421 PHE B N 1
ATOM 7956 C CA . PHE B 1 421 ? 13.75 2.275 -4.594 1 50.31 421 PHE B CA 1
ATOM 7957 C C . PHE B 1 421 ? 13.93 2.68 -6.051 1 50.31 421 PHE B C 1
ATOM 7959 O O . PHE B 1 421 ? 14.742 3.553 -6.359 1 50.31 421 PHE B O 1
ATOM 7966 N N . ASN B 1 422 ? 13.57 1.776 -6.898 1 48.12 422 ASN B N 1
ATOM 7967 C CA . ASN B 1 422 ? 13.57 2.186 -8.297 1 48.12 422 ASN B CA 1
ATOM 7968 C C . ASN B 1 422 ? 12.43 3.154 -8.602 1 48.12 422 ASN B C 1
ATOM 7970 O O . ASN B 1 422 ? 11.531 3.334 -7.785 1 48.12 422 ASN B O 1
ATOM 7974 N N . LYS B 1 423 ? 12.609 3.834 -9.703 1 43.56 423 LYS B N 1
ATOM 7975 C CA . LYS B 1 423 ? 11.68 4.852 -10.188 1 43.56 423 LYS B CA 1
ATOM 7976 C C . LYS B 1 423 ? 10.242 4.324 -10.203 1 43.56 423 LYS B C 1
ATOM 7978 O O . LYS B 1 423 ? 9.289 5.102 -10.109 1 43.56 423 LYS B O 1
ATOM 7983 N N . GLY B 1 424 ? 10.008 3.021 -10.445 1 46.41 424 GLY B N 1
ATOM 7984 C CA . GLY B 1 424 ? 8.648 2.502 -10.539 1 46.41 424 GLY B CA 1
ATOM 7985 C C . GLY B 1 424 ? 8.078 2.072 -9.203 1 46.41 424 GLY B C 1
ATOM 7986 O O . GLY B 1 424 ? 6.996 1.485 -9.141 1 46.41 424 GLY B O 1
ATOM 7987 N N . GLY B 1 425 ? 8.797 2.461 -8.133 1 53.56 425 GLY B N 1
ATOM 7988 C CA . GLY B 1 425 ? 8.312 2.316 -6.77 1 53.56 425 GLY B CA 1
ATOM 7989 C C . GLY B 1 425 ? 8.602 0.949 -6.18 1 53.56 425 GLY B C 1
ATOM 7990 O O . GLY B 1 425 ? 8.164 0.646 -5.066 1 53.56 425 GLY B O 1
ATOM 7991 N N . GLN B 1 426 ? 9.094 0.003 -7.023 1 55.62 426 GLN B N 1
ATOM 7992 C CA . GLN B 1 426 ? 9.391 -1.289 -6.414 1 55.62 426 GLN B CA 1
ATOM 7993 C C . GLN B 1 426 ? 10.836 -1.348 -5.922 1 55.62 426 GLN B C 1
ATOM 7995 O O . GLN B 1 426 ? 11.742 -0.845 -6.59 1 55.62 426 GLN B O 1
ATOM 8000 N N . ARG B 1 427 ? 10.992 -1.764 -4.77 1 63.38 427 ARG B N 1
ATOM 8001 C CA . ARG B 1 427 ? 12.305 -1.87 -4.152 1 63.38 427 ARG B CA 1
ATOM 8002 C C . ARG B 1 427 ? 13.117 -2.994 -4.785 1 63.38 427 ARG B C 1
ATOM 8004 O O . ARG B 1 427 ? 12.594 -4.074 -5.051 1 63.38 427 ARG B O 1
ATOM 8011 N N . GLN B 1 428 ? 14.273 -2.725 -5.359 1 66.06 428 GLN B N 1
ATOM 8012 C CA . GLN B 1 428 ? 15.25 -3.725 -5.773 1 66.06 428 GLN B CA 1
ATOM 8013 C C . GLN B 1 428 ? 16.516 -3.631 -4.938 1 66.06 428 GLN B C 1
ATOM 8015 O O . GLN B 1 428 ? 16.906 -2.543 -4.504 1 66.06 428 GLN B O 1
ATOM 8020 N N . PRO B 1 429 ? 17 -4.961 -4.547 1 74 429 PRO B N 1
ATOM 8021 C CA . PRO B 1 429 ? 16.578 -6.309 -4.926 1 74 429 PRO B CA 1
ATOM 8022 C C . PRO B 1 429 ? 15.336 -6.77 -4.18 1 74 429 PRO B C 1
ATOM 8024 O O . PRO B 1 429 ? 15.039 -6.27 -3.092 1 74 429 PRO B O 1
ATOM 8027 N N . ARG B 1 430 ? 14.641 -7.648 -4.871 1 85.56 430 ARG B N 1
ATOM 8028 C CA . ARG B 1 430 ? 13.422 -8.211 -4.297 1 85.56 430 ARG B CA 1
ATOM 8029 C C . ARG B 1 430 ? 13.531 -9.727 -4.148 1 85.56 430 ARG B C 1
ATOM 8031 O O . ARG B 1 430 ? 14.188 -10.383 -4.961 1 85.56 430 ARG B O 1
ATOM 8038 N N . LEU B 1 431 ? 13 -10.25 -3.078 1 91.44 431 LEU B N 1
ATOM 8039 C CA . LEU B 1 431 ? 13.008 -11.695 -2.869 1 91.44 431 LEU B CA 1
ATOM 8040 C C . LEU B 1 431 ? 11.914 -12.367 -3.691 1 91.44 431 LEU B C 1
ATOM 8042 O O . LEU B 1 431 ? 10.805 -11.836 -3.809 1 91.44 431 LEU B O 1
ATOM 8046 N N . LEU B 1 432 ? 12.281 -13.453 -4.281 1 93.06 432 LEU B N 1
ATOM 8047 C CA . LEU B 1 432 ? 11.352 -14.281 -5.027 1 93.06 432 LEU B CA 1
ATOM 8048 C C . LEU B 1 432 ? 11.25 -15.672 -4.414 1 93.06 432 LEU B C 1
ATOM 8050 O O . LEU B 1 432 ? 12.258 -16.234 -3.979 1 93.06 432 LEU B O 1
ATOM 8054 N N . ALA B 1 433 ? 10.078 -16.188 -4.309 1 96.5 433 ALA B N 1
ATOM 8055 C CA . ALA B 1 433 ? 9.844 -17.531 -3.812 1 96.5 433 ALA B CA 1
ATOM 8056 C C . ALA B 1 433 ? 9.383 -18.453 -4.934 1 96.5 433 ALA B C 1
ATOM 8058 O O . ALA B 1 433 ? 8.375 -18.203 -5.59 1 96.5 433 ALA B O 1
ATOM 8059 N N . PHE B 1 434 ? 10.133 -19.516 -5.141 1 95.44 434 PHE B N 1
ATOM 8060 C CA . PHE B 1 434 ? 9.828 -20.5 -6.172 1 95.44 434 PHE B CA 1
ATOM 8061 C C . PHE B 1 434 ? 9.25 -21.766 -5.555 1 95.44 434 PHE B C 1
ATOM 8063 O O . PHE B 1 434 ? 9.859 -22.359 -4.668 1 95.44 434 PHE B O 1
ATOM 8070 N N . LEU B 1 435 ? 8.148 -22.094 -6.012 1 95.06 435 LEU B N 1
ATOM 8071 C CA . LEU B 1 435 ? 7.484 -23.312 -5.523 1 95.06 435 LEU B CA 1
ATOM 8072 C C . LEU B 1 435 ? 8.109 -24.547 -6.141 1 95.06 435 LEU B C 1
ATOM 8074 O O . LEU B 1 435 ? 8.242 -24.641 -7.363 1 95.06 435 LEU B O 1
ATOM 8078 N N . GLY B 1 436 ? 8.656 -25.391 -5.312 1 93.5 436 GLY B N 1
ATOM 8079 C CA . GLY B 1 436 ? 9.125 -26.719 -5.672 1 93.5 436 GLY B CA 1
ATOM 8080 C C . GLY B 1 436 ? 8.383 -27.828 -4.953 1 93.5 436 GLY B C 1
ATOM 8081 O O . GLY B 1 436 ? 7.219 -27.672 -4.586 1 93.5 436 GLY B O 1
ATOM 8082 N N . ASP B 1 437 ? 8.914 -28.984 -4.926 1 92.56 437 ASP B N 1
ATOM 8083 C CA . ASP B 1 437 ? 8.391 -30.125 -4.195 1 92.56 437 ASP B CA 1
ATOM 8084 C C . ASP B 1 437 ? 6.969 -30.453 -4.637 1 92.56 437 ASP B C 1
ATOM 8086 O O . ASP B 1 437 ? 6.066 -30.578 -3.807 1 92.56 437 ASP B O 1
ATOM 8090 N N . TRP B 1 438 ? 6.836 -30.516 -5.918 1 89.81 438 TRP B N 1
ATOM 8091 C CA . TRP B 1 438 ? 5.547 -30.875 -6.512 1 89.81 438 TRP B CA 1
ATOM 8092 C C . TRP B 1 438 ? 5.094 -32.25 -6.055 1 89.81 438 TRP B C 1
ATOM 8094 O O . TRP B 1 438 ? 5.879 -33.188 -6.059 1 89.81 438 TRP B O 1
ATOM 8104 N N . GLY B 1 439 ? 3.885 -32.25 -5.449 1 77.12 439 GLY B N 1
ATOM 8105 C CA . GLY B 1 439 ? 3.307 -33.531 -5.16 1 77.12 439 GLY B CA 1
ATOM 8106 C C . GLY B 1 439 ? 2.951 -34.312 -6.41 1 77.12 439 GLY B C 1
ATOM 8107 O O . GLY B 1 439 ? 3.062 -33.812 -7.523 1 77.12 439 GLY B O 1
ATOM 8108 N N . TYR B 1 440 ? 2.717 -35.531 -6.23 1 61.5 440 TYR B N 1
ATOM 8109 C CA . TYR B 1 440 ? 2.348 -36.344 -7.391 1 61.5 440 TYR B CA 1
ATOM 8110 C C . TYR B 1 440 ? 1.192 -35.719 -8.148 1 61.5 440 TYR B C 1
ATOM 8112 O O . TYR B 1 440 ? 0.106 -35.531 -7.598 1 61.5 440 TYR B O 1
ATOM 8120 N N . ALA B 1 441 ? 1.624 -34.688 -8.969 1 53.03 441 ALA B N 1
ATOM 8121 C CA . ALA B 1 441 ? 0.688 -33.875 -9.75 1 53.03 441 ALA B CA 1
ATOM 8122 C C . ALA B 1 441 ? -0.367 -34.75 -10.422 1 53.03 441 ALA B C 1
ATOM 8124 O O . ALA B 1 441 ? -0.035 -35.75 -11.086 1 53.03 441 ALA B O 1
ATOM 8125 N N . ARG B 1 442 ? -1.581 -34.906 -9.977 1 52.28 442 ARG B N 1
ATOM 8126 C CA . ARG B 1 442 ? -2.662 -35.531 -10.742 1 52.28 442 ARG B CA 1
ATOM 8127 C C . ARG B 1 442 ? -3.684 -34.469 -11.18 1 52.28 442 ARG B C 1
ATOM 8129 O O . ARG B 1 442 ? -3.783 -33.406 -10.562 1 52.28 442 ARG B O 1
ATOM 8136 N N . PRO B 1 443 ? -4.066 -34.625 -12.438 1 49.81 443 PRO B N 1
ATOM 8137 C CA . PRO B 1 443 ? -5.168 -33.75 -12.82 1 49.81 443 PRO B CA 1
ATOM 8138 C C . PRO B 1 443 ? -6.207 -33.594 -11.719 1 49.81 443 PRO B C 1
ATOM 8140 O O . PRO B 1 443 ? -6.363 -34.469 -10.875 1 49.81 443 PRO B O 1
ATOM 8143 N N . VAL B 1 444 ? -6.746 -32.406 -11.492 1 48.97 444 VAL B N 1
ATOM 8144 C CA . VAL B 1 444 ? -7.832 -32.125 -10.547 1 48.97 444 VAL B CA 1
ATOM 8145 C C . VAL B 1 444 ? -8.781 -33.312 -10.508 1 48.97 444 VAL B C 1
ATOM 8147 O O . VAL B 1 444 ? -9.273 -33.719 -9.445 1 48.97 444 VAL B O 1
ATOM 8150 N N . GLU B 1 445 ? -8.961 -33.938 -11.664 1 44.41 445 GLU B N 1
ATOM 8151 C CA . GLU B 1 445 ? -9.898 -35.062 -11.789 1 44.41 445 GLU B CA 1
ATOM 8152 C C . GLU B 1 445 ? -9.211 -36.406 -11.523 1 44.41 445 GLU B C 1
ATOM 8154 O O . GLU B 1 445 ? -9.867 -37.438 -11.453 1 44.41 445 GLU B O 1
ATOM 8159 N N . GLY B 1 446 ? -7.965 -36.375 -11.328 1 47.94 446 GLY B N 1
ATOM 8160 C CA . GLY B 1 446 ? -7.258 -37.656 -11.234 1 47.94 446 GLY B CA 1
ATOM 8161 C C . GLY B 1 446 ? -7.34 -38.281 -9.859 1 47.94 446 GLY B C 1
ATOM 8162 O O . GLY B 1 446 ? -7.699 -37.625 -8.883 1 47.94 446 GLY B O 1
ATOM 8163 N N . ALA B 1 447 ? -7.305 -39.625 -9.875 1 48.06 447 ALA B N 1
ATOM 8164 C CA . ALA B 1 447 ? -7.406 -40.469 -8.688 1 48.06 447 ALA B CA 1
ATOM 8165 C C . ALA B 1 447 ? -6.379 -40.062 -7.637 1 48.06 447 ALA B C 1
ATOM 8167 O O . ALA B 1 447 ? -5.223 -39.812 -7.969 1 48.06 447 ALA B O 1
ATOM 8168 N N . THR B 1 448 ? -6.734 -39.469 -6.508 1 54.66 448 THR B N 1
ATOM 8169 C CA . THR B 1 448 ? -5.91 -39.062 -5.371 1 54.66 448 THR B CA 1
ATOM 8170 C C . THR B 1 448 ? -5.379 -40.281 -4.629 1 54.66 448 THR B C 1
ATOM 8172 O O . THR B 1 448 ? -6.102 -41.281 -4.438 1 54.66 448 THR B O 1
ATOM 8175 N N . ASP B 1 449 ? -4.031 -40.438 -4.602 1 54.81 449 ASP B N 1
ATOM 8176 C CA . ASP B 1 449 ? -3.471 -41.406 -3.691 1 54.81 449 ASP B CA 1
ATOM 8177 C C . ASP B 1 449 ? -4.02 -41.25 -2.277 1 54.81 449 ASP B C 1
ATOM 8179 O O . ASP B 1 449 ? -3.855 -40.188 -1.669 1 54.81 449 ASP B O 1
ATOM 8183 N N . MET B 1 450 ? -4.945 -42.094 -1.927 1 51.44 450 MET B N 1
ATOM 8184 C CA . MET B 1 450 ? -5.555 -42.125 -0.601 1 51.44 450 MET B CA 1
ATOM 8185 C C . MET B 1 450 ? -4.629 -42.781 0.41 1 51.44 450 MET B C 1
ATOM 8187 O O . MET B 1 450 ? -5.082 -43.281 1.447 1 51.44 450 MET B O 1
ATOM 8191 N N . ARG B 1 451 ? -3.26 -42.656 0.09 1 63.22 451 ARG B N 1
ATOM 8192 C CA . ARG B 1 451 ? -2.32 -43.312 1 1 63.22 451 ARG B CA 1
ATOM 8193 C C . ARG B 1 451 ? -2.158 -42.5 2.285 1 63.22 451 ARG B C 1
ATOM 8195 O O . ARG B 1 451 ? -2.104 -41.25 2.248 1 63.22 451 ARG B O 1
ATOM 8202 N N . SER B 1 452 ? -2.082 -43.219 3.312 1 68.19 452 SER B N 1
ATOM 8203 C CA . SER B 1 452 ? -1.914 -42.656 4.645 1 68.19 452 SER B CA 1
ATOM 8204 C C . SER B 1 452 ? -0.493 -42.125 4.848 1 68.19 452 SER B C 1
ATOM 8206 O O . SER B 1 452 ? 0.46 -42.688 4.297 1 68.19 452 SER B O 1
ATOM 8208 N N . ASP B 1 453 ? -0.301 -40.969 5.328 1 73.69 453 ASP B N 1
ATOM 8209 C CA . ASP B 1 453 ? 0.954 -40.344 5.766 1 73.69 453 ASP B CA 1
ATOM 8210 C C . ASP B 1 453 ? 0.852 -39.844 7.203 1 73.69 453 ASP B C 1
ATOM 8212 O O . ASP B 1 453 ? 0.015 -39 7.516 1 73.69 453 ASP B O 1
ATOM 8216 N N . PHE B 1 454 ? 1.733 -40.406 7.984 1 72.5 454 PHE B N 1
ATOM 8217 C CA . PHE B 1 454 ? 1.586 -40.062 9.398 1 72.5 454 PHE B CA 1
ATOM 8218 C C . PHE B 1 454 ? 2.791 -39.281 9.898 1 72.5 454 PHE B C 1
ATOM 8220 O O . PHE B 1 454 ? 3.006 -39.156 11.102 1 72.5 454 PHE B O 1
ATOM 8227 N N . GLU B 1 455 ? 3.611 -38.812 8.906 1 83.69 455 GLU B N 1
ATOM 8228 C CA . GLU B 1 455 ? 4.637 -37.875 9.352 1 83.69 455 GLU B CA 1
ATOM 8229 C C . GLU B 1 455 ? 4.012 -36.625 9.93 1 83.69 455 GLU B C 1
ATOM 8231 O O . GLU B 1 455 ? 3.15 -36 9.305 1 83.69 455 GLU B O 1
ATOM 8236 N N . ILE B 1 456 ? 4.402 -36.188 11 1 89.31 456 ILE B N 1
ATOM 8237 C CA . ILE B 1 456 ? 3.682 -35.219 11.805 1 89.31 456 ILE B CA 1
ATOM 8238 C C . ILE B 1 456 ? 3.781 -33.844 11.141 1 89.31 456 ILE B C 1
ATOM 8240 O O . ILE B 1 456 ? 2.762 -33.219 10.836 1 89.31 456 ILE B O 1
ATOM 8244 N N . GLU B 1 457 ? 5 -33.312 10.836 1 91.25 457 GLU B N 1
ATOM 8245 C CA . GLU B 1 457 ? 5.176 -31.953 10.398 1 91.25 457 GLU B CA 1
ATOM 8246 C C . GLU B 1 457 ? 4.473 -31.703 9.062 1 91.25 457 GLU B C 1
ATOM 8248 O O . GLU B 1 457 ? 3.73 -30.734 8.914 1 91.25 457 GLU B O 1
ATOM 8253 N N . PRO B 1 458 ? 4.652 -32.625 8.07 1 91.25 458 PRO B N 1
ATOM 8254 C CA . PRO B 1 458 ? 3.951 -32.375 6.805 1 91.25 458 PRO B CA 1
ATOM 8255 C C . PRO B 1 458 ? 2.436 -32.281 6.977 1 91.25 458 PRO B C 1
ATOM 8257 O O . PRO B 1 458 ? 1.772 -31.547 6.262 1 91.25 458 PRO B O 1
ATOM 8260 N N . ASN B 1 459 ? 1.906 -33.062 7.895 1 92.94 459 ASN B N 1
ATOM 8261 C CA . ASN B 1 459 ? 0.461 -33.062 8.094 1 92.94 459 ASN B CA 1
ATOM 8262 C C . ASN B 1 459 ? -0.043 -31.734 8.664 1 92.94 459 ASN B C 1
ATOM 8264 O O . ASN B 1 459 ? -1.203 -31.375 8.461 1 92.94 459 ASN B O 1
ATOM 8268 N N . LEU B 1 460 ? 0.798 -31.031 9.32 1 95.75 460 LEU B N 1
ATOM 8269 C CA . LEU B 1 460 ? 0.402 -29.734 9.867 1 95.75 460 LEU B CA 1
ATOM 8270 C C . LEU B 1 460 ? 0.105 -28.75 8.742 1 95.75 460 LEU B C 1
ATOM 8272 O O . LEU B 1 460 ? -0.592 -27.75 8.953 1 95.75 460 LEU B O 1
ATOM 8276 N N . TYR B 1 461 ? 0.654 -29 7.547 1 96.5 461 TYR B N 1
ATOM 8277 C CA . TYR B 1 461 ? 0.422 -28.125 6.398 1 96.5 461 TYR B CA 1
ATOM 8278 C C . TYR B 1 461 ? -0.807 -28.562 5.617 1 96.5 461 TYR B C 1
ATOM 8280 O O . TYR B 1 461 ? -1.312 -27.828 4.766 1 96.5 461 TYR B O 1
ATOM 8288 N N . ARG B 1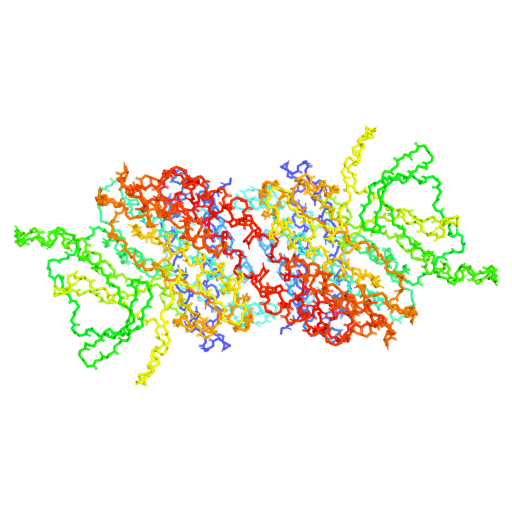 462 ? -1.305 -29.75 5.902 1 95.31 462 ARG B N 1
ATOM 8289 C CA . ARG B 1 462 ? -2.391 -30.328 5.113 1 95.31 462 ARG B CA 1
ATOM 8290 C C . ARG B 1 462 ? -3.748 -29.953 5.699 1 95.31 462 ARG B C 1
ATOM 8292 O O . ARG B 1 462 ? -3.906 -29.891 6.922 1 95.31 462 ARG B O 1
ATOM 8299 N N . HIS B 1 463 ? -4.703 -29.812 4.777 1 96.19 463 HIS B N 1
ATOM 8300 C CA . HIS B 1 463 ? -6.094 -29.609 5.18 1 96.19 463 HIS B CA 1
ATOM 8301 C C . HIS B 1 463 ? -6.57 -30.75 6.074 1 96.19 463 HIS B C 1
ATOM 8303 O O . HIS B 1 463 ? -6.16 -31.906 5.891 1 96.19 463 HIS B O 1
ATOM 8309 N N . PRO B 1 464 ? -7.457 -30.453 7 1 96 464 PRO B N 1
ATOM 8310 C CA . PRO B 1 464 ? -7.949 -31.484 7.914 1 96 464 PRO B CA 1
ATOM 8311 C C . PRO B 1 464 ? -8.461 -32.719 7.188 1 96 464 PRO B C 1
ATOM 8313 O O . PRO B 1 464 ? -8.234 -33.844 7.637 1 96 464 PRO B O 1
ATOM 8316 N N . ASP B 1 465 ? -9.039 -32.531 6.051 1 94.06 465 ASP B N 1
ATOM 8317 C CA . ASP B 1 465 ? -9.609 -33.656 5.293 1 94.06 465 ASP B CA 1
ATOM 8318 C C . ASP B 1 465 ? -8.508 -34.5 4.652 1 94.06 465 ASP B C 1
ATOM 8320 O O . ASP B 1 465 ? -8.773 -35.594 4.16 1 94.06 465 ASP B O 1
ATOM 8324 N N . ARG B 1 466 ? -7.297 -34.031 4.715 1 91.88 466 ARG B N 1
ATOM 8325 C CA . ARG B 1 466 ? -6.211 -34.688 4 1 91.88 466 ARG B CA 1
ATOM 8326 C C . ARG B 1 466 ? -5.188 -35.25 4.973 1 91.88 466 ARG B C 1
ATOM 8328 O O . ARG B 1 466 ? -4.23 -35.906 4.559 1 91.88 466 ARG B O 1
ATOM 8335 N N . GLN B 1 467 ? -5.348 -35.062 6.238 1 91.5 467 GLN B N 1
ATOM 8336 C CA . GLN B 1 467 ? -4.375 -35.5 7.23 1 91.5 467 GLN B CA 1
ATOM 8337 C C . GLN B 1 467 ? -4.57 -36.969 7.57 1 91.5 467 GLN B C 1
ATOM 8339 O O . GLN B 1 467 ? -5.707 -37.438 7.668 1 91.5 467 GLN B O 1
ATOM 8344 N N . GLY B 1 468 ? -3.469 -37.594 7.82 1 88.62 468 GLY B N 1
ATOM 8345 C CA . GLY B 1 468 ? -3.547 -39.031 8.125 1 88.62 468 GLY B CA 1
ATOM 8346 C C . GLY B 1 468 ? -4.141 -39.844 6.996 1 88.62 468 GLY B C 1
ATOM 8347 O O . GLY B 1 468 ? -3.508 -40.031 5.953 1 88.62 468 GLY B O 1
ATOM 8348 N N . VAL B 1 469 ? -5.332 -40.25 7.176 1 86.62 469 VAL B N 1
ATOM 8349 C CA . VAL B 1 469 ? -6.062 -40.969 6.121 1 86.62 469 VAL B CA 1
ATOM 8350 C C . VAL B 1 469 ? -7.023 -40 5.434 1 86.62 469 VAL B C 1
ATOM 8352 O O . VAL B 1 469 ? -8.07 -39.656 5.992 1 86.62 469 VAL B O 1
ATOM 8355 N N . PRO B 1 470 ? -6.648 -39.688 4.227 1 88.12 470 PRO B N 1
ATOM 8356 C CA . PRO B 1 470 ? -7.484 -38.688 3.557 1 88.12 470 PRO B CA 1
ATOM 8357 C C . PRO B 1 470 ? -8.938 -39.125 3.428 1 88.12 470 PRO B C 1
ATOM 8359 O O . PRO B 1 470 ? -9.211 -40.312 3.166 1 88.12 470 PRO B O 1
ATOM 8362 N N . THR B 1 471 ? -9.844 -38.219 3.631 1 87.94 471 THR B N 1
ATOM 8363 C CA . THR B 1 471 ? -11.266 -38.5 3.576 1 87.94 471 THR B CA 1
ATOM 8364 C C . THR B 1 471 ? -11.898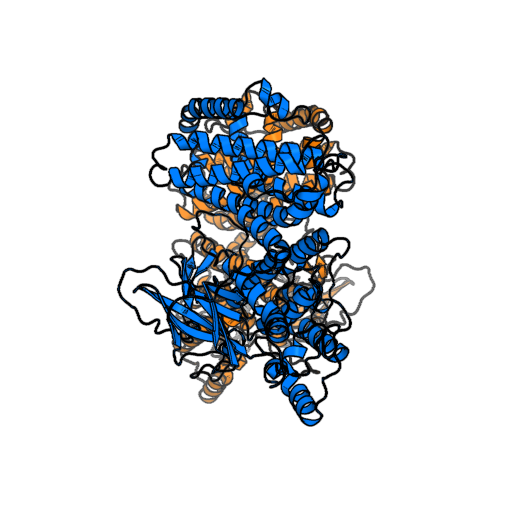 -37.875 2.328 1 87.94 471 THR B C 1
ATOM 8366 O O . THR B 1 471 ? -13.055 -38.188 2.006 1 87.94 471 THR B O 1
ATOM 8369 N N . ARG B 1 472 ? -11.188 -37.062 1.672 1 88.38 472 ARG B N 1
ATOM 8370 C CA . ARG B 1 472 ? -11.672 -36.406 0.454 1 88.38 472 ARG B CA 1
ATOM 8371 C C . ARG B 1 472 ? -10.594 -36.406 -0.625 1 88.38 472 ARG B C 1
ATOM 8373 O O . ARG B 1 472 ? -9.398 -36.5 -0.32 1 88.38 472 ARG B O 1
ATOM 8380 N N . GLN B 1 473 ? -11.086 -36.312 -1.879 1 86.81 473 GLN B N 1
ATOM 8381 C CA . GLN B 1 473 ? -10.148 -36.125 -2.982 1 86.81 473 GLN B CA 1
ATOM 8382 C C . GLN B 1 473 ? -9.484 -34.75 -2.922 1 86.81 473 GLN B C 1
ATOM 8384 O O . GLN B 1 473 ? -10.078 -33.781 -2.439 1 86.81 473 GLN B O 1
ATOM 8389 N N . PHE B 1 474 ? -8.305 -34.719 -3.41 1 89.44 474 PHE B N 1
ATOM 8390 C CA . PHE B 1 474 ? -7.562 -33.469 -3.395 1 89.44 474 PHE B CA 1
ATOM 8391 C C . PHE B 1 474 ? -8.273 -32.406 -4.23 1 89.44 474 PHE B C 1
ATOM 8393 O O . PHE B 1 474 ? -8.797 -32.688 -5.305 1 89.44 474 PHE B O 1
ATOM 8400 N N . SER B 1 475 ? -8.328 -31.203 -3.773 1 91.12 475 SER B N 1
ATOM 8401 C CA . SER B 1 475 ? -8.953 -30.094 -4.465 1 91.12 475 SER B CA 1
ATOM 8402 C C . SER B 1 475 ? -8.133 -28.812 -4.316 1 91.12 475 SER B C 1
ATOM 8404 O O . SER B 1 475 ? -7.141 -28.797 -3.582 1 91.12 475 SER B O 1
ATOM 8406 N N . ARG B 1 476 ? -8.562 -27.812 -5.039 1 93.69 476 ARG B N 1
ATOM 8407 C CA . ARG B 1 476 ? -7.906 -26.516 -4.969 1 93.69 476 ARG B CA 1
ATOM 8408 C C . ARG B 1 476 ? -7.895 -25.984 -3.541 1 93.69 476 ARG B C 1
ATOM 8410 O O . ARG B 1 476 ? -6.93 -25.344 -3.121 1 93.69 476 ARG B O 1
ATOM 8417 N N . LEU B 1 477 ? -8.945 -26.297 -2.812 1 96.06 477 LEU B N 1
ATOM 8418 C CA . LEU B 1 477 ? -9.086 -25.797 -1.453 1 96.06 477 LEU B CA 1
ATOM 8419 C C . LEU B 1 477 ? -7.992 -26.359 -0.548 1 96.06 477 LEU B C 1
ATOM 8421 O O . LEU B 1 477 ? -7.562 -25.688 0.397 1 96.06 477 LEU B O 1
ATOM 8425 N N . HIS B 1 478 ? -7.594 -27.547 -0.827 1 95.69 478 HIS B N 1
ATOM 8426 C CA . HIS B 1 478 ? -6.543 -28.156 -0.025 1 95.69 478 HIS B CA 1
ATOM 8427 C C . HIS B 1 478 ? -5.203 -27.469 -0.248 1 95.69 478 HIS B C 1
ATOM 8429 O O . HIS B 1 478 ? -4.457 -27.234 0.704 1 95.69 478 HIS B O 1
ATOM 8435 N N . ASP B 1 479 ? -4.898 -27.094 -1.547 1 96.44 479 ASP B N 1
ATOM 8436 C CA . ASP B 1 479 ? -3.717 -26.297 -1.846 1 96.44 479 ASP B CA 1
ATOM 8437 C C . ASP B 1 479 ? -3.793 -24.938 -1.158 1 96.44 479 ASP B C 1
ATOM 8439 O O . ASP B 1 479 ? -2.799 -24.453 -0.614 1 96.44 479 ASP B O 1
ATOM 8443 N N . MET B 1 480 ? -4.934 -24.391 -1.228 1 98.31 480 MET B N 1
ATOM 8444 C CA . MET B 1 480 ? -5.129 -23.062 -0.651 1 98.31 480 MET B CA 1
ATOM 8445 C C . MET B 1 480 ? -4.945 -23.094 0.862 1 98.31 480 MET B C 1
ATOM 8447 O O . MET B 1 480 ? -4.406 -22.156 1.446 1 98.31 480 MET B O 1
ATOM 8451 N N . TYR B 1 481 ? -5.418 -24.188 1.488 1 98.38 481 TYR B N 1
ATOM 8452 C CA . TYR B 1 481 ? -5.18 -24.359 2.918 1 98.38 481 TYR B CA 1
ATOM 8453 C C . TYR B 1 481 ? -3.686 -24.391 3.221 1 98.38 481 TYR B C 1
ATOM 8455 O O . TYR B 1 481 ? -3.209 -23.688 4.109 1 98.38 481 TYR B O 1
ATOM 8463 N N . ALA B 1 482 ? -2.971 -25.203 2.525 1 98.06 482 ALA B N 1
ATOM 8464 C CA . ALA B 1 482 ? -1.528 -25.328 2.723 1 98.06 482 ALA B CA 1
ATOM 8465 C C . ALA B 1 482 ? -0.833 -23.984 2.514 1 98.06 482 ALA B C 1
ATOM 8467 O O . ALA B 1 482 ? 0.078 -23.625 3.264 1 98.06 482 ALA B O 1
ATOM 8468 N N . LEU B 1 483 ? -1.271 -23.266 1.468 1 98.69 483 LEU B N 1
ATOM 8469 C CA . LEU B 1 483 ? -0.741 -21.922 1.238 1 98.69 483 LEU B CA 1
ATOM 8470 C C . LEU B 1 483 ? -0.981 -21.031 2.449 1 98.69 483 LEU B C 1
ATOM 8472 O O . LEU B 1 483 ? -0.099 -20.266 2.85 1 98.69 483 LEU B O 1
ATOM 8476 N N . GLY B 1 484 ? -2.186 -21.094 3.008 1 98.88 484 GLY B N 1
ATOM 8477 C CA . GLY B 1 484 ? -2.494 -20.312 4.199 1 98.88 484 GLY B CA 1
ATOM 8478 C C . GLY B 1 484 ? -1.528 -20.562 5.34 1 98.88 484 GLY B C 1
ATOM 8479 O O . GLY B 1 484 ? -1.123 -19.625 6.035 1 98.88 484 GLY B O 1
ATOM 8480 N N . VAL B 1 485 ? -1.173 -21.797 5.531 1 98.81 485 VAL B N 1
ATOM 8481 C CA . VAL B 1 485 ? -0.224 -22.156 6.582 1 98.81 485 VAL B CA 1
ATOM 8482 C C . VAL B 1 485 ? 1.128 -21.5 6.301 1 98.81 485 VAL B C 1
ATOM 8484 O O . VAL B 1 485 ? 1.738 -20.906 7.199 1 98.81 485 VAL B O 1
ATOM 8487 N N . VAL B 1 486 ? 1.574 -21.562 5.07 1 98.88 486 VAL B N 1
ATOM 8488 C CA . VAL B 1 486 ? 2.865 -20.984 4.699 1 98.88 486 VAL B CA 1
ATOM 8489 C C . VAL B 1 486 ? 2.82 -19.469 4.84 1 98.88 486 VAL B C 1
ATOM 8491 O O . VAL B 1 486 ? 3.773 -18.859 5.324 1 98.88 486 VAL B O 1
ATOM 8494 N N . LEU B 1 487 ? 1.698 -18.891 4.379 1 98.88 487 LEU B N 1
ATOM 8495 C CA . LEU B 1 487 ? 1.559 -17.438 4.512 1 98.88 487 LEU B CA 1
ATOM 8496 C C . LEU B 1 487 ? 1.598 -17.031 5.98 1 98.88 487 LEU B C 1
ATOM 8498 O O . LEU B 1 487 ? 2.119 -15.961 6.312 1 98.88 487 LEU B O 1
ATOM 8502 N N . LEU B 1 488 ? 1.017 -17.828 6.832 1 98.81 488 LEU B N 1
ATOM 8503 C CA . LEU B 1 488 ? 1.091 -17.578 8.266 1 98.81 488 LEU B CA 1
ATOM 8504 C C . LEU B 1 488 ? 2.539 -17.578 8.742 1 98.81 488 LEU B C 1
ATOM 8506 O O . LEU B 1 488 ? 2.953 -16.703 9.5 1 98.81 488 LEU B O 1
ATOM 8510 N N . GLU B 1 489 ? 3.326 -18.547 8.281 1 98.69 489 GLU B N 1
ATOM 8511 C CA . GLU B 1 489 ? 4.742 -18.625 8.617 1 98.69 489 GLU B CA 1
ATOM 8512 C C . GLU B 1 489 ? 5.488 -17.375 8.164 1 98.69 489 GLU B C 1
ATOM 8514 O O . GLU B 1 489 ? 6.297 -16.812 8.906 1 98.69 489 GLU B O 1
ATOM 8519 N N . VAL B 1 490 ? 5.172 -16.953 6.969 1 98.62 490 VAL B N 1
ATOM 8520 C CA . VAL B 1 490 ? 5.84 -15.789 6.379 1 98.62 490 VAL B CA 1
ATOM 8521 C C . VAL B 1 490 ? 5.516 -14.539 7.191 1 98.62 490 VAL B C 1
ATOM 8523 O O . VAL B 1 490 ? 6.402 -13.727 7.473 1 98.62 490 VAL B O 1
ATOM 8526 N N . GLY B 1 491 ? 4.285 -14.391 7.578 1 98.25 491 GLY B N 1
ATOM 8527 C CA . GLY B 1 491 ? 3.865 -13.203 8.312 1 98.25 491 GLY B CA 1
ATOM 8528 C C . GLY B 1 491 ? 4.43 -13.141 9.719 1 98.25 491 GLY B C 1
ATOM 8529 O O . GLY B 1 491 ? 4.902 -12.094 10.156 1 98.25 491 GLY B O 1
ATOM 8530 N N . LEU B 1 492 ? 4.348 -14.234 10.422 1 97.62 492 LEU B N 1
ATOM 8531 C CA . LEU B 1 492 ? 4.836 -14.289 11.789 1 97.62 492 LEU B CA 1
ATOM 8532 C C . LEU B 1 492 ? 6.344 -14.492 11.828 1 97.62 492 LEU B C 1
ATOM 8534 O O . LEU B 1 492 ? 6.984 -14.258 12.859 1 97.62 492 LEU B O 1
ATOM 8538 N N . TRP B 1 493 ? 6.887 -14.953 10.695 1 97.12 493 TRP B N 1
ATOM 8539 C CA . TRP B 1 493 ? 8.289 -15.328 10.531 1 97.12 493 TRP B CA 1
ATOM 8540 C C . TRP B 1 493 ? 8.703 -16.359 11.57 1 97.12 493 TRP B C 1
ATOM 8542 O O . TRP B 1 493 ? 9.719 -16.188 12.25 1 97.12 493 TRP B O 1
ATOM 8552 N N . LYS B 1 494 ? 7.895 -17.344 11.711 1 97.31 494 LYS B N 1
ATOM 8553 C CA . LYS B 1 494 ? 8.062 -18.531 12.531 1 97.31 494 LYS B CA 1
ATOM 8554 C C . LYS B 1 494 ? 7.496 -19.766 11.836 1 97.31 494 LYS B C 1
ATOM 8556 O O . LYS B 1 494 ? 6.379 -19.734 11.32 1 97.31 494 LYS B O 1
ATOM 8561 N N . THR B 1 495 ? 8.258 -20.781 11.75 1 97.5 495 THR B N 1
ATOM 8562 C CA . THR B 1 495 ? 7.793 -22 11.094 1 97.5 495 THR B CA 1
ATOM 8563 C C . THR B 1 495 ? 6.785 -22.734 11.969 1 97.5 495 THR B C 1
ATOM 8565 O O . THR B 1 495 ? 6.773 -22.562 13.188 1 97.5 495 THR B O 1
ATOM 8568 N N . VAL B 1 496 ? 5.953 -23.5 11.367 1 96.31 496 VAL B N 1
ATOM 8569 C CA . VAL B 1 496 ? 4.984 -24.328 12.086 1 96.31 496 VAL B CA 1
ATOM 8570 C C . VAL B 1 496 ? 5.715 -25.328 12.969 1 96.31 496 VAL B C 1
ATOM 8572 O O . VAL B 1 496 ? 5.238 -25.688 14.047 1 96.31 496 VAL B O 1
ATOM 8575 N N . SER B 1 497 ? 6.926 -25.781 12.547 1 94.69 497 SER B N 1
ATOM 8576 C CA . SER B 1 497 ? 7.734 -26.688 13.359 1 94.69 497 SER B CA 1
ATOM 8577 C C . SER B 1 497 ? 8.047 -26.078 14.719 1 94.69 497 SER B C 1
ATOM 8579 O O . SER B 1 497 ? 8.086 -26.781 15.727 1 94.69 497 SER B O 1
ATOM 8581 N N . ARG B 1 498 ? 8.25 -24.781 14.742 1 95.25 498 ARG B N 1
ATOM 8582 C CA . ARG B 1 498 ? 8.523 -24.094 15.992 1 95.25 498 ARG B CA 1
ATOM 8583 C C . ARG B 1 498 ? 7.238 -23.75 16.734 1 95.25 498 ARG B C 1
ATOM 8585 O O . ARG B 1 498 ? 7.16 -23.891 17.953 1 95.25 498 ARG B O 1
ATOM 8592 N N . LEU B 1 499 ? 6.23 -23.312 16.062 1 95.5 499 LEU B N 1
ATOM 8593 C CA . LEU B 1 499 ? 4.961 -22.906 16.656 1 95.5 499 LEU B CA 1
ATOM 8594 C C . LEU B 1 499 ? 4.285 -24.094 17.344 1 95.5 499 LEU B C 1
ATOM 8596 O O . LEU B 1 499 ? 3.613 -23.922 18.359 1 95.5 499 LEU B O 1
ATOM 8600 N N . PHE B 1 500 ? 4.484 -25.25 16.781 1 95.62 500 PHE B N 1
ATOM 8601 C CA . PHE B 1 500 ? 3.826 -26.438 17.297 1 95.62 500 PHE B CA 1
ATOM 8602 C C . PHE B 1 500 ? 4.852 -27.438 17.812 1 95.62 500 PHE B C 1
ATOM 8604 O O . PHE B 1 500 ? 4.648 -28.656 17.719 1 95.62 500 PHE B O 1
ATOM 8611 N N . GLU B 1 501 ? 5.914 -26.953 18.297 1 94.69 501 GLU B N 1
ATOM 8612 C CA . GLU B 1 501 ? 7.012 -27.812 18.75 1 94.69 501 GLU B CA 1
ATOM 8613 C C . GLU B 1 501 ? 6.539 -28.812 19.797 1 94.69 501 GLU B C 1
ATOM 8615 O O . GLU B 1 501 ? 6.844 -30 19.703 1 94.69 501 GLU B O 1
ATOM 8620 N N . THR B 1 502 ? 5.766 -28.359 20.781 1 93.44 502 THR B N 1
ATOM 8621 C CA . THR B 1 502 ? 5.273 -29.219 21.844 1 93.44 502 THR B CA 1
ATOM 8622 C C . THR B 1 502 ? 4.348 -30.297 21.297 1 93.44 502 THR B C 1
ATOM 8624 O O . THR B 1 502 ? 4.43 -31.453 21.688 1 93.44 502 THR B O 1
ATOM 8627 N N . ARG B 1 503 ? 3.502 -29.922 20.406 1 90.94 503 ARG B N 1
ATOM 8628 C CA . ARG B 1 503 ? 2.574 -30.875 19.797 1 90.94 503 ARG B CA 1
ATOM 8629 C C . ARG B 1 503 ? 3.316 -31.891 18.938 1 90.94 503 ARG B C 1
ATOM 8631 O O . ARG B 1 503 ? 2.939 -33.062 18.906 1 90.94 503 ARG B O 1
ATOM 8638 N N . ILE B 1 504 ? 4.273 -31.469 18.25 1 92.81 504 ILE B N 1
ATOM 8639 C CA . ILE B 1 504 ? 5.07 -32.344 17.406 1 92.81 504 ILE B CA 1
ATOM 8640 C C . ILE B 1 504 ? 5.797 -33.375 18.281 1 92.81 504 ILE B C 1
ATOM 8642 O O . ILE B 1 504 ? 5.762 -34.562 17.984 1 92.81 504 ILE B O 1
ATOM 8646 N N . LYS B 1 505 ? 6.41 -32.906 19.375 1 93.12 505 LYS B N 1
ATOM 8647 C CA . LYS B 1 505 ? 7.117 -33.812 20.281 1 93.12 505 LYS B CA 1
ATOM 8648 C C . LYS B 1 505 ? 6.164 -34.812 20.906 1 93.12 505 LYS B C 1
ATOM 8650 O O . LYS B 1 505 ? 6.492 -36 21.016 1 93.12 505 LYS B O 1
ATOM 8655 N N . GLU B 1 506 ? 5.078 -34.312 21.266 1 93 506 GLU B N 1
ATOM 8656 C CA . GLU B 1 506 ? 4.066 -35.219 21.828 1 93 506 GLU B CA 1
ATOM 8657 C C . GLU B 1 506 ? 3.617 -36.25 20.797 1 93 506 GLU B C 1
ATOM 8659 O O . GLU B 1 506 ? 3.459 -37.438 21.125 1 93 506 GLU B O 1
ATOM 8664 N N . GLY B 1 507 ? 3.33 -35.812 19.625 1 90.56 507 GLY B N 1
ATOM 8665 C CA . GLY B 1 507 ? 2.947 -36.719 18.562 1 90.56 507 GLY B CA 1
ATOM 8666 C C . GLY B 1 507 ? 4 -37.781 18.266 1 90.56 507 GLY B C 1
ATOM 8667 O O . GLY B 1 507 ? 3.674 -38.938 18.016 1 90.56 507 GLY B O 1
ATOM 8668 N N . GLN B 1 508 ? 5.27 -37.406 18.297 1 89.5 508 GLN B N 1
ATOM 8669 C CA . GLN B 1 508 ? 6.371 -38.312 18.078 1 89.5 508 GLN B CA 1
ATOM 8670 C C . GLN B 1 508 ? 6.453 -39.344 19.188 1 89.5 508 GLN B C 1
ATOM 8672 O O . GLN B 1 508 ? 6.723 -40.531 18.922 1 89.5 508 GLN B O 1
ATOM 8677 N N . ARG B 1 509 ? 6.16 -38.906 20.344 1 91.88 509 ARG B N 1
ATOM 8678 C CA . ARG B 1 509 ? 6.191 -39.781 21.5 1 91.88 509 ARG B CA 1
ATOM 8679 C C . ARG B 1 509 ? 5.039 -40.781 21.453 1 91.88 509 ARG B C 1
ATOM 8681 O O . ARG B 1 509 ? 5.234 -41.969 21.703 1 91.88 509 ARG B O 1
ATOM 8688 N N . THR B 1 510 ? 3.91 -40.375 21.062 1 92.25 510 THR B N 1
ATOM 8689 C CA . THR B 1 510 ? 2.713 -41.219 21.109 1 92.25 510 THR B CA 1
ATOM 8690 C C . THR B 1 510 ? 2.467 -41.875 19.75 1 92.25 510 THR B C 1
ATOM 8692 O O . THR B 1 510 ? 1.633 -42.781 19.641 1 92.25 510 THR B O 1
ATOM 8695 N N . ARG B 1 511 ? 3.133 -41.375 18.75 1 87.5 511 ARG B N 1
ATOM 8696 C CA . ARG B 1 511 ? 2.963 -41.844 17.375 1 87.5 511 ARG B CA 1
ATOM 8697 C C . ARG B 1 511 ? 1.551 -41.562 16.875 1 87.5 511 ARG B C 1
ATOM 8699 O O . ARG B 1 511 ? 0.95 -42.406 16.188 1 87.5 511 ARG B O 1
ATOM 8706 N N . LYS B 1 512 ? 1.014 -40.531 17.359 1 90.69 512 LYS B N 1
ATOM 8707 C CA . LYS B 1 512 ? -0.311 -40.062 16.938 1 90.69 512 LYS B CA 1
ATOM 8708 C C . LYS B 1 512 ? -0.263 -38.656 16.406 1 90.69 512 LYS B C 1
ATOM 8710 O O . LYS B 1 512 ? 0.48 -37.812 16.922 1 90.69 512 LYS B O 1
ATOM 8715 N N . LEU B 1 513 ? -1.09 -38.438 15.383 1 92.25 513 LEU B N 1
ATOM 8716 C CA . LEU B 1 513 ? -1.204 -37.062 14.844 1 92.25 513 LEU B CA 1
ATOM 8717 C C . LEU B 1 513 ? -2.064 -36.188 15.75 1 92.25 513 LEU B C 1
ATOM 8719 O O . LEU B 1 513 ? -3.043 -36.688 16.328 1 92.25 513 LEU B O 1
ATOM 8723 N N . PRO B 1 514 ? -1.659 -34.938 15.898 1 92.19 514 PRO B N 1
ATOM 8724 C CA . PRO B 1 514 ? -2.6 -34.031 16.547 1 92.19 514 PRO B CA 1
ATOM 8725 C C . PRO B 1 514 ? -3.939 -33.938 15.828 1 92.19 514 PRO B C 1
ATOM 8727 O O . PRO B 1 514 ? -4.004 -34.156 14.617 1 92.19 514 PRO B O 1
ATOM 8730 N N . LYS B 1 515 ? -4.969 -33.656 16.609 1 92.81 515 LYS B N 1
ATOM 8731 C CA . LYS B 1 515 ? -6.289 -33.531 15.992 1 92.81 515 LYS B CA 1
ATOM 8732 C C . LYS B 1 515 ? -6.312 -32.406 14.961 1 92.81 515 LYS B C 1
ATOM 8734 O O . LYS B 1 515 ? -6.004 -31.266 15.273 1 92.81 515 LYS B O 1
ATOM 8739 N N . ALA B 1 516 ? -6.75 -32.781 13.805 1 94.5 516 ALA B N 1
ATOM 8740 C CA . ALA B 1 516 ? -6.691 -31.875 12.664 1 94.5 516 ALA B CA 1
ATOM 8741 C C . ALA B 1 516 ? -7.496 -30.609 12.93 1 94.5 516 ALA B C 1
ATOM 8743 O O . ALA B 1 516 ? -7.055 -29.5 12.609 1 94.5 516 ALA B O 1
ATOM 8744 N N . ARG B 1 517 ? -8.641 -30.75 13.531 1 94.62 517 ARG B N 1
ATOM 8745 C CA . ARG B 1 517 ? -9.516 -29.609 13.797 1 94.62 517 ARG B CA 1
ATOM 8746 C C . ARG B 1 517 ? -8.883 -28.656 14.805 1 94.62 517 ARG B C 1
ATOM 8748 O O . ARG B 1 517 ? -9.031 -27.438 14.695 1 94.62 517 ARG B O 1
ATOM 8755 N N . ASP B 1 518 ? -8.172 -29.25 15.734 1 95.12 518 ASP B N 1
ATOM 8756 C CA . ASP B 1 518 ? -7.5 -28.438 16.734 1 95.12 518 ASP B CA 1
ATOM 8757 C C . ASP B 1 518 ? -6.352 -27.641 16.109 1 95.12 518 ASP B C 1
ATOM 8759 O O . ASP B 1 518 ? -6.125 -26.484 16.469 1 95.12 518 ASP B O 1
ATOM 8763 N N . VAL B 1 519 ? -5.656 -28.281 15.273 1 96.38 519 VAL B N 1
ATOM 8764 C CA . VAL B 1 519 ? -4.543 -27.625 14.594 1 96.38 519 VAL B CA 1
ATOM 8765 C C . VAL B 1 519 ? -5.059 -26.453 13.781 1 96.38 519 VAL B C 1
ATOM 8767 O O . VAL B 1 519 ? -4.516 -25.344 13.867 1 96.38 519 VAL B O 1
ATOM 8770 N N . ARG B 1 520 ? -6.102 -26.672 13.031 1 97.75 520 ARG B N 1
ATOM 8771 C CA . ARG B 1 520 ? -6.676 -25.609 12.219 1 97.75 520 ARG B CA 1
ATOM 8772 C C . ARG B 1 520 ? -7.145 -24.453 13.094 1 97.75 520 ARG B C 1
ATOM 8774 O O . ARG B 1 520 ? -6.906 -23.281 12.773 1 97.75 520 ARG B O 1
ATOM 8781 N N . ALA B 1 521 ? -7.836 -24.75 14.156 1 97.56 521 ALA B N 1
ATOM 8782 C CA . ALA B 1 521 ? -8.32 -23.719 15.07 1 97.56 521 ALA B CA 1
ATOM 8783 C C . ALA B 1 521 ? -7.164 -22.906 15.625 1 97.56 521 ALA B C 1
ATOM 8785 O O . ALA B 1 521 ? -7.27 -21.672 15.75 1 97.56 521 ALA B O 1
ATOM 8786 N N . ALA B 1 522 ? -6.102 -23.578 15.984 1 97.25 522 ALA B N 1
ATOM 8787 C CA . ALA B 1 522 ? -4.926 -22.891 16.516 1 97.25 522 ALA B CA 1
ATOM 8788 C C . ALA B 1 522 ? -4.309 -21.969 15.461 1 97.25 522 ALA B C 1
ATOM 8790 O O . ALA B 1 522 ? -3.91 -20.844 15.766 1 97.25 522 ALA B O 1
ATOM 8791 N N . LEU B 1 523 ? -4.199 -22.453 14.266 1 98.25 523 LEU B N 1
ATOM 8792 C CA . LEU B 1 523 ? -3.641 -21.656 13.18 1 98.25 523 LEU B CA 1
ATOM 8793 C C . LEU B 1 523 ? -4.488 -20.422 12.906 1 98.25 523 LEU B C 1
ATOM 8795 O O . LEU B 1 523 ? -3.957 -19.328 12.734 1 98.25 523 LEU B O 1
ATOM 8799 N N . ILE B 1 524 ? -5.785 -20.578 12.891 1 98.12 524 ILE B N 1
ATOM 8800 C CA . ILE B 1 524 ? -6.707 -19.469 12.648 1 98.12 524 ILE B CA 1
ATOM 8801 C C . ILE B 1 524 ? -6.594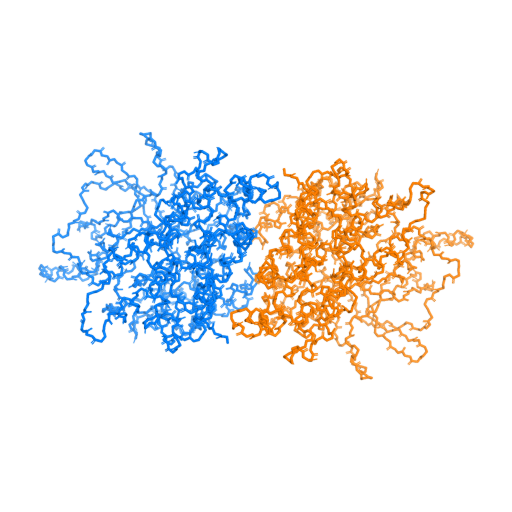 -18.453 13.781 1 98.12 524 ILE B C 1
ATOM 8803 O O . ILE B 1 524 ? -6.566 -17.234 13.539 1 98.12 524 ILE B O 1
ATOM 8807 N N . SER B 1 525 ? -6.457 -18.922 14.969 1 96.19 525 SER B N 1
ATOM 8808 C CA . SER B 1 525 ? -6.312 -18.031 16.125 1 96.19 525 SER B CA 1
ATOM 8809 C C . SER B 1 525 ? -5.035 -17.203 16.031 1 96.19 525 SER B C 1
ATOM 8811 O O . SER B 1 525 ? -5.051 -16 16.281 1 96.19 525 SER B O 1
ATOM 8813 N N . LEU B 1 526 ? -3.953 -17.828 15.68 1 95.44 526 LEU B N 1
ATOM 8814 C CA . LEU B 1 526 ? -2.686 -17.125 15.492 1 95.44 526 LEU B CA 1
ATOM 8815 C C . LEU B 1 526 ? -2.807 -16.062 14.414 1 95.44 526 LEU B C 1
ATOM 8817 O O . LEU B 1 526 ? -2.303 -14.953 14.57 1 95.44 526 LEU B O 1
ATOM 8821 N N . ALA B 1 527 ? -3.479 -16.422 13.344 1 97.25 527 ALA B N 1
ATOM 8822 C CA . ALA B 1 527 ? -3.65 -15.5 12.227 1 97.25 527 ALA B CA 1
ATOM 8823 C C . ALA B 1 527 ? -4.453 -14.273 12.648 1 97.25 527 ALA B C 1
ATOM 8825 O O . ALA B 1 527 ? -4.082 -13.141 12.336 1 97.25 527 ALA B O 1
ATOM 8826 N N . GLN B 1 528 ? -5.473 -14.469 13.352 1 94.31 528 GLN B N 1
ATOM 8827 C CA . GLN B 1 528 ? -6.383 -13.391 13.734 1 94.31 528 GLN B CA 1
ATOM 8828 C C . GLN B 1 528 ? -5.766 -12.508 14.812 1 94.31 528 GLN B C 1
ATOM 8830 O O . GLN B 1 528 ? -5.949 -11.289 14.805 1 94.31 528 GLN B O 1
ATOM 8835 N N . ARG B 1 529 ? -5 -13.062 15.641 1 90.62 529 ARG B N 1
ATOM 8836 C CA . ARG B 1 529 ? -4.508 -12.336 16.812 1 90.62 529 ARG B CA 1
ATOM 8837 C C . ARG B 1 529 ? -3.168 -11.664 16.516 1 90.62 529 ARG B C 1
ATOM 8839 O O . ARG B 1 529 ? -2.928 -10.531 16.938 1 90.62 529 ARG B O 1
ATOM 8846 N N . ASP B 1 530 ? -2.309 -12.32 15.789 1 93.56 530 ASP B N 1
ATOM 8847 C CA . ASP B 1 530 ? -0.916 -11.883 15.742 1 93.56 530 ASP B CA 1
ATOM 8848 C C . ASP B 1 530 ? -0.562 -11.305 14.375 1 93.56 530 ASP B C 1
ATOM 8850 O O . ASP B 1 530 ? 0.25 -10.383 14.281 1 93.56 530 ASP B O 1
ATOM 8854 N N . LEU B 1 531 ? -1.156 -11.758 13.305 1 95.81 531 LEU B N 1
ATOM 8855 C CA . LEU B 1 531 ? -0.741 -11.367 11.961 1 95.81 531 LEU B CA 1
ATOM 8856 C C . LEU B 1 531 ? -1.058 -9.898 11.703 1 95.81 531 LEU B C 1
ATOM 8858 O O . LEU B 1 531 ? -0.3 -9.203 11.023 1 95.81 531 LEU B O 1
ATOM 8862 N N . PRO B 1 532 ? -2.223 -9.344 12.234 1 94.25 532 PRO B N 1
ATOM 8863 C CA . PRO B 1 532 ? -2.498 -7.922 11.984 1 94.25 532 PRO B CA 1
ATOM 8864 C C . PRO B 1 532 ? -1.372 -7.008 12.461 1 94.25 532 PRO B C 1
ATOM 8866 O O . PRO B 1 532 ? -1.083 -5.992 11.82 1 94.25 532 PRO B O 1
ATOM 8869 N N . LYS B 1 533 ? -0.698 -7.402 13.492 1 93.5 533 LYS B N 1
ATOM 8870 C CA . LYS B 1 533 ? 0.378 -6.598 14.062 1 93.5 533 LYS B CA 1
ATOM 8871 C C . LYS B 1 533 ? 1.625 -6.641 13.18 1 93.5 533 LYS B C 1
ATOM 8873 O O . LYS B 1 533 ? 2.406 -5.688 13.156 1 93.5 533 LYS B O 1
ATOM 8878 N N . GLU B 1 534 ? 1.731 -7.746 12.453 1 96 534 GLU B N 1
ATOM 8879 C CA . GLU B 1 534 ? 2.969 -7.977 11.719 1 96 534 GLU B CA 1
ATOM 8880 C C . GLU B 1 534 ? 2.816 -7.578 10.25 1 96 534 GLU B C 1
ATOM 8882 O O . GLU B 1 534 ? 3.725 -6.984 9.664 1 96 534 GLU B O 1
ATOM 8887 N N . MET B 1 535 ? 1.602 -7.953 9.664 1 97 535 MET B N 1
ATOM 8888 C CA . MET B 1 535 ? 1.458 -7.82 8.219 1 97 535 MET B CA 1
ATOM 8889 C C . MET B 1 535 ? 0.24 -6.973 7.871 1 97 535 MET B C 1
ATOM 8891 O O . MET B 1 535 ? 0.02 -6.648 6.703 1 97 535 MET B O 1
ATOM 8895 N N . GLY B 1 536 ? -0.548 -6.586 8.867 1 95 536 GLY B N 1
ATOM 8896 C CA . GLY B 1 536 ? -1.773 -5.84 8.625 1 95 536 GLY B CA 1
ATOM 8897 C C . GLY B 1 536 ? -3.014 -6.715 8.625 1 95 536 GLY B C 1
ATOM 8898 O O . GLY B 1 536 ? -2.918 -7.938 8.484 1 95 536 GLY B O 1
ATOM 8899 N N . SER B 1 537 ? -4.145 -6.164 8.719 1 93.69 537 SER B N 1
ATOM 8900 C CA . SER B 1 537 ? -5.41 -6.875 8.867 1 93.69 537 SER B CA 1
ATOM 8901 C C . SER B 1 537 ? -5.832 -7.531 7.555 1 93.69 537 SER B C 1
ATOM 8903 O O . SER B 1 537 ? -6.43 -8.609 7.562 1 93.69 537 SER B O 1
ATOM 8905 N N . ALA B 1 538 ? -5.562 -6.859 6.465 1 93.12 538 ALA B N 1
ATOM 8906 C CA . ALA B 1 538 ? -5.934 -7.438 5.18 1 93.12 538 ALA B CA 1
ATOM 8907 C C . ALA B 1 538 ? -5.172 -8.734 4.918 1 93.12 538 ALA B C 1
ATOM 8909 O O . ALA B 1 538 ? -5.754 -9.727 4.461 1 93.12 538 ALA B O 1
ATOM 8910 N N . TYR B 1 539 ? -3.865 -8.727 5.211 1 97.19 539 TYR B N 1
ATOM 8911 C CA . TYR B 1 539 ? -3.062 -9.938 5.094 1 97.19 539 TYR B CA 1
ATOM 8912 C C . TYR B 1 539 ? -3.598 -11.039 6.004 1 97.19 539 TYR B C 1
ATOM 8914 O O . TYR B 1 539 ? -3.707 -12.195 5.59 1 97.19 539 TYR B O 1
ATOM 8922 N N . ALA B 1 540 ? -3.949 -10.68 7.191 1 97.19 540 ALA B N 1
ATOM 8923 C CA . ALA B 1 540 ? -4.5 -11.633 8.148 1 97.19 540 ALA B CA 1
ATOM 8924 C C . ALA B 1 540 ? -5.797 -12.242 7.629 1 97.19 540 ALA B C 1
ATOM 8926 O O . ALA B 1 540 ? -6.004 -13.461 7.727 1 97.19 540 ALA B O 1
ATOM 8927 N N . SER B 1 541 ? -6.613 -11.43 7.09 1 95.75 541 SER B N 1
ATOM 8928 C CA . SER B 1 541 ? -7.879 -11.906 6.547 1 95.75 541 SER B CA 1
ATOM 8929 C C . SER B 1 541 ? -7.652 -12.875 5.387 1 95.75 541 SER B C 1
ATOM 8931 O O . SER B 1 541 ? -8.398 -13.844 5.227 1 95.75 541 SER B O 1
ATOM 8933 N N . ALA B 1 542 ? -6.691 -12.555 4.559 1 97.75 542 ALA B N 1
ATOM 8934 C CA . ALA B 1 542 ? -6.348 -13.453 3.457 1 97.75 542 ALA B CA 1
ATOM 8935 C C . ALA B 1 542 ? -5.938 -14.828 3.973 1 97.75 542 ALA B C 1
ATOM 8937 O O . ALA B 1 542 ? -6.379 -15.852 3.445 1 97.75 542 ALA B O 1
ATOM 8938 N N . VAL B 1 543 ? -5.129 -14.859 5.004 1 98.62 543 VAL B N 1
ATOM 8939 C CA . VAL B 1 543 ? -4.664 -16.109 5.59 1 98.62 543 VAL B CA 1
ATOM 8940 C C . VAL B 1 543 ? -5.848 -16.891 6.176 1 98.62 543 VAL B C 1
ATOM 8942 O O . VAL B 1 543 ? -5.984 -18.094 5.953 1 98.62 543 VAL B O 1
ATOM 8945 N N . VAL B 1 544 ? -6.695 -16.188 6.84 1 98.31 544 VAL B N 1
ATOM 8946 C CA . VAL B 1 544 ? -7.855 -16.828 7.449 1 98.31 544 VAL B CA 1
ATOM 8947 C C . VAL B 1 544 ? -8.766 -17.406 6.359 1 98.31 544 VAL B C 1
ATOM 8949 O O . VAL B 1 544 ? -9.32 -18.484 6.52 1 98.31 544 VAL B O 1
ATOM 8952 N N . ALA B 1 545 ? -8.906 -16.656 5.293 1 98.06 545 ALA B N 1
ATOM 8953 C CA . ALA B 1 545 ? -9.703 -17.156 4.176 1 98.06 545 ALA B CA 1
ATOM 8954 C C . ALA B 1 545 ? -9.141 -18.469 3.648 1 98.06 545 ALA B C 1
ATOM 8956 O O . ALA B 1 545 ? -9.898 -19.422 3.385 1 98.06 545 ALA B O 1
ATOM 8957 N N . CYS B 1 546 ? -7.863 -18.594 3.533 1 98.62 546 CYS B N 1
ATOM 8958 C CA . CYS B 1 546 ? -7.219 -19.812 3.064 1 98.62 546 CYS B CA 1
ATOM 8959 C C . CYS B 1 546 ? -7.426 -20.969 4.055 1 98.62 546 CYS B C 1
ATOM 8961 O O . CYS B 1 546 ? -7.77 -22.078 3.656 1 98.62 546 CYS B O 1
ATOM 8963 N N . LEU B 1 547 ? -7.266 -20.672 5.316 1 98.62 547 LEU B N 1
ATOM 8964 C CA . LEU B 1 547 ? -7.312 -21.703 6.344 1 98.62 547 LEU B CA 1
ATOM 8965 C C . LEU B 1 547 ? -8.742 -22.188 6.57 1 98.62 547 LEU B C 1
ATOM 8967 O O . LEU B 1 547 ? -8.969 -23.359 6.891 1 98.62 547 LEU B O 1
ATOM 8971 N N . SER B 1 548 ? -9.68 -21.281 6.383 1 97.62 548 SER B N 1
ATOM 8972 C CA . SER B 1 548 ? -11.07 -21.625 6.652 1 97.62 548 SER B CA 1
ATOM 8973 C C . SER B 1 548 ? -11.789 -22.062 5.383 1 97.62 548 SER B C 1
ATOM 8975 O O . SER B 1 548 ? -12.891 -22.625 5.441 1 97.62 548 SER B O 1
ATOM 8977 N N . GLY B 1 549 ? -11.18 -21.797 4.262 1 96.81 549 GLY B N 1
ATOM 8978 C CA . GLY B 1 549 ? -11.852 -22.078 3 1 96.81 549 GLY B CA 1
ATOM 8979 C C . GLY B 1 549 ? -12.984 -21.109 2.699 1 96.81 549 GLY B C 1
ATOM 8980 O O . GLY B 1 549 ? -13.969 -21.484 2.061 1 96.81 549 GLY B O 1
ATOM 8981 N N . ASP B 1 550 ? -12.859 -19.891 3.197 1 95.19 550 ASP B N 1
ATOM 8982 C CA . ASP B 1 550 ? -13.906 -18.891 3 1 95.19 550 ASP B CA 1
ATOM 8983 C C . ASP B 1 550 ? -13.781 -18.234 1.626 1 95.19 550 ASP B C 1
ATOM 8985 O O . ASP B 1 550 ? -13.328 -17.094 1.514 1 95.19 550 ASP B O 1
ATOM 8989 N N . PHE B 1 551 ? -14.227 -18.938 0.578 1 95.06 551 PHE B N 1
ATOM 8990 C CA . PHE B 1 551 ? -14.234 -18.484 -0.808 1 95.06 551 PHE B CA 1
ATOM 8991 C C . PHE B 1 551 ? -15.562 -18.797 -1.478 1 95.06 551 PHE B C 1
ATOM 8993 O O . PHE B 1 551 ? -16.328 -19.625 -0.975 1 95.06 551 PHE B O 1
ATOM 9000 N N . ARG B 1 552 ? -15.867 -18.078 -2.566 1 88.38 552 ARG B N 1
ATOM 9001 C CA . ARG B 1 552 ? -17.016 -18.422 -3.398 1 88.38 552 ARG B CA 1
ATOM 9002 C C . ARG B 1 552 ? -16.781 -19.75 -4.121 1 88.38 552 ARG B C 1
ATOM 9004 O O . ARG B 1 552 ? -15.805 -19.891 -4.855 1 88.38 552 ARG B O 1
ATOM 9011 N N . LYS B 1 553 ? -17.672 -20.75 -3.887 1 84.38 553 LYS B N 1
ATOM 9012 C CA . LYS B 1 553 ? -17.438 -22.109 -4.375 1 84.38 553 LYS B CA 1
ATOM 9013 C C . LYS B 1 553 ? -18.484 -22.516 -5.395 1 84.38 553 LYS B C 1
ATOM 9015 O O . LYS B 1 553 ? -18.703 -23.719 -5.617 1 84.38 553 LYS B O 1
ATOM 9020 N N . GLY B 1 554 ? -19.141 -21.516 -5.977 1 78.19 554 GLY B N 1
ATOM 9021 C CA . GLY B 1 554 ? -20.141 -21.859 -6.977 1 78.19 554 GLY B CA 1
ATOM 9022 C C . GLY B 1 554 ? -19.547 -22.531 -8.203 1 78.19 554 GLY B C 1
ATOM 9023 O O . GLY B 1 554 ? -20.203 -23.375 -8.82 1 78.19 554 GLY B O 1
ATOM 9024 N N . SER B 1 555 ? -18.406 -22.172 -8.664 1 82.62 555 SER B N 1
ATOM 9025 C CA . SER B 1 555 ? -17.656 -22.734 -9.773 1 82.62 555 SER B CA 1
ATOM 9026 C C . SER B 1 555 ? -16.156 -22.547 -9.57 1 82.62 555 SER B C 1
ATOM 9028 O O . SER B 1 555 ? -15.734 -21.781 -8.711 1 82.62 555 SER B O 1
ATOM 9030 N N . ASP B 1 556 ? -15.438 -23.297 -10.297 1 83.25 556 ASP B N 1
ATOM 9031 C CA . ASP B 1 556 ? -13.984 -23.141 -10.242 1 83.25 556 ASP B CA 1
ATOM 9032 C C . ASP B 1 556 ? -13.562 -21.719 -10.641 1 83.25 556 ASP B C 1
ATOM 9034 O O . ASP B 1 556 ? -12.578 -21.203 -10.117 1 83.25 556 ASP B O 1
ATOM 9038 N N . LEU B 1 557 ? -14.328 -21.219 -11.555 1 81.38 557 LEU B N 1
ATOM 9039 C CA . LEU B 1 557 ? -14.055 -19.859 -11.992 1 81.38 557 LEU B CA 1
ATOM 9040 C C . LEU B 1 557 ? -14.289 -18.875 -10.859 1 81.38 557 LEU B C 1
ATOM 9042 O O . LEU B 1 557 ? -13.461 -18 -10.609 1 81.38 557 LEU B O 1
ATOM 9046 N N . GLU B 1 558 ? -15.383 -19 -10.195 1 85.56 558 GLU B N 1
ATOM 9047 C CA . GLU B 1 558 ? -15.703 -18.109 -9.078 1 85.56 558 GLU B CA 1
ATOM 9048 C C . GLU B 1 558 ? -14.672 -18.25 -7.957 1 85.56 558 GLU B C 1
ATOM 9050 O O . GLU B 1 558 ? -14.273 -17.25 -7.355 1 85.56 558 GLU B O 1
ATOM 9055 N N . LEU B 1 559 ? -14.305 -19.469 -7.742 1 91.06 559 LEU B N 1
ATOM 9056 C CA . LEU B 1 559 ? -13.305 -19.734 -6.715 1 91.06 559 LEU B CA 1
ATOM 9057 C C . LEU B 1 559 ? -11.992 -19.031 -7.047 1 91.06 559 LEU B C 1
ATOM 9059 O O . LEU B 1 559 ? -11.398 -18.375 -6.188 1 91.06 559 LEU B O 1
ATOM 9063 N N . SER B 1 560 ? -11.57 -19.172 -8.297 1 91.06 560 SER B N 1
ATOM 9064 C CA . SER B 1 560 ? -10.305 -18.594 -8.727 1 91.06 560 SER B CA 1
ATOM 9065 C C . SER B 1 560 ? -10.328 -17.062 -8.617 1 91.06 560 SER B C 1
ATOM 9067 O O . SER B 1 560 ? -9.367 -16.453 -8.148 1 91.06 560 SER B O 1
ATOM 9069 N N . LEU B 1 561 ? -11.414 -16.469 -9.016 1 86.94 561 LEU B N 1
ATOM 9070 C CA . LEU B 1 561 ? -11.508 -15.008 -9.008 1 86.94 561 LEU B CA 1
ATOM 9071 C C . LEU B 1 561 ? -11.617 -14.484 -7.578 1 86.94 561 LEU B C 1
ATOM 9073 O O . LEU B 1 561 ? -11.086 -13.414 -7.262 1 86.94 561 LEU B O 1
ATOM 9077 N N . ASP B 1 562 ? -12.352 -15.195 -6.762 1 91.25 562 ASP B N 1
ATOM 9078 C CA . ASP B 1 562 ? -12.453 -14.812 -5.359 1 91.25 562 ASP B CA 1
ATOM 9079 C C . ASP B 1 562 ? -11.102 -14.922 -4.66 1 91.25 562 ASP B C 1
ATOM 9081 O O . ASP B 1 562 ? -10.742 -14.062 -3.852 1 91.25 562 ASP B O 1
ATOM 9085 N N . PHE B 1 563 ? -10.391 -15.977 -4.969 1 96.06 563 PHE B N 1
ATOM 9086 C CA . PHE B 1 563 ? -9.047 -16.156 -4.445 1 96.06 563 PHE B CA 1
ATOM 9087 C C . PHE B 1 563 ? -8.125 -15.031 -4.898 1 96.06 563 PHE B C 1
ATOM 9089 O O . PHE B 1 563 ? -7.316 -14.531 -4.117 1 96.06 563 PHE B O 1
ATOM 9096 N N . ARG B 1 564 ? -8.203 -14.664 -6.133 1 92.75 564 ARG B N 1
ATOM 9097 C CA . ARG B 1 564 ? -7.41 -13.555 -6.637 1 92.75 564 ARG B CA 1
ATOM 9098 C C . ARG B 1 564 ? -7.688 -12.281 -5.848 1 92.75 564 ARG B C 1
ATOM 9100 O O . ARG B 1 564 ? -6.758 -11.602 -5.402 1 92.75 564 ARG B O 1
ATOM 9107 N N . GLU B 1 565 ? -8.875 -12 -5.605 1 88.31 565 GLU B N 1
ATOM 9108 C CA . GLU B 1 565 ? -9.281 -10.766 -4.938 1 88.31 565 GLU B CA 1
ATOM 9109 C C . GLU B 1 565 ? -8.898 -10.789 -3.459 1 88.31 565 GLU B C 1
ATOM 9111 O O . GLU B 1 565 ? -8.281 -9.852 -2.955 1 88.31 565 GLU B O 1
ATOM 9116 N N . LYS B 1 566 ? -9.18 -11.867 -2.787 1 93.62 566 LYS B N 1
ATOM 9117 C CA . LYS B 1 566 ? -9.055 -11.93 -1.334 1 93.62 566 LYS B CA 1
ATOM 9118 C C . LYS B 1 566 ? -7.605 -12.172 -0.918 1 93.62 566 LYS B C 1
ATOM 9120 O O . LYS B 1 566 ? -7.211 -11.828 0.196 1 93.62 566 LYS B O 1
ATOM 9125 N N . VAL B 1 567 ? -6.844 -12.75 -1.826 1 97.38 567 VAL B N 1
ATOM 9126 C CA . VAL B 1 567 ? -5.527 -13.18 -1.376 1 97.38 567 VAL B CA 1
ATOM 9127 C C . VAL B 1 567 ? -4.445 -12.516 -2.229 1 97.38 567 VAL B C 1
ATOM 9129 O O . VAL B 1 567 ? -3.682 -11.68 -1.733 1 97.38 567 VAL B O 1
ATOM 9132 N N . VAL B 1 568 ? -4.477 -12.734 -3.543 1 95.75 568 VAL B N 1
ATOM 9133 C CA . VAL B 1 568 ? -3.396 -12.273 -4.406 1 95.75 568 VAL B CA 1
ATOM 9134 C C . VAL B 1 568 ? -3.346 -10.75 -4.395 1 95.75 568 VAL B C 1
ATOM 9136 O O . VAL B 1 568 ? -2.299 -10.156 -4.113 1 95.75 568 VAL B O 1
ATOM 9139 N N . ASP B 1 569 ? -4.48 -10.109 -4.645 1 89.94 569 ASP B N 1
ATOM 9140 C CA . ASP B 1 569 ? -4.531 -8.648 -4.711 1 89.94 569 ASP B CA 1
ATOM 9141 C C . ASP B 1 569 ? -4.27 -8.031 -3.342 1 89.94 569 ASP B C 1
ATOM 9143 O O . ASP B 1 569 ? -3.635 -6.977 -3.242 1 89.94 569 ASP B O 1
ATOM 9147 N N . CYS B 1 570 ? -4.746 -8.648 -2.336 1 91.38 570 CYS B N 1
ATOM 9148 C CA . CYS B 1 570 ? -4.551 -8.156 -0.978 1 91.38 570 CYS B CA 1
ATOM 9149 C C . CYS B 1 570 ? -3.074 -8.156 -0.606 1 91.38 570 CYS B C 1
ATOM 9151 O O . CYS B 1 570 ? -2.559 -7.16 -0.093 1 91.38 570 CYS B O 1
ATOM 9153 N N . VAL B 1 571 ? -2.404 -9.211 -0.886 1 95.25 571 VAL B N 1
ATOM 9154 C CA . VAL B 1 571 ? -0.99 -9.344 -0.553 1 95.25 571 VAL B CA 1
ATOM 9155 C C . VAL B 1 571 ? -0.162 -8.383 -1.399 1 95.25 571 VAL B C 1
ATOM 9157 O O . VAL B 1 571 ? 0.857 -7.863 -0.94 1 95.25 571 VAL B O 1
ATOM 9160 N N . ALA B 1 572 ? -0.609 -8.055 -2.588 1 92.44 572 ALA B N 1
ATOM 9161 C CA . ALA B 1 572 ? 0.121 -7.191 -3.514 1 92.44 572 ALA B CA 1
ATOM 9162 C C . ALA B 1 572 ? 0.218 -5.766 -2.973 1 92.44 572 ALA B C 1
ATOM 9164 O O . ALA B 1 572 ? 1.11 -5.008 -3.361 1 92.44 572 ALA B O 1
ATOM 9165 N N . GLU B 1 573 ? -0.649 -5.414 -2.045 1 88.19 573 GLU B N 1
ATOM 9166 C CA . GLU B 1 573 ? -0.675 -4.062 -1.491 1 88.19 573 GLU B CA 1
ATOM 9167 C C . GLU B 1 573 ? 0.586 -3.773 -0.682 1 88.19 573 GLU B C 1
ATOM 9169 O O . GLU B 1 573 ? 0.978 -2.615 -0.526 1 88.19 573 GLU B O 1
ATOM 9174 N N . GLY B 1 574 ? 1.202 -4.785 -0.182 1 93 574 GLY B N 1
ATOM 9175 C CA . GLY B 1 574 ? 2.367 -4.602 0.667 1 93 574 GLY B CA 1
ATOM 9176 C C . GLY B 1 574 ? 3.668 -4.535 -0.11 1 93 574 GLY B C 1
ATOM 9177 O O . GLY B 1 574 ? 4.73 -4.297 0.466 1 93 574 GLY B O 1
ATOM 9178 N N . LEU B 1 575 ? 3.631 -4.605 -1.456 1 90.56 575 LEU B N 1
ATOM 9179 C CA . LEU B 1 575 ? 4.844 -4.684 -2.266 1 90.56 575 LEU B CA 1
ATOM 9180 C C . LEU B 1 575 ? 5.527 -3.324 -2.35 1 90.56 575 LEU B C 1
ATOM 9182 O O . LEU B 1 575 ? 6.73 -3.246 -2.617 1 90.56 575 LEU B O 1
ATOM 9186 N N . ARG B 1 576 ? 4.816 -2.234 -2.016 1 85.25 576 ARG B N 1
ATOM 9187 C CA . ARG B 1 576 ? 5.367 -0.896 -2.207 1 85.25 576 ARG B CA 1
ATOM 9188 C C . ARG B 1 576 ? 5.828 -0.299 -0.881 1 85.25 576 ARG B C 1
ATOM 9190 O O . ARG B 1 576 ? 6.211 0.87 -0.822 1 85.25 576 ARG B O 1
ATOM 9197 N N . LEU B 1 577 ? 5.781 -1.009 0.14 1 90.62 577 LEU B N 1
ATOM 9198 C CA . LEU B 1 577 ? 6.145 -0.498 1.457 1 90.62 577 LEU B CA 1
ATOM 9199 C C . LEU B 1 577 ? 7.645 -0.245 1.547 1 90.62 577 LEU B C 1
ATOM 9201 O O . LEU B 1 577 ? 8.445 -1.018 1.012 1 90.62 577 LEU B O 1
#

Radius of gyration: 33.05 Å; Cα contacts (8 Å, |Δi|>4): 1833; chains: 2; bounding box: 67×109×89 Å

Solvent-accessible surface area (backbone atoms only — not comparable to full-atom values): 61334 Å² total; per-residue (Å²): 129,68,56,46,58,39,38,53,43,34,51,51,50,43,50,50,36,53,46,40,54,52,23,43,53,70,77,39,74,92,34,64,90,49,38,68,60,50,49,50,52,51,48,38,50,48,43,33,51,49,52,45,43,61,52,35,58,31,91,87,68,13,46,45,39,90,86,65,45,59,66,70,57,47,48,51,52,36,49,52,41,48,51,46,32,45,69,44,27,71,56,41,45,47,42,59,71,67,55,49,58,50,80,74,54,55,57,37,69,70,70,74,54,75,70,81,83,54,75,64,54,55,50,52,46,33,52,43,26,45,66,46,34,62,63,39,60,70,35,61,66,64,34,52,59,63,33,65,73,54,35,52,51,46,50,50,54,43,45,54,46,52,50,47,50,47,53,53,46,47,51,36,48,63,52,51,43,59,56,65,41,59,97,59,77,75,77,74,70,69,50,52,72,76,34,59,64,44,34,45,32,64,44,47,49,36,39,54,44,37,77,52,73,54,55,90,81,65,72,64,51,77,64,47,79,44,79,51,90,41,58,32,82,58,36,26,38,29,34,39,36,44,96,89,42,75,41,61,23,38,33,38,65,41,70,55,60,74,77,73,70,48,86,82,63,50,74,66,55,49,48,58,69,46,39,53,60,48,30,34,39,46,44,41,42,74,39,86,52,38,70,72,59,82,82,48,90,68,62,49,73,52,26,34,30,68,42,34,73,29,32,38,79,37,71,92,74,44,27,35,38,37,37,21,50,54,69,58,76,82,60,76,91,71,79,66,70,76,81,57,47,63,35,20,47,44,56,44,43,69,32,60,30,84,87,77,71,37,67,54,68,55,36,35,20,37,46,26,30,32,47,29,33,48,44,40,21,54,52,46,38,44,47,21,43,41,41,53,79,39,56,44,42,62,28,22,40,35,28,32,30,41,82,85,65,45,47,37,62,32,44,93,78,57,76,74,58,80,64,45,70,42,96,87,51,44,50,30,60,34,46,38,32,24,55,47,56,70,28,77,49,38,25,63,82,41,86,56,83,66,64,67,49,78,58,57,71,70,37,73,30,40,32,60,54,51,32,42,61,38,76,56,74,68,48,70,62,41,44,38,18,8,44,17,50,41,45,46,22,55,46,68,50,44,49,64,72,66,77,39,40,69,58,50,52,49,20,65,71,69,74,42,74,73,58,46,68,57,52,50,52,50,53,46,50,48,31,69,68,50,22,17,45,54,56,2,50,47,44,20,49,25,32,41,28,24,63,68,59,70,58,50,75,88,38,73,52,46,30,50,54,40,44,39,56,50,35,35,55,43,33,52,59,38,43,62,51,128,68,55,45,59,42,37,52,44,34,52,52,50,45,50,50,36,52,45,42,52,52,22,44,54,70,79,38,74,92,34,62,89,50,38,67,61,50,48,49,54,52,50,38,51,48,43,32,49,50,52,46,42,62,50,36,59,32,91,86,72,13,45,44,40,90,84,64,47,60,67,68,58,46,47,51,53,36,50,53,41,48,52,45,34,46,70,44,27,70,55,43,46,46,42,59,72,66,55,50,58,51,79,76,54,56,56,36,70,72,71,73,53,76,71,79,82,53,74,64,54,55,50,53,44,31,53,43,25,45,66,45,33,60,61,40,58,70,35,62,63,65,34,54,58,65,33,64,73,53,35,52,51,46,50,51,54,42,46,55,45,51,49,49,50,45,54,54,47,47,53,40,43,73,65,51,58,40,56,65,57,69,95,62,89,79,77,74,72,70,51,49,74,78,34,60,64,47,32,46,32,63,45,48,48,35,40,54,42,36,76,52,71,53,56,90,81,65,72,62,51,79,63,47,79,45,80,51,92,42,58,32,83,57,35,28,37,28,36,39,36,44,96,89,42,76,40,60,23,39,34,36,65,41,69,56,61,75,75,72,70,48,84,83,62,50,72,67,56,50,48,60,70,45,38,51,60,49,30,32,37,45,45,42,42,73,38,86,54,38,74,73,60,83,78,49,90,68,61,50,74,52,24,35,32,66,43,33,73,29,34,38,79,37,72,93,74,44,27,35,37,38,36,23,50,53,68,56,78,83,60,71,90,70,80,67,71,76,81,57,48,63,36,21,47,44,56,46,45,69,31,60,31,84,87,76,70,36,66,52,68,55,37,36,20,36,44,25,30,31,46,28,32,48,43,39,22,52,52,45,39,45,45,22,44,40,43,53,78,40,58,45,42,63,28,22,39,35,28,31,29,41,82,86,65,46,47,38,62,34,43,90,77,58,77,73,57,80,64,45,71,41,96,88,50,45,50,30,61,36,46,40,33,25,56,46,57,70,27,77,49,38,27,64,84,41,85,57,82,65,64,69,49,80,59,57,72,68,36,74,31,40,32,59,54,52,32,42,60,38,76,56,73,70,48,70,63,41,44,38,19,8,46,18,49,40,44,47,21,56,48,69,52,44,49,65,70,66,77,39,38,68,57,48,52,49,21,66,72,70,72,42,73,74,59,47,69,57,51,51,52,52,53,45,48,48,30,68,68,50,22,16,45,54,56,3,51,46,44,20,50,26,33,39,28,25,62,68,60,69,61,49,75,88,39,73,50,45,30,52,54,40,43,40,56,50,35,34,55,42,33,51,60,39,44,63,52